Protein AF-0000000069821656 (afdb_homodimer)

Secondary structure (DSSP, 8-state):
---------------------------------------EEEEEEEEEE-SSSEEEEPHHHHHHHHHHSTTHHHHHIIIIITTSTTPPEEEEEEETTEEEEEEEEEEE-----SS-------TT--GGGGGG--HHHHHHHHHHHHHHHHHHT-SEEEE--TT-HHHHHHHHHHHH----TTS-GGGSPP---EEE--GGGTT-TTHHHHHHHHHHHHHHHHHHHHHHHHHHHHHHS-TTT--HHHHHHHHHHHHHHHHTTS-TT-EEEEEEE-HHHHHHTT-HHHHHHHTT-SS--EEEEEEEES-GGGTT--EEEEE-EEEEE--TTSPPPSTTGGGGGGTTHHHHHHHHHHHHHHHTT---EEEEEEEEEEE---TTS--TTEEEE-TTS-EEEES-TT--HHHHHHHHHHHHGGG--SEEEEEE---SHHHHHHTTT-EEEEE-HHHHH-BHHHHSPPP-----S-----S----------PPBHHHHHHHHHHHTT--EEE-----HHHHHHT-SSSSEESS--GGGTTSSHHHHHHHHHHTTS-TTS-EEEEE-GGGSB--S-BTTB-SSB--TTHHHHHHHHHHHHHHTTS----GGGG-/---------------------------------------EEEEEEEEEE-SSSEEEEPHHHHHHHHHHSTTHHHHHIIIIITTSTTPPEEEEEEETTEEEEEEEEEEE-----SS-------TT--GGGGGG--HHHHHHHHHHHHHHHHHTT-SEEEE--TT-HHHHHHHHHHHH----TTS-GGGSPP---EEE--GGGTT-TTHHHHHHHHHHHHHHHHHHHHHHHHHHHHHHS-TTT--HHHHHHHHHHHHHHHHTTS-TT-EEEEEEE-HHHHHHTT-HHHHHHHTT-SS--EEEEEEEES-GGGTT--EEEEE-EEEEE--TTSPPPSTTGGGGGGTTHHHHHHHHHHHHHHHTT---EEEEEEEEEEE---TTS--TTEEEE-TTS-EEEES-TT--HHHHHHHHHHHHGGG--SEEEEEE---SHHHHHHTTT-EEEEE-HHHHH-BHHHHSPPP-----S-----S----------PPBHHHHHHHHHHHTT--EEE-----HHHHHHT-SSSSEESS--GGGTTSSHHHHHHHHHHTTS-TTS-EEEEE-GGGSB--S--TTS-SSB--TTHHHHHHHHHHHHHHTTS----GGGG-

Structure (mmCIF, N/CA/C/O backbone):
data_AF-0000000069821656-model_v1
#
loop_
_entity.id
_entity.type
_entity.pdbx_description
1 polymer 'Leucine aminopeptidase protein'
#
loop_
_atom_site.group_PDB
_atom_site.id
_atom_site.type_symbol
_atom_site.label_atom_id
_atom_site.label_alt_id
_atom_site.label_comp_id
_atom_site.label_asym_id
_atom_site.label_entity_id
_atom_site.label_seq_id
_atom_site.pdbx_PDB_ins_code
_atom_site.Cartn_x
_atom_site.Cartn_y
_atom_site.Cartn_z
_atom_site.occupancy
_atom_site.B_iso_or_equiv
_atom_site.auth_seq_id
_atom_site.auth_comp_id
_atom_site.auth_asym_id
_atom_site.auth_atom_id
_atom_site.pdbx_PDB_model_num
ATOM 1 N N . MET A 1 1 ? 17.453 -76.562 42.188 1 16.58 1 MET A N 1
ATOM 2 C CA . MET A 1 1 ? 17.719 -78 42.25 1 16.58 1 MET A CA 1
ATOM 3 C C . MET A 1 1 ? 17.594 -78.625 40.875 1 16.58 1 MET A C 1
ATOM 5 O O . MET A 1 1 ? 18.547 -79.188 40.375 1 16.58 1 MET A O 1
ATOM 9 N N . LEU A 1 2 ? 16.484 -79.375 40.875 1 15.09 2 LEU A N 1
ATOM 10 C CA . LEU A 1 2 ? 16.406 -80.75 40.312 1 15.09 2 LEU A CA 1
ATOM 11 C C . LEU A 1 2 ? 16.469 -80.688 38.781 1 15.09 2 LEU A C 1
ATOM 13 O O . LEU A 1 2 ? 16.156 -79.688 38.188 1 15.09 2 LEU A O 1
ATOM 17 N N . SER A 1 3 ? 16 -81.75 38.156 1 15.85 3 SER A N 1
ATOM 18 C CA . SER A 1 3 ? 16.406 -83 37.406 1 15.85 3 SER A CA 1
ATOM 19 C C . SER A 1 3 ? 15.984 -82.875 35.969 1 15.85 3 SER A C 1
ATOM 21 O O . SER A 1 3 ? 16.828 -82.938 35.062 1 15.85 3 SER A O 1
ATOM 23 N N . ILE A 1 4 ? 15.031 -83.75 35.531 1 15.32 4 ILE A N 1
ATOM 24 C CA . ILE A 1 4 ? 15.211 -85 34.812 1 15.32 4 ILE A CA 1
ATOM 25 C C . ILE A 1 4 ? 14.797 -84.812 33.344 1 15.32 4 ILE A C 1
ATOM 27 O O . ILE A 1 4 ? 15.539 -85.188 32.438 1 15.32 4 ILE A O 1
ATOM 31 N N . MET A 1 5 ? 13.445 -84.688 33.031 1 15.84 5 MET A N 1
ATOM 32 C CA . MET A 1 5 ? 12.859 -85.875 32.344 1 15.84 5 MET A CA 1
ATOM 33 C C . MET A 1 5 ? 13.07 -85.75 30.844 1 15.84 5 MET A C 1
ATOM 35 O O . MET A 1 5 ? 12.672 -84.75 30.203 1 15.84 5 MET A O 1
ATOM 39 N N . ARG A 1 6 ? 13.805 -86.625 30.203 1 17.05 6 ARG A N 1
ATOM 40 C CA . ARG A 1 6 ? 14.602 -86.938 29.016 1 17.05 6 ARG A CA 1
ATOM 41 C C . ARG A 1 6 ? 13.711 -87.25 27.828 1 17.05 6 ARG A C 1
ATOM 43 O O . ARG A 1 6 ? 14.211 -87.625 26.766 1 17.05 6 ARG A O 1
ATOM 50 N N . GLY A 1 7 ? 12.352 -87.25 28.031 1 16.19 7 GLY A N 1
ATOM 51 C CA . GLY A 1 7 ? 11.789 -88.438 27.391 1 16.19 7 GLY A CA 1
ATOM 52 C C . GLY A 1 7 ? 12.086 -88.562 25.906 1 16.19 7 GLY A C 1
ATOM 53 O O . GLY A 1 7 ? 12.391 -87.562 25.266 1 16.19 7 GLY A O 1
ATOM 54 N N . GLY A 1 8 ? 11.852 -89.688 25.344 1 15.73 8 GLY A N 1
ATOM 55 C CA . GLY A 1 8 ? 12.375 -90.688 24.406 1 15.73 8 GLY A CA 1
ATOM 56 C C . GLY A 1 8 ? 12.078 -90.375 22.953 1 15.73 8 GLY A C 1
ATOM 57 O O . GLY A 1 8 ? 12.992 -90.312 22.125 1 15.73 8 GLY A O 1
ATOM 58 N N . LEU A 1 9 ? 10.914 -90.812 22.391 1 16.56 9 LEU A N 1
ATOM 59 C CA . LEU A 1 9 ? 10.883 -92 21.5 1 16.56 9 LEU A CA 1
ATOM 60 C C . LEU A 1 9 ? 11.055 -91.562 20.047 1 16.56 9 LEU A C 1
ATOM 62 O O . LEU A 1 9 ? 10.891 -90.375 19.719 1 16.56 9 LEU A O 1
ATOM 66 N N . GLY A 1 10 ? 10.188 -92.188 19.094 1 16.61 10 GLY A N 1
ATOM 67 C CA . GLY A 1 10 ? 10.328 -93.125 18.016 1 16.61 10 GLY A CA 1
ATOM 68 C C . GLY A 1 10 ? 10.43 -92.5 16.641 1 16.61 10 GLY A C 1
ATOM 69 O O . GLY A 1 10 ? 10.031 -91.375 16.469 1 16.61 10 GLY A O 1
ATOM 70 N N . LEU A 1 11 ? 11.008 -93.25 15.688 1 17.42 11 LEU A N 1
ATOM 71 C CA . LEU A 1 11 ? 11.805 -93.25 14.469 1 17.42 11 LEU A CA 1
ATOM 72 C C . LEU A 1 11 ? 10.938 -92.938 13.25 1 17.42 11 LEU A C 1
ATOM 74 O O . LEU A 1 11 ? 11.461 -92.688 12.164 1 17.42 11 LEU A O 1
ATOM 78 N N . LEU A 1 12 ? 9.531 -93 13.328 1 16.81 12 LEU A N 1
ATOM 79 C CA . LEU A 1 12 ? 9.031 -93.812 12.203 1 16.81 12 LEU A CA 1
ATOM 80 C C . LEU A 1 12 ? 9.391 -93.125 10.875 1 16.81 12 LEU A C 1
ATOM 82 O O . LEU A 1 12 ? 9.594 -91.938 10.812 1 16.81 12 LEU A O 1
ATOM 86 N N . ALA A 1 13 ? 9.047 -94 9.742 1 18.23 13 ALA A N 1
ATOM 87 C CA . ALA A 1 13 ? 9.531 -94.438 8.438 1 18.23 13 ALA A CA 1
ATOM 88 C C . ALA A 1 13 ? 9.227 -93.438 7.352 1 18.23 13 ALA A C 1
ATOM 90 O O . ALA A 1 13 ? 8.203 -92.75 7.406 1 18.23 13 ALA A O 1
ATOM 91 N N . PRO A 1 14 ? 10.164 -93.188 6.398 1 18.72 14 PRO A N 1
ATOM 92 C CA . PRO A 1 14 ? 10.414 -92.188 5.367 1 18.72 14 PRO A CA 1
ATOM 93 C C . PRO A 1 14 ? 9.453 -92.312 4.184 1 18.72 14 PRO A C 1
ATOM 95 O O . PRO A 1 14 ? 9.656 -91.625 3.15 1 18.72 14 PRO A O 1
ATOM 98 N N . ALA A 1 15 ? 8.102 -92.625 4.496 1 16.31 15 ALA A N 1
ATOM 99 C CA . ALA A 1 15 ? 7.387 -93.25 3.391 1 16.31 15 ALA A CA 1
ATOM 100 C C . ALA A 1 15 ? 7.633 -92.5 2.082 1 16.31 15 ALA A C 1
ATOM 102 O O . ALA A 1 15 ? 7.707 -91.312 2.064 1 16.31 15 ALA A O 1
ATOM 103 N N . SER A 1 16 ? 7.82 -93.312 1.001 1 16.95 16 SER A N 1
ATOM 104 C CA . SER A 1 16 ? 8.352 -93.25 -0.358 1 16.95 16 SER A CA 1
ATOM 105 C C . SER A 1 16 ? 7.492 -92.375 -1.268 1 16.95 16 SER A C 1
ATOM 107 O O . SER A 1 16 ? 7.977 -91.875 -2.271 1 16.95 16 SER A O 1
ATOM 109 N N . LEU A 1 17 ? 6.141 -92.375 -1.095 1 19.03 17 LEU A N 1
ATOM 110 C CA . LEU A 1 17 ? 5.383 -92.812 -2.256 1 19.03 17 LEU A CA 1
ATOM 111 C C . LEU A 1 17 ? 5.594 -91.875 -3.443 1 19.03 17 LEU A C 1
ATOM 113 O O . LEU A 1 17 ? 5.957 -90.75 -3.264 1 19.03 17 LEU A O 1
ATOM 117 N N . GLY A 1 18 ? 4.867 -92.25 -4.602 1 18.22 18 GLY A N 1
ATOM 118 C CA . GLY A 1 18 ? 4.898 -92.438 -6.051 1 18.22 18 GLY A CA 1
ATOM 119 C C . GLY A 1 18 ? 4.734 -91.125 -6.781 1 18.22 18 GLY A C 1
ATOM 120 O O . GLY A 1 18 ? 4.332 -90.125 -6.18 1 18.22 18 GLY A O 1
ATOM 121 N N . ARG A 1 19 ? 4.531 -91.25 -8.141 1 19.7 19 ARG A N 1
ATOM 122 C CA . ARG A 1 19 ? 4.91 -90.688 -9.43 1 19.7 19 ARG A CA 1
ATOM 123 C C . ARG A 1 19 ? 4.027 -89.438 -9.773 1 19.7 19 ARG A C 1
ATOM 125 O O . ARG A 1 19 ? 4.316 -88.75 -10.719 1 19.7 19 ARG A O 1
ATOM 132 N N . ILE A 1 20 ? 2.854 -89.25 -9.078 1 20.36 20 ILE A N 1
ATOM 133 C CA . ILE A 1 20 ? 1.772 -89 -10.016 1 20.36 20 ILE A CA 1
ATOM 134 C C . ILE A 1 20 ? 2.098 -87.75 -10.836 1 20.36 20 ILE A C 1
ATOM 136 O O . ILE A 1 20 ? 2.568 -86.75 -10.289 1 20.36 20 ILE A O 1
ATOM 140 N N . TYR A 1 21 ? 1.969 -87.875 -12.211 1 19.16 21 TYR A N 1
ATOM 141 C CA . TYR A 1 21 ? 2.201 -87.125 -13.43 1 19.16 21 TYR A CA 1
ATOM 142 C C . TYR A 1 21 ? 1.437 -85.812 -13.406 1 19.16 21 TYR A C 1
ATOM 144 O O . TYR A 1 21 ? 0.228 -85.812 -13.164 1 19.16 21 TYR A O 1
ATOM 152 N N . ALA A 1 22 ? 2.121 -84.75 -13.07 1 19.53 22 ALA A N 1
ATOM 153 C CA . ALA A 1 22 ? 1.69 -83.375 -12.945 1 19.53 22 ALA A CA 1
ATOM 154 C C . ALA A 1 22 ? 1.1 -82.812 -14.25 1 19.53 22 ALA A C 1
ATOM 156 O O . ALA A 1 22 ? 1.835 -82.5 -15.188 1 19.53 22 ALA A O 1
ATOM 157 N N . SER A 1 23 ? 0.148 -83.688 -14.781 1 19.72 23 SER A N 1
ATOM 158 C CA . SER A 1 23 ? -0.258 -83.25 -16.109 1 19.72 23 SER A CA 1
ATOM 159 C C . SER A 1 23 ? -0.478 -81.75 -16.141 1 19.72 23 SER A C 1
ATOM 161 O O . SER A 1 23 ? -0.996 -81.188 -15.188 1 19.72 23 SER A O 1
ATOM 163 N N . LYS A 1 24 ? 0.292 -81.125 -17.141 1 22.34 24 LYS A N 1
ATOM 164 C CA . LYS A 1 24 ? 0.465 -79.75 -17.547 1 22.34 24 LYS A CA 1
ATOM 165 C C . LYS A 1 24 ? -0.874 -79.125 -17.922 1 22.34 24 LYS A C 1
ATOM 167 O O . LYS A 1 24 ? -0.913 -78.125 -18.594 1 22.34 24 LYS A O 1
ATOM 172 N N . ARG A 1 25 ? -1.993 -79.812 -17.656 1 22.75 25 ARG A N 1
ATOM 173 C CA . ARG A 1 25 ? -3.061 -79.25 -18.469 1 22.75 25 ARG A CA 1
ATOM 174 C C . ARG A 1 25 ? -3.201 -77.75 -18.219 1 22.75 25 ARG A C 1
ATOM 176 O O . ARG A 1 25 ? -3.447 -77.312 -17.094 1 22.75 25 ARG A O 1
ATOM 183 N N . HIS A 1 26 ? -2.383 -77.062 -19 1 20.2 26 HIS A N 1
ATOM 184 C CA . HIS A 1 26 ? -2.461 -75.625 -19.016 1 20.2 26 HIS A CA 1
ATOM 185 C C . HIS A 1 26 ? -3.9 -75.125 -19.188 1 20.2 26 HIS A C 1
ATOM 187 O O . HIS A 1 26 ? -4.539 -75.438 -20.203 1 20.2 26 HIS A O 1
ATOM 193 N N . PHE A 1 27 ? -4.793 -75.375 -18.219 1 21.16 27 PHE A N 1
ATOM 194 C CA . PHE A 1 27 ? -6.137 -74.812 -18.375 1 21.16 27 PHE A CA 1
ATOM 195 C C . PHE A 1 27 ? -6.082 -73.375 -18.922 1 21.16 27 PHE A C 1
ATOM 197 O O . PHE A 1 27 ? -5.375 -72.562 -18.375 1 21.16 27 PHE A O 1
ATOM 204 N N . SER A 1 28 ? -6.25 -73.25 -20.25 1 23.48 28 SER A N 1
ATOM 205 C CA . SER A 1 28 ? -6.539 -72.062 -20.969 1 23.48 28 SER A CA 1
ATOM 206 C C . SER A 1 28 ? -7.578 -71.188 -20.234 1 23.48 28 SER A C 1
ATOM 208 O O . SER A 1 28 ? -8.727 -71.625 -20.094 1 23.48 28 SER A O 1
ATOM 210 N N . GLU A 1 29 ? -7.32 -70.875 -19 1 25.61 29 GLU A N 1
ATOM 211 C CA . GLU A 1 29 ? -8.336 -70.062 -18.359 1 25.61 29 GLU A CA 1
ATOM 212 C C . GLU A 1 29 ? -8.93 -69 -19.344 1 25.61 29 GLU A C 1
ATOM 214 O O . GLU A 1 29 ? -8.195 -68.25 -19.984 1 25.61 29 GLU A O 1
ATOM 219 N N . GLU A 1 30 ? -10.086 -69.312 -20.031 1 25.62 30 GLU A N 1
ATOM 220 C CA . GLU A 1 30 ? -11.055 -68.438 -20.703 1 25.62 30 GLU A CA 1
ATOM 221 C C . GLU A 1 30 ? -11.062 -67.062 -20.125 1 25.62 30 GLU A C 1
ATOM 223 O O . GLU A 1 30 ? -11.164 -66.875 -18.906 1 25.62 30 GLU A O 1
ATOM 228 N N . SER A 1 31 ? -10.445 -66.062 -20.812 1 26.58 31 SER A N 1
ATOM 229 C CA . SER A 1 31 ? -10.406 -64.625 -20.688 1 26.58 31 SER A CA 1
ATOM 230 C C . SER A 1 31 ? -11.773 -64.062 -20.281 1 26.58 31 SER A C 1
ATOM 232 O O . SER A 1 31 ? -12.766 -64.312 -20.969 1 26.58 31 SER A O 1
ATOM 234 N N . SER A 1 32 ? -12.273 -64.188 -19.062 1 29.67 32 SER A N 1
ATOM 235 C CA . SER A 1 32 ? -13.461 -63.5 -18.531 1 29.67 32 SER A CA 1
ATOM 236 C C . SER A 1 32 ? -13.758 -62.219 -19.312 1 29.67 32 SER A C 1
ATOM 238 O O . SER A 1 32 ? -12.852 -61.469 -19.625 1 29.67 32 SER A O 1
ATOM 240 N N . GLU A 1 33 ? -14.773 -62.156 -20.188 1 29.25 33 GLU A N 1
ATOM 241 C CA . GLU A 1 33 ? -15.477 -61 -20.766 1 29.25 33 GLU A CA 1
ATOM 242 C C . GLU A 1 33 ? -15.422 -59.812 -19.828 1 29.25 33 GLU A C 1
ATOM 244 O O . GLU A 1 33 ? -15.867 -59.875 -18.688 1 29.25 33 GLU A O 1
ATOM 249 N N . TYR A 1 34 ? -14.445 -58.969 -19.844 1 31.02 34 TYR A N 1
ATOM 250 C CA . TYR A 1 34 ? -14.312 -57.625 -19.312 1 31.02 34 TYR A CA 1
ATOM 251 C C . TYR A 1 34 ? -15.641 -56.875 -19.375 1 31.02 34 TYR A C 1
ATOM 253 O O . TYR A 1 34 ? -16.172 -56.594 -20.453 1 31.02 34 TYR A O 1
ATOM 261 N N . GLN A 1 35 ? -16.703 -57.25 -18.609 1 32.66 35 GLN A N 1
ATOM 262 C CA . GLN A 1 35 ? -17.688 -56.219 -18.312 1 32.66 35 GLN A CA 1
ATOM 263 C C . GLN A 1 35 ? -17.062 -54.844 -18.438 1 32.66 35 GLN A C 1
ATOM 265 O O . GLN A 1 35 ? -16.203 -54.438 -17.641 1 32.66 35 GLN A O 1
ATOM 270 N N . ARG A 1 36 ? -16.797 -54.344 -19.562 1 38.72 36 ARG A N 1
ATOM 271 C CA . ARG A 1 36 ? -16.578 -52.906 -19.797 1 38.72 36 ARG A CA 1
ATOM 272 C C . ARG A 1 36 ? -17.375 -52.062 -18.812 1 38.72 36 ARG A C 1
ATOM 274 O O . ARG A 1 36 ? -18.578 -51.906 -18.969 1 38.72 36 ARG A O 1
ATOM 281 N N . GLU A 1 37 ? -17.328 -52.219 -17.578 1 44.25 37 GLU A N 1
ATOM 282 C CA . GLU A 1 37 ? -17.812 -51.25 -16.578 1 44.25 37 GLU A CA 1
ATOM 283 C C . GLU A 1 37 ? -17.797 -49.844 -17.125 1 44.25 37 GLU A C 1
ATOM 285 O O . GLU A 1 37 ? -16.734 -49.344 -17.531 1 44.25 37 GLU A O 1
ATOM 290 N N . ARG A 1 38 ? -18.797 -49.531 -17.812 1 54.19 38 ARG A N 1
ATOM 291 C CA . ARG A 1 38 ? -18.984 -48.188 -18.391 1 54.19 38 ARG A CA 1
ATOM 292 C C . ARG A 1 38 ? -18.484 -47.094 -17.453 1 54.19 38 ARG A C 1
ATOM 294 O O . ARG A 1 38 ? -19.031 -46.906 -16.359 1 54.19 38 ARG A O 1
ATOM 301 N N . LYS A 1 39 ? -17.359 -46.656 -17.562 1 80.06 39 LYS A N 1
ATOM 302 C CA . LYS A 1 39 ? -16.688 -45.625 -16.797 1 80.06 39 LYS A CA 1
ATOM 303 C C . LYS A 1 39 ? -17.5 -44.344 -16.766 1 80.06 39 LYS A C 1
ATOM 305 O O . LYS A 1 39 ? -18.047 -43.906 -17.797 1 80.06 39 LYS A O 1
ATOM 310 N N . LEU A 1 40 ? -17.984 -44.031 -15.617 1 91.88 40 LEU A N 1
ATOM 311 C CA . LEU A 1 40 ? -18.766 -42.812 -15.367 1 91.88 40 LEU A CA 1
ATOM 312 C C . LEU A 1 40 ? -17.938 -41.562 -15.602 1 91.88 40 LEU A C 1
ATOM 314 O O . LEU A 1 40 ? -16.891 -41.406 -14.977 1 91.88 40 LEU A O 1
ATOM 318 N N . ALA A 1 41 ? -18.328 -40.875 -16.672 1 95.94 41 ALA A N 1
ATOM 319 C CA . ALA A 1 41 ? -17.703 -39.562 -16.938 1 95.94 41 ALA A CA 1
ATOM 320 C C . ALA A 1 41 ? -18.438 -38.469 -16.203 1 95.94 41 ALA A C 1
ATOM 322 O O . ALA A 1 41 ? -19.562 -38.625 -15.742 1 95.94 41 ALA A O 1
ATOM 323 N N . GLY A 1 42 ? -17.672 -37.438 -15.992 1 97.25 42 GLY A N 1
ATOM 324 C CA . GLY A 1 42 ? -18.281 -36.281 -15.383 1 97.25 42 GLY A CA 1
ATOM 325 C C . GLY A 1 42 ? -18.375 -35.094 -16.328 1 97.25 42 GLY A C 1
ATOM 326 O O . GLY A 1 42 ? -17.516 -34.906 -17.188 1 97.25 42 GLY A O 1
ATOM 327 N N . LEU A 1 43 ? -19.422 -34.25 -16.188 1 97.56 43 LEU A N 1
ATOM 328 C CA . LEU A 1 43 ? -19.562 -33 -16.922 1 97.56 43 LEU A CA 1
ATOM 329 C C . LEU A 1 43 ? -19.938 -31.859 -15.992 1 97.56 43 LEU A C 1
ATOM 331 O O . LEU A 1 43 ? -20.922 -31.953 -15.242 1 97.56 43 LEU A O 1
ATOM 335 N N . VAL A 1 44 ? -19.109 -30.844 -16 1 97.19 44 VAL A N 1
ATOM 336 C CA . VAL A 1 44 ? -19.359 -29.672 -15.164 1 97.19 44 VAL A CA 1
ATOM 337 C C . VAL A 1 44 ? -19.891 -28.516 -16.016 1 97.19 44 VAL A C 1
ATOM 339 O O . VAL A 1 44 ? -19.344 -28.234 -17.094 1 97.19 44 VAL A O 1
ATOM 342 N N . GLY A 1 45 ? -20.953 -27.891 -15.57 1 95.31 45 GLY A N 1
ATOM 343 C CA . GLY A 1 45 ? -21.5 -26.688 -16.172 1 95.31 45 GLY A CA 1
ATOM 344 C C . GLY A 1 45 ? -22.219 -25.797 -15.164 1 95.31 45 GLY A C 1
ATOM 345 O O . GLY A 1 45 ? -22.016 -25.922 -13.961 1 95.31 45 GLY A O 1
ATOM 346 N N . GLY A 1 46 ? -22.891 -24.812 -15.734 1 91.69 46 GLY A N 1
ATOM 347 C CA . GLY A 1 46 ? -23.578 -23.891 -14.852 1 91.69 46 GLY A CA 1
ATOM 348 C C . GLY A 1 46 ? -24.906 -23.406 -15.398 1 91.69 46 GLY A C 1
ATOM 349 O O . GLY A 1 46 ? -25.297 -23.781 -16.5 1 91.69 46 GLY A O 1
ATOM 350 N N . TYR A 1 47 ? -25.656 -22.719 -14.531 1 88.88 47 TYR A N 1
ATOM 351 C CA . TYR A 1 47 ? -26.891 -22.062 -14.93 1 88.88 47 TYR A CA 1
ATOM 352 C C . TYR A 1 47 ? -26.984 -20.672 -14.305 1 88.88 47 TYR A C 1
ATOM 354 O O . TYR A 1 47 ? -26.531 -20.453 -13.18 1 88.88 47 TYR A O 1
ATOM 362 N N . ALA A 1 48 ? -27.516 -19.703 -15.062 1 81.62 48 ALA A N 1
ATOM 363 C CA . ALA A 1 48 ? -27.609 -18.312 -14.633 1 81.62 48 ALA A CA 1
ATOM 364 C C . ALA A 1 48 ? -28.797 -18.109 -13.703 1 81.62 48 ALA A C 1
ATOM 366 O O . ALA A 1 48 ? -29.875 -18.656 -13.93 1 81.62 48 ALA A O 1
ATOM 367 N N . VAL A 1 49 ? -28.484 -17.453 -12.578 1 75.94 49 VAL A N 1
ATOM 368 C CA . VAL A 1 49 ? -29.547 -17.062 -11.648 1 75.94 49 VAL A CA 1
ATOM 369 C C . VAL A 1 49 ? -29.797 -15.555 -11.773 1 75.94 49 VAL A C 1
ATOM 371 O O . VAL A 1 49 ? -28.891 -14.75 -11.609 1 75.94 49 VAL A O 1
ATOM 374 N N . GLN A 1 50 ? -30.75 -15.07 -12.656 1 62.91 50 GLN A N 1
ATOM 375 C CA . GLN A 1 50 ? -31.125 -13.656 -12.727 1 62.91 50 GLN A CA 1
ATOM 376 C C . GLN A 1 50 ? -32.344 -13.367 -11.883 1 62.91 50 GLN A C 1
ATOM 378 O O . GLN A 1 50 ? -33.156 -14.266 -11.609 1 62.91 50 GLN A O 1
ATOM 383 N N . ARG A 1 51 ? -32.594 -12.109 -11.414 1 55.69 51 ARG A N 1
ATOM 384 C CA . ARG A 1 51 ? -33.75 -11.719 -10.617 1 55.69 51 ARG A CA 1
ATOM 385 C C . ARG A 1 51 ? -35.031 -12.172 -11.273 1 55.69 51 ARG A C 1
ATOM 387 O O . ARG A 1 51 ? -36 -12.523 -10.586 1 55.69 51 ARG A O 1
ATOM 394 N N . HIS A 1 52 ? -35.125 -11.82 -12.695 1 50.25 52 HIS A N 1
ATOM 395 C CA . HIS A 1 52 ? -36.438 -12.047 -13.266 1 50.25 52 HIS A CA 1
ATOM 396 C C . HIS A 1 52 ? -36.406 -13.156 -14.312 1 50.25 52 HIS A C 1
ATOM 398 O O . HIS A 1 52 ? -37.438 -13.555 -14.844 1 50.25 52 HIS A O 1
ATOM 404 N N . ASN A 1 53 ? -35.375 -13.383 -14.875 1 50 53 ASN A N 1
ATOM 405 C CA . ASN A 1 53 ? -35.375 -14.391 -15.93 1 50 53 ASN A CA 1
ATOM 406 C C . ASN A 1 53 ? -34.531 -15.602 -15.523 1 50 53 ASN A C 1
ATOM 408 O O . ASN A 1 53 ? -33.344 -15.461 -15.164 1 50 53 ASN A O 1
ATOM 412 N N . GLN A 1 54 ? -35.125 -16.656 -15.188 1 54.09 54 GLN A N 1
ATOM 413 C CA . GLN A 1 54 ? -34.75 -17.938 -14.602 1 54.09 54 GLN A CA 1
ATOM 414 C C . GLN A 1 54 ? -34.188 -18.875 -15.664 1 54.09 54 GLN A C 1
ATOM 416 O O . GLN A 1 54 ? -34.688 -18.922 -16.797 1 54.09 54 GLN A O 1
ATOM 421 N N . GLY A 1 55 ? -32.844 -19.438 -15.625 1 63.06 55 GLY A N 1
ATOM 422 C CA . GLY A 1 55 ? -32.312 -20.766 -15.836 1 63.06 55 GLY A CA 1
ATOM 423 C C . GLY A 1 55 ? -31.516 -20.891 -17.125 1 63.06 55 GLY A C 1
ATOM 424 O O . GLY A 1 55 ? -31.609 -21.906 -17.828 1 63.06 55 GLY A O 1
ATOM 425 N N . LEU A 1 56 ? -30.875 -19.844 -17.547 1 79.75 56 LEU A N 1
ATOM 426 C CA . LEU A 1 56 ? -30.062 -20.062 -18.734 1 79.75 56 LEU A CA 1
ATOM 427 C C . LEU A 1 56 ? -28.891 -20.969 -18.422 1 79.75 56 LEU A C 1
ATOM 429 O O . LEU A 1 56 ? -28.094 -20.703 -17.516 1 79.75 56 LEU A O 1
ATOM 433 N N . LEU A 1 57 ? -28.922 -22.047 -19.172 1 90.12 57 LEU A N 1
ATOM 434 C CA . LEU A 1 57 ? -27.859 -23.031 -19 1 90.12 57 LEU A CA 1
ATOM 435 C C . LEU A 1 57 ? -26.594 -22.609 -19.734 1 90.12 57 LEU A C 1
ATOM 437 O O . LEU A 1 57 ? -26.656 -21.859 -20.719 1 90.12 57 LEU A O 1
ATOM 441 N N . SER A 1 58 ? -25.484 -22.984 -19.172 1 92.06 58 SER A N 1
ATOM 442 C CA . SER A 1 58 ? -24.234 -22.75 -19.875 1 92.06 58 SER A CA 1
ATOM 443 C C . SER A 1 58 ? -24.219 -23.484 -21.219 1 92.06 58 SER A C 1
ATOM 445 O O . SER A 1 58 ? -24.969 -24.438 -21.422 1 92.06 58 SER A O 1
ATOM 447 N N . PRO A 1 59 ? -23.422 -23.016 -22.156 1 90.5 59 PRO A N 1
ATOM 448 C CA . PRO A 1 59 ? -23.547 -23.469 -23.547 1 90.5 59 PRO A CA 1
ATOM 449 C C . PRO A 1 59 ? -23.453 -24.984 -23.688 1 90.5 59 PRO A C 1
ATOM 451 O O . PRO A 1 59 ? -24.297 -25.578 -24.375 1 90.5 59 PRO A O 1
ATOM 454 N N . ALA A 1 60 ? -22.453 -25.641 -23.094 1 93.81 60 ALA A N 1
ATOM 455 C CA . ALA A 1 60 ? -22.312 -27.094 -23.203 1 93.81 60 ALA A CA 1
ATOM 456 C C . ALA A 1 60 ? -23.5 -27.812 -22.562 1 93.81 60 ALA A C 1
ATOM 458 O O . ALA A 1 60 ? -24 -28.797 -23.109 1 93.81 60 ALA A O 1
ATOM 459 N N . ILE A 1 61 ? -23.938 -27.312 -21.438 1 94.38 61 ILE A N 1
ATOM 460 C CA . ILE A 1 61 ? -25.062 -27.906 -20.734 1 94.38 61 ILE A CA 1
ATOM 461 C C . ILE A 1 61 ? -26.344 -27.719 -21.547 1 94.38 61 ILE A C 1
ATOM 463 O O . ILE A 1 61 ? -27.172 -28.625 -21.625 1 94.38 61 ILE A O 1
ATOM 467 N N . ALA A 1 62 ? -26.484 -26.547 -22.109 1 93.06 62 ALA A N 1
ATOM 468 C CA . ALA A 1 62 ? -27.656 -26.266 -22.953 1 93.06 62 ALA A CA 1
ATOM 469 C C . ALA A 1 62 ? -27.703 -27.234 -24.125 1 93.06 62 ALA A C 1
ATOM 471 O O . ALA A 1 62 ? -28.781 -27.734 -24.484 1 93.06 62 ALA A O 1
ATOM 472 N N . TYR A 1 63 ? -26.609 -27.406 -24.734 1 93.38 63 TYR A N 1
ATOM 473 C CA . TYR A 1 63 ? -26.531 -28.328 -25.859 1 93.38 63 TYR A CA 1
ATOM 474 C C . TYR A 1 63 ? -26.922 -29.75 -25.438 1 93.38 63 TYR A C 1
ATOM 476 O O . TYR A 1 63 ? -27.75 -30.375 -26.094 1 93.38 63 TYR A O 1
ATOM 484 N N . VAL A 1 64 ? -26.344 -30.234 -24.344 1 94.56 64 VAL A N 1
ATOM 485 C CA . VAL A 1 64 ? -26.625 -31.578 -23.859 1 94.56 64 VAL A CA 1
ATOM 486 C C . VAL A 1 64 ? -28.109 -31.703 -23.5 1 94.56 64 VAL A C 1
ATOM 488 O O . VAL A 1 64 ? -28.75 -32.719 -23.797 1 94.56 64 VAL A O 1
ATOM 491 N N . ASP A 1 65 ? -28.594 -30.719 -22.891 1 94.38 65 ASP A N 1
ATOM 492 C CA . ASP A 1 65 ? -29.984 -30.703 -22.453 1 94.38 65 ASP A CA 1
ATOM 493 C C . ASP A 1 65 ? -30.938 -30.766 -23.641 1 94.38 65 ASP A C 1
ATOM 495 O O . ASP A 1 65 ? -31.906 -31.516 -23.609 1 94.38 65 ASP A O 1
ATOM 499 N N . GLU A 1 66 ? -30.672 -30 -24.625 1 93.19 66 GLU A N 1
ATOM 500 C CA . GLU A 1 66 ? -31.547 -29.891 -25.797 1 93.19 66 GLU A CA 1
ATOM 501 C C . GLU A 1 66 ? -31.422 -31.109 -26.688 1 93.19 66 GLU A C 1
ATOM 503 O O . GLU A 1 66 ? -32.438 -31.656 -27.156 1 93.19 66 GLU A O 1
ATOM 508 N N . VAL A 1 67 ? -30.266 -31.547 -26.891 1 92.38 67 VAL A N 1
ATOM 509 C CA . VAL A 1 67 ? -30 -32.562 -27.938 1 92.38 67 VAL A CA 1
ATOM 510 C C . VAL A 1 67 ? -30.234 -33.938 -27.359 1 92.38 67 VAL A C 1
ATOM 512 O O . VAL A 1 67 ? -30.688 -34.844 -28.078 1 92.38 67 VAL A O 1
ATOM 515 N N . PHE A 1 68 ? -29.922 -34.094 -26.078 1 92.19 68 PHE A N 1
ATOM 516 C CA . PHE A 1 68 ? -29.875 -35.469 -25.609 1 92.19 68 PHE A CA 1
ATOM 517 C C . PHE A 1 68 ? -30.875 -35.688 -24.484 1 92.19 68 PHE A C 1
ATOM 519 O O . PHE A 1 68 ? -31.281 -36.812 -24.219 1 92.19 68 PHE A O 1
ATOM 526 N N . LEU A 1 69 ? -31.297 -34.656 -23.781 1 93.69 69 LEU A N 1
ATOM 527 C CA . LEU A 1 69 ? -32.031 -34.906 -22.547 1 93.69 69 LEU A CA 1
ATOM 528 C C . LEU A 1 69 ? -33.438 -34.25 -22.625 1 93.69 69 LEU A C 1
ATOM 530 O O . LEU A 1 69 ? -34.125 -34.188 -21.625 1 93.69 69 LEU A O 1
ATOM 534 N N . ASN A 1 70 ? -33.812 -33.781 -23.75 1 93.56 70 ASN A N 1
ATOM 535 C CA . ASN A 1 70 ? -35.125 -33.25 -24.031 1 93.56 70 ASN A CA 1
ATOM 536 C C . ASN A 1 70 ? -35.562 -32.219 -22.969 1 93.56 70 ASN A C 1
ATOM 538 O O . ASN A 1 70 ? -36.688 -32.312 -22.453 1 93.56 70 ASN A O 1
ATOM 542 N N . GLY A 1 71 ? -34.594 -31.453 -22.516 1 91.88 71 GLY A N 1
ATOM 543 C CA . GLY A 1 71 ? -34.906 -30.391 -21.578 1 91.88 71 GLY A CA 1
ATOM 544 C C . GLY A 1 71 ? -34.938 -30.844 -20.141 1 91.88 71 GLY A C 1
ATOM 545 O O . GLY A 1 71 ? -35.438 -30.125 -19.266 1 91.88 71 GLY A O 1
ATOM 546 N N . GLY A 1 72 ? -34.5 -31.938 -19.906 1 89.94 72 GLY A N 1
ATOM 547 C CA . GLY A 1 72 ? -34.562 -32.5 -18.562 1 89.94 72 GLY A CA 1
ATOM 548 C C . GLY A 1 72 ? -33.812 -31.703 -17.531 1 89.94 72 GLY A C 1
ATOM 549 O O . GLY A 1 72 ? -34.25 -31.578 -16.391 1 89.94 72 GLY A O 1
ATOM 550 N N . ILE A 1 73 ? -32.625 -31.203 -17.859 1 90.75 73 ILE A N 1
ATOM 551 C CA . ILE A 1 73 ? -31.797 -30.438 -16.922 1 90.75 73 ILE A CA 1
ATOM 552 C C . ILE A 1 73 ? -32.5 -29.125 -16.578 1 90.75 73 ILE A C 1
ATOM 554 O O . ILE A 1 73 ? -32.594 -28.75 -15.414 1 90.75 73 ILE A O 1
ATOM 558 N N . LYS A 1 74 ? -32.969 -28.438 -17.594 1 88.94 74 LYS A N 1
ATOM 559 C CA . LYS A 1 74 ? -33.688 -27.172 -17.406 1 88.94 74 LYS A CA 1
ATOM 560 C C . LYS A 1 74 ? -34.906 -27.344 -16.5 1 88.94 74 LYS A C 1
ATOM 562 O O . LYS A 1 74 ? -35.156 -26.5 -15.641 1 88.94 74 LYS A O 1
ATOM 567 N N . ASP A 1 75 ? -35.594 -28.422 -16.75 1 87.38 75 ASP A N 1
ATOM 568 C CA . ASP A 1 75 ? -36.781 -28.703 -15.945 1 87.38 75 ASP A CA 1
ATOM 569 C C . ASP A 1 75 ? -36.406 -28.906 -14.477 1 87.38 75 ASP A C 1
ATOM 571 O O . ASP A 1 75 ? -37.125 -28.422 -13.586 1 87.38 75 ASP A O 1
ATOM 575 N N . ARG A 1 76 ? -35.406 -29.578 -14.242 1 85.19 76 ARG A N 1
ATOM 576 C CA . ARG A 1 76 ? -34.969 -29.859 -12.875 1 85.19 76 ARG A CA 1
ATOM 577 C C . ARG A 1 76 ? -34.531 -28.578 -12.172 1 85.19 76 ARG A C 1
ATOM 579 O O . ARG A 1 76 ? -34.844 -28.359 -11 1 85.19 76 ARG A O 1
ATOM 586 N N . ILE A 1 77 ? -33.719 -27.797 -12.836 1 85.44 77 ILE A N 1
ATOM 587 C CA . ILE A 1 77 ? -33.219 -26.562 -12.273 1 85.44 77 ILE A CA 1
ATOM 588 C C . ILE A 1 77 ? -34.375 -25.609 -11.961 1 85.44 77 ILE A C 1
ATOM 590 O O . ILE A 1 77 ? -34.375 -24.938 -10.922 1 85.44 77 ILE A O 1
ATOM 594 N N . SER A 1 78 ? -35.281 -25.5 -12.859 1 78.44 78 SER A N 1
ATOM 595 C CA . SER A 1 78 ? -36.438 -24.625 -12.664 1 78.44 78 SER A CA 1
ATOM 596 C C . SER A 1 78 ? -37.25 -25.062 -11.453 1 78.44 78 SER A C 1
ATOM 598 O O . SER A 1 78 ? -37.812 -24.219 -10.758 1 78.44 78 SER A O 1
ATOM 600 N N . LYS A 1 79 ? -37.375 -26.281 -11.227 1 74.5 79 LYS A N 1
ATOM 601 C CA . LYS A 1 79 ? -38.188 -26.812 -10.133 1 74.5 79 LYS A CA 1
ATOM 602 C C . LYS A 1 79 ? -37.438 -26.734 -8.805 1 74.5 79 LYS A C 1
ATOM 604 O O . LYS A 1 79 ? -38 -26.375 -7.777 1 74.5 79 LYS A O 1
ATOM 609 N N . CYS A 1 80 ? -36.188 -27.094 -8.805 1 60.94 80 CYS A N 1
ATOM 610 C CA . CYS A 1 80 ? -35.5 -27.344 -7.559 1 60.94 80 CYS A CA 1
ATOM 611 C C . CYS A 1 80 ? -34.594 -26.156 -7.199 1 60.94 80 CYS A C 1
ATOM 613 O O . CYS A 1 80 ? -34.469 -25.797 -6.027 1 60.94 80 CYS A O 1
ATOM 615 N N . CYS A 1 81 ? -33.938 -25.75 -8.086 1 53.41 81 CYS A N 1
ATOM 616 C CA . CYS A 1 81 ? -32.75 -24.953 -7.762 1 53.41 81 CYS A CA 1
ATOM 617 C C . CYS A 1 81 ? -33.094 -23.469 -7.676 1 53.41 81 CYS A C 1
ATOM 619 O O . CYS A 1 81 ? -32.469 -22.734 -6.926 1 53.41 81 CYS A O 1
ATOM 621 N N . LEU A 1 82 ? -34.062 -23 -8.477 1 52.12 82 LEU A N 1
ATOM 622 C CA . LEU A 1 82 ? -34.438 -21.594 -8.391 1 52.12 82 LEU A CA 1
ATOM 623 C C . LEU A 1 82 ? -35.156 -21.312 -7.066 1 52.12 82 LEU A C 1
ATOM 625 O O . LEU A 1 82 ? -35.125 -20.172 -6.578 1 52.12 82 LEU A O 1
ATOM 629 N N . SER A 1 83 ? -35.875 -22.328 -6.547 1 47.97 83 SER A N 1
ATOM 630 C CA . SER A 1 83 ? -36.562 -22.078 -5.285 1 47.97 83 SER A CA 1
ATOM 631 C C . SER A 1 83 ? -35.562 -21.906 -4.137 1 47.97 83 SER A C 1
ATOM 633 O O . SER A 1 83 ? -35.844 -21.203 -3.17 1 47.97 83 SER A O 1
ATOM 635 N N . LYS A 1 84 ? -34.562 -22.766 -4.207 1 50.44 84 LYS A N 1
ATOM 636 C CA . LYS A 1 84 ? -33.562 -22.578 -3.16 1 50.44 84 LYS A CA 1
ATOM 637 C C . LYS A 1 84 ? -32.375 -21.75 -3.662 1 50.44 84 LYS A C 1
ATOM 639 O O . LYS A 1 84 ? -31.469 -22.266 -4.293 1 50.44 84 LYS A O 1
ATOM 644 N N . ILE A 1 85 ? -32.562 -20.734 -4.051 1 50.12 85 ILE A N 1
ATOM 645 C CA . ILE A 1 85 ? -31.656 -19.719 -4.625 1 50.12 85 ILE A CA 1
ATOM 646 C C . ILE A 1 85 ? -30.219 -20.172 -4.477 1 50.12 85 ILE A C 1
ATOM 648 O O . ILE A 1 85 ? -29.703 -20.297 -3.359 1 50.12 85 ILE A O 1
ATOM 652 N N . GLY A 1 86 ? -29.609 -20.906 -5.625 1 61.19 86 GLY A N 1
ATOM 653 C CA . GLY A 1 86 ? -28.156 -21.031 -5.672 1 61.19 86 GLY A CA 1
ATOM 654 C C . GLY A 1 86 ? -27.672 -22.438 -5.371 1 61.19 86 GLY A C 1
ATOM 655 O O . GLY A 1 86 ? -26.531 -22.641 -4.926 1 61.19 86 GLY A O 1
ATOM 656 N N . ALA A 1 87 ? -28.516 -23.5 -5.449 1 73.56 87 ALA A N 1
ATOM 657 C CA . ALA A 1 87 ? -28.062 -24.844 -5.102 1 73.56 87 ALA A CA 1
ATOM 658 C C . ALA A 1 87 ? -27.422 -25.531 -6.305 1 73.56 87 ALA A C 1
ATOM 660 O O . ALA A 1 87 ? -27.766 -25.234 -7.453 1 73.56 87 ALA A O 1
ATOM 661 N N . MET A 1 88 ? -26.531 -26.516 -6.074 1 80.75 88 MET A N 1
ATOM 662 C CA . MET A 1 88 ? -25.875 -27.359 -7.062 1 80.75 88 MET A CA 1
ATOM 663 C C . MET A 1 88 ? -26.812 -28.469 -7.531 1 80.75 88 MET A C 1
ATOM 665 O O . MET A 1 88 ? -27.547 -29.047 -6.723 1 80.75 88 MET A O 1
ATOM 669 N N . ASP A 1 89 ? -26.969 -28.625 -8.828 1 85.38 89 ASP A N 1
ATOM 670 C CA . ASP A 1 89 ? -27.719 -29.75 -9.398 1 85.38 89 ASP A CA 1
ATOM 671 C C . ASP A 1 89 ? -26.766 -30.875 -9.836 1 85.38 89 ASP A C 1
ATOM 673 O O . ASP A 1 89 ? -25.734 -30.609 -10.453 1 85.38 89 ASP A O 1
ATOM 677 N N . LEU A 1 90 ? -27.125 -32.031 -9.438 1 88.94 90 LEU A N 1
ATOM 678 C CA . LEU A 1 90 ? -26.391 -33.25 -9.789 1 88.94 90 LEU A CA 1
ATOM 679 C C . LEU A 1 90 ? -27.312 -34.312 -10.398 1 88.94 90 LEU A C 1
ATOM 681 O O . LEU A 1 90 ? -28.328 -34.656 -9.797 1 88.94 90 LEU A O 1
ATOM 685 N N . CYS A 1 91 ? -26.938 -34.75 -11.648 1 90.12 91 CYS A N 1
ATOM 686 C CA . CYS A 1 91 ? -27.781 -35.75 -12.273 1 90.12 91 CYS A CA 1
ATOM 687 C C . CYS A 1 91 ? -26.938 -36.688 -13.156 1 90.12 91 CYS A C 1
ATOM 689 O O . CYS A 1 91 ? -25.859 -36.312 -13.617 1 90.12 91 CYS A O 1
ATOM 691 N N . ASN A 1 92 ? -27.453 -37.875 -13.367 1 92 92 ASN A N 1
ATOM 692 C CA . ASN A 1 92 ? -26.828 -38.812 -14.273 1 92 92 ASN A CA 1
ATOM 693 C C . ASN A 1 92 ? -27.594 -38.938 -15.594 1 92 92 ASN A C 1
ATOM 695 O O . ASN A 1 92 ? -28.828 -38.812 -15.617 1 92 92 ASN A O 1
ATOM 699 N N . ALA A 1 93 ? -26.797 -39.031 -16.578 1 92.31 93 ALA A N 1
ATOM 700 C CA . ALA A 1 93 ? -27.406 -39.188 -17.891 1 92.31 93 ALA A CA 1
ATOM 701 C C . ALA A 1 93 ? -26.484 -39.938 -18.844 1 92.31 93 ALA A C 1
ATOM 703 O O . ALA A 1 93 ? -25.266 -40 -18.625 1 92.31 93 ALA A O 1
ATOM 704 N N . THR A 1 94 ? -27.156 -40.531 -19.828 1 92.19 94 THR A N 1
ATOM 705 C CA . THR A 1 94 ? -26.391 -41.25 -20.844 1 92.19 94 THR A CA 1
ATOM 706 C C . THR A 1 94 ? -26.516 -40.531 -22.188 1 92.19 94 THR A C 1
ATOM 708 O O . THR A 1 94 ? -27.625 -40.281 -22.672 1 92.19 94 THR A O 1
ATOM 711 N N . PHE A 1 95 ? -25.469 -40.125 -22.688 1 90.69 95 PHE A N 1
ATOM 712 C CA . PHE A 1 95 ? -25.406 -39.531 -24.016 1 90.69 95 PHE A CA 1
ATOM 713 C C . PHE A 1 95 ? -24.016 -39.656 -24.609 1 90.69 95 PHE A C 1
ATOM 715 O O . PHE A 1 95 ? -23.047 -39.906 -23.891 1 90.69 95 PHE A O 1
ATOM 722 N N . LEU A 1 96 ? -23.859 -39.625 -26.016 1 90.56 96 LEU A N 1
ATOM 723 C CA . LEU A 1 96 ? -22.609 -39.75 -26.75 1 90.56 96 LEU A CA 1
ATOM 724 C C . LEU A 1 96 ? -21.922 -41.062 -26.375 1 90.56 96 LEU A C 1
ATOM 726 O O . LEU A 1 96 ? -20.703 -41.094 -26.141 1 90.56 96 LEU A O 1
ATOM 730 N N . GLN A 1 97 ? -22.734 -42.031 -26.016 1 86 97 GLN A N 1
ATOM 731 C CA . GLN A 1 97 ? -22.328 -43.438 -25.797 1 86 97 GLN A CA 1
ATOM 732 C C . GLN A 1 97 ? -21.562 -43.562 -24.484 1 86 97 GLN A C 1
ATOM 734 O O . GLN A 1 97 ? -20.703 -44.438 -24.344 1 86 97 GLN A O 1
ATOM 739 N N . SER A 1 98 ? -21.781 -42.688 -23.594 1 89.75 98 SER A N 1
ATOM 740 C CA . SER A 1 98 ? -21.156 -42.719 -22.281 1 89.75 98 SER A CA 1
ATOM 741 C C . SER A 1 98 ? -22.125 -42.312 -21.172 1 89.75 98 SER A C 1
ATOM 743 O O . SER A 1 98 ? -23.125 -41.625 -21.453 1 89.75 98 SER A O 1
ATOM 745 N N . GLN A 1 99 ? -21.891 -42.844 -20.031 1 93.56 99 GLN A N 1
ATOM 746 C CA . GLN A 1 99 ? -22.609 -42.375 -18.844 1 93.56 99 GLN A CA 1
ATOM 747 C C . GLN A 1 99 ? -21.938 -41.188 -18.219 1 93.56 99 GLN A C 1
ATOM 749 O O . GLN A 1 99 ? -20.719 -41.156 -18.047 1 93.56 99 GLN A O 1
ATOM 754 N N . TYR A 1 100 ? -22.766 -40.188 -17.922 1 94.81 100 TYR A N 1
ATOM 755 C CA . TYR A 1 100 ? -22.234 -38.969 -17.344 1 94.81 100 TYR A CA 1
ATOM 756 C C . TYR A 1 100 ? -22.891 -38.656 -16 1 94.81 100 TYR A C 1
ATOM 758 O O . TYR A 1 100 ? -24.094 -38.875 -15.836 1 94.81 100 TYR A O 1
ATOM 766 N N . CYS A 1 101 ? -22.062 -38.281 -15.086 1 96.06 101 CYS A N 1
ATOM 767 C CA . CYS A 1 101 ? -22.531 -37.5 -13.938 1 96.06 101 CYS A CA 1
ATOM 768 C C . CYS A 1 101 ? -22.422 -36 -14.219 1 96.06 101 CYS A C 1
ATOM 770 O O . CYS A 1 101 ? -21.312 -35.469 -14.344 1 96.06 101 CYS A O 1
ATOM 772 N N . ILE A 1 102 ? -23.531 -35.312 -14.266 1 95.81 102 ILE A N 1
ATOM 773 C CA . ILE A 1 102 ? -23.562 -33.906 -14.648 1 95.81 102 ILE A CA 1
ATOM 774 C C . ILE A 1 102 ? -23.75 -33.031 -13.414 1 95.81 102 ILE A C 1
ATOM 776 O O . ILE A 1 102 ? -24.672 -33.281 -12.617 1 95.81 102 ILE A O 1
ATOM 780 N N . VAL A 1 103 ? -22.828 -32.094 -13.234 1 95.5 103 VAL A N 1
ATOM 781 C CA . VAL A 1 103 ? -22.938 -31.125 -12.148 1 95.5 103 VAL A CA 1
ATOM 782 C C . VAL A 1 103 ? -23.219 -29.734 -12.719 1 95.5 103 VAL A C 1
ATOM 784 O O . VAL A 1 103 ? -22.453 -29.25 -13.562 1 95.5 103 VAL A O 1
ATOM 787 N N . CYS A 1 104 ? -24.25 -29.109 -12.305 1 92.31 104 CYS A N 1
ATOM 788 C CA . CYS A 1 104 ? -24.594 -27.75 -12.695 1 92.31 104 CYS A CA 1
ATOM 789 C C . CYS A 1 104 ? -24.688 -26.844 -11.477 1 92.31 104 CYS A C 1
ATOM 791 O O . CYS A 1 104 ? -25.5 -27.062 -10.594 1 92.31 104 CYS A O 1
ATOM 793 N N . ASN A 1 105 ? -23.766 -25.875 -11.477 1 91.19 105 ASN A N 1
ATOM 794 C CA . ASN A 1 105 ? -23.734 -24.922 -10.375 1 91.19 105 ASN A CA 1
ATOM 795 C C . ASN A 1 105 ? -24.297 -23.562 -10.789 1 91.19 105 ASN A C 1
ATOM 797 O O . ASN A 1 105 ? -24.203 -23.172 -11.953 1 91.19 105 ASN A O 1
ATOM 801 N N . PRO A 1 106 ? -24.875 -22.828 -9.836 1 86.56 106 PRO A N 1
ATOM 802 C CA . PRO A 1 106 ? -25.453 -21.516 -10.148 1 86.56 106 PRO A CA 1
ATOM 803 C C . PRO A 1 106 ? -24.375 -20.453 -10.391 1 86.56 106 PRO A C 1
ATOM 805 O O . PRO A 1 106 ? -23.344 -20.453 -9.727 1 86.56 106 PRO A O 1
ATOM 808 N N . LEU A 1 107 ? -24.656 -19.656 -11.336 1 83.75 107 LEU A N 1
ATOM 809 C CA . LEU A 1 107 ? -23.859 -18.453 -11.633 1 83.75 107 LEU A CA 1
ATOM 810 C C . LEU A 1 107 ? -24.719 -17.203 -11.516 1 83.75 107 LEU A C 1
ATOM 812 O O . LEU A 1 107 ? -25.672 -17.016 -12.266 1 83.75 107 LEU A O 1
ATOM 816 N N . ILE A 1 108 ? -24.375 -16.391 -10.523 1 72.25 108 ILE A N 1
ATOM 817 C CA . ILE A 1 108 ? -25.125 -15.156 -10.359 1 72.25 108 ILE A CA 1
ATOM 818 C C . ILE A 1 108 ? -24.656 -14.125 -11.383 1 72.25 108 ILE A C 1
ATOM 820 O O . ILE A 1 108 ? -23.484 -13.766 -11.414 1 72.25 108 ILE A O 1
ATOM 824 N N . ILE A 1 109 ? -25.484 -13.859 -12.344 1 64.62 109 ILE A N 1
ATOM 825 C CA . ILE A 1 109 ? -25.156 -12.867 -13.367 1 64.62 109 ILE A CA 1
ATOM 826 C C . ILE A 1 109 ? -25.828 -11.539 -13.031 1 64.62 109 ILE A C 1
ATOM 828 O O . ILE A 1 109 ? -26.984 -11.516 -12.602 1 64.62 109 ILE A O 1
ATOM 832 N N . ARG A 1 110 ? -25.141 -10.438 -12.664 1 54.56 110 ARG A N 1
ATOM 833 C CA . ARG A 1 110 ? -25.734 -9.125 -12.406 1 54.56 110 ARG A CA 1
ATOM 834 C C . ARG A 1 110 ? -26.422 -8.578 -13.648 1 54.56 110 ARG A C 1
ATOM 836 O O . ARG A 1 110 ? -25.891 -8.688 -14.758 1 54.56 110 ARG A O 1
ATOM 843 N N . SER A 1 111 ? -27.734 -8.359 -13.656 1 45.47 111 SER A N 1
ATOM 844 C CA . SER A 1 111 ? -28.469 -7.688 -14.734 1 45.47 111 SER A CA 1
ATOM 845 C C . SER A 1 111 ? -27.906 -6.285 -14.984 1 45.47 111 SER A C 1
ATOM 847 O O . SER A 1 111 ? -27.516 -5.594 -14.047 1 45.47 111 SER A O 1
ATOM 849 N N . ALA A 1 112 ? -27.359 -5.941 -16.078 1 40.59 112 ALA A N 1
ATOM 850 C CA . ALA A 1 112 ? -27.156 -4.547 -16.484 1 40.59 112 ALA A CA 1
ATOM 851 C C . ALA A 1 112 ? -28.375 -3.701 -16.125 1 40.59 112 ALA A C 1
ATOM 853 O O . ALA A 1 112 ? -29.359 -3.658 -16.891 1 40.59 112 ALA A O 1
ATOM 854 N N . GLN A 1 113 ? -29.094 -3.662 -15.141 1 34.53 113 GLN A N 1
ATOM 855 C CA . GLN A 1 113 ? -30.234 -2.758 -15.117 1 34.53 113 GLN A CA 1
ATOM 856 C C . GLN A 1 113 ? -29.828 -1.337 -15.484 1 34.53 113 GLN A C 1
ATOM 858 O O . GLN A 1 113 ? -30.594 -0.599 -16.109 1 34.53 113 GLN A O 1
ATOM 863 N N . ASN A 1 114 ? -29.094 -0.433 -14.742 1 33.25 114 ASN A N 1
ATOM 864 C CA . ASN A 1 114 ? -29.438 0.985 -14.75 1 33.25 114 ASN A CA 1
ATOM 865 C C . ASN A 1 114 ? -29.062 1.65 -16.062 1 33.25 114 ASN A C 1
ATOM 867 O O . ASN A 1 114 ? -29.344 2.83 -16.281 1 33.25 114 ASN A O 1
ATOM 871 N N . LYS A 1 115 ? -27.891 2.016 -16.547 1 32.22 115 LYS A N 1
ATOM 872 C CA . LYS A 1 115 ? -28.094 2.994 -17.609 1 32.22 115 LYS A CA 1
ATOM 873 C C . LYS A 1 115 ? -29.047 2.451 -18.688 1 32.22 115 LYS A C 1
ATOM 875 O O . LYS A 1 115 ? -28.984 1.267 -19.016 1 32.22 115 LYS A O 1
ATOM 880 N N . GLU A 1 116 ? -30.203 3.164 -19 1 28.78 116 GLU A N 1
ATOM 881 C CA . GLU A 1 116 ? -30.984 3.428 -20.188 1 28.78 116 GLU A CA 1
ATOM 882 C C . GLU A 1 116 ? -30.141 3.262 -21.453 1 28.78 116 GLU A C 1
ATOM 884 O O . GLU A 1 116 ? -30.531 3.736 -22.531 1 28.78 116 GLU A O 1
ATOM 889 N N . CYS A 1 117 ? -28.906 3.188 -21.578 1 27.31 117 CYS A N 1
ATOM 890 C CA . CYS A 1 117 ? -28.766 3.002 -23.016 1 27.31 117 CYS A CA 1
ATOM 891 C C . CYS A 1 117 ? -29.688 1.886 -23.516 1 27.31 117 CYS A C 1
ATOM 893 O O . CYS A 1 117 ? -29.812 0.85 -22.859 1 27.31 117 CYS A O 1
ATOM 895 N N . ASP A 1 118 ? -30.734 2.256 -24.328 1 28.05 118 ASP A N 1
ATOM 896 C CA . ASP A 1 118 ? -31.609 1.651 -25.328 1 28.05 118 ASP A CA 1
ATOM 897 C C . ASP A 1 118 ? -30.938 0.436 -25.969 1 28.05 118 ASP A C 1
ATOM 899 O O . ASP A 1 118 ? -30.5 0.499 -27.125 1 28.05 118 ASP A O 1
ATOM 903 N N . PHE A 1 119 ? -29.875 -0.043 -25.625 1 26.78 119 PHE A N 1
ATOM 904 C CA . PHE A 1 119 ? -29.859 -1.226 -26.484 1 26.78 119 PHE A CA 1
ATOM 905 C C . PHE A 1 119 ? -31.109 -2.059 -26.281 1 26.78 119 PHE A C 1
ATOM 907 O O . PHE A 1 119 ? -31.547 -2.27 -25.141 1 26.78 119 PHE A O 1
ATOM 914 N N . LYS A 1 120 ? -32.156 -1.951 -27.172 1 27.66 120 LYS A N 1
ATOM 915 C CA . LYS A 1 120 ? -33.156 -2.959 -27.516 1 27.66 120 LYS A CA 1
ATOM 916 C C . LYS A 1 120 ? -32.688 -4.359 -27.156 1 27.66 120 LYS A C 1
ATOM 918 O O . LYS A 1 120 ? -31.609 -4.789 -27.594 1 27.66 120 LYS A O 1
ATOM 923 N N . ASP A 1 121 ? -33.031 -4.836 -26.047 1 29.25 121 ASP A N 1
ATOM 924 C CA . ASP A 1 121 ? -33.219 -6.219 -25.609 1 29.25 121 ASP A CA 1
ATOM 925 C C . ASP A 1 121 ? -33.719 -7.09 -26.766 1 29.25 121 ASP A C 1
ATOM 927 O O . ASP A 1 121 ? -34.938 -7.207 -26.984 1 29.25 121 ASP A O 1
ATOM 931 N N . ASP A 1 122 ? -33.188 -6.863 -28.016 1 28.41 122 ASP A N 1
ATOM 932 C CA . ASP A 1 122 ? -33.75 -8.008 -28.719 1 28.41 122 ASP A CA 1
ATOM 933 C C . ASP A 1 122 ? -33.469 -9.305 -27.969 1 28.41 122 ASP A C 1
ATOM 935 O O . ASP A 1 122 ? -32.312 -9.641 -27.688 1 28.41 122 ASP A O 1
ATOM 939 N N . PRO A 1 123 ? -34.406 -9.828 -27.172 1 31.98 123 PRO A N 1
ATOM 940 C CA . PRO A 1 123 ? -34.438 -11.156 -26.547 1 31.98 123 PRO A CA 1
ATOM 941 C C . PRO A 1 123 ? -33.625 -12.188 -27.328 1 31.98 123 PRO A C 1
ATOM 943 O O . PRO A 1 123 ? -33.344 -13.273 -26.828 1 31.98 123 PRO A O 1
ATOM 946 N N . GLY A 1 124 ? -33.688 -12.141 -28.609 1 29.25 124 GLY A N 1
ATOM 947 C CA . GLY A 1 124 ? -33.156 -13.195 -29.453 1 29.25 124 GLY A CA 1
ATOM 948 C C . GLY A 1 124 ? -31.641 -13.328 -29.344 1 29.25 124 GLY A C 1
ATOM 949 O O . GLY A 1 124 ? -31.047 -14.172 -30 1 29.25 124 GLY A O 1
ATOM 950 N N . GLN A 1 125 ? -30.984 -12.156 -29.328 1 31.7 125 GLN A N 1
ATOM 951 C CA . GLN A 1 125 ? -29.594 -12.508 -29.547 1 31.7 125 GLN A CA 1
ATOM 952 C C . GLN A 1 125 ? -28.984 -13.172 -28.297 1 31.7 125 GLN A C 1
ATOM 954 O O . GLN A 1 125 ? -28.969 -12.57 -27.234 1 31.7 125 GLN A O 1
ATOM 959 N N . GLY A 1 126 ? -28.938 -14.461 -28.047 1 31.06 126 GLY A N 1
ATOM 960 C CA . GLY A 1 126 ? -28.562 -15.57 -27.172 1 31.06 126 GLY A CA 1
ATOM 961 C C . GLY A 1 126 ? -27.312 -15.281 -26.359 1 31.06 126 GLY A C 1
ATOM 962 O O . GLY A 1 126 ? -27.312 -15.422 -25.141 1 31.06 126 GLY A O 1
ATOM 963 N N . PRO A 1 127 ? -26.031 -15.5 -26.828 1 36.81 127 PRO A N 1
ATOM 964 C CA . PRO A 1 127 ? -24.719 -15.742 -26.203 1 36.81 127 PRO A CA 1
ATOM 965 C C . PRO A 1 127 ? -24.219 -14.539 -25.406 1 36.81 127 PRO A C 1
ATOM 967 O O . PRO A 1 127 ? -23.125 -14.594 -24.844 1 36.81 127 PRO A O 1
ATOM 970 N N . SER A 1 128 ? -24.703 -13.461 -25.438 1 38.69 128 SER A N 1
ATOM 971 C CA . SER A 1 128 ? -24.094 -12.227 -24.953 1 38.69 128 SER A CA 1
ATOM 972 C C . SER A 1 128 ? -24.109 -12.141 -23.438 1 38.69 128 SER A C 1
ATOM 974 O O . SER A 1 128 ? -23.297 -11.43 -22.844 1 38.69 128 SER A O 1
ATOM 976 N N . SER A 1 129 ? -24.969 -12.961 -22.797 1 45.06 129 SER A N 1
ATOM 977 C CA . SER A 1 129 ? -25.234 -12.773 -21.375 1 45.06 129 SER A CA 1
ATOM 978 C C . SER A 1 129 ? -24.125 -13.352 -20.516 1 45.06 129 SER A C 1
ATOM 980 O O . SER A 1 129 ? -23.875 -12.898 -19.391 1 45.06 129 SER A O 1
ATOM 982 N N . TRP A 1 130 ? -23.453 -14.266 -21.078 1 46.28 130 TRP A N 1
ATOM 983 C CA . TRP A 1 130 ? -22.406 -14.867 -20.266 1 46.28 130 TRP A CA 1
ATOM 984 C C . TRP A 1 130 ? -21.188 -13.961 -20.188 1 46.28 130 TRP A C 1
ATOM 986 O O . TRP A 1 130 ? -20.281 -14.188 -19.375 1 46.28 130 TRP A O 1
ATOM 996 N N . ARG A 1 131 ? -21.203 -12.922 -21.031 1 43.91 131 ARG A N 1
ATOM 997 C CA . ARG A 1 131 ? -20.031 -12.047 -21.125 1 43.91 131 ARG A CA 1
ATOM 998 C C . ARG A 1 131 ? -19.859 -11.25 -19.828 1 43.91 131 ARG A C 1
ATOM 1000 O O . ARG A 1 131 ? -18.75 -10.797 -19.516 1 43.91 131 ARG A O 1
ATOM 1007 N N . ARG A 1 132 ? -20.938 -11.352 -19 1 48.84 132 ARG A N 1
ATOM 1008 C CA . ARG A 1 132 ? -20.828 -10.484 -17.828 1 48.84 132 ARG A CA 1
ATOM 1009 C C . ARG A 1 132 ? -20.578 -11.297 -16.562 1 48.84 132 ARG A C 1
ATOM 1011 O O . ARG A 1 132 ? -20.891 -10.844 -15.461 1 48.84 132 ARG A O 1
ATOM 1018 N N . ILE A 1 133 ? -20.094 -12.492 -16.875 1 52.16 133 ILE A N 1
ATOM 1019 C CA . ILE A 1 133 ? -19.812 -13.297 -15.695 1 52.16 133 ILE A CA 1
ATOM 1020 C C . ILE A 1 133 ? -18.484 -12.844 -15.07 1 52.16 133 ILE A C 1
ATOM 1022 O O . ILE A 1 133 ? -17.469 -12.766 -15.758 1 52.16 133 ILE A O 1
ATOM 1026 N N . TYR A 1 134 ? -18.594 -12.555 -13.734 1 64.5 134 TYR A N 1
ATOM 1027 C CA . TYR A 1 134 ? -17.391 -12.211 -12.984 1 64.5 134 TYR A CA 1
ATOM 1028 C C . TYR A 1 134 ? -16.5 -13.438 -12.797 1 64.5 134 TYR A C 1
ATOM 1030 O O . TYR A 1 134 ? -17 -14.539 -12.539 1 64.5 134 TYR A O 1
ATOM 1038 N N . HIS A 1 135 ? -15.289 -13.312 -12.969 1 73.06 135 HIS A N 1
ATOM 1039 C CA . HIS A 1 135 ? -14.273 -14.352 -12.875 1 73.06 135 HIS A CA 1
ATOM 1040 C C . HIS A 1 135 ? -14.398 -15.133 -11.578 1 73.06 135 HIS A C 1
ATOM 1042 O O . HIS A 1 135 ? -14.266 -16.359 -11.57 1 73.06 135 HIS A O 1
ATOM 1048 N N . ASP A 1 136 ? -14.773 -14.492 -10.609 1 76.5 136 ASP A N 1
ATOM 1049 C CA . ASP A 1 136 ? -14.836 -15.148 -9.305 1 76.5 136 ASP A CA 1
ATOM 1050 C C . ASP A 1 136 ? -16 -16.141 -9.242 1 76.5 136 ASP A C 1
ATOM 1052 O O . ASP A 1 136 ? -15.875 -17.203 -8.633 1 76.5 136 ASP A O 1
ATOM 1056 N N . LYS A 1 137 ? -17.062 -15.836 -9.867 1 79.56 137 LYS A N 1
ATOM 1057 C CA . LYS A 1 137 ? -18.234 -16.719 -9.859 1 79.56 137 LYS A CA 1
ATOM 1058 C C . LYS A 1 137 ? -18 -17.938 -10.734 1 79.56 137 LYS A C 1
ATOM 1060 O O . LYS A 1 137 ? -18.453 -19.047 -10.398 1 79.56 137 LYS A O 1
ATOM 1065 N N . LEU A 1 138 ? -17.344 -17.688 -11.812 1 85.06 138 LEU A N 1
ATOM 1066 C CA . LEU A 1 138 ? -16.984 -18.797 -12.688 1 85.06 138 LEU A CA 1
ATOM 1067 C C . LEU A 1 138 ? -16.031 -19.75 -11.992 1 85.06 138 LEU A C 1
ATOM 1069 O O . LEU A 1 138 ? -16.156 -20.969 -12.125 1 85.06 138 LEU A O 1
ATOM 1073 N N . GLN A 1 139 ? -15.117 -19.172 -11.258 1 87.62 139 GLN A N 1
ATOM 1074 C CA . GLN A 1 139 ? -14.156 -19.984 -10.523 1 87.62 139 GLN A CA 1
ATOM 1075 C C . GLN A 1 139 ? -14.859 -20.875 -9.492 1 87.62 139 GLN A C 1
ATOM 1077 O O . GLN A 1 139 ? -14.523 -22.047 -9.352 1 87.62 139 GLN A O 1
ATOM 1082 N N . MET A 1 140 ? -15.82 -20.297 -8.891 1 87.44 140 MET A N 1
ATOM 1083 C CA . MET A 1 140 ? -16.562 -21.062 -7.887 1 87.44 140 MET A CA 1
ATOM 1084 C C . MET A 1 140 ? -17.391 -22.156 -8.531 1 87.44 140 MET A C 1
ATOM 1086 O O . MET A 1 140 ? -17.438 -23.281 -8.039 1 87.44 140 MET A O 1
ATOM 1090 N N . CYS A 1 141 ? -18.016 -21.828 -9.578 1 90.19 141 CYS A N 1
ATOM 1091 C CA . CYS A 1 141 ? -18.859 -22.75 -10.297 1 90.19 141 CYS A CA 1
ATOM 1092 C C . CYS A 1 141 ? -18.078 -23.969 -10.781 1 90.19 141 CYS A C 1
ATOM 1094 O O . CYS A 1 141 ? -18.422 -25.109 -10.469 1 90.19 141 CYS A O 1
ATOM 1096 N N . ILE A 1 142 ? -17.016 -23.672 -11.422 1 94.44 142 ILE A N 1
ATOM 1097 C CA . ILE A 1 142 ? -16.219 -24.734 -12.016 1 94.44 142 ILE A CA 1
ATOM 1098 C C . ILE A 1 142 ? -15.477 -25.5 -10.922 1 94.44 142 ILE A C 1
ATOM 1100 O O . ILE A 1 142 ? -15.461 -26.734 -10.922 1 94.44 142 ILE A O 1
ATOM 1104 N N . GLY A 1 143 ? -14.859 -24.766 -10 1 94.19 143 GLY A N 1
ATOM 1105 C CA . GLY A 1 143 ? -14.102 -25.391 -8.93 1 94.19 143 GLY A CA 1
ATOM 1106 C C . GLY A 1 143 ? -14.922 -26.359 -8.102 1 94.19 143 GLY A C 1
ATOM 1107 O O . GLY A 1 143 ? -14.516 -27.516 -7.891 1 94.19 143 GLY A O 1
ATOM 1108 N N . ARG A 1 144 ? -16.094 -25.953 -7.695 1 92.56 144 ARG A N 1
ATOM 1109 C CA . ARG A 1 144 ? -16.984 -26.812 -6.91 1 92.56 144 ARG A CA 1
ATOM 1110 C C . ARG A 1 144 ? -17.438 -28.016 -7.727 1 92.56 144 ARG A C 1
ATOM 1112 O O . ARG A 1 144 ? -17.562 -29.109 -7.191 1 92.56 144 ARG A O 1
ATOM 1119 N N . GLY A 1 145 ? -17.719 -27.766 -8.961 1 95.31 145 GLY A N 1
ATOM 1120 C CA . GLY A 1 145 ? -18.125 -28.844 -9.828 1 95.31 145 GLY A CA 1
ATOM 1121 C C . GLY A 1 145 ? -17.078 -29.922 -9.984 1 95.31 145 GLY A C 1
ATOM 1122 O O . GLY A 1 145 ? -17.375 -31.109 -9.852 1 95.31 145 GLY A O 1
ATOM 1123 N N . VAL A 1 146 ? -15.867 -29.5 -10.219 1 96.75 146 VAL A N 1
ATOM 1124 C CA . VAL A 1 146 ? -14.766 -30.438 -10.422 1 96.75 146 VAL A CA 1
ATOM 1125 C C . VAL A 1 146 ? -14.531 -31.25 -9.141 1 96.75 146 VAL A C 1
ATOM 1127 O O . VAL A 1 146 ? -14.391 -32.469 -9.188 1 96.75 146 VAL A O 1
ATOM 1130 N N . GLN A 1 147 ? -14.5 -30.594 -8.023 1 95.19 147 GLN A N 1
ATOM 1131 C CA . GLN A 1 147 ? -14.25 -31.266 -6.754 1 95.19 147 GLN A CA 1
ATOM 1132 C C . GLN A 1 147 ? -15.375 -32.219 -6.402 1 95.19 147 GLN A C 1
ATOM 1134 O O . GLN A 1 147 ? -15.141 -33.281 -5.824 1 95.19 147 GLN A O 1
ATOM 1139 N N . THR A 1 148 ? -16.594 -31.859 -6.73 1 94.88 148 THR A N 1
ATOM 1140 C CA . THR A 1 148 ? -17.734 -32.75 -6.52 1 94.88 148 THR A CA 1
ATOM 1141 C C . THR A 1 148 ? -17.594 -34 -7.355 1 94.88 148 THR A C 1
ATOM 1143 O O . THR A 1 148 ? -17.828 -35.125 -6.863 1 94.88 148 THR A O 1
ATOM 1146 N N . LEU A 1 149 ? -17.234 -33.812 -8.594 1 96.69 149 LEU A N 1
ATOM 1147 C CA . LEU A 1 149 ? -17.078 -34.969 -9.484 1 96.69 149 LEU A CA 1
ATOM 1148 C C . LEU A 1 149 ? -15.938 -35.875 -9.031 1 96.69 149 LEU A C 1
ATOM 1150 O O . LEU A 1 149 ? -16 -37.094 -9.188 1 96.69 149 LEU A O 1
ATOM 1154 N N . GLN A 1 150 ? -14.852 -35.281 -8.508 1 95.31 150 GLN A N 1
ATOM 1155 C CA . GLN A 1 150 ? -13.773 -36.094 -7.938 1 95.31 150 GLN A CA 1
ATOM 1156 C C . GLN A 1 150 ? -14.273 -36.969 -6.793 1 95.31 150 GLN A C 1
ATOM 1158 O O . GLN A 1 150 ? -13.898 -38.125 -6.688 1 95.31 150 GLN A O 1
ATOM 1163 N N . ARG A 1 151 ? -15.164 -36.438 -6.004 1 94.06 151 ARG A N 1
ATOM 1164 C CA . ARG A 1 151 ? -15.719 -37.156 -4.875 1 94.06 151 ARG A CA 1
ATOM 1165 C C . ARG A 1 151 ? -16.609 -38.312 -5.355 1 94.06 151 ARG A C 1
ATOM 1167 O O . ARG A 1 151 ? -16.734 -39.344 -4.688 1 94.06 151 ARG A O 1
ATOM 1174 N N . GLN A 1 152 ? -17.188 -38.156 -6.586 1 93.81 152 GLN A N 1
ATOM 1175 C CA . GLN A 1 152 ? -18.062 -39.188 -7.152 1 93.81 152 GLN A CA 1
ATOM 1176 C C . GLN A 1 152 ? -17.266 -40.281 -7.805 1 93.81 152 GLN A C 1
ATOM 1178 O O . GLN A 1 152 ? -17.828 -41.312 -8.219 1 93.81 152 GLN A O 1
ATOM 1183 N N . GLY A 1 153 ? -15.961 -40.094 -7.961 1 93.31 153 GLY A N 1
ATOM 1184 C CA . GLY A 1 153 ? -15.102 -41.156 -8.484 1 93.31 153 GLY A CA 1
ATOM 1185 C C . GLY A 1 153 ? -15.234 -41.344 -9.984 1 93.31 153 GLY A C 1
ATOM 1186 O O . GLY A 1 153 ? -15.141 -42.438 -10.492 1 93.31 153 GLY A O 1
ATOM 1187 N N . VAL A 1 154 ? -15.453 -40.25 -10.664 1 95.5 154 VAL A N 1
ATOM 1188 C CA . VAL A 1 154 ? -15.602 -40.344 -12.117 1 95.5 154 VAL A CA 1
ATOM 1189 C C . VAL A 1 154 ? -14.258 -40.688 -12.758 1 95.5 154 VAL A C 1
ATOM 1191 O O . VAL A 1 154 ? -13.203 -40.469 -12.156 1 95.5 154 VAL A O 1
ATOM 1194 N N . SER A 1 155 ? -14.336 -41.219 -14.008 1 95.56 155 SER A N 1
ATOM 1195 C CA . SER A 1 155 ? -13.125 -41.625 -14.695 1 95.56 155 SER A CA 1
ATOM 1196 C C . SER A 1 155 ? -12.5 -40.5 -15.484 1 95.56 155 SER A C 1
ATOM 1198 O O . SER A 1 155 ? -11.305 -40.5 -15.781 1 95.56 155 SER A O 1
ATOM 1200 N N . GLU A 1 156 ? -13.312 -39.594 -15.828 1 97.12 156 GLU A N 1
ATOM 1201 C CA . GLU A 1 156 ? -12.898 -38.375 -16.562 1 97.12 156 GLU A CA 1
ATOM 1202 C C . GLU A 1 156 ? -13.867 -37.219 -16.312 1 97.12 156 GLU A C 1
ATOM 1204 O O . GLU A 1 156 ? -15.039 -37.438 -16 1 97.12 156 GLU A O 1
ATOM 1209 N N . ILE A 1 157 ? -13.32 -36.062 -16.359 1 98 157 ILE A N 1
ATOM 1210 C CA . ILE A 1 157 ? -14.148 -34.875 -16.156 1 98 157 ILE A CA 1
ATOM 1211 C C . ILE A 1 157 ? -14.133 -34 -17.406 1 98 157 ILE A C 1
ATOM 1213 O O . ILE A 1 157 ? -13.062 -33.594 -17.875 1 98 157 ILE A O 1
ATOM 1217 N N . PHE A 1 158 ? -15.281 -33.75 -17.969 1 97.88 158 PHE A N 1
ATOM 1218 C CA . PHE A 1 158 ? -15.461 -32.75 -19 1 97.88 158 PHE A CA 1
ATOM 1219 C C . PHE A 1 158 ? -15.977 -31.438 -18.406 1 97.88 158 PHE A C 1
ATOM 1221 O O . PHE A 1 158 ? -16.812 -31.453 -17.5 1 97.88 158 PHE A O 1
ATOM 1228 N N . VAL A 1 159 ? -15.43 -30.344 -18.891 1 98.31 159 VAL A N 1
ATOM 1229 C CA . VAL A 1 159 ? -15.812 -29.031 -18.359 1 98.31 159 VAL A CA 1
ATOM 1230 C C . VAL A 1 159 ? -16.391 -28.172 -19.469 1 98.31 159 VAL A C 1
ATOM 1232 O O . VAL A 1 159 ? -15.836 -28.094 -20.562 1 98.31 159 VAL A O 1
ATOM 1235 N N . ASP A 1 160 ? -17.562 -27.547 -19.219 1 96.69 160 ASP A N 1
ATOM 1236 C CA . ASP A 1 160 ? -18.078 -26.484 -20.062 1 96.69 160 ASP A CA 1
ATOM 1237 C C . ASP A 1 160 ? -17.062 -25.344 -20.188 1 96.69 160 ASP A C 1
ATOM 1239 O O . ASP A 1 160 ? -16.625 -24.781 -19.188 1 96.69 160 ASP A O 1
ATOM 1243 N N . PRO A 1 161 ? -16.672 -25.031 -21.438 1 95.19 161 PRO A N 1
ATOM 1244 C CA . PRO A 1 161 ? -15.711 -23.953 -21.609 1 95.19 161 PRO A CA 1
ATOM 1245 C C . PRO A 1 161 ? -16.328 -22.578 -21.375 1 95.19 161 PRO A C 1
ATOM 1247 O O . PRO A 1 161 ? -15.602 -21.578 -21.312 1 95.19 161 PRO A O 1
ATOM 1250 N N . PHE A 1 162 ? -17.641 -22.453 -21.25 1 91.06 162 PHE A N 1
ATOM 1251 C CA . PHE A 1 162 ? -18.344 -21.188 -21.078 1 91.06 162 PHE A CA 1
ATOM 1252 C C . PHE A 1 162 ? -17.906 -20.172 -22.125 1 91.06 162 PHE A C 1
ATOM 1254 O O . PHE A 1 162 ? -17.844 -20.5 -23.312 1 91.06 162 PHE A O 1
ATOM 1261 N N . THR A 1 163 ? -17.641 -18.859 -21.734 1 84.62 163 THR A N 1
ATOM 1262 C CA . THR A 1 163 ? -17.203 -17.859 -22.703 1 84.62 163 THR A CA 1
ATOM 1263 C C . THR A 1 163 ? -15.695 -17.672 -22.656 1 84.62 163 THR A C 1
ATOM 1265 O O . THR A 1 163 ? -15.133 -16.891 -23.422 1 84.62 163 THR A O 1
ATOM 1268 N N . ASP A 1 164 ? -15.016 -18.438 -21.797 1 91.75 164 ASP A N 1
ATOM 1269 C CA . ASP A 1 164 ? -13.578 -18.281 -21.594 1 91.75 164 ASP A CA 1
ATOM 1270 C C . ASP A 1 164 ? -12.93 -19.625 -21.266 1 91.75 164 ASP A C 1
ATOM 1272 O O . ASP A 1 164 ? -12.719 -19.953 -20.109 1 91.75 164 ASP A O 1
ATOM 1276 N N . ALA A 1 165 ? -12.508 -20.328 -22.359 1 95.75 165 ALA A N 1
ATOM 1277 C CA . ALA A 1 165 ? -11.977 -21.672 -22.219 1 95.75 165 ALA A CA 1
ATOM 1278 C C . ALA A 1 165 ? -10.68 -21.672 -21.406 1 95.75 165 ALA A C 1
ATOM 1280 O O . ALA A 1 165 ? -10.398 -22.609 -20.672 1 95.75 165 ALA A O 1
ATOM 1281 N N . GLU A 1 166 ? -9.852 -20.625 -21.609 1 96.5 166 GLU A N 1
ATOM 1282 C CA . GLU A 1 166 ? -8.609 -20.516 -20.844 1 96.5 166 GLU A CA 1
ATOM 1283 C C . GLU A 1 166 ? -8.875 -20.438 -19.344 1 96.5 166 GLU A C 1
ATOM 1285 O O . GLU A 1 166 ? -8.273 -21.172 -18.562 1 96.5 166 GLU A O 1
ATOM 1290 N N . MET A 1 167 ? -9.758 -19.578 -18.938 1 94.81 167 MET A N 1
ATOM 1291 C CA . MET A 1 167 ? -10.109 -19.422 -17.531 1 94.81 167 MET A CA 1
ATOM 1292 C C . MET A 1 167 ? -10.734 -20.703 -16.984 1 94.81 167 MET A C 1
ATOM 1294 O O . MET A 1 167 ? -10.484 -21.094 -15.844 1 94.81 167 MET A O 1
ATOM 1298 N N . ALA A 1 168 ? -11.602 -21.312 -17.781 1 96 168 ALA A N 1
ATOM 1299 C CA . ALA A 1 168 ? -12.227 -22.562 -17.344 1 96 168 ALA A CA 1
ATOM 1300 C C . ALA A 1 168 ? -11.172 -23.641 -17.062 1 96 168 ALA A C 1
ATOM 1302 O O . ALA A 1 168 ? -11.258 -24.344 -16.047 1 96 168 ALA A O 1
ATOM 1303 N N . ALA A 1 169 ? -10.234 -23.734 -17.953 1 97.75 169 ALA A N 1
ATOM 1304 C CA . ALA A 1 169 ? -9.172 -24.719 -17.781 1 97.75 169 ALA A CA 1
ATOM 1305 C C . ALA A 1 169 ? -8.336 -24.422 -16.547 1 97.75 169 ALA A C 1
ATOM 1307 O O . ALA A 1 169 ? -8.008 -25.312 -15.766 1 97.75 169 ALA A O 1
ATOM 1308 N N . GLU A 1 170 ? -7.914 -23.094 -16.406 1 97.06 170 GLU A N 1
ATOM 1309 C CA . GLU A 1 170 ? -7.152 -22.688 -15.219 1 97.06 170 GLU A CA 1
ATOM 1310 C C . GLU A 1 170 ? -7.875 -23.078 -13.938 1 97.06 170 GLU A C 1
ATOM 1312 O O . GLU A 1 170 ? -7.281 -23.703 -13.055 1 97.06 170 GLU A O 1
ATOM 1317 N N . THR A 1 171 ? -9.133 -22.766 -13.891 1 96.06 171 THR A N 1
ATOM 1318 C CA . THR A 1 171 ? -9.93 -22.984 -12.688 1 96.06 171 THR A CA 1
ATOM 1319 C C . THR A 1 171 ? -10.078 -24.484 -12.414 1 96.06 171 THR A C 1
ATOM 1321 O O . THR A 1 171 ? -9.93 -24.922 -11.273 1 96.06 171 THR A O 1
ATOM 1324 N N . ALA A 1 172 ? -10.367 -25.234 -13.398 1 97.5 172 ALA A N 1
ATOM 1325 C CA . ALA A 1 172 ? -10.594 -26.672 -13.242 1 97.5 172 ALA A CA 1
ATOM 1326 C C . ALA A 1 172 ? -9.352 -27.375 -12.719 1 97.5 172 ALA A C 1
ATOM 1328 O O . ALA A 1 172 ? -9.422 -28.156 -11.773 1 97.5 172 ALA A O 1
ATOM 1329 N N . HIS A 1 173 ? -8.234 -27.062 -13.344 1 97.94 173 HIS A N 1
ATOM 1330 C CA . HIS A 1 173 ? -7 -27.75 -12.984 1 97.94 173 HIS A CA 1
ATOM 1331 C C . HIS A 1 173 ? -6.488 -27.281 -11.625 1 97.94 173 HIS A C 1
ATOM 1333 O O . HIS A 1 173 ? -5.906 -28.078 -10.875 1 97.94 173 HIS A O 1
ATOM 1339 N N . LEU A 1 174 ? -6.609 -26.016 -11.273 1 97.19 174 LEU A N 1
ATOM 1340 C CA . LEU A 1 174 ? -6.219 -25.531 -9.961 1 97.19 174 LEU A CA 1
ATOM 1341 C C . LEU A 1 174 ? -7.082 -26.156 -8.867 1 97.19 174 LEU A C 1
ATOM 1343 O O . LEU A 1 174 ? -6.574 -26.562 -7.82 1 97.19 174 LEU A O 1
ATOM 1347 N N . ALA A 1 175 ? -8.391 -26.234 -9.102 1 96.38 175 ALA A N 1
ATOM 1348 C CA . ALA A 1 175 ? -9.328 -26.75 -8.117 1 96.38 175 ALA A CA 1
ATOM 1349 C C . ALA A 1 175 ? -9.117 -28.25 -7.906 1 96.38 175 ALA A C 1
ATOM 1351 O O . ALA A 1 175 ? -9.297 -28.766 -6.793 1 96.38 175 ALA A O 1
ATOM 1352 N N . ALA A 1 176 ? -8.75 -28.953 -8.914 1 97 176 ALA A N 1
ATOM 1353 C CA . ALA A 1 176 ? -8.625 -30.406 -8.875 1 97 176 ALA A CA 1
ATOM 1354 C C . ALA A 1 176 ? -7.379 -30.828 -8.102 1 97 176 ALA A C 1
ATOM 1356 O O . ALA A 1 176 ? -7.355 -31.891 -7.48 1 97 176 ALA A O 1
ATOM 1357 N N . TYR A 1 177 ? -6.383 -30.016 -8.094 1 96.69 177 TYR A N 1
ATOM 1358 C CA . TYR A 1 177 ? -5.082 -30.391 -7.555 1 96.69 177 TYR A CA 1
ATOM 1359 C C . TYR A 1 177 ? -5.164 -30.625 -6.051 1 96.69 177 TYR A C 1
ATOM 1361 O O . TYR A 1 177 ? -5.801 -29.859 -5.332 1 96.69 177 TYR A O 1
ATOM 1369 N N . SER A 1 178 ? -4.578 -31.688 -5.633 1 95.06 178 SER A N 1
ATOM 1370 C CA . SER A 1 178 ? -4.41 -32.031 -4.223 1 95.06 178 SER A CA 1
ATOM 1371 C C . SER A 1 178 ? -3.021 -32.594 -3.955 1 95.06 178 SER A C 1
ATOM 1373 O O . SER A 1 178 ? -2.584 -33.531 -4.633 1 95.06 178 SER A O 1
ATOM 1375 N N . PHE A 1 179 ? -2.316 -32 -3.051 1 95.44 179 PHE A N 1
ATOM 1376 C CA . PHE A 1 179 ? -1.055 -32.594 -2.621 1 95.44 179 PHE A CA 1
ATOM 1377 C C . PHE A 1 179 ? -1.299 -33.719 -1.628 1 95.44 179 PHE A C 1
ATOM 1379 O O . PHE A 1 179 ? -1.532 -33.469 -0.443 1 95.44 179 PHE A O 1
ATOM 1386 N N . ASP A 1 180 ? -1.225 -34.938 -2.08 1 94.75 180 ASP A N 1
ATOM 1387 C CA . ASP A 1 180 ? -1.474 -36.062 -1.214 1 94.75 180 ASP A CA 1
ATOM 1388 C C . ASP A 1 180 ? -0.584 -37.25 -1.598 1 94.75 180 ASP A C 1
ATOM 1390 O O . ASP A 1 180 ? -0.91 -38.406 -1.303 1 94.75 180 ASP A O 1
ATOM 1394 N N . GLU A 1 181 ? 0.526 -36.906 -2.246 1 93.38 181 GLU A N 1
ATOM 1395 C CA . GLU A 1 181 ? 1.404 -37.938 -2.77 1 93.38 181 GLU A CA 1
ATOM 1396 C C . GLU A 1 181 ? 2.078 -38.719 -1.638 1 93.38 181 GLU A C 1
ATOM 1398 O O . GLU A 1 181 ? 2.537 -39.844 -1.836 1 93.38 181 GLU A O 1
ATOM 1403 N N . LEU A 1 182 ? 2.168 -38.094 -0.489 1 94.5 182 LEU A N 1
ATOM 1404 C CA . LEU A 1 182 ? 2.818 -38.781 0.634 1 94.5 182 LEU A CA 1
ATOM 1405 C C . LEU A 1 182 ? 1.806 -39.562 1.455 1 94.5 182 LEU A C 1
ATOM 1407 O O . LEU A 1 182 ? 2.186 -40.344 2.35 1 94.5 182 LEU A O 1
ATOM 1411 N N . LYS A 1 183 ? 0.522 -39.469 1.075 1 94.19 183 LYS A N 1
ATOM 1412 C CA . LYS A 1 183 ? -0.522 -40.188 1.783 1 94.19 183 LYS A CA 1
ATOM 1413 C C . LYS A 1 183 ? -0.67 -41.594 1.232 1 94.19 183 LYS A C 1
ATOM 1415 O O . LYS A 1 183 ? -0.189 -41.906 0.138 1 94.19 183 LYS A O 1
ATOM 1420 N N . ASN A 1 184 ? -1.41 -42.406 2.004 1 93.75 184 ASN A N 1
ATOM 1421 C CA . ASN A 1 184 ? -1.823 -43.719 1.505 1 93.75 184 ASN A CA 1
ATOM 1422 C C . ASN A 1 184 ? -2.668 -43.594 0.241 1 93.75 184 ASN A C 1
ATOM 1424 O O . ASN A 1 184 ? -3.553 -42.75 0.162 1 93.75 184 ASN A O 1
ATOM 1428 N N . PRO A 1 185 ? -2.312 -44.375 -0.775 1 90.75 185 PRO A N 1
ATOM 1429 C CA . PRO A 1 185 ? -3.033 -44.281 -2.047 1 90.75 185 PRO A CA 1
ATOM 1430 C C . PRO A 1 185 ? -4.551 -44.312 -1.87 1 90.75 185 PRO A C 1
ATOM 1432 O O . PRO A 1 185 ? -5.273 -43.625 -2.594 1 90.75 185 PRO A O 1
ATOM 1435 N N . LYS A 1 186 ? -5.051 -45.062 -0.93 1 89.62 186 LYS A N 1
ATOM 1436 C CA . LYS A 1 186 ? -6.488 -45.188 -0.698 1 89.62 186 LYS A CA 1
ATOM 1437 C C . LYS A 1 186 ? -7.074 -43.875 -0.177 1 89.62 186 LYS A C 1
ATOM 1439 O O . LYS A 1 186 ? -8.281 -43.625 -0.301 1 89.62 186 LYS A O 1
ATOM 1444 N N . SER A 1 187 ? -6.207 -43.031 0.385 1 92.12 187 SER A N 1
ATOM 1445 C CA . SER A 1 187 ? -6.664 -41.781 0.995 1 92.12 187 SER A CA 1
ATOM 1446 C C . SER A 1 187 ? -6.441 -40.625 0.063 1 92.12 187 SER A C 1
ATOM 1448 O O . SER A 1 187 ? -6.719 -39.469 0.43 1 92.12 187 SER A O 1
ATOM 1450 N N . ARG A 1 188 ? -5.973 -40.844 -1.102 1 93.94 188 ARG A N 1
ATOM 1451 C CA . ARG A 1 188 ? -5.672 -39.781 -2.039 1 93.94 188 ARG A CA 1
ATOM 1452 C C . ARG A 1 188 ? -6.914 -39.375 -2.826 1 93.94 188 ARG A C 1
ATOM 1454 O O . ARG A 1 188 ? -7.797 -40.188 -3.07 1 93.94 188 ARG A O 1
ATOM 1461 N N . VAL A 1 189 ? -7.004 -38.094 -3.109 1 94.38 189 VAL A N 1
ATOM 1462 C CA . VAL A 1 189 ? -8.086 -37.562 -3.936 1 94.38 189 VAL A CA 1
ATOM 1463 C C . VAL A 1 189 ? -7.957 -38.125 -5.359 1 94.38 189 VAL A C 1
ATOM 1465 O O . VAL A 1 189 ? -6.859 -38.156 -5.918 1 94.38 189 VAL A O 1
ATOM 1468 N N . ASN A 1 190 ? -9.125 -38.562 -5.949 1 93.44 190 ASN A N 1
ATOM 1469 C CA . ASN A 1 190 ? -9.164 -39 -7.34 1 93.44 190 ASN A CA 1
ATOM 1470 C C . ASN A 1 190 ? -8.75 -37.875 -8.289 1 93.44 190 ASN A C 1
ATOM 1472 O O . ASN A 1 190 ? -9.211 -36.75 -8.156 1 93.44 190 ASN A O 1
ATOM 1476 N N . GLN A 1 191 ? -7.824 -38.219 -9.227 1 94.5 191 GLN A N 1
ATOM 1477 C CA . GLN A 1 191 ? -7.348 -37.219 -10.18 1 94.5 191 GLN A CA 1
ATOM 1478 C C . GLN A 1 191 ? -7.613 -37.656 -11.617 1 94.5 191 GLN A C 1
ATOM 1480 O O . GLN A 1 191 ? -6.676 -37.938 -12.367 1 94.5 191 GLN A O 1
ATOM 1485 N N . PRO A 1 192 ? -8.906 -37.625 -12 1 96.12 192 PRO A N 1
ATOM 1486 C CA . PRO A 1 192 ? -9.203 -38 -13.383 1 96.12 192 PRO A CA 1
ATOM 1487 C C . PRO A 1 192 ? -8.711 -36.969 -14.398 1 96.12 192 PRO A C 1
ATOM 1489 O O . PRO A 1 192 ? -8.508 -35.781 -14.039 1 96.12 192 PRO A O 1
ATOM 1492 N N . PRO A 1 193 ? -8.445 -37.438 -15.633 1 97.12 193 PRO A N 1
ATOM 1493 C CA . PRO A 1 193 ? -8.156 -36.438 -16.672 1 97.12 193 PRO A CA 1
ATOM 1494 C C . PRO A 1 193 ? -9.281 -35.438 -16.844 1 97.12 193 PRO A C 1
ATOM 1496 O O . PRO A 1 193 ? -10.453 -35.781 -16.734 1 97.12 193 PRO A O 1
ATOM 1499 N N . ILE A 1 194 ? -8.883 -34.188 -17.047 1 98.38 194 ILE A N 1
ATOM 1500 C CA . ILE A 1 194 ? -9.828 -33.094 -17.266 1 98.38 194 ILE A CA 1
ATOM 1501 C C . ILE A 1 194 ? -9.711 -32.594 -18.688 1 98.38 194 ILE A C 1
ATOM 1503 O O . ILE A 1 194 ? -8.609 -32.281 -19.156 1 98.38 194 ILE A O 1
ATOM 1507 N N . SER A 1 195 ? -10.852 -32.5 -19.391 1 97.75 195 SER A N 1
ATOM 1508 C CA . SER A 1 195 ? -10.852 -32.062 -20.781 1 97.75 195 SER A CA 1
ATOM 1509 C C . SER A 1 195 ? -11.969 -31.062 -21.047 1 97.75 195 SER A C 1
ATOM 1511 O O . SER A 1 195 ? -12.891 -30.922 -20.234 1 97.75 195 SER A O 1
ATOM 1513 N N . CYS A 1 196 ? -11.805 -30.375 -22.109 1 97.5 196 CYS A N 1
ATOM 1514 C CA . CYS A 1 196 ? -12.805 -29.422 -22.562 1 97.5 196 CYS A CA 1
ATOM 1515 C C . CYS A 1 196 ? -13.953 -30.109 -23.281 1 97.5 196 CYS A C 1
ATOM 1517 O O . CYS A 1 196 ? -13.719 -30.906 -24.203 1 97.5 196 CYS A O 1
ATOM 1519 N N . PHE A 1 197 ? -15.172 -29.828 -22.859 1 96.5 197 PHE A N 1
ATOM 1520 C CA . PHE A 1 197 ? -16.312 -30.344 -23.609 1 96.5 197 PHE A CA 1
ATOM 1521 C C . PHE A 1 197 ? -16.516 -29.547 -24.906 1 96.5 197 PHE A C 1
ATOM 1523 O O . PHE A 1 197 ? -16.688 -28.328 -24.859 1 96.5 197 PHE A O 1
ATOM 1530 N N . THR A 1 198 ? -16.547 -30.188 -26.094 1 94.19 198 THR A N 1
ATOM 1531 C CA . THR A 1 198 ? -16.562 -29.438 -27.344 1 94.19 198 THR A CA 1
ATOM 1532 C C . THR A 1 198 ? -17.703 -29.938 -28.25 1 94.19 198 THR A C 1
ATOM 1534 O O . THR A 1 198 ? -17.844 -29.453 -29.375 1 94.19 198 THR A O 1
ATOM 1537 N N . ALA A 1 199 ? -18.484 -30.859 -27.766 1 91.38 199 ALA A N 1
ATOM 1538 C CA . ALA A 1 199 ? -19.484 -31.5 -28.625 1 91.38 199 ALA A CA 1
ATOM 1539 C C . ALA A 1 199 ? -20.5 -30.469 -29.125 1 91.38 199 ALA A C 1
ATOM 1541 O O . ALA A 1 199 ? -21.109 -30.656 -30.172 1 91.38 199 ALA A O 1
ATOM 1542 N N . HIS A 1 200 ? -20.672 -29.422 -28.422 1 90.06 200 HIS A N 1
ATOM 1543 C CA . HIS A 1 200 ? -21.672 -28.422 -28.797 1 90.06 200 HIS A CA 1
ATOM 1544 C C . HIS A 1 200 ? -21.219 -27.609 -30 1 90.06 200 HIS A C 1
ATOM 1546 O O . HIS A 1 200 ? -22 -26.812 -30.547 1 90.06 200 HIS A O 1
ATOM 1552 N N . PHE A 1 201 ? -20.078 -27.828 -30.5 1 87.81 201 PHE A N 1
ATOM 1553 C CA . PHE A 1 201 ? -19.594 -27.156 -31.703 1 87.81 201 PHE A CA 1
ATOM 1554 C C . PHE A 1 201 ? -19.688 -28.078 -32.906 1 87.81 201 PHE A C 1
ATOM 1556 O O . PHE A 1 201 ? -19.359 -27.672 -34.031 1 87.81 201 PHE A O 1
ATOM 1563 N N . ASP A 1 202 ? -20.125 -29.281 -32.75 1 82.69 202 ASP A N 1
ATOM 1564 C CA . ASP A 1 202 ? -20.125 -30.266 -33.844 1 82.69 202 ASP A CA 1
ATOM 1565 C C . ASP A 1 202 ? -21.016 -29.812 -35 1 82.69 202 ASP A C 1
ATOM 1567 O O . ASP A 1 202 ? -20.703 -30.078 -36.156 1 82.69 202 ASP A O 1
ATOM 1571 N N . ASN A 1 203 ? -22.062 -29.109 -34.781 1 78.62 203 ASN A N 1
ATOM 1572 C CA . ASN A 1 203 ? -22.984 -28.719 -35.812 1 78.62 203 ASN A CA 1
ATOM 1573 C C . ASN A 1 203 ? -22.719 -27.281 -36.312 1 78.62 203 ASN A C 1
ATOM 1575 O O . ASN A 1 203 ? -23.484 -26.734 -37.094 1 78.62 203 ASN A O 1
ATOM 1579 N N . ASP A 1 204 ? -21.734 -26.703 -35.812 1 79.19 204 ASP A N 1
ATOM 1580 C CA . ASP A 1 204 ? -21.359 -25.359 -36.219 1 79.19 204 ASP A CA 1
ATOM 1581 C C . ASP A 1 204 ? -20.578 -25.391 -37.531 1 79.19 204 ASP A C 1
ATOM 1583 O O . ASP A 1 204 ? -19.594 -26.125 -37.656 1 79.19 204 ASP A O 1
ATOM 1587 N N . PRO A 1 205 ? -21.062 -24.75 -38.625 1 80.62 205 PRO A N 1
ATOM 1588 C CA . PRO A 1 205 ? -20.328 -24.734 -39.906 1 80.62 205 PRO A CA 1
ATOM 1589 C C . PRO A 1 205 ? -18.875 -24.281 -39.719 1 80.62 205 PRO A C 1
ATOM 1591 O O . PRO A 1 205 ? -18 -24.781 -40.438 1 80.62 205 PRO A O 1
ATOM 1594 N N . ASP A 1 206 ? -18.609 -23.312 -38.938 1 80.88 206 ASP A N 1
ATOM 1595 C CA . ASP A 1 206 ? -17.266 -22.859 -38.625 1 80.88 206 ASP A CA 1
ATOM 1596 C C . ASP A 1 206 ? -16.703 -23.609 -37.406 1 80.88 206 ASP A C 1
ATOM 1598 O O . ASP A 1 206 ? -15.797 -23.125 -36.75 1 80.88 206 ASP A O 1
ATOM 1602 N N . GLY A 1 207 ? -17.297 -24.719 -37.219 1 77.75 207 GLY A N 1
ATOM 1603 C CA . GLY A 1 207 ? -17.062 -25.484 -36 1 77.75 207 GLY A CA 1
ATOM 1604 C C . GLY A 1 207 ? -15.609 -25.906 -35.844 1 77.75 207 GLY A C 1
ATOM 1605 O O . GLY A 1 207 ? -15.055 -25.844 -34.75 1 77.75 207 GLY A O 1
ATOM 1606 N N . PHE A 1 208 ? -15.039 -26.156 -36.969 1 83 208 PHE A N 1
ATOM 1607 C CA . PHE A 1 208 ? -13.672 -26.656 -36.906 1 83 208 PHE A CA 1
ATOM 1608 C C . PHE A 1 208 ? -12.719 -25.562 -36.406 1 83 208 PHE A C 1
ATOM 1610 O O . PHE A 1 208 ? -11.906 -25.781 -35.5 1 83 208 PHE A O 1
ATOM 1617 N N . GLN A 1 209 ? -12.828 -24.422 -37.031 1 87.62 209 GLN A N 1
ATOM 1618 C CA . GLN A 1 209 ? -11.953 -23.312 -36.656 1 87.62 209 GLN A CA 1
ATOM 1619 C C . GLN A 1 209 ? -12.258 -22.844 -35.219 1 87.62 209 GLN A C 1
ATOM 1621 O O . GLN A 1 209 ? -11.344 -22.516 -34.469 1 87.62 209 GLN A O 1
ATOM 1626 N N . THR A 1 210 ? -13.453 -22.781 -34.906 1 89.25 210 THR A N 1
ATOM 1627 C CA . THR A 1 210 ? -13.875 -22.375 -33.562 1 89.25 210 THR A CA 1
ATOM 1628 C C . THR A 1 210 ? -13.367 -23.359 -32.5 1 89.25 210 THR A C 1
ATOM 1630 O O . THR A 1 210 ? -12.883 -22.938 -31.453 1 89.25 210 THR A O 1
ATOM 1633 N N . ARG A 1 211 ? -13.453 -24.562 -32.844 1 91.12 211 ARG A N 1
ATOM 1634 C CA . ARG A 1 211 ? -12.992 -25.609 -31.938 1 91.12 211 ARG A CA 1
ATOM 1635 C C . ARG A 1 211 ? -11.477 -25.531 -31.75 1 91.12 211 ARG A C 1
ATOM 1637 O O . ARG A 1 211 ? -10.977 -25.719 -30.641 1 91.12 211 ARG A O 1
ATOM 1644 N N . ARG A 1 212 ? -10.836 -25.344 -32.812 1 92.69 212 ARG A N 1
ATOM 1645 C CA . ARG A 1 212 ? -9.383 -25.25 -32.75 1 92.69 212 ARG A CA 1
ATOM 1646 C C . ARG A 1 212 ? -8.953 -24.094 -31.844 1 92.69 212 ARG A C 1
ATOM 1648 O O . ARG A 1 212 ? -8.07 -24.266 -31 1 92.69 212 ARG A O 1
ATOM 1655 N N . LYS A 1 213 ? -9.562 -22.953 -32.031 1 93.38 213 LYS A N 1
ATOM 1656 C CA . LYS A 1 213 ? -9.258 -21.781 -31.219 1 93.38 213 LYS A CA 1
ATOM 1657 C C . LYS A 1 213 ? -9.602 -22.031 -29.75 1 93.38 213 LYS A C 1
ATOM 1659 O O . LYS A 1 213 ? -8.859 -21.641 -28.859 1 93.38 213 LYS A O 1
ATOM 1664 N N . LEU A 1 214 ? -10.695 -22.609 -29.562 1 94.38 214 LEU A N 1
ATOM 1665 C CA . LEU A 1 214 ? -11.156 -22.922 -28.203 1 94.38 214 LEU A CA 1
ATOM 1666 C C . LEU A 1 214 ? -10.195 -23.875 -27.516 1 94.38 214 LEU A C 1
ATOM 1668 O O . LEU A 1 214 ? -9.852 -23.672 -26.344 1 94.38 214 LEU A O 1
ATOM 1672 N N . LEU A 1 215 ? -9.789 -24.875 -28.203 1 96.12 215 LEU A N 1
ATOM 1673 C CA . LEU A 1 215 ? -8.906 -25.859 -27.625 1 96.12 215 LEU A CA 1
ATOM 1674 C C . LEU A 1 215 ? -7.52 -25.281 -27.375 1 96.12 215 LEU A C 1
ATOM 1676 O O . LEU A 1 215 ? -6.848 -25.656 -26.406 1 96.12 215 LEU A O 1
ATOM 1680 N N . ALA A 1 216 ? -7.102 -24.359 -28.219 1 96.75 216 ALA A N 1
ATOM 1681 C CA . ALA A 1 216 ? -5.844 -23.672 -27.984 1 96.75 216 ALA A CA 1
ATOM 1682 C C . ALA A 1 216 ? -5.906 -22.844 -26.688 1 96.75 216 ALA A C 1
ATOM 1684 O O . ALA A 1 216 ? -4.965 -22.844 -25.906 1 96.75 216 ALA A O 1
ATOM 1685 N N . ALA A 1 217 ? -6.988 -22.156 -26.5 1 97.12 217 ALA A N 1
ATOM 1686 C CA . ALA A 1 217 ? -7.199 -21.375 -25.281 1 97.12 217 ALA A CA 1
ATOM 1687 C C . ALA A 1 217 ? -7.246 -22.297 -24.062 1 97.12 217 ALA A C 1
ATOM 1689 O O . ALA A 1 217 ? -6.68 -21.969 -23.016 1 97.12 217 ALA A O 1
ATOM 1690 N N . TRP A 1 218 ? -7.922 -23.422 -24.219 1 97.94 218 TRP A N 1
ATOM 1691 C CA . TRP A 1 218 ? -7.996 -24.406 -23.141 1 97.94 218 TRP A CA 1
ATOM 1692 C C . TRP A 1 218 ? -6.609 -24.906 -22.766 1 97.94 218 TRP A C 1
ATOM 1694 O O . TRP A 1 218 ? -6.273 -25 -21.594 1 97.94 218 TRP A O 1
ATOM 1704 N N . ASN A 1 219 ? -5.875 -25.219 -23.781 1 98.19 219 ASN A N 1
ATOM 1705 C CA . ASN A 1 219 ? -4.531 -25.734 -23.531 1 98.19 219 ASN A CA 1
ATOM 1706 C C . ASN A 1 219 ? -3.658 -24.703 -22.828 1 98.19 219 ASN A C 1
ATOM 1708 O O . ASN A 1 219 ? -2.869 -25.047 -21.938 1 98.19 219 ASN A O 1
ATOM 1712 N N . ARG A 1 220 ? -3.789 -23.5 -23.219 1 98.31 220 ARG A N 1
ATOM 1713 C CA . ARG A 1 220 ? -3.059 -22.438 -22.531 1 98.31 220 ARG A CA 1
ATOM 1714 C C . ARG A 1 220 ? -3.434 -22.375 -21.062 1 98.31 220 ARG A C 1
ATOM 1716 O O . ARG A 1 220 ? -2.561 -22.281 -20.188 1 98.31 220 ARG A O 1
ATOM 1723 N N . GLY A 1 221 ? -4.691 -22.438 -20.781 1 98.44 221 GLY A N 1
ATOM 1724 C CA . GLY A 1 221 ? -5.145 -22.438 -19.391 1 98.44 221 GLY A CA 1
ATOM 1725 C C . GLY A 1 221 ? -4.609 -23.609 -18.594 1 98.44 221 GLY A C 1
ATOM 1726 O O . GLY A 1 221 ? -4.242 -23.453 -17.422 1 98.44 221 GLY A O 1
ATOM 1727 N N . ARG A 1 222 ? -4.609 -24.719 -19.234 1 98.5 222 ARG A N 1
ATOM 1728 C CA . ARG A 1 222 ? -4.062 -25.922 -18.594 1 98.5 222 ARG A CA 1
ATOM 1729 C C . ARG A 1 222 ? -2.588 -25.734 -18.25 1 98.5 222 ARG A C 1
ATOM 1731 O O . ARG A 1 222 ? -2.156 -26.062 -17.141 1 98.5 222 ARG A O 1
ATOM 1738 N N . ILE A 1 223 ? -1.808 -25.203 -19.172 1 98.69 223 ILE A N 1
ATOM 1739 C CA . ILE A 1 223 ? -0.378 -24.984 -18.984 1 98.69 223 ILE A CA 1
ATOM 1740 C C . ILE A 1 223 ? -0.154 -24.031 -17.812 1 98.69 223 ILE A C 1
ATOM 1742 O O . ILE A 1 223 ? 0.674 -24.281 -16.938 1 98.69 223 ILE A O 1
ATOM 1746 N N . LEU A 1 224 ? -0.912 -22.922 -17.766 1 98.81 224 LEU A N 1
ATOM 1747 C CA . LEU A 1 224 ? -0.784 -21.953 -16.688 1 98.81 224 LEU A CA 1
ATOM 1748 C C . LEU A 1 224 ? -1.11 -22.578 -15.336 1 98.81 224 LEU A C 1
ATOM 1750 O O . LEU A 1 224 ? -0.366 -22.391 -14.367 1 98.81 224 LEU A O 1
ATOM 1754 N N . ALA A 1 225 ? -2.158 -23.328 -15.25 1 98.56 225 ALA A N 1
ATOM 1755 C CA . ALA A 1 225 ? -2.584 -23.953 -14 1 98.56 225 ALA A CA 1
ATOM 1756 C C . ALA A 1 225 ? -1.574 -25 -13.539 1 98.56 225 ALA A C 1
ATOM 1758 O O . ALA A 1 225 ? -1.247 -25.078 -12.359 1 98.56 225 ALA A O 1
ATOM 1759 N N . GLN A 1 226 ? -1.122 -25.781 -14.508 1 98.56 226 GLN A N 1
ATOM 1760 C CA . GLN A 1 226 ? -0.186 -26.844 -14.164 1 98.56 226 GLN A CA 1
ATOM 1761 C C . GLN A 1 226 ? 1.15 -26.266 -13.695 1 98.56 226 GLN A C 1
ATOM 1763 O O . GLN A 1 226 ? 1.803 -26.828 -12.82 1 98.56 226 GLN A O 1
ATOM 1768 N N . ALA A 1 227 ? 1.571 -25.172 -14.305 1 98.88 227 ALA A N 1
ATOM 1769 C CA . ALA A 1 227 ? 2.777 -24.484 -13.844 1 98.88 227 ALA A CA 1
ATOM 1770 C C . ALA A 1 227 ? 2.619 -24.016 -12.398 1 98.88 227 ALA A C 1
ATOM 1772 O O . ALA A 1 227 ? 3.525 -24.188 -11.578 1 98.88 227 ALA A O 1
ATOM 1773 N N . GLN A 1 228 ? 1.493 -23.422 -12.102 1 98.81 228 GLN A N 1
ATOM 1774 C CA . GLN A 1 228 ? 1.253 -23 -10.727 1 98.81 228 GLN A CA 1
ATOM 1775 C C . GLN A 1 228 ? 1.183 -24.188 -9.781 1 98.81 228 GLN A C 1
ATOM 1777 O O . GLN A 1 228 ? 1.661 -24.125 -8.648 1 98.81 228 GLN A O 1
ATOM 1782 N N . ASN A 1 229 ? 0.547 -25.312 -10.211 1 98.69 229 ASN A N 1
ATOM 1783 C CA . ASN A 1 229 ? 0.468 -26.5 -9.383 1 98.69 229 ASN A CA 1
ATOM 1784 C C . ASN A 1 229 ? 1.851 -27.094 -9.117 1 98.69 229 ASN A C 1
ATOM 1786 O O . ASN A 1 229 ? 2.09 -27.672 -8.055 1 98.69 229 ASN A O 1
ATOM 1790 N N . GLN A 1 230 ? 2.773 -26.938 -10.086 1 98.75 230 GLN A N 1
ATOM 1791 C CA . GLN A 1 230 ? 4.156 -27.344 -9.859 1 98.75 230 GLN A CA 1
ATOM 1792 C C . GLN A 1 230 ? 4.77 -26.594 -8.688 1 98.75 230 GLN A C 1
ATOM 1794 O O . GLN A 1 230 ? 5.402 -27.188 -7.816 1 98.75 230 GLN A O 1
ATOM 1799 N N . ALA A 1 231 ? 4.586 -25.281 -8.672 1 98.88 231 ALA A N 1
ATOM 1800 C CA . ALA A 1 231 ? 5.059 -24.469 -7.551 1 98.88 231 ALA A CA 1
ATOM 1801 C C . ALA A 1 231 ? 4.406 -24.906 -6.242 1 98.88 231 ALA A C 1
ATOM 1803 O O . ALA A 1 231 ? 5.074 -25.031 -5.215 1 98.88 231 ALA A O 1
ATOM 1804 N N . ARG A 1 232 ? 3.078 -25.203 -6.27 1 98.56 232 ARG A N 1
ATOM 1805 C CA . ARG A 1 232 ? 2.346 -25.656 -5.094 1 98.56 232 ARG A CA 1
ATOM 1806 C C . ARG A 1 232 ? 2.945 -26.938 -4.539 1 98.56 232 ARG A C 1
ATOM 1808 O O . ARG A 1 232 ? 3.141 -27.078 -3.326 1 98.56 232 ARG A O 1
ATOM 1815 N N . ARG A 1 233 ? 3.219 -27.812 -5.402 1 98.5 233 ARG A N 1
ATOM 1816 C CA . ARG A 1 233 ? 3.762 -29.094 -4.969 1 98.5 233 ARG A CA 1
ATOM 1817 C C . ARG A 1 233 ? 5.066 -28.906 -4.199 1 98.5 233 ARG A C 1
ATOM 1819 O O . ARG A 1 233 ? 5.242 -29.469 -3.115 1 98.5 233 ARG A O 1
ATOM 1826 N N . TRP A 1 234 ? 5.988 -28.188 -4.797 1 98.81 234 TRP A N 1
ATOM 1827 C CA . TRP A 1 234 ? 7.293 -28 -4.172 1 98.81 234 TRP A CA 1
ATOM 1828 C C . TRP A 1 234 ? 7.156 -27.297 -2.83 1 98.81 234 TRP A C 1
ATOM 1830 O O . TRP A 1 234 ? 7.816 -27.656 -1.854 1 98.81 234 TRP A O 1
ATOM 1840 N N . MET A 1 235 ? 6.277 -26.328 -2.75 1 98.69 235 MET A N 1
ATOM 1841 C CA . MET A 1 235 ? 6.059 -25.562 -1.525 1 98.69 235 MET A CA 1
ATOM 1842 C C . MET A 1 235 ? 5.414 -26.438 -0.45 1 98.69 235 MET A C 1
ATOM 1844 O O . MET A 1 235 ? 5.59 -26.188 0.743 1 98.69 235 MET A O 1
ATOM 1848 N N . GLU A 1 236 ? 4.652 -27.484 -0.929 1 98.06 236 GLU A N 1
ATOM 1849 C CA . GLU A 1 236 ? 3.973 -28.375 -0.004 1 98.06 236 GLU A CA 1
ATOM 1850 C C . GLU A 1 236 ? 4.93 -29.438 0.533 1 98.06 236 GLU A C 1
ATOM 1852 O O . GLU A 1 236 ? 4.68 -30.031 1.585 1 98.06 236 GLU A O 1
ATOM 1857 N N . MET A 1 237 ? 5.977 -29.703 -0.141 1 97.69 237 MET A N 1
ATOM 1858 C CA . MET A 1 237 ? 6.887 -30.781 0.239 1 97.69 237 MET A CA 1
ATOM 1859 C C . MET A 1 237 ? 7.48 -30.531 1.619 1 97.69 237 MET A C 1
ATOM 1861 O O . MET A 1 237 ? 7.941 -29.422 1.908 1 97.69 237 MET A O 1
ATOM 1865 N N . PRO A 1 238 ? 7.484 -31.578 2.469 1 96.5 238 PRO A N 1
ATOM 1866 C CA . PRO A 1 238 ? 8.117 -31.406 3.779 1 96.5 238 PRO A CA 1
ATOM 1867 C C . PRO A 1 238 ? 9.625 -31.188 3.684 1 96.5 238 PRO A C 1
ATOM 1869 O O . PRO A 1 238 ? 10.297 -31.797 2.846 1 96.5 238 PRO A O 1
ATOM 1872 N N . ALA A 1 239 ? 10.133 -30.359 4.566 1 95.19 239 ALA A N 1
ATOM 1873 C CA . ALA A 1 239 ? 11.523 -29.906 4.504 1 95.19 239 ALA A CA 1
ATOM 1874 C C . ALA A 1 239 ? 12.477 -31.094 4.68 1 95.19 239 ALA A C 1
ATOM 1876 O O . ALA A 1 239 ? 13.578 -31.078 4.125 1 95.19 239 ALA A O 1
ATOM 1877 N N . ASN A 1 240 ? 12.109 -32.094 5.469 1 95.88 240 ASN A N 1
ATOM 1878 C CA . ASN A 1 240 ? 12.984 -33.25 5.672 1 95.88 240 ASN A CA 1
ATOM 1879 C C . ASN A 1 240 ? 13.18 -34.031 4.379 1 95.88 240 ASN A C 1
ATOM 1881 O O . ASN A 1 240 ? 14.188 -34.719 4.215 1 95.88 240 ASN A O 1
ATOM 1885 N N . LEU A 1 241 ? 12.25 -33.906 3.398 1 96.88 241 LEU A N 1
ATOM 1886 C CA . LEU A 1 241 ? 12.32 -34.625 2.133 1 96.88 241 LEU A CA 1
ATOM 1887 C C . LEU A 1 241 ? 12.75 -33.719 1.001 1 96.88 241 LEU A C 1
ATOM 1889 O O . LEU A 1 241 ? 12.977 -34.156 -0.124 1 96.88 241 LEU A O 1
ATOM 1893 N N . PHE A 1 242 ? 12.891 -32.469 1.365 1 97.38 242 PHE A N 1
ATOM 1894 C CA . PHE A 1 242 ? 13.07 -31.5 0.288 1 97.38 242 PHE A CA 1
ATOM 1895 C C . PHE A 1 242 ? 14.148 -30.484 0.65 1 97.38 242 PHE A C 1
ATOM 1897 O O . PHE A 1 242 ? 13.906 -29.281 0.611 1 97.38 242 PHE A O 1
ATOM 1904 N N . PRO A 1 243 ? 15.344 -30.984 0.982 1 97.62 243 PRO A N 1
ATOM 1905 C CA . PRO A 1 243 ? 16.469 -30.078 1.228 1 97.62 243 PRO A CA 1
ATOM 1906 C C . PRO A 1 243 ? 16.953 -29.391 -0.041 1 97.62 243 PRO A C 1
ATOM 1908 O O . PRO A 1 243 ? 16.5 -29.703 -1.141 1 97.62 243 PRO A O 1
ATOM 1911 N N . PRO A 1 244 ? 17.906 -28.453 0.058 1 98.62 244 PRO A N 1
ATOM 1912 C CA . PRO A 1 244 ? 18.344 -27.656 -1.089 1 98.62 244 PRO A CA 1
ATOM 1913 C C . PRO A 1 244 ? 18.797 -28.516 -2.27 1 98.62 244 PRO A C 1
ATOM 1915 O O . PRO A 1 244 ? 18.406 -28.266 -3.41 1 98.62 244 PRO A O 1
ATOM 1918 N N . GLU A 1 245 ? 19.547 -29.578 -2.031 1 98.44 245 GLU A N 1
ATOM 1919 C CA . GLU A 1 245 ? 20.062 -30.422 -3.105 1 98.44 245 GLU A CA 1
ATOM 1920 C C . GLU A 1 245 ? 18.938 -31.125 -3.844 1 98.44 245 GLU A C 1
ATOM 1922 O O . GLU A 1 245 ? 18.953 -31.203 -5.074 1 98.44 245 GLU A O 1
ATOM 1927 N N . VAL A 1 246 ? 18.031 -31.703 -3.098 1 98.5 246 VAL A N 1
ATOM 1928 C CA . VAL A 1 246 ? 16.906 -32.406 -3.699 1 98.5 246 VAL A CA 1
ATOM 1929 C C . VAL A 1 246 ? 16.078 -31.406 -4.539 1 98.5 246 VAL A C 1
ATOM 1931 O O . VAL A 1 246 ? 15.688 -31.734 -5.66 1 98.5 246 VAL A O 1
ATOM 1934 N N . PHE A 1 247 ? 15.82 -30.219 -4.012 1 98.75 247 PHE A N 1
ATOM 1935 C CA . PHE A 1 247 ? 15.062 -29.203 -4.742 1 98.75 247 PHE A CA 1
ATOM 1936 C C . PHE A 1 247 ? 15.781 -28.828 -6.035 1 98.75 247 PHE A C 1
ATOM 1938 O O . PHE A 1 247 ? 15.148 -28.688 -7.082 1 98.75 247 PHE A O 1
ATOM 1945 N N . ALA A 1 248 ? 17.094 -28.641 -5.984 1 98.88 248 ALA A N 1
ATOM 1946 C CA . ALA A 1 248 ? 17.875 -28.312 -7.168 1 98.88 248 ALA A CA 1
ATOM 1947 C C . ALA A 1 248 ? 17.703 -29.359 -8.266 1 98.88 248 ALA A C 1
ATOM 1949 O O . ALA A 1 248 ? 17.5 -29.016 -9.43 1 98.88 248 ALA A O 1
ATOM 1950 N N . HIS A 1 249 ? 17.734 -30.609 -7.918 1 98.56 249 HIS A N 1
ATOM 1951 C CA . HIS A 1 249 ? 17.609 -31.672 -8.898 1 98.56 249 HIS A CA 1
ATOM 1952 C C . HIS A 1 249 ? 16.188 -31.781 -9.43 1 98.56 249 HIS A C 1
ATOM 1954 O O . HIS A 1 249 ? 15.977 -32.125 -10.594 1 98.56 249 HIS A O 1
ATOM 1960 N N . GLU A 1 250 ? 15.227 -31.547 -8.555 1 98.44 250 GLU A N 1
ATOM 1961 C CA . GLU A 1 250 ? 13.836 -31.516 -9.016 1 98.44 250 GLU A CA 1
ATOM 1962 C C . GLU A 1 250 ? 13.633 -30.406 -10.055 1 98.44 250 GLU A C 1
ATOM 1964 O O . GLU A 1 250 ? 12.867 -30.594 -11.008 1 98.44 250 GLU A O 1
ATOM 1969 N N . ILE A 1 251 ? 14.227 -29.266 -9.781 1 98.81 251 ILE A N 1
ATOM 1970 C CA . ILE A 1 251 ? 14.172 -28.156 -10.734 1 98.81 251 ILE A CA 1
ATOM 1971 C C . ILE A 1 251 ? 14.742 -28.609 -12.078 1 98.81 251 ILE A C 1
ATOM 1973 O O . ILE A 1 251 ? 14.109 -28.406 -13.125 1 98.81 251 ILE A O 1
ATOM 1977 N N . GLU A 1 252 ? 15.898 -29.234 -12.055 1 98.56 252 GLU A N 1
ATOM 1978 C CA . GLU A 1 252 ? 16.547 -29.719 -13.266 1 98.56 252 GLU A CA 1
ATOM 1979 C C . GLU A 1 252 ? 15.656 -30.703 -14.008 1 98.56 252 GLU A C 1
ATOM 1981 O O . GLU A 1 252 ? 15.5 -30.609 -15.227 1 98.56 252 GLU A O 1
ATOM 1986 N N . GLU A 1 253 ? 15.102 -31.609 -13.32 1 98.38 253 GLU A N 1
ATOM 1987 C CA . GLU A 1 253 ? 14.258 -32.656 -13.914 1 98.38 253 GLU A CA 1
ATOM 1988 C C . GLU A 1 253 ? 13 -32.031 -14.531 1 98.38 253 GLU A C 1
ATOM 1990 O O . GLU A 1 253 ? 12.617 -32.375 -15.641 1 98.38 253 GLU A O 1
ATOM 1995 N N . ALA A 1 254 ? 12.375 -31.172 -13.781 1 98.38 254 ALA A N 1
ATOM 1996 C CA . ALA A 1 254 ? 11.141 -30.547 -14.258 1 98.38 254 ALA A CA 1
ATOM 1997 C C . ALA A 1 254 ? 11.383 -29.75 -15.539 1 98.38 254 ALA A C 1
ATOM 1999 O O . ALA A 1 254 ? 10.57 -29.797 -16.469 1 98.38 254 ALA A O 1
ATOM 2000 N N . LEU A 1 255 ? 12.461 -29.047 -15.578 1 98.56 255 LEU A N 1
ATOM 2001 C CA . LEU A 1 255 ? 12.766 -28.219 -16.75 1 98.56 255 LEU A CA 1
ATOM 2002 C C . LEU A 1 255 ? 13.18 -29.094 -17.922 1 98.56 255 LEU A C 1
ATOM 2004 O O . LEU A 1 255 ? 12.891 -28.75 -19.078 1 98.56 255 LEU A O 1
ATOM 2008 N N . SER A 1 256 ? 13.867 -30.156 -17.672 1 97.25 256 SER A N 1
ATOM 2009 C CA . SER A 1 256 ? 14.195 -31.109 -18.719 1 97.25 256 SER A CA 1
ATOM 2010 C C . SER A 1 256 ? 12.938 -31.672 -19.359 1 97.25 256 SER A C 1
ATOM 2012 O O . SER A 1 256 ? 12.844 -31.797 -20.594 1 97.25 256 SER A O 1
ATOM 2014 N N . GLU A 1 257 ? 12.023 -32 -18.531 1 97.12 257 GLU A N 1
ATOM 2015 C CA . GLU A 1 257 ? 10.75 -32.531 -19.031 1 97.12 257 GLU A CA 1
ATOM 2016 C C . GLU A 1 257 ? 10.016 -31.469 -19.859 1 97.12 257 GLU A C 1
ATOM 2018 O O . GLU A 1 257 ? 9.469 -31.766 -20.922 1 97.12 257 GLU A O 1
ATOM 2023 N N . ALA A 1 258 ? 9.969 -30.266 -19.359 1 97.12 258 ALA A N 1
ATOM 2024 C CA . ALA A 1 258 ? 9.297 -29.172 -20.062 1 97.12 258 ALA A CA 1
ATOM 2025 C C . ALA A 1 258 ? 9.945 -28.922 -21.422 1 97.12 258 ALA A C 1
ATOM 2027 O O . ALA A 1 258 ? 9.266 -28.562 -22.391 1 97.12 258 ALA A O 1
ATOM 2028 N N . SER A 1 259 ? 11.242 -29.109 -21.562 1 95.31 259 SER A N 1
ATOM 2029 C CA . SER A 1 259 ? 12.008 -28.797 -22.766 1 95.31 259 SER A CA 1
ATOM 2030 C C . SER A 1 259 ? 11.602 -29.688 -23.938 1 95.31 259 SER A C 1
ATOM 2032 O O . SER A 1 259 ? 11.805 -29.328 -25.094 1 95.31 259 SER A O 1
ATOM 2034 N N . LYS A 1 260 ? 10.977 -30.797 -23.672 1 94.19 260 LYS A N 1
ATOM 2035 C CA . LYS A 1 260 ? 10.492 -31.688 -24.719 1 94.19 260 LYS A CA 1
ATOM 2036 C C . LYS A 1 260 ? 9.391 -31.031 -25.547 1 94.19 260 LYS A C 1
ATOM 2038 O O . LYS A 1 260 ? 9.164 -31.391 -26.688 1 94.19 260 LYS A O 1
ATOM 2043 N N . SER A 1 261 ? 8.727 -30.094 -24.922 1 90.94 261 SER A N 1
ATOM 2044 C CA . SER A 1 261 ? 7.645 -29.375 -25.594 1 90.94 261 SER A CA 1
ATOM 2045 C C . SER A 1 261 ? 8.125 -28.031 -26.141 1 90.94 261 SER A C 1
ATOM 2047 O O . SER A 1 261 ? 7.328 -27.234 -26.641 1 90.94 261 SER A O 1
ATOM 2049 N N . ALA A 1 262 ? 9.375 -27.719 -26.047 1 88.06 262 ALA A N 1
ATOM 2050 C CA . ALA A 1 262 ? 9.93 -26.438 -26.469 1 88.06 262 ALA A CA 1
ATOM 2051 C C . ALA A 1 262 ? 9.914 -26.312 -28 1 88.06 262 ALA A C 1
ATOM 2053 O O . ALA A 1 262 ? 9.836 -27.312 -28.703 1 88.06 262 ALA A O 1
ATOM 2054 N N . ALA A 1 263 ? 9.961 -25.031 -28.453 1 87 263 ALA A N 1
ATOM 2055 C CA . ALA A 1 263 ? 10.117 -24.797 -29.875 1 87 263 ALA A CA 1
ATOM 2056 C C . ALA A 1 263 ? 11.422 -25.406 -30.391 1 87 263 ALA A C 1
ATOM 2058 O O . ALA A 1 263 ? 12.391 -25.547 -29.641 1 87 263 ALA A O 1
ATOM 2059 N N . GLY A 1 264 ? 11.484 -25.75 -31.656 1 86.69 264 GLY A N 1
ATOM 2060 C CA . GLY A 1 264 ? 12.609 -26.469 -32.25 1 86.69 264 GLY A CA 1
ATOM 2061 C C . GLY A 1 264 ? 13.922 -25.703 -32.156 1 86.69 264 GLY A C 1
ATOM 2062 O O . GLY A 1 264 ? 14.984 -26.312 -31.984 1 86.69 264 GLY A O 1
ATOM 2063 N N . ASP A 1 265 ? 13.93 -24.422 -32.062 1 91.81 265 ASP A N 1
ATOM 2064 C CA . ASP A 1 265 ? 15.156 -23.641 -32.062 1 91.81 265 ASP A CA 1
ATOM 2065 C C . ASP A 1 265 ? 15.453 -23.078 -30.688 1 91.81 265 ASP A C 1
ATOM 2067 O O . ASP A 1 265 ? 16.438 -22.359 -30.484 1 91.81 265 ASP A O 1
ATOM 2071 N N . ALA A 1 266 ? 14.648 -23.484 -29.75 1 94.88 266 ALA A N 1
ATOM 2072 C CA . ALA A 1 266 ? 14.875 -23.031 -28.375 1 94.88 266 ALA A CA 1
ATOM 2073 C C . ALA A 1 266 ? 15.945 -23.875 -27.703 1 94.88 266 ALA A C 1
ATOM 2075 O O . ALA A 1 266 ? 16.203 -25 -28.109 1 94.88 266 ALA A O 1
ATOM 2076 N N . SER A 1 267 ? 16.641 -23.312 -26.719 1 96.56 267 SER A N 1
ATOM 2077 C CA . SER A 1 267 ? 17.625 -24.047 -25.922 1 96.56 267 SER A CA 1
ATOM 2078 C C . SER A 1 267 ? 17.438 -23.797 -24.422 1 96.56 267 SER A C 1
ATOM 2080 O O . SER A 1 267 ? 16.891 -22.766 -24.031 1 96.56 267 SER A O 1
ATOM 2082 N N . LEU A 1 268 ? 17.75 -24.797 -23.641 1 97.88 268 LEU A N 1
ATOM 2083 C CA . LEU A 1 268 ? 17.656 -24.766 -22.188 1 97.88 268 LEU A CA 1
ATOM 2084 C C . LEU A 1 268 ? 18.891 -25.359 -21.531 1 97.88 268 LEU A C 1
ATOM 2086 O O . LEU A 1 268 ? 19.359 -26.438 -21.922 1 97.88 268 LEU A O 1
ATOM 2090 N N . THR A 1 269 ? 19.516 -24.625 -20.625 1 97.94 269 THR A N 1
ATOM 2091 C CA . THR A 1 269 ? 20.594 -25.141 -19.797 1 97.94 269 THR A CA 1
ATOM 2092 C C . THR A 1 269 ? 20.297 -24.906 -18.312 1 97.94 269 THR A C 1
ATOM 2094 O O . THR A 1 269 ? 19.797 -23.844 -17.938 1 97.94 269 THR A O 1
ATOM 2097 N N . VAL A 1 270 ? 20.484 -25.906 -17.516 1 98.62 270 VAL A N 1
ATOM 2098 C CA . VAL A 1 270 ? 20.375 -25.844 -16.062 1 98.62 270 VAL A CA 1
ATOM 2099 C C . VAL A 1 270 ? 21.703 -26.234 -15.414 1 98.62 270 VAL A C 1
ATOM 2101 O O . VAL A 1 270 ? 22.219 -27.328 -15.68 1 98.62 270 VAL A O 1
ATOM 2104 N N . GLU A 1 271 ? 22.312 -25.344 -14.617 1 98.62 271 GLU A N 1
ATOM 2105 C CA . GLU A 1 271 ? 23.547 -25.625 -13.883 1 98.62 271 GLU A CA 1
ATOM 2106 C C . GLU A 1 271 ? 23.312 -25.562 -12.375 1 98.62 271 GLU A C 1
ATOM 2108 O O . GLU A 1 271 ? 22.734 -24.594 -11.867 1 98.62 271 GLU A O 1
ATOM 2113 N N . ILE A 1 272 ? 23.719 -26.609 -11.703 1 98.75 272 ILE A N 1
ATOM 2114 C CA . ILE A 1 272 ? 23.641 -26.656 -10.25 1 98.75 272 ILE A CA 1
ATOM 2115 C C . ILE A 1 272 ? 25.047 -26.484 -9.656 1 98.75 272 ILE A C 1
ATOM 2117 O O . ILE A 1 272 ? 25.922 -27.328 -9.867 1 98.75 272 ILE A O 1
ATOM 2121 N N . HIS A 1 273 ? 25.25 -25.422 -8.977 1 98.81 273 HIS A N 1
ATOM 2122 C CA . HIS A 1 273 ? 26.547 -25.141 -8.344 1 98.81 273 HIS A CA 1
ATOM 2123 C C . HIS A 1 273 ? 26.516 -25.5 -6.863 1 98.81 273 HIS A C 1
ATOM 2125 O O . HIS A 1 273 ? 25.516 -25.297 -6.18 1 98.81 273 HIS A O 1
ATOM 2131 N N . ASP A 1 274 ? 27.641 -26.047 -6.441 1 98.38 274 ASP A N 1
ATOM 2132 C CA . ASP A 1 274 ? 27.734 -26.5 -5.059 1 98.38 274 ASP A CA 1
ATOM 2133 C C . ASP A 1 274 ? 28.328 -25.406 -4.16 1 98.38 274 ASP A C 1
ATOM 2135 O O . ASP A 1 274 ? 28.531 -24.281 -4.605 1 98.38 274 ASP A O 1
ATOM 2139 N N . LYS A 1 275 ? 28.453 -25.766 -2.895 1 98.44 275 LYS A N 1
ATOM 2140 C CA . LYS A 1 275 ? 28.953 -24.828 -1.886 1 98.44 275 LYS A CA 1
ATOM 2141 C C . LYS A 1 275 ? 30.328 -24.281 -2.268 1 98.44 275 LYS A C 1
ATOM 2143 O O . LYS A 1 275 ? 30.625 -23.109 -2.045 1 98.44 275 LYS A O 1
ATOM 2148 N N . THR A 1 276 ? 31.203 -25.109 -2.824 1 98.5 276 THR A N 1
ATOM 2149 C CA . THR A 1 276 ? 32.531 -24.688 -3.213 1 98.5 276 THR A CA 1
ATOM 2150 C C . THR A 1 276 ? 32.469 -23.594 -4.262 1 98.5 276 THR A C 1
ATOM 2152 O O . THR A 1 276 ? 33.219 -22.609 -4.176 1 98.5 276 THR A O 1
ATOM 2155 N N . TRP A 1 277 ? 31.672 -23.766 -5.191 1 98.69 277 TRP A N 1
ATOM 2156 C CA . TRP A 1 277 ? 31.5 -22.75 -6.215 1 98.69 277 TRP A CA 1
ATOM 2157 C C . TRP A 1 277 ? 30.984 -21.453 -5.602 1 98.69 277 TRP A C 1
ATOM 2159 O O . TRP A 1 277 ? 31.438 -20.359 -5.957 1 98.69 277 TRP A O 1
ATOM 2169 N N . ILE A 1 278 ? 30.031 -21.547 -4.719 1 98.81 278 ILE A N 1
ATOM 2170 C CA . ILE A 1 278 ? 29.453 -20.391 -4.043 1 98.81 278 ILE A CA 1
ATOM 2171 C C . ILE A 1 278 ? 30.547 -19.625 -3.285 1 98.81 278 ILE A C 1
ATOM 2173 O O . ILE A 1 278 ? 30.578 -18.406 -3.295 1 98.81 278 ILE A O 1
ATOM 2177 N N . GLU A 1 279 ? 31.438 -20.328 -2.623 1 98.56 279 GLU A N 1
ATOM 2178 C CA . GLU A 1 279 ? 32.594 -19.75 -1.928 1 98.56 279 GLU A CA 1
ATOM 2179 C C . GLU A 1 279 ? 33.5 -19 -2.898 1 98.56 279 GLU A C 1
ATOM 2181 O O . GLU A 1 279 ? 33.969 -17.906 -2.598 1 98.56 279 GLU A O 1
ATOM 2186 N N . GLN A 1 280 ? 33.656 -19.578 -4.055 1 98.56 280 GLN A N 1
ATOM 2187 C CA . GLN A 1 280 ? 34.531 -18.969 -5.066 1 98.56 280 GLN A CA 1
ATOM 2188 C C . GLN A 1 280 ? 33.906 -17.656 -5.582 1 98.56 280 GLN A C 1
ATOM 2190 O O . GLN A 1 280 ? 34.625 -16.75 -5.984 1 98.56 280 GLN A O 1
ATOM 2195 N N . GLN A 1 281 ? 32.625 -17.594 -5.559 1 98.38 281 GLN A N 1
ATOM 2196 C CA . GLN A 1 281 ? 31.938 -16.406 -6.012 1 98.38 281 GLN A CA 1
ATOM 2197 C C . GLN A 1 281 ? 31.812 -15.375 -4.887 1 98.38 281 GLN A C 1
ATOM 2199 O O . GLN A 1 281 ? 31.266 -14.289 -5.082 1 98.38 281 GLN A O 1
ATOM 2204 N N . ASP A 1 282 ? 32.281 -15.672 -3.705 1 98.38 282 ASP A N 1
ATOM 2205 C CA . ASP A 1 282 ? 32.312 -14.812 -2.529 1 98.38 282 ASP A CA 1
ATOM 2206 C C . ASP A 1 282 ? 30.891 -14.383 -2.15 1 98.38 282 ASP A C 1
ATOM 2208 O O . ASP A 1 282 ? 30.641 -13.219 -1.826 1 98.38 282 ASP A O 1
ATOM 2212 N N . MET A 1 283 ? 29.938 -15.289 -2.299 1 98.81 283 MET A N 1
ATOM 2213 C CA . MET A 1 283 ? 28.562 -14.977 -1.953 1 98.81 283 MET A CA 1
ATOM 2214 C C . MET A 1 283 ? 28.344 -15.055 -0.446 1 98.81 283 MET A C 1
ATOM 2216 O O . MET A 1 283 ? 27.688 -15.984 0.042 1 98.81 283 MET A O 1
ATOM 2220 N N . GLY A 1 284 ? 28.75 -14.008 0.246 1 98.75 284 GLY A N 1
ATOM 2221 C CA . GLY A 1 284 ? 28.734 -13.984 1.7 1 98.75 284 GLY A CA 1
ATOM 2222 C C . GLY A 1 284 ? 27.328 -14.102 2.281 1 98.75 284 GLY A C 1
ATOM 2223 O O . GLY A 1 284 ? 27.156 -14.625 3.383 1 98.75 284 GLY A O 1
ATOM 2224 N N . GLY A 1 285 ? 26.312 -13.578 1.594 1 98.81 285 GLY A N 1
ATOM 2225 C CA . GLY A 1 285 ? 24.938 -13.727 2.043 1 98.81 285 GLY A CA 1
ATOM 2226 C C . GLY A 1 285 ? 24.453 -15.164 2.016 1 98.81 285 GLY A C 1
ATOM 2227 O O . GLY A 1 285 ? 23.906 -15.664 3.006 1 98.81 285 GLY A O 1
ATOM 2228 N N . VAL A 1 286 ? 24.672 -15.867 0.911 1 98.94 286 VAL A N 1
ATOM 2229 C CA . VAL A 1 286 ? 24.266 -17.266 0.763 1 98.94 286 VAL A CA 1
ATOM 2230 C C . VAL A 1 286 ? 25.016 -18.125 1.78 1 98.94 286 VAL A C 1
ATOM 2232 O O . VAL A 1 286 ? 24.406 -18.938 2.479 1 98.94 286 VAL A O 1
ATOM 2235 N N . LEU A 1 287 ? 26.328 -17.906 1.907 1 98.75 287 LEU A N 1
ATOM 2236 C CA . LEU A 1 287 ? 27.156 -18.688 2.818 1 98.75 287 LEU A CA 1
ATOM 2237 C C . LEU A 1 287 ? 26.781 -18.422 4.27 1 98.75 287 LEU A C 1
ATOM 2239 O O . LEU A 1 287 ? 26.719 -19.344 5.082 1 98.75 287 LEU A O 1
ATOM 2243 N N . GLY A 1 288 ? 26.547 -17.156 4.566 1 98.56 288 GLY A N 1
ATOM 2244 C CA . GLY A 1 288 ? 26.188 -16.781 5.922 1 98.56 288 GLY A CA 1
ATOM 2245 C C . GLY A 1 288 ? 24.891 -17.422 6.391 1 98.56 288 GLY A C 1
ATOM 2246 O O . GLY A 1 288 ? 24.828 -17.984 7.492 1 98.56 288 GLY A O 1
ATOM 2247 N N . VAL A 1 289 ? 23.828 -17.422 5.605 1 98.81 289 VAL A N 1
ATOM 2248 C CA . VAL A 1 289 ? 22.531 -17.969 5.953 1 98.81 289 VAL A CA 1
ATOM 2249 C C . VAL A 1 289 ? 22.625 -19.5 6.062 1 98.81 289 VAL A C 1
ATOM 2251 O O . VAL A 1 289 ? 22.031 -20.094 6.957 1 98.81 289 VAL A O 1
ATOM 2254 N N . ALA A 1 290 ? 23.391 -20.109 5.23 1 98.5 290 ALA A N 1
ATOM 2255 C CA . ALA A 1 290 ? 23.469 -21.562 5.129 1 98.5 290 ALA A CA 1
ATOM 2256 C C . ALA A 1 290 ? 24.312 -22.141 6.258 1 98.5 290 ALA A C 1
ATOM 2258 O O . ALA A 1 290 ? 24.281 -23.359 6.512 1 98.5 290 ALA A O 1
ATOM 2259 N N . ARG A 1 291 ? 25 -21.328 6.957 1 96.94 291 ARG A N 1
ATOM 2260 C CA . ARG A 1 291 ? 26.031 -21.766 7.891 1 96.94 291 ARG A CA 1
ATOM 2261 C C . ARG A 1 291 ? 25.438 -22.562 9.039 1 96.94 291 ARG A C 1
ATOM 2263 O O . ARG A 1 291 ? 26.109 -23.406 9.633 1 96.94 291 ARG A O 1
ATOM 2270 N N . GLY A 1 292 ? 24.188 -22.312 9.289 1 96.62 292 GLY A N 1
ATOM 2271 C CA . GLY A 1 292 ? 23.562 -22.984 10.43 1 96.62 292 GLY A CA 1
ATOM 2272 C C . GLY A 1 292 ? 23 -24.344 10.094 1 96.62 292 GLY A C 1
ATOM 2273 O O . GLY A 1 292 ? 22.578 -25.078 10.992 1 96.62 292 GLY A O 1
ATOM 2274 N N . SER A 1 293 ? 22.984 -24.75 8.867 1 96.88 293 SER A N 1
ATOM 2275 C CA . SER A 1 293 ? 22.422 -26.031 8.445 1 96.88 293 SER A CA 1
ATOM 2276 C C . SER A 1 293 ? 23.516 -27.031 8.078 1 96.88 293 SER A C 1
ATOM 2278 O O . SER A 1 293 ? 24.578 -26.625 7.574 1 96.88 293 SER A O 1
ATOM 2280 N N . THR A 1 294 ? 23.281 -28.281 8.312 1 96.56 294 THR A N 1
ATOM 2281 C CA . THR A 1 294 ? 24.188 -29.328 7.887 1 96.56 294 THR A CA 1
ATOM 2282 C C . THR A 1 294 ? 23.953 -29.688 6.422 1 96.56 294 THR A C 1
ATOM 2284 O O . THR A 1 294 ? 24.781 -30.359 5.801 1 96.56 294 THR A O 1
ATOM 2287 N N . ARG A 1 295 ? 22.891 -29.328 5.875 1 97.31 295 ARG A N 1
ATOM 2288 C CA . ARG A 1 295 ? 22.594 -29.516 4.465 1 97.31 295 ARG A CA 1
ATOM 2289 C C . ARG A 1 295 ? 23.172 -28.391 3.613 1 97.31 295 ARG A C 1
ATOM 2291 O O . ARG A 1 295 ? 22.766 -27.234 3.734 1 97.31 295 ARG A O 1
ATOM 2298 N N . PRO A 1 296 ? 24.094 -28.688 2.758 1 97.75 296 PRO A N 1
ATOM 2299 C CA . PRO A 1 296 ? 24.812 -27.641 2.031 1 97.75 296 PRO A CA 1
ATOM 2300 C C . PRO A 1 296 ? 23.906 -26.844 1.083 1 97.75 296 PRO A C 1
ATOM 2302 O O . PRO A 1 296 ? 22.938 -27.391 0.555 1 97.75 296 PRO A O 1
ATOM 2305 N N . PRO A 1 297 ? 24.234 -25.562 0.886 1 98.69 297 PRO A N 1
ATOM 2306 C CA . PRO A 1 297 ? 23.5 -24.75 -0.085 1 98.69 297 PRO A CA 1
ATOM 2307 C C . PRO A 1 297 ? 23.797 -25.141 -1.529 1 98.69 297 PRO A C 1
ATOM 2309 O O . PRO A 1 297 ? 24.812 -25.797 -1.8 1 98.69 297 PRO A O 1
ATOM 2312 N N . CYS A 1 298 ? 22.906 -24.828 -2.441 1 98.81 298 CYS A N 1
ATOM 2313 C CA . CYS A 1 298 ? 23.047 -24.922 -3.891 1 98.81 298 CYS A CA 1
ATOM 2314 C C . CYS A 1 298 ? 22.688 -23.594 -4.562 1 98.81 298 CYS A C 1
ATOM 2316 O O . CYS A 1 298 ? 21.922 -22.812 -4.02 1 98.81 298 CYS A O 1
ATOM 2318 N N . PHE A 1 299 ? 23.359 -23.312 -5.578 1 98.88 299 PHE A N 1
ATOM 2319 C CA . PHE A 1 299 ? 23 -22.188 -6.441 1 98.88 299 PHE A CA 1
ATOM 2320 C C . PHE A 1 299 ? 22.625 -22.688 -7.836 1 98.88 299 PHE A C 1
ATOM 2322 O O . PHE A 1 299 ? 23.469 -23.219 -8.555 1 98.88 299 PHE A O 1
ATOM 2329 N N . VAL A 1 300 ? 21.344 -22.531 -8.273 1 98.94 300 VAL A N 1
ATOM 2330 C CA . VAL A 1 300 ? 20.875 -23.047 -9.555 1 98.94 300 VAL A CA 1
ATOM 2331 C C . VAL A 1 300 ? 20.812 -21.922 -10.578 1 98.94 300 VAL A C 1
ATOM 2333 O O . VAL A 1 300 ? 20.219 -20.859 -10.297 1 98.94 300 VAL A O 1
ATOM 2336 N N . GLU A 1 301 ? 21.406 -22.078 -11.703 1 98.75 301 GLU A N 1
ATOM 2337 C CA . GLU A 1 301 ? 21.312 -21.188 -12.844 1 98.75 301 GLU A CA 1
ATOM 2338 C C . GLU A 1 301 ? 20.547 -21.828 -13.992 1 98.75 301 GLU A C 1
ATOM 2340 O O . GLU A 1 301 ? 20.844 -22.938 -14.406 1 98.75 301 GLU A O 1
ATOM 2345 N N . ILE A 1 302 ? 19.531 -21.109 -14.469 1 98.88 302 ILE A N 1
ATOM 2346 C CA . ILE A 1 302 ? 18.719 -21.547 -15.594 1 98.88 302 ILE A CA 1
ATOM 2347 C C . ILE A 1 302 ? 18.875 -20.578 -16.766 1 98.88 302 ILE A C 1
ATOM 2349 O O . ILE A 1 302 ? 18.766 -19.359 -16.578 1 98.88 302 ILE A O 1
ATOM 2353 N N . ASN A 1 303 ? 19.172 -21.062 -17.906 1 98.38 303 ASN A N 1
ATOM 2354 C CA . ASN A 1 303 ? 19.219 -20.266 -19.141 1 98.38 303 ASN A CA 1
ATOM 2355 C C . ASN A 1 303 ? 18.25 -20.797 -20.188 1 98.38 303 ASN A C 1
ATOM 2357 O O . ASN A 1 303 ? 18.469 -21.891 -20.734 1 98.38 303 ASN A O 1
ATOM 2361 N N . PHE A 1 304 ? 17.156 -20.125 -20.484 1 98.44 304 PHE A N 1
ATOM 2362 C CA . PHE A 1 304 ? 16.156 -20.453 -21.5 1 98.44 304 PHE A CA 1
ATOM 2363 C C . PHE A 1 304 ? 16.219 -19.453 -22.656 1 98.44 304 PHE A C 1
ATOM 2365 O O . PHE A 1 304 ? 15.977 -18.266 -22.469 1 98.44 304 PHE A O 1
ATOM 23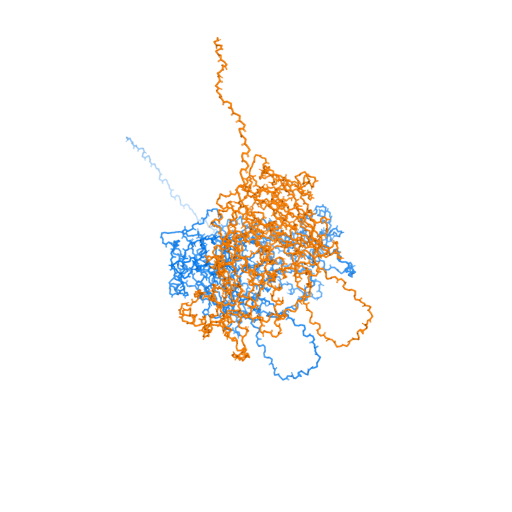72 N N . VAL A 1 305 ? 16.562 -19.922 -23.797 1 97.94 305 VAL A N 1
ATOM 2373 C CA . VAL A 1 305 ? 16.594 -19.109 -25.016 1 97.94 305 VAL A CA 1
ATOM 2374 C C . VAL A 1 305 ? 15.406 -19.484 -25.906 1 97.94 305 VAL A C 1
ATOM 2376 O O . VAL A 1 305 ? 15.484 -20.438 -26.688 1 97.94 305 VAL A O 1
ATOM 2379 N N . GLY A 1 306 ? 14.367 -18.641 -25.844 1 96.94 306 GLY A N 1
ATOM 2380 C CA . GLY A 1 306 ? 13.203 -18.844 -26.672 1 96.94 306 GLY A CA 1
ATOM 2381 C C . GLY A 1 306 ? 13.234 -18.031 -27.953 1 96.94 306 GLY A C 1
ATOM 2382 O O . GLY A 1 306 ? 12.508 -18.328 -28.906 1 96.94 306 GLY A O 1
ATOM 2383 N N . ASP A 1 307 ? 14.086 -17 -27.938 1 95.44 307 ASP A N 1
ATOM 2384 C CA . ASP A 1 307 ? 14.312 -16.188 -29.125 1 95.44 307 ASP A CA 1
ATOM 2385 C C . ASP A 1 307 ? 15.789 -16.172 -29.516 1 95.44 307 ASP A C 1
ATOM 2387 O O . ASP A 1 307 ? 16.5 -15.227 -29.172 1 95.44 307 ASP A O 1
ATOM 2391 N N . PRO A 1 308 ? 16.203 -17.047 -30.328 1 94.5 308 PRO A N 1
ATOM 2392 C CA . PRO A 1 308 ? 17.625 -17.172 -30.672 1 94.5 308 PRO A CA 1
ATOM 2393 C C . PRO A 1 308 ? 18.109 -16.031 -31.562 1 94.5 308 PRO A C 1
ATOM 2395 O O . PRO A 1 308 ? 19.328 -15.875 -31.781 1 94.5 308 PRO A O 1
ATOM 2398 N N . SER A 1 309 ? 17.219 -15.211 -32.062 1 93.25 309 SER A N 1
ATOM 2399 C CA . SER A 1 309 ? 17.609 -14.109 -32.938 1 93.25 309 SER A CA 1
ATOM 2400 C C . SER A 1 309 ? 18.234 -12.969 -32.125 1 93.25 309 SER A C 1
ATOM 2402 O O . SER A 1 309 ? 18.891 -12.094 -32.719 1 93.25 309 SER A O 1
ATOM 2404 N N . ARG A 1 310 ? 18.125 -12.961 -30.859 1 92.38 310 ARG A N 1
ATOM 2405 C CA . ARG A 1 310 ? 18.672 -11.922 -29.984 1 92.38 310 ARG A CA 1
ATOM 2406 C C . ARG A 1 310 ? 19.25 -12.516 -28.719 1 92.38 310 ARG A C 1
ATOM 2408 O O . ARG A 1 310 ? 18.828 -12.18 -27.609 1 92.38 310 ARG A O 1
ATOM 2415 N N . LEU A 1 311 ? 20.312 -13.227 -28.781 1 91.44 311 LEU A N 1
ATOM 2416 C CA . LEU A 1 311 ? 20.891 -14.039 -27.719 1 91.44 311 LEU A CA 1
ATOM 2417 C C . LEU A 1 311 ? 21.422 -13.172 -26.578 1 91.44 311 LEU A C 1
ATOM 2419 O O . LEU A 1 311 ? 21.469 -13.609 -25.422 1 91.44 311 LEU A O 1
ATOM 2423 N N . ASN A 1 312 ? 21.766 -11.922 -26.906 1 91.44 312 ASN A N 1
ATOM 2424 C CA . ASN A 1 312 ? 22.359 -11.055 -25.891 1 91.44 312 ASN A CA 1
ATOM 2425 C C . ASN A 1 312 ? 21.297 -10.359 -25.047 1 91.44 312 ASN A C 1
ATOM 2427 O O . ASN A 1 312 ? 21.578 -9.844 -23.969 1 91.44 312 ASN A O 1
ATOM 2431 N N . ASP A 1 313 ? 20.078 -10.297 -25.594 1 95.31 313 ASP A N 1
ATOM 2432 C CA . ASP A 1 313 ? 18.969 -9.695 -24.875 1 95.31 313 ASP A CA 1
ATOM 2433 C C . ASP A 1 313 ? 18.25 -10.719 -24 1 95.31 313 ASP A C 1
ATOM 2435 O O . ASP A 1 313 ? 17.844 -11.781 -24.484 1 95.31 313 ASP A O 1
ATOM 2439 N N . HIS A 1 314 ? 18.25 -10.445 -22.719 1 97.62 314 HIS A N 1
ATOM 2440 C CA . HIS A 1 314 ? 17.531 -11.375 -21.844 1 97.62 314 HIS A CA 1
ATOM 2441 C C . HIS A 1 314 ? 16.938 -10.656 -20.641 1 97.62 314 HIS A C 1
ATOM 2443 O O . HIS A 1 314 ? 17.312 -9.523 -20.344 1 97.62 314 HIS A O 1
ATOM 2449 N N . ILE A 1 315 ? 15.938 -11.312 -20.078 1 98.25 315 ILE A N 1
ATOM 2450 C CA . ILE A 1 315 ? 15.359 -10.938 -18.797 1 98.25 315 ILE A CA 1
ATOM 2451 C C . ILE A 1 315 ? 15.93 -11.82 -17.688 1 98.25 315 ILE A C 1
ATOM 2453 O O . ILE A 1 315 ? 16.062 -13.031 -17.859 1 98.25 315 ILE A O 1
ATOM 2457 N N . ALA A 1 316 ? 16.312 -11.203 -16.578 1 98.88 316 ALA A N 1
ATOM 2458 C CA . ALA A 1 316 ? 16.828 -11.961 -15.445 1 98.88 316 ALA A CA 1
ATOM 2459 C C . ALA A 1 316 ? 15.758 -12.125 -14.367 1 98.88 316 ALA A C 1
ATOM 2461 O O . ALA A 1 316 ? 15.094 -11.156 -13.992 1 98.88 316 ALA A O 1
ATOM 2462 N N . LEU A 1 317 ? 15.531 -13.367 -13.93 1 98.94 317 LEU A N 1
ATOM 2463 C CA . LEU A 1 317 ? 14.625 -13.688 -12.836 1 98.94 317 LEU A CA 1
ATOM 2464 C C . LEU A 1 317 ? 15.383 -14.273 -11.656 1 98.94 317 LEU A C 1
ATOM 2466 O O . LEU A 1 317 ? 16.312 -15.062 -11.836 1 98.94 317 LEU A O 1
ATOM 2470 N N . VAL A 1 318 ? 15.102 -13.805 -10.43 1 98.94 318 VAL A N 1
ATOM 2471 C CA . VAL A 1 318 ? 15.719 -14.32 -9.211 1 98.94 318 VAL A CA 1
ATOM 2472 C C . VAL A 1 318 ? 14.633 -14.812 -8.258 1 98.94 318 VAL A C 1
ATOM 2474 O O . VAL A 1 318 ? 13.57 -14.195 -8.133 1 98.94 318 VAL A O 1
ATOM 2477 N N . GLY A 1 319 ? 14.758 -16 -7.664 1 98.94 319 GLY A N 1
ATOM 2478 C CA . GLY A 1 319 ? 13.773 -16.562 -6.746 1 98.94 319 GLY A CA 1
ATOM 2479 C C . GLY A 1 319 ? 14.375 -17 -5.426 1 98.94 319 GLY A C 1
ATOM 2480 O O . GLY A 1 319 ? 15.398 -17.703 -5.398 1 98.94 319 GLY A O 1
ATOM 2481 N N . LYS A 1 320 ? 13.75 -16.562 -4.289 1 98.94 320 LYS A N 1
ATOM 2482 C CA . LYS A 1 320 ? 14.172 -17 -2.959 1 98.94 320 LYS A CA 1
ATOM 2483 C C . LYS A 1 320 ? 13.984 -18.5 -2.779 1 98.94 320 LYS A C 1
ATOM 2485 O O . LYS A 1 320 ? 12.891 -19.016 -2.996 1 98.94 320 LYS A O 1
ATOM 2490 N N . GLY A 1 321 ? 15.086 -19.219 -2.369 1 98.94 321 GLY A N 1
ATOM 2491 C CA . GLY A 1 321 ? 15.023 -20.672 -2.279 1 98.94 321 GLY A CA 1
ATOM 2492 C C . GLY A 1 321 ? 15.367 -21.188 -0.899 1 98.94 321 GLY A C 1
ATOM 2493 O O . GLY A 1 321 ? 16.141 -22.141 -0.767 1 98.94 321 GLY A O 1
ATOM 2494 N N . VAL A 1 322 ? 14.789 -20.625 0.18 1 98.88 322 VAL A N 1
ATOM 2495 C CA . VAL A 1 322 ? 15 -21.172 1.521 1 98.88 322 VAL A CA 1
ATOM 2496 C C . VAL A 1 322 ? 14.07 -22.359 1.745 1 98.88 322 VAL A C 1
ATOM 2498 O O . VAL A 1 322 ? 12.875 -22.188 1.984 1 98.88 322 VAL A O 1
ATOM 2501 N N . THR A 1 323 ? 14.648 -23.531 1.756 1 98.75 323 THR A N 1
ATOM 2502 C CA . THR A 1 323 ? 13.844 -24.75 1.765 1 98.75 323 THR A CA 1
ATOM 2503 C C . THR A 1 323 ? 13.227 -24.984 3.141 1 98.75 323 THR A C 1
ATOM 2505 O O . THR A 1 323 ? 12.25 -25.719 3.271 1 98.75 323 THR A O 1
ATOM 2508 N N . PHE A 1 324 ? 13.82 -24.422 4.18 1 98.44 324 PHE A N 1
ATOM 2509 C CA . PHE A 1 324 ? 13.211 -24.297 5.5 1 98.44 324 PHE A CA 1
ATOM 2510 C C . PHE A 1 324 ? 13.781 -23.109 6.258 1 98.44 324 PHE A C 1
ATOM 2512 O O . PHE A 1 324 ? 15 -22.938 6.328 1 98.44 324 PHE A O 1
ATOM 2519 N N . ASP A 1 325 ? 12.938 -22.344 6.805 1 98.38 325 ASP A N 1
ATOM 2520 C CA . ASP A 1 325 ? 13.359 -21.156 7.535 1 98.38 325 ASP A CA 1
ATOM 2521 C C . ASP A 1 325 ? 12.922 -21.219 9 1 98.38 325 ASP A C 1
ATOM 2523 O O . ASP A 1 325 ? 11.781 -20.891 9.328 1 98.38 325 ASP A O 1
ATOM 2527 N N . ALA A 1 326 ? 13.852 -21.5 9.859 1 97.69 326 ALA A N 1
ATOM 2528 C CA . ALA A 1 326 ? 13.57 -21.516 11.289 1 97.69 326 ALA A CA 1
ATOM 2529 C C . ALA A 1 326 ? 13.781 -20.141 11.906 1 97.69 326 ALA A C 1
ATOM 2531 O O . ALA A 1 326 ? 13.367 -19.891 13.039 1 97.69 326 ALA A O 1
ATOM 2532 N N . GLY A 1 327 ? 14.359 -19.25 11.156 1 97.75 327 GLY A N 1
ATOM 2533 C CA . GLY A 1 327 ? 14.695 -17.922 11.656 1 97.75 327 GLY A CA 1
ATOM 2534 C C . GLY A 1 327 ? 16.156 -17.797 12.055 1 97.75 327 GLY A C 1
ATOM 2535 O O . GLY A 1 327 ? 16.641 -16.688 12.297 1 97.75 327 GLY A O 1
ATOM 2536 N N . GLY A 1 328 ? 16.922 -18.922 12.062 1 97.31 328 GLY A N 1
ATOM 2537 C CA . GLY A 1 328 ? 18.266 -18.891 12.602 1 97.31 328 GLY A CA 1
ATOM 2538 C C . GLY A 1 328 ? 18.312 -18.656 14.102 1 97.31 328 GLY A C 1
ATOM 2539 O O . GLY A 1 328 ? 17.516 -19.25 14.844 1 97.31 328 GLY A O 1
ATOM 2540 N N . ILE A 1 329 ? 19.281 -17.781 14.492 1 95.88 329 ILE A N 1
ATOM 2541 C CA . ILE A 1 329 ? 19.406 -17.5 15.914 1 95.88 329 ILE A CA 1
ATOM 2542 C C . ILE A 1 329 ? 18.219 -16.656 16.375 1 95.88 329 ILE A C 1
ATOM 2544 O O . ILE A 1 329 ? 17.734 -16.812 17.5 1 95.88 329 ILE A O 1
ATOM 2548 N N . SER A 1 330 ? 17.812 -15.703 15.523 1 96.25 330 SER A N 1
ATOM 2549 C CA . SER A 1 330 ? 16.516 -15.055 15.734 1 96.25 330 SER A CA 1
ATOM 2550 C C . SER A 1 330 ? 15.367 -15.992 15.383 1 96.25 330 SER A C 1
ATOM 2552 O O . SER A 1 330 ? 14.641 -15.758 14.414 1 96.25 330 SER A O 1
ATOM 2554 N N . ILE A 1 331 ? 15.102 -16.938 16.219 1 95.19 331 ILE A N 1
ATOM 2555 C CA . ILE A 1 331 ? 14.25 -18.094 15.938 1 95.19 331 ILE A CA 1
ATOM 2556 C C . ILE A 1 331 ? 12.797 -17.641 15.836 1 95.19 331 ILE A C 1
ATOM 2558 O O . ILE A 1 331 ? 12.344 -16.797 16.609 1 95.19 331 ILE A O 1
ATOM 2562 N N . LYS A 1 332 ? 12.086 -18.203 14.828 1 94.62 332 LYS A N 1
ATOM 2563 C CA . LYS A 1 332 ? 10.656 -17.922 14.68 1 94.62 332 LYS A CA 1
ATOM 2564 C C . LYS A 1 332 ? 9.859 -18.547 15.812 1 94.62 332 LYS A C 1
ATOM 2566 O O . LYS A 1 332 ? 10.289 -19.531 16.422 1 94.62 332 LYS A O 1
ATOM 2571 N N . PRO A 1 333 ? 8.641 -17.969 16.141 1 92.31 333 PRO A N 1
ATOM 2572 C CA . PRO A 1 333 ? 7.727 -18.672 17.031 1 92.31 333 PRO A CA 1
ATOM 2573 C C . PRO A 1 333 ? 7.328 -20.047 16.5 1 92.31 333 PRO A C 1
ATOM 2575 O O . PRO A 1 333 ? 7.297 -20.266 15.289 1 92.31 333 PRO A O 1
ATOM 2578 N N . SER A 1 334 ? 6.926 -20.906 17.391 1 90.38 334 SER A N 1
ATOM 2579 C CA . SER A 1 334 ? 6.559 -22.266 17.016 1 90.38 334 SER A CA 1
ATOM 2580 C C . SER A 1 334 ? 5.285 -22.281 16.172 1 90.38 334 SER A C 1
ATOM 2582 O O . SER A 1 334 ? 5.152 -23.094 15.266 1 90.38 334 SER A O 1
ATOM 2584 N N . ALA A 1 335 ? 4.434 -21.359 16.641 1 88.69 335 ALA A N 1
ATOM 2585 C CA . ALA A 1 335 ? 3.164 -21.297 15.922 1 88.69 335 ALA A CA 1
ATOM 2586 C C . ALA A 1 335 ? 3.381 -20.891 14.469 1 88.69 335 ALA A C 1
ATOM 2588 O O . ALA A 1 335 ? 3.98 -19.844 14.195 1 88.69 335 ALA A O 1
ATOM 2589 N N . GLY A 1 336 ? 3.062 -21.766 13.508 1 90 336 GLY A N 1
ATOM 2590 C CA . GLY A 1 336 ? 3.129 -21.453 12.094 1 90 336 GLY A CA 1
ATOM 2591 C C . GLY A 1 336 ? 4.469 -21.812 11.469 1 90 336 GLY A C 1
ATOM 2592 O O . GLY A 1 336 ? 4.629 -21.719 10.25 1 90 336 GLY A O 1
ATOM 2593 N N . MET A 1 337 ? 5.422 -22.25 12.242 1 92.06 337 MET A N 1
ATOM 2594 C CA . MET A 1 337 ? 6.766 -22.516 11.734 1 92.06 337 MET A CA 1
ATOM 2595 C C . MET A 1 337 ? 6.734 -23.609 10.68 1 92.06 337 MET A C 1
ATOM 2597 O O . MET A 1 337 ? 7.543 -23.609 9.742 1 92.06 337 MET A O 1
ATOM 2601 N N . GLY A 1 338 ? 5.812 -24.547 10.844 1 93.88 338 GLY A N 1
ATOM 2602 C CA . GLY A 1 338 ? 5.695 -25.625 9.867 1 93.88 338 GLY A CA 1
ATOM 2603 C C . GLY A 1 338 ? 5.488 -25.125 8.453 1 93.88 338 GLY A C 1
ATOM 2604 O O . GLY A 1 338 ? 5.91 -25.766 7.492 1 93.88 338 GLY A O 1
ATOM 2605 N N . ASP A 1 339 ? 4.859 -23.953 8.289 1 95.62 339 ASP A N 1
ATOM 2606 C CA . ASP A 1 339 ? 4.586 -23.375 6.98 1 95.62 339 ASP A CA 1
ATOM 2607 C C . ASP A 1 339 ? 5.871 -22.875 6.32 1 95.62 339 ASP A C 1
ATOM 2609 O O . ASP A 1 339 ? 5.906 -22.641 5.113 1 95.62 339 ASP A O 1
ATOM 2613 N N . MET A 1 340 ? 6.957 -22.75 7.066 1 96.88 340 MET A N 1
ATOM 2614 C CA . MET A 1 340 ? 8.203 -22.188 6.547 1 96.88 340 MET A CA 1
ATOM 2615 C C . MET A 1 340 ? 8.914 -23.188 5.648 1 96.88 340 MET A C 1
ATOM 2617 O O . MET A 1 340 ? 9.945 -22.859 5.047 1 96.88 340 MET A O 1
ATOM 2621 N N . ARG A 1 341 ? 8.336 -24.422 5.434 1 96.94 341 ARG A N 1
ATOM 2622 C CA . ARG A 1 341 ? 8.766 -25.297 4.355 1 96.94 341 ARG A CA 1
ATOM 2623 C C . ARG A 1 341 ? 8.555 -24.641 2.994 1 96.94 341 ARG A C 1
ATOM 2625 O O . ARG A 1 341 ? 9.234 -24.984 2.023 1 96.94 341 ARG A O 1
ATOM 2632 N N . ALA A 1 342 ? 7.633 -23.703 2.975 1 98.19 342 ALA A N 1
ATOM 2633 C CA . ALA A 1 342 ? 7.273 -23.031 1.729 1 98.19 342 ALA A CA 1
ATOM 2634 C C . ALA A 1 342 ? 8.086 -21.75 1.547 1 98.19 342 ALA A C 1
ATOM 2636 O O . ALA A 1 342 ? 7.824 -20.969 0.63 1 98.19 342 ALA A O 1
ATOM 2637 N N . ASP A 1 343 ? 9.102 -21.516 2.447 1 98.56 343 ASP A N 1
ATOM 2638 C CA . ASP A 1 343 ? 9.898 -20.297 2.369 1 98.56 343 ASP A CA 1
ATOM 2639 C C . ASP A 1 343 ? 10.789 -20.312 1.13 1 98.56 343 ASP A C 1
ATOM 2641 O O . ASP A 1 343 ? 11.492 -19.328 0.859 1 98.56 343 ASP A O 1
ATOM 2645 N N . MET A 1 344 ? 10.758 -21.406 0.325 1 98.81 344 MET A N 1
ATOM 2646 C CA . MET A 1 344 ? 11.406 -21.5 -0.98 1 98.81 344 MET A CA 1
ATOM 2647 C C . MET A 1 344 ? 10.445 -21.109 -2.096 1 98.81 344 MET A C 1
ATOM 2649 O O . MET A 1 344 ? 10.703 -21.375 -3.27 1 98.81 344 MET A O 1
ATOM 2653 N N . GLY A 1 345 ? 9.312 -20.453 -1.783 1 98.81 345 GLY A N 1
ATOM 2654 C CA . GLY A 1 345 ? 8.25 -20.156 -2.727 1 98.81 345 GLY A CA 1
ATOM 2655 C C . GLY A 1 345 ? 8.719 -19.312 -3.898 1 98.81 345 GLY A C 1
ATOM 2656 O O . GLY A 1 345 ? 8.227 -19.469 -5.016 1 98.81 345 GLY A O 1
ATOM 2657 N N . GLY A 1 346 ? 9.719 -18.359 -3.658 1 98.94 346 GLY A N 1
ATOM 2658 C CA . GLY A 1 346 ? 10.258 -17.578 -4.75 1 98.94 346 GLY A CA 1
ATOM 2659 C C . GLY A 1 346 ? 10.891 -18.406 -5.848 1 98.94 346 GLY A C 1
ATOM 2660 O O . GLY A 1 346 ? 10.586 -18.219 -7.027 1 98.94 346 GLY A O 1
ATOM 2661 N N . ALA A 1 347 ? 11.727 -19.344 -5.492 1 98.94 347 ALA A N 1
ATOM 2662 C CA . ALA A 1 347 ? 12.383 -20.234 -6.441 1 98.94 347 ALA A CA 1
ATOM 2663 C C . ALA A 1 347 ? 11.367 -21.125 -7.141 1 98.94 347 ALA A C 1
ATOM 2665 O O . ALA A 1 347 ? 11.469 -21.375 -8.344 1 98.94 347 ALA A O 1
ATOM 2666 N N . ALA A 1 348 ? 10.391 -21.625 -6.375 1 98.94 348 ALA A N 1
ATOM 2667 C CA . ALA A 1 348 ? 9.336 -22.469 -6.93 1 98.94 348 ALA A CA 1
ATOM 2668 C C . ALA A 1 348 ? 8.539 -21.734 -7.996 1 98.94 348 ALA A C 1
ATOM 2670 O O . ALA A 1 348 ? 8.312 -22.25 -9.094 1 98.94 348 ALA A O 1
ATOM 2671 N N . VAL A 1 349 ? 8.18 -20.484 -7.699 1 98.94 349 VAL A N 1
ATOM 2672 C CA . VAL A 1 349 ? 7.363 -19.672 -8.594 1 98.94 349 VAL A CA 1
ATOM 2673 C C . VAL A 1 349 ? 8.172 -19.328 -9.852 1 98.94 349 VAL A C 1
ATOM 2675 O O . VAL A 1 349 ? 7.691 -19.5 -10.969 1 98.94 349 VAL A O 1
ATOM 2678 N N . ILE A 1 350 ? 9.375 -18.875 -9.703 1 98.94 350 ILE A N 1
ATOM 2679 C CA . ILE A 1 350 ? 10.203 -18.453 -10.828 1 98.94 350 ILE A CA 1
ATOM 2680 C C . ILE A 1 350 ? 10.445 -19.625 -11.766 1 98.94 350 ILE A C 1
ATOM 2682 O O . ILE A 1 350 ? 10.312 -19.5 -12.984 1 98.94 350 ILE A O 1
ATOM 2686 N N . THR A 1 351 ? 10.766 -20.797 -11.219 1 98.94 351 THR A N 1
ATOM 2687 C CA . THR A 1 351 ? 10.992 -21.984 -12.047 1 98.94 351 THR A CA 1
ATOM 2688 C C . THR A 1 351 ? 9.711 -22.375 -12.773 1 98.94 351 THR A C 1
ATOM 2690 O O . THR A 1 351 ? 9.75 -22.734 -13.953 1 98.94 351 THR A O 1
ATOM 2693 N N . SER A 1 352 ? 8.633 -22.328 -12.086 1 98.94 352 SER A N 1
ATOM 2694 C CA . SER A 1 352 ? 7.352 -22.703 -12.672 1 98.94 352 SER A CA 1
ATOM 2695 C C . SER A 1 352 ? 6.953 -21.719 -13.781 1 98.94 352 SER A C 1
ATOM 2697 O O . SER A 1 352 ? 6.324 -22.125 -14.766 1 98.94 352 SER A O 1
ATOM 2699 N N . VAL A 1 353 ? 7.293 -20.438 -13.586 1 98.94 353 VAL A N 1
ATOM 2700 C CA . VAL A 1 353 ? 7.074 -19.453 -14.641 1 98.94 353 VAL A CA 1
ATOM 2701 C C . VAL A 1 353 ? 7.844 -19.875 -15.898 1 98.94 353 VAL A C 1
ATOM 2703 O O . VAL A 1 353 ? 7.293 -19.859 -17 1 98.94 353 VAL A O 1
ATOM 2706 N N . ILE A 1 354 ? 9.055 -20.281 -15.789 1 98.88 354 ILE A N 1
ATOM 2707 C CA . ILE A 1 354 ? 9.883 -20.703 -16.922 1 98.88 354 ILE A CA 1
ATOM 2708 C C . ILE A 1 354 ? 9.297 -21.953 -17.562 1 98.88 354 ILE A C 1
ATOM 2710 O O . ILE A 1 354 ? 9.234 -22.062 -18.781 1 98.88 354 ILE A O 1
ATOM 2714 N N . THR A 1 355 ? 8.867 -22.922 -16.703 1 98.81 355 THR A N 1
ATOM 2715 C CA . THR A 1 355 ? 8.203 -24.125 -17.203 1 98.81 355 THR A CA 1
ATOM 2716 C C . THR A 1 355 ? 7.031 -23.75 -18.125 1 98.81 355 THR A C 1
ATOM 2718 O O . THR A 1 355 ? 6.895 -24.297 -19.219 1 98.81 355 THR A O 1
ATOM 2721 N N . GLY A 1 356 ? 6.172 -22.828 -17.656 1 98.88 356 GLY A N 1
ATOM 2722 C CA . GLY A 1 356 ? 5.035 -22.375 -18.453 1 98.88 356 GLY A CA 1
ATOM 2723 C C . GLY A 1 356 ? 5.441 -21.719 -19.75 1 98.88 356 GLY A C 1
ATOM 2724 O O . GLY A 1 356 ? 4.844 -21.984 -20.797 1 98.88 356 GLY A O 1
ATOM 2725 N N . LEU A 1 357 ? 6.473 -20.891 -19.719 1 98.69 357 LEU A N 1
ATOM 2726 C CA . LEU A 1 357 ? 6.93 -20.172 -20.906 1 98.69 357 LEU A CA 1
ATOM 2727 C C . LEU A 1 357 ? 7.488 -21.156 -21.938 1 98.69 357 LEU A C 1
ATOM 2729 O O . LEU A 1 357 ? 7.277 -20.969 -23.141 1 98.69 357 LEU A O 1
ATOM 2733 N N . ILE A 1 358 ? 8.234 -22.172 -21.516 1 98.62 358 ILE A N 1
ATOM 2734 C CA . ILE A 1 358 ? 8.766 -23.203 -22.406 1 98.62 358 ILE A CA 1
ATOM 2735 C C . ILE A 1 358 ? 7.621 -23.938 -23.094 1 98.62 358 ILE A C 1
ATOM 2737 O O . ILE A 1 358 ? 7.621 -24.109 -24.312 1 98.62 358 ILE A O 1
ATOM 2741 N N . GLN A 1 359 ? 6.621 -24.328 -22.312 1 98.38 359 GLN A N 1
ATOM 2742 C CA . GLN A 1 359 ? 5.508 -25.109 -22.844 1 98.38 359 GLN A CA 1
ATOM 2743 C C . GLN A 1 359 ? 4.656 -24.281 -23.797 1 98.38 359 GLN A C 1
ATOM 2745 O O . GLN A 1 359 ? 4.086 -24.828 -24.75 1 98.38 359 GLN A O 1
ATOM 2750 N N . LEU A 1 360 ? 4.602 -22.969 -23.578 1 98.06 360 LEU A N 1
ATOM 2751 C CA . LEU A 1 360 ? 3.877 -22.078 -24.484 1 98.06 360 LEU A CA 1
ATOM 2752 C C . LEU A 1 360 ? 4.723 -21.719 -25.703 1 98.06 360 LEU A C 1
ATOM 2754 O O . LEU A 1 360 ? 4.25 -21.031 -26.609 1 98.06 360 LEU A O 1
ATOM 2758 N N . GLN A 1 361 ? 6.012 -22.125 -25.75 1 97.88 361 GLN A N 1
ATOM 2759 C CA . GLN A 1 361 ? 6.965 -21.812 -26.812 1 97.88 361 GLN A CA 1
ATOM 2760 C C . GLN A 1 361 ? 7.086 -20.297 -27 1 97.88 361 GLN A C 1
ATOM 2762 O O . GLN A 1 361 ? 7.062 -19.812 -28.125 1 97.88 361 GLN A O 1
ATOM 2767 N N . THR A 1 362 ? 7.094 -19.594 -25.828 1 97.19 362 THR A N 1
ATOM 2768 C CA . THR A 1 362 ? 7.199 -18.141 -25.828 1 97.19 362 THR A CA 1
ATOM 2769 C C . THR A 1 362 ? 8.555 -17.703 -26.375 1 97.19 362 THR A C 1
ATOM 2771 O O . THR A 1 362 ? 9.594 -18.188 -25.938 1 97.19 362 THR A O 1
ATOM 2774 N N . PRO A 1 363 ? 8.641 -16.766 -27.359 1 96.44 363 PRO A N 1
ATOM 2775 C CA . PRO A 1 363 ? 9.914 -16.281 -27.906 1 96.44 363 PRO A CA 1
ATOM 2776 C C . PRO A 1 363 ? 10.562 -15.219 -27.031 1 96.44 363 PRO A C 1
ATOM 2778 O O . PRO A 1 363 ? 10.672 -14.062 -27.453 1 96.44 363 PRO A O 1
ATOM 2781 N N . ILE A 1 364 ? 11.047 -15.641 -25.891 1 97.12 364 ILE A N 1
ATOM 2782 C CA . ILE A 1 364 ? 11.695 -14.75 -24.938 1 97.12 364 ILE A CA 1
ATOM 2783 C C . ILE A 1 364 ? 12.93 -15.438 -24.344 1 97.12 364 ILE A C 1
ATOM 2785 O O . ILE A 1 364 ? 13 -16.672 -24.297 1 97.12 364 ILE A O 1
ATOM 2789 N N . ASN A 1 365 ? 13.945 -14.703 -24.062 1 98.19 365 ASN A N 1
ATOM 2790 C CA . ASN A 1 365 ? 15.148 -15.211 -23.406 1 98.19 365 ASN A CA 1
ATOM 2791 C C . ASN A 1 365 ? 15.148 -14.891 -21.906 1 98.19 365 ASN A C 1
ATOM 2793 O O . ASN A 1 365 ? 15.016 -13.734 -21.516 1 98.19 365 ASN A O 1
ATOM 2797 N N . ILE A 1 366 ? 15.227 -15.961 -21.078 1 98.62 366 ILE A N 1
ATOM 2798 C CA . ILE A 1 366 ? 15.203 -15.805 -19.625 1 98.62 366 ILE A CA 1
ATOM 2799 C C . ILE A 1 366 ? 16.438 -16.453 -19.016 1 98.62 366 ILE A C 1
ATOM 2801 O O . ILE A 1 366 ? 16.812 -17.562 -19.375 1 98.62 366 ILE A O 1
ATOM 2805 N N . ARG A 1 367 ? 17.125 -15.727 -18.141 1 98.75 367 ARG A N 1
ATOM 2806 C CA . ARG A 1 367 ? 18.109 -16.297 -17.219 1 98.75 367 ARG A CA 1
ATOM 2807 C C . ARG A 1 367 ? 17.641 -16.188 -15.773 1 98.75 367 ARG A C 1
ATOM 2809 O O . ARG A 1 367 ? 17.25 -15.109 -15.312 1 98.75 367 ARG A O 1
ATOM 2816 N N . ALA A 1 368 ? 17.594 -17.297 -15.094 1 98.94 368 ALA A N 1
ATOM 2817 C CA . ALA A 1 368 ? 17.109 -17.297 -13.719 1 98.94 368 ALA A CA 1
ATOM 2818 C C . ALA A 1 368 ? 18.188 -17.766 -12.75 1 98.94 368 ALA A C 1
ATOM 2820 O O . ALA A 1 368 ? 19.062 -18.562 -13.117 1 98.94 368 ALA A O 1
ATOM 2821 N N . TYR A 1 369 ? 18.188 -17.25 -11.578 1 98.94 369 TYR A N 1
ATOM 2822 C CA . TYR A 1 369 ? 19.172 -17.5 -10.523 1 98.94 369 TYR A CA 1
ATOM 2823 C C . TYR A 1 369 ? 18.484 -17.812 -9.195 1 98.94 369 TYR A C 1
ATOM 2825 O O . TYR A 1 369 ? 17.719 -16.984 -8.688 1 98.94 369 TYR A O 1
ATOM 2833 N N . LEU A 1 370 ? 18.719 -19.016 -8.641 1 98.94 370 LEU A N 1
ATOM 2834 C CA . LEU A 1 370 ? 18 -19.5 -7.469 1 98.94 370 LEU A CA 1
ATOM 2835 C C . LEU A 1 370 ? 18.984 -19.922 -6.371 1 98.94 370 LEU A C 1
ATOM 2837 O O . LEU A 1 370 ? 19.484 -21.047 -6.379 1 98.94 370 LEU A O 1
ATOM 2841 N N . PRO A 1 371 ? 19.234 -19.031 -5.414 1 98.94 371 PRO A N 1
ATOM 2842 C CA . PRO A 1 371 ? 19.969 -19.5 -4.23 1 98.94 371 PRO A CA 1
ATOM 2843 C C . PRO A 1 371 ? 19.125 -20.406 -3.336 1 98.94 371 PRO A C 1
ATOM 2845 O O . PRO A 1 371 ? 18.062 -20 -2.877 1 98.94 371 PRO A O 1
ATOM 2848 N N . LEU A 1 372 ? 19.547 -21.656 -3.111 1 98.94 372 LEU A N 1
ATOM 2849 C CA . LEU A 1 372 ? 18.828 -22.625 -2.299 1 98.94 372 LEU A CA 1
ATOM 2850 C C . LEU A 1 372 ? 19.578 -22.922 -1.003 1 98.94 372 LEU A C 1
ATOM 2852 O O . LEU A 1 372 ? 20.719 -23.391 -1.033 1 98.94 372 LEU A O 1
ATOM 2856 N N . VAL A 1 373 ? 18.953 -22.578 0.129 1 98.88 373 VAL A N 1
ATOM 2857 C CA . VAL A 1 373 ? 19.594 -22.734 1.43 1 98.88 373 VAL A CA 1
ATOM 2858 C C . VAL A 1 373 ? 18.578 -23.25 2.451 1 98.88 373 VAL A C 1
ATOM 2860 O O . VAL A 1 373 ? 17.391 -23.375 2.148 1 98.88 373 VAL A O 1
ATOM 2863 N N . GLU A 1 374 ? 19.062 -23.656 3.555 1 98.44 374 GLU A N 1
ATOM 2864 C CA . GLU A 1 374 ? 18.281 -23.875 4.773 1 98.44 374 GLU A CA 1
ATOM 2865 C C . GLU A 1 374 ? 18.766 -22.969 5.902 1 98.44 374 GLU A C 1
ATOM 2867 O O . GLU A 1 374 ? 19.969 -22.844 6.145 1 98.44 374 GLU A O 1
ATOM 2872 N N . ASN A 1 375 ? 17.828 -22.25 6.562 1 98.62 375 ASN A N 1
ATOM 2873 C CA . ASN A 1 375 ? 18.156 -21.344 7.648 1 98.62 375 ASN A CA 1
ATOM 2874 C C . ASN A 1 375 ? 17.812 -21.938 9.008 1 98.62 375 ASN A C 1
ATOM 2876 O O . ASN A 1 375 ? 16.656 -21.922 9.438 1 98.62 375 ASN A O 1
ATOM 2880 N N . MET A 1 376 ? 18.859 -22.375 9.703 1 97.75 376 MET A N 1
ATOM 2881 C CA . MET A 1 376 ? 18.688 -23.125 10.945 1 97.75 376 MET A CA 1
ATOM 2882 C C . MET A 1 376 ? 19.484 -22.5 12.078 1 97.75 376 MET A C 1
ATOM 2884 O O . MET A 1 376 ? 20.516 -21.859 11.828 1 97.75 376 MET A O 1
ATOM 2888 N N . PRO A 1 377 ? 19 -22.625 13.305 1 96.62 377 PRO A N 1
ATOM 2889 C CA . PRO A 1 377 ? 19.891 -22.297 14.43 1 96.62 377 PRO A CA 1
ATOM 2890 C C . PRO A 1 377 ? 20.984 -23.344 14.625 1 96.62 377 PRO A C 1
ATOM 2892 O O . PRO A 1 377 ? 20.797 -24.516 14.289 1 96.62 377 PRO A O 1
ATOM 2895 N N . ASP A 1 378 ? 22.062 -22.891 15.094 1 94.75 378 ASP A N 1
ATOM 2896 C CA . ASP A 1 378 ? 23.234 -23.734 15.344 1 94.75 378 ASP A CA 1
ATOM 2897 C C . ASP A 1 378 ? 24.344 -22.953 16.047 1 94.75 378 ASP A C 1
ATOM 2899 O O . ASP A 1 378 ? 24.297 -21.734 16.125 1 94.75 378 ASP A O 1
ATOM 2903 N N . GLY A 1 379 ? 25.297 -23.75 16.594 1 92.94 379 GLY A N 1
ATOM 2904 C CA . GLY A 1 379 ? 26.469 -23.094 17.188 1 92.94 379 GLY A CA 1
ATOM 2905 C C . GLY A 1 379 ? 27.266 -22.297 16.172 1 92.94 379 GLY A C 1
ATOM 2906 O O . GLY A 1 379 ? 27.922 -21.328 16.531 1 92.94 379 GLY A O 1
ATOM 2907 N N . ASN A 1 380 ? 27.141 -22.609 14.875 1 95.06 380 ASN A N 1
ATOM 2908 C CA . ASN A 1 380 ? 27.906 -21.953 13.828 1 95.06 380 ASN A CA 1
ATOM 2909 C C . ASN A 1 380 ? 27.062 -20.938 13.062 1 95.06 380 ASN A C 1
ATOM 2911 O O . ASN A 1 380 ? 27.562 -20.234 12.195 1 95.06 380 ASN A O 1
ATOM 2915 N N . ALA A 1 381 ? 25.828 -20.844 13.391 1 97.38 381 ALA A N 1
ATOM 2916 C CA . ALA A 1 381 ? 24.922 -19.984 12.648 1 97.38 381 ALA A CA 1
ATOM 2917 C C . ALA A 1 381 ? 25.297 -18.516 12.797 1 97.38 381 ALA A C 1
ATOM 2919 O O . ALA A 1 381 ? 25.938 -18.125 13.789 1 97.38 381 ALA A O 1
ATOM 2920 N N . ILE A 1 382 ? 25 -17.766 11.758 1 96.81 382 ILE A N 1
ATOM 2921 C CA . ILE A 1 382 ? 25.188 -16.312 11.859 1 96.81 382 ILE A CA 1
ATOM 2922 C C . ILE A 1 382 ? 24.359 -15.766 13.016 1 96.81 382 ILE A C 1
ATOM 2924 O O . ILE A 1 382 ? 23.234 -16.234 13.258 1 96.81 382 ILE A O 1
ATOM 2928 N N . ARG A 1 383 ? 24.953 -14.75 13.742 1 95 383 ARG A N 1
ATOM 2929 C CA . ARG A 1 383 ? 24.328 -14.156 14.906 1 95 383 ARG A CA 1
ATOM 2930 C C . ARG A 1 383 ? 23.969 -12.695 14.656 1 95 383 ARG A C 1
ATOM 2932 O O . ARG A 1 383 ? 24.656 -12.008 13.891 1 95 383 ARG A O 1
ATOM 2939 N N . PRO A 1 384 ? 22.859 -12.258 15.344 1 95.69 384 PRO A N 1
ATOM 2940 C CA . PRO A 1 384 ? 22.672 -10.812 15.328 1 95.69 384 PRO A CA 1
ATOM 2941 C C . PRO A 1 384 ? 23.922 -10.039 15.734 1 95.69 384 PRO A C 1
ATOM 2943 O O . PRO A 1 384 ? 24.594 -10.414 16.703 1 95.69 384 PRO A O 1
ATOM 2946 N N . GLY A 1 385 ? 24.266 -9.031 14.914 1 94.38 385 GLY A N 1
ATOM 2947 C CA . GLY A 1 385 ? 25.469 -8.242 15.188 1 94.38 385 GLY A CA 1
ATOM 2948 C C . GLY A 1 385 ? 26.656 -8.641 14.32 1 94.38 385 GLY A C 1
ATOM 2949 O O . GLY A 1 385 ? 27.625 -7.887 14.211 1 94.38 385 GLY A O 1
ATOM 2950 N N . ASP A 1 386 ? 26.609 -9.812 13.703 1 96.19 386 ASP A N 1
ATOM 2951 C CA . ASP A 1 386 ? 27.672 -10.227 12.805 1 96.19 386 ASP A CA 1
ATOM 2952 C C . ASP A 1 386 ? 27.734 -9.336 11.562 1 96.19 386 ASP A C 1
ATOM 2954 O O . ASP A 1 386 ? 26.734 -8.719 11.188 1 96.19 386 ASP A O 1
ATOM 2958 N N . VAL A 1 387 ? 28.906 -9.172 11.031 1 97.56 387 VAL A N 1
ATOM 2959 C CA . VAL A 1 387 ? 29.109 -8.469 9.773 1 97.56 387 VAL A CA 1
ATOM 2960 C C . VAL A 1 387 ? 29.578 -9.445 8.703 1 97.56 387 VAL A C 1
ATOM 2962 O O . VAL A 1 387 ? 30.516 -10.219 8.922 1 97.56 387 VAL A O 1
ATOM 2965 N N . ILE A 1 388 ? 28.906 -9.477 7.586 1 97.94 388 ILE A N 1
ATOM 2966 C CA . ILE A 1 388 ? 29.297 -10.328 6.469 1 97.94 388 ILE A CA 1
ATOM 2967 C C . ILE A 1 388 ? 29.625 -9.461 5.254 1 97.94 388 ILE A C 1
ATOM 2969 O O . ILE A 1 388 ? 29.188 -8.32 5.16 1 97.94 388 ILE A O 1
ATOM 2973 N N . ARG A 1 389 ? 30.422 -9.984 4.375 1 98.38 389 ARG A N 1
ATOM 2974 C CA . ARG A 1 389 ? 30.734 -9.336 3.107 1 98.38 389 ARG A CA 1
ATOM 2975 C C . ARG A 1 389 ? 30.016 -10.023 1.949 1 98.38 389 ARG A C 1
ATOM 2977 O O . ARG A 1 389 ? 30.172 -11.227 1.738 1 98.38 389 ARG A O 1
ATOM 2984 N N . MET A 1 390 ? 29.234 -9.242 1.238 1 98.62 390 MET A N 1
ATOM 2985 C CA . MET A 1 390 ? 28.453 -9.75 0.12 1 98.62 390 MET A CA 1
ATOM 2986 C C . MET A 1 390 ? 29.312 -9.945 -1.116 1 98.62 390 MET A C 1
ATOM 2988 O O . MET A 1 390 ? 30.453 -9.461 -1.165 1 98.62 390 MET A O 1
ATOM 2992 N N . ALA A 1 391 ? 28.766 -10.602 -2.08 1 98.56 391 ALA A N 1
ATOM 2993 C CA . ALA A 1 391 ? 29.484 -10.805 -3.338 1 98.56 391 ALA A CA 1
ATOM 2994 C C . ALA A 1 391 ? 29.844 -9.469 -3.977 1 98.56 391 ALA A C 1
ATOM 2996 O O . ALA A 1 391 ? 30.875 -9.352 -4.633 1 98.56 391 ALA A O 1
ATOM 2997 N N . SER A 1 392 ? 29.062 -8.43 -3.789 1 97.75 392 SER A N 1
ATOM 2998 C CA . SER A 1 392 ? 29.281 -7.102 -4.352 1 97.75 392 SER A CA 1
ATOM 2999 C C . SER A 1 392 ? 30.453 -6.398 -3.672 1 97.75 392 SER A C 1
ATOM 3001 O O . SER A 1 392 ? 30.953 -5.387 -4.168 1 97.75 392 SER A O 1
ATOM 3003 N N . GLY A 1 393 ? 30.891 -6.887 -2.555 1 98.06 393 GLY A N 1
ATOM 3004 C CA . GLY A 1 393 ? 31.891 -6.227 -1.734 1 98.06 393 GLY A CA 1
ATOM 3005 C C . GLY A 1 393 ? 31.297 -5.418 -0.598 1 98.06 393 GLY A C 1
ATOM 3006 O O . GLY A 1 393 ? 32 -5.078 0.359 1 98.06 393 GLY A O 1
ATOM 3007 N N . THR A 1 394 ? 30 -5.176 -0.632 1 98.06 394 THR A N 1
ATOM 3008 C CA . THR A 1 394 ? 29.312 -4.418 0.403 1 98.06 394 THR A CA 1
ATOM 3009 C C . THR A 1 394 ? 29.281 -5.195 1.715 1 98.06 394 THR A C 1
ATOM 3011 O O . THR A 1 394 ? 29 -6.395 1.724 1 98.06 394 THR A O 1
ATOM 3014 N N . THR A 1 395 ? 29.609 -4.547 2.82 1 98.06 395 THR A N 1
ATOM 3015 C CA . THR A 1 395 ? 29.5 -5.195 4.125 1 98.06 395 THR A CA 1
ATOM 3016 C C . THR A 1 395 ? 28.125 -4.969 4.73 1 98.06 395 THR A C 1
ATOM 3018 O O . THR A 1 395 ? 27.547 -3.883 4.613 1 98.06 395 THR A O 1
ATOM 3021 N N . VAL A 1 396 ? 27.578 -6.066 5.273 1 98.38 396 VAL A N 1
ATOM 3022 C CA . VAL A 1 396 ? 26.219 -6.016 5.836 1 98.38 396 VAL A CA 1
ATOM 3023 C C . VAL A 1 396 ? 26.266 -6.41 7.312 1 98.38 396 VAL A C 1
ATOM 3025 O O . VAL A 1 396 ? 26.781 -7.473 7.66 1 98.38 396 VAL A O 1
ATOM 3028 N N . GLN A 1 397 ? 25.797 -5.539 8.195 1 97.94 397 GLN A N 1
ATOM 3029 C CA . GLN A 1 397 ? 25.484 -5.891 9.578 1 97.94 397 GLN A CA 1
ATOM 3030 C C . GLN A 1 397 ? 24.172 -6.648 9.68 1 97.94 397 GLN A C 1
ATOM 3032 O O . GLN A 1 397 ? 23.125 -6.133 9.289 1 97.94 397 GLN A O 1
ATOM 3037 N N . VAL A 1 398 ? 24.234 -7.871 10.188 1 97.75 398 VAL A N 1
ATOM 3038 C CA . VAL A 1 398 ? 23.031 -8.68 10.32 1 97.75 398 VAL A CA 1
ATOM 3039 C C . VAL A 1 398 ? 22.453 -8.539 11.727 1 97.75 398 VAL A C 1
ATOM 3041 O O . VAL A 1 398 ? 22.984 -9.117 12.68 1 97.75 398 VAL A O 1
ATOM 3044 N N . ASP A 1 399 ? 21.312 -7.863 11.812 1 96.94 399 ASP A N 1
ATOM 3045 C CA . ASP A 1 399 ? 20.719 -7.621 13.117 1 96.94 399 ASP A CA 1
ATOM 3046 C C . ASP A 1 399 ? 19.562 -8.57 13.383 1 96.94 399 ASP A C 1
ATOM 3048 O O . ASP A 1 399 ? 19.125 -8.75 14.523 1 96.94 399 ASP A O 1
ATOM 3052 N N . ASN A 1 400 ? 18.953 -9.156 12.359 1 97.5 400 ASN A N 1
ATOM 3053 C CA . ASN A 1 400 ? 17.891 -10.156 12.445 1 97.5 400 ASN A CA 1
ATOM 3054 C C . ASN A 1 400 ? 18.141 -11.312 11.477 1 97.5 400 ASN A C 1
ATOM 3056 O O . ASN A 1 400 ? 18.031 -11.148 10.266 1 97.5 400 ASN A O 1
ATOM 3060 N N . THR A 1 401 ? 18.438 -12.492 12 1 98.06 401 THR A N 1
ATOM 3061 C CA . THR A 1 401 ? 18.781 -13.656 11.18 1 98.06 401 THR A CA 1
ATOM 3062 C C . THR A 1 401 ? 17.531 -14.281 10.57 1 98.06 401 THR A C 1
ATOM 3064 O O . THR A 1 401 ? 17.625 -15.164 9.719 1 98.06 401 THR A O 1
ATOM 3067 N N . ASP A 1 402 ? 16.312 -13.805 11.031 1 97.44 402 ASP A N 1
ATOM 3068 C CA . ASP A 1 402 ? 15.047 -14.188 10.422 1 97.44 402 ASP A CA 1
ATOM 3069 C C . ASP A 1 402 ? 14.758 -13.336 9.188 1 97.44 402 ASP A C 1
ATOM 3071 O O . ASP A 1 402 ? 13.766 -13.562 8.492 1 97.44 402 ASP A O 1
ATOM 3075 N N . ALA A 1 403 ? 15.555 -12.336 8.961 1 98.19 403 ALA A N 1
ATOM 3076 C CA . ALA A 1 403 ? 15.547 -11.594 7.699 1 98.19 403 ALA A CA 1
ATOM 3077 C C . ALA A 1 403 ? 16.609 -12.125 6.738 1 98.19 403 ALA A C 1
ATOM 3079 O O . ALA A 1 403 ? 17.391 -11.352 6.188 1 98.19 403 ALA A O 1
ATOM 3080 N N . GLU A 1 404 ? 16.641 -13.438 6.523 1 97.94 404 GLU A N 1
ATOM 3081 C CA . GLU A 1 404 ? 17.688 -14.156 5.789 1 97.94 404 GLU A CA 1
ATOM 3082 C C . GLU A 1 404 ? 17.453 -14.07 4.285 1 97.94 404 GLU A C 1
ATOM 3084 O O . GLU A 1 404 ? 18.406 -14.102 3.504 1 97.94 404 GLU A O 1
ATOM 3089 N N . GLY A 1 405 ? 16.203 -14 3.793 1 98.69 405 GLY A N 1
ATOM 3090 C CA . GLY A 1 405 ? 15.867 -14 2.377 1 98.69 405 GLY A CA 1
ATOM 3091 C C . GLY A 1 405 ? 16.547 -12.883 1.601 1 98.69 405 GLY A C 1
ATOM 3092 O O . GLY A 1 405 ? 17.047 -13.109 0.498 1 98.69 405 GLY A O 1
ATOM 3093 N N . ARG A 1 406 ? 16.5 -11.664 2.225 1 98.69 406 ARG A N 1
ATOM 3094 C CA . ARG A 1 406 ? 17.078 -10.531 1.514 1 98.69 406 ARG A CA 1
ATOM 3095 C C . ARG A 1 406 ? 18.594 -10.68 1.389 1 98.69 406 ARG A C 1
ATOM 3097 O O . ARG A 1 406 ? 19.188 -10.164 0.442 1 98.69 406 ARG A O 1
ATOM 3104 N N . LEU A 1 407 ? 19.281 -11.453 2.252 1 98.81 407 LEU A N 1
ATOM 3105 C CA . LEU A 1 407 ? 20.719 -11.68 2.17 1 98.81 407 LEU A CA 1
ATOM 3106 C C . LEU A 1 407 ? 21.062 -12.586 0.994 1 98.81 407 LEU A C 1
ATOM 3108 O O . LEU A 1 407 ? 21.984 -12.289 0.221 1 98.81 407 LEU A O 1
ATOM 3112 N N . ILE A 1 408 ? 20.312 -13.68 0.818 1 98.94 408 ILE A N 1
ATOM 3113 C CA . ILE A 1 408 ? 20.641 -14.602 -0.268 1 98.94 408 ILE A CA 1
ATOM 3114 C C . ILE A 1 408 ? 20.219 -13.992 -1.603 1 98.94 408 ILE A C 1
ATOM 3116 O O . ILE A 1 408 ? 20.875 -14.188 -2.621 1 98.94 408 ILE A O 1
ATOM 3120 N N . LEU A 1 409 ? 19.141 -13.227 -1.61 1 98.94 409 LEU A N 1
ATOM 3121 C CA . LEU A 1 409 ? 18.703 -12.555 -2.828 1 98.94 409 LEU A CA 1
ATOM 3122 C C . LEU A 1 409 ? 19.719 -11.5 -3.26 1 98.94 409 LEU A C 1
ATOM 3124 O O . LEU A 1 409 ? 19.953 -11.32 -4.453 1 98.94 409 LEU A O 1
ATOM 3128 N N . ALA A 1 410 ? 20.281 -10.758 -2.27 1 98.88 410 ALA A N 1
ATOM 3129 C CA . ALA A 1 410 ? 21.25 -9.719 -2.596 1 98.88 410 ALA A CA 1
ATOM 3130 C C . ALA A 1 410 ? 22.406 -10.281 -3.396 1 98.88 410 ALA A C 1
ATOM 3132 O O . ALA A 1 410 ? 22.828 -9.695 -4.395 1 98.88 410 ALA A O 1
ATOM 3133 N N . ASP A 1 411 ? 22.953 -11.406 -3.021 1 98.88 411 ASP A N 1
ATOM 3134 C CA . ASP A 1 411 ? 24.047 -12.062 -3.748 1 98.88 411 ASP A CA 1
ATOM 3135 C C . ASP A 1 411 ? 23.594 -12.461 -5.152 1 98.88 411 ASP A C 1
ATOM 3137 O O . ASP A 1 411 ? 24.328 -12.234 -6.125 1 98.88 411 ASP A O 1
ATOM 3141 N N . ALA A 1 412 ? 22.422 -13.047 -5.242 1 98.94 412 ALA A N 1
ATOM 3142 C CA . ALA A 1 412 ? 21.922 -13.508 -6.527 1 98.94 412 ALA A CA 1
ATOM 3143 C C . ALA A 1 412 ? 21.625 -12.336 -7.461 1 98.94 412 ALA A C 1
ATOM 3145 O O . ALA A 1 412 ? 21.891 -12.414 -8.664 1 98.94 412 ALA A O 1
ATOM 3146 N N . LEU A 1 413 ? 21.031 -11.273 -6.902 1 98.88 413 LEU A N 1
ATOM 3147 C CA . LEU A 1 413 ? 20.734 -10.086 -7.688 1 98.88 413 LEU A CA 1
ATOM 3148 C C . LEU A 1 413 ? 22.016 -9.461 -8.234 1 98.88 413 LEU A C 1
ATOM 3150 O O . LEU A 1 413 ? 22.062 -9.039 -9.391 1 98.88 413 LEU A O 1
ATOM 3154 N N . HIS A 1 414 ? 23 -9.406 -7.402 1 98.75 414 HIS A N 1
ATOM 3155 C CA . HIS A 1 414 ? 24.281 -8.906 -7.855 1 98.75 414 HIS A CA 1
ATOM 3156 C C . HIS A 1 414 ? 24.844 -9.766 -8.984 1 98.75 414 HIS A C 1
ATOM 3158 O O . HIS A 1 414 ? 25.266 -9.242 -10.016 1 98.75 414 HIS A O 1
ATOM 3164 N N . TYR A 1 415 ? 24.828 -11.055 -8.805 1 98.75 415 TYR A N 1
ATOM 3165 C CA . TYR A 1 415 ? 25.359 -11.992 -9.797 1 98.75 415 TYR A CA 1
ATOM 3166 C C . TYR A 1 415 ? 24.594 -11.883 -11.109 1 98.75 415 TYR A C 1
ATOM 3168 O O . TYR A 1 415 ? 25.188 -11.945 -12.188 1 98.75 415 TYR A O 1
ATOM 3176 N N . ALA A 1 416 ? 23.312 -11.711 -11.102 1 98.69 416 ALA A N 1
ATOM 3177 C CA . ALA A 1 416 ? 22.438 -11.664 -12.266 1 98.69 416 ALA A CA 1
ATOM 3178 C C . ALA A 1 416 ? 22.828 -10.508 -13.188 1 98.69 416 ALA A C 1
ATOM 3180 O O . ALA A 1 416 ? 22.625 -10.586 -14.406 1 98.69 416 ALA A O 1
ATOM 3181 N N . GLN A 1 417 ? 23.391 -9.477 -12.648 1 98.12 417 GLN A N 1
ATOM 3182 C CA . GLN A 1 417 ? 23.688 -8.258 -13.398 1 98.12 417 GLN A CA 1
ATOM 3183 C C . GLN A 1 417 ? 24.922 -8.43 -14.266 1 98.12 417 GLN A C 1
ATOM 3185 O O . GLN A 1 417 ? 25.156 -7.645 -15.195 1 98.12 417 GLN A O 1
ATOM 3190 N N . SER A 1 418 ? 25.734 -9.469 -13.984 1 96.25 418 SER A N 1
ATOM 3191 C CA . SER A 1 418 ? 26.984 -9.695 -14.703 1 96.25 418 SER A CA 1
ATOM 3192 C C . SER A 1 418 ? 26.719 -9.914 -16.188 1 96.25 418 SER A C 1
ATOM 3194 O O . SER A 1 418 ? 27.625 -9.727 -17.016 1 96.25 418 SER A O 1
ATOM 3196 N N . ARG A 1 419 ? 25.484 -10.203 -16.562 1 95.75 419 ARG A N 1
ATOM 3197 C CA . ARG A 1 419 ? 25.172 -10.477 -17.969 1 95.75 419 ARG A CA 1
ATOM 3198 C C . ARG A 1 419 ? 24.281 -9.375 -18.547 1 95.75 419 ARG A C 1
ATOM 3200 O O . ARG A 1 419 ? 23.625 -9.578 -19.578 1 95.75 419 ARG A O 1
ATOM 3207 N N . ASN A 1 420 ? 24.188 -8.273 -17.922 1 96.12 420 ASN A N 1
ATOM 3208 C CA . ASN A 1 420 ? 23.516 -7.059 -18.375 1 96.12 420 ASN A CA 1
ATOM 3209 C C . ASN A 1 420 ? 22.078 -7.332 -18.812 1 96.12 420 ASN A C 1
ATOM 3211 O O . ASN A 1 420 ? 21.719 -7.062 -19.953 1 96.12 420 ASN A O 1
ATOM 3215 N N . PRO A 1 421 ? 21.234 -7.758 -17.984 1 98.12 421 PRO A N 1
ATOM 3216 C CA . PRO A 1 421 ? 19.828 -8 -18.344 1 98.12 421 PRO A CA 1
ATOM 3217 C C . PRO A 1 421 ? 19.078 -6.719 -18.672 1 98.12 421 PRO A C 1
ATOM 3219 O O . PRO A 1 421 ? 19.391 -5.652 -18.141 1 98.12 421 PRO A O 1
ATOM 3222 N N . LEU A 1 422 ? 18.062 -6.836 -19.5 1 96.81 422 LEU A N 1
ATOM 3223 C CA . LEU A 1 422 ? 17.203 -5.711 -19.859 1 96.81 422 LEU A CA 1
ATOM 3224 C C . LEU A 1 422 ? 16.219 -5.398 -18.75 1 96.81 422 LEU A C 1
ATOM 3226 O O . LEU A 1 422 ? 15.711 -4.277 -18.656 1 96.81 422 LEU A O 1
ATOM 3230 N N . PHE A 1 423 ? 15.969 -6.355 -18.016 1 97.62 423 PHE A N 1
ATOM 3231 C CA . PHE A 1 423 ? 15 -6.293 -16.922 1 97.62 423 PHE A CA 1
ATOM 3232 C C . PHE A 1 423 ? 15.312 -7.336 -15.859 1 97.62 423 PHE A C 1
ATOM 3234 O O . PHE A 1 423 ? 15.742 -8.445 -16.188 1 97.62 423 PHE A O 1
ATOM 3241 N N . LEU A 1 424 ? 15.211 -6.91 -14.586 1 98.56 424 LEU A N 1
ATOM 3242 C CA . LEU A 1 424 ? 15.453 -7.785 -13.445 1 98.56 424 LEU A CA 1
ATOM 3243 C C . LEU A 1 424 ? 14.219 -7.871 -12.555 1 98.56 424 LEU A C 1
ATOM 3245 O O . LEU A 1 424 ? 13.648 -6.844 -12.172 1 98.56 424 LEU A O 1
ATOM 3249 N N . LEU A 1 425 ? 13.695 -9.117 -12.297 1 98.88 425 LEU A N 1
ATOM 3250 C CA . LEU A 1 425 ? 12.555 -9.352 -11.422 1 98.88 425 LEU A CA 1
ATOM 3251 C C . LEU A 1 425 ? 12.859 -10.453 -10.414 1 98.88 425 LEU A C 1
ATOM 3253 O O . LEU A 1 425 ? 13.445 -11.477 -10.766 1 98.88 425 LEU A O 1
ATOM 3257 N N . ASP A 1 426 ? 12.562 -10.195 -9.141 1 98.88 426 ASP A N 1
ATOM 3258 C CA . ASP A 1 426 ? 12.68 -11.297 -8.188 1 98.88 426 ASP A CA 1
ATOM 3259 C C . ASP A 1 426 ? 11.352 -11.539 -7.469 1 98.88 426 ASP A C 1
ATOM 3261 O O . ASP A 1 426 ? 10.492 -10.656 -7.434 1 98.88 426 ASP A O 1
ATOM 3265 N N . ALA A 1 427 ? 11.148 -12.742 -7.008 1 98.94 427 ALA A N 1
ATOM 3266 C CA . ALA A 1 427 ? 10.023 -13.141 -6.16 1 98.94 427 ALA A CA 1
ATOM 3267 C C . ALA A 1 427 ? 10.516 -13.812 -4.883 1 98.94 427 ALA A C 1
ATOM 3269 O O . ALA A 1 427 ? 11.477 -14.586 -4.906 1 98.94 427 ALA A O 1
ATOM 3270 N N . ALA A 1 428 ? 9.898 -13.414 -3.762 1 98.94 428 ALA A N 1
ATOM 3271 C CA . ALA A 1 428 ? 10.344 -13.969 -2.488 1 98.94 428 ALA A CA 1
ATOM 3272 C C . ALA A 1 428 ? 9.227 -13.945 -1.451 1 98.94 428 ALA A C 1
ATOM 3274 O O . ALA A 1 428 ? 8.484 -12.961 -1.354 1 98.94 428 ALA A O 1
ATOM 3275 N N . THR A 1 429 ? 9.023 -15.094 -0.767 1 98.62 429 THR A N 1
ATOM 3276 C CA . THR A 1 429 ? 8.359 -15 0.53 1 98.62 429 THR A CA 1
ATOM 3277 C C . THR A 1 429 ? 9.219 -14.219 1.521 1 98.62 429 THR A C 1
ATOM 3279 O O . THR A 1 429 ? 9.961 -14.812 2.307 1 98.62 429 THR A O 1
ATOM 3282 N N . LEU A 1 430 ? 9.078 -12.914 1.52 1 98.62 430 LEU A N 1
ATOM 3283 C CA . LEU A 1 430 ? 10.164 -12.117 2.086 1 98.62 430 LEU A CA 1
ATOM 3284 C C . LEU A 1 430 ? 9.781 -11.578 3.461 1 98.62 430 LEU A C 1
ATOM 3286 O O . LEU A 1 430 ? 10.586 -11.609 4.391 1 98.62 430 LEU A O 1
ATOM 3290 N N . THR A 1 431 ? 8.562 -11.047 3.615 1 98.12 431 THR A N 1
ATOM 3291 C CA . THR A 1 431 ? 8.305 -10.352 4.875 1 98.12 431 THR A CA 1
ATOM 3292 C C . THR A 1 431 ? 6.922 -10.703 5.414 1 98.12 431 THR A C 1
ATOM 3294 O O . THR A 1 431 ? 5.969 -10.852 4.645 1 98.12 431 THR A O 1
ATOM 3297 N N . GLY A 1 432 ? 6.852 -10.883 6.801 1 96.19 432 GLY A N 1
ATOM 3298 C CA . GLY A 1 432 ? 5.551 -10.906 7.449 1 96.19 432 GLY A CA 1
ATOM 3299 C C . GLY A 1 432 ? 4.797 -9.594 7.32 1 96.19 432 GLY A C 1
ATOM 3300 O O . GLY A 1 432 ? 3.564 -9.586 7.277 1 96.19 432 GLY A O 1
ATOM 3301 N N . ALA A 1 433 ? 5.48 -8.508 7.164 1 97.75 433 ALA A N 1
ATOM 3302 C CA . ALA A 1 433 ? 4.918 -7.16 7.086 1 97.75 433 ALA A CA 1
ATOM 3303 C C . ALA A 1 433 ? 3.971 -7.035 5.895 1 97.75 433 ALA A C 1
ATOM 3305 O O . ALA A 1 433 ? 2.973 -6.312 5.961 1 97.75 433 ALA A O 1
ATOM 3306 N N . ILE A 1 434 ? 4.234 -7.734 4.746 1 98.5 434 ILE A N 1
ATOM 3307 C CA . ILE A 1 434 ? 3.391 -7.594 3.564 1 98.5 434 ILE A CA 1
ATOM 3308 C C . ILE A 1 434 ? 2.012 -8.188 3.838 1 98.5 434 ILE A C 1
ATOM 3310 O O . ILE A 1 434 ? 1.008 -7.723 3.297 1 98.5 434 ILE A O 1
ATOM 3314 N N . SER A 1 435 ? 1.933 -9.234 4.684 1 97.56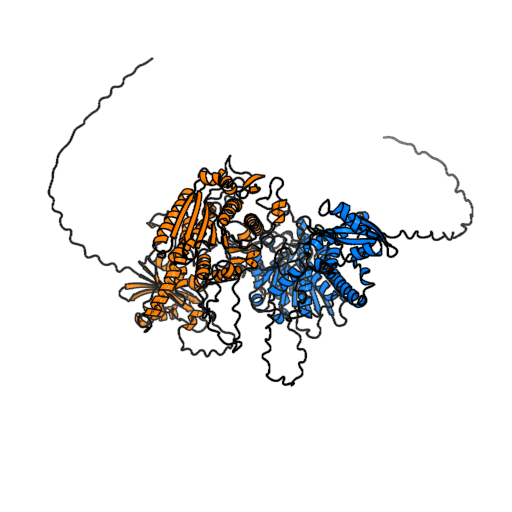 435 SER A N 1
ATOM 3315 C CA . SER A 1 435 ? 0.649 -9.812 5.07 1 97.56 435 SER A CA 1
ATOM 3316 C C . SER A 1 435 ? -0.182 -8.82 5.879 1 97.56 435 SER A C 1
ATOM 3318 O O . SER A 1 435 ? -1.405 -8.766 5.738 1 97.56 435 SER A O 1
ATOM 3320 N N . VAL A 1 436 ? 0.491 -8.031 6.738 1 97.38 436 VAL A N 1
ATOM 3321 C CA . VAL A 1 436 ? -0.178 -6.992 7.516 1 97.38 436 VAL A CA 1
ATOM 3322 C C . VAL A 1 436 ? -0.686 -5.895 6.582 1 97.38 436 VAL A C 1
ATOM 3324 O O . VAL A 1 436 ? -1.744 -5.309 6.82 1 97.38 436 VAL A O 1
ATOM 3327 N N . SER A 1 437 ? 0.034 -5.648 5.508 1 98.19 437 SER A N 1
ATOM 3328 C CA . SER A 1 437 ? -0.259 -4.543 4.598 1 98.19 437 SER A CA 1
ATOM 3329 C C . SER A 1 437 ? -1.361 -4.918 3.611 1 98.19 437 SER A C 1
ATOM 3331 O O . SER A 1 437 ? -2.268 -4.121 3.355 1 98.19 437 SER A O 1
ATOM 3333 N N . LEU A 1 438 ? -1.229 -6.195 3.021 1 97.94 438 LEU A N 1
ATOM 3334 C CA . LEU A 1 438 ? -2.049 -6.508 1.856 1 97.94 438 LEU A CA 1
ATOM 3335 C C . LEU A 1 438 ? -2.836 -7.797 2.078 1 97.94 438 LEU A C 1
ATOM 3337 O O . LEU A 1 438 ? -3.637 -8.195 1.229 1 97.94 438 LEU A O 1
ATOM 3341 N N . GLY A 1 439 ? -2.66 -8.422 3.203 1 96.81 439 GLY A N 1
ATOM 3342 C CA . GLY A 1 439 ? -3.312 -9.703 3.426 1 96.81 439 GLY A CA 1
ATOM 3343 C C . GLY A 1 439 ? -2.936 -10.758 2.396 1 96.81 439 GLY A C 1
ATOM 3344 O O . GLY A 1 439 ? -1.767 -10.875 2.023 1 96.81 439 GLY A O 1
ATOM 3345 N N . ASP A 1 440 ? -3.914 -11.578 2.021 1 95.25 440 ASP A N 1
ATOM 3346 C CA . ASP A 1 440 ? -3.689 -12.656 1.06 1 95.25 440 ASP A CA 1
ATOM 3347 C C . ASP A 1 440 ? -4.273 -12.305 -0.306 1 95.25 440 ASP A C 1
ATOM 3349 O O . ASP A 1 440 ? -4.418 -13.172 -1.169 1 95.25 440 ASP A O 1
ATOM 3353 N N . GLN A 1 441 ? -4.598 -11.039 -0.454 1 94.38 441 GLN A N 1
ATOM 3354 C CA . GLN A 1 441 ? -5.359 -10.688 -1.648 1 94.38 441 GLN A CA 1
ATOM 3355 C C . GLN A 1 441 ? -4.438 -10.219 -2.77 1 94.38 441 GLN A C 1
ATOM 3357 O O . GLN A 1 441 ? -4.719 -10.445 -3.949 1 94.38 441 GLN A O 1
ATOM 3362 N N . TYR A 1 442 ? -3.338 -9.562 -2.369 1 97.38 442 TYR A N 1
ATOM 3363 C CA . TYR A 1 442 ? -2.445 -8.984 -3.371 1 97.38 442 TYR A CA 1
ATOM 3364 C C . TYR A 1 442 ? -1.011 -9.453 -3.156 1 97.38 442 TYR A C 1
ATOM 3366 O O . TYR A 1 442 ? -0.57 -9.625 -2.018 1 97.38 442 TYR A O 1
ATOM 3374 N N . THR A 1 443 ? -0.311 -9.688 -4.277 1 98.62 443 THR A N 1
ATOM 3375 C CA . THR A 1 443 ? 1.146 -9.75 -4.23 1 98.62 443 THR A CA 1
ATOM 3376 C C . THR A 1 443 ? 1.744 -8.344 -4.137 1 98.62 443 THR A C 1
ATOM 3378 O O . THR A 1 443 ? 1.352 -7.445 -4.883 1 98.62 443 THR A O 1
ATOM 3381 N N . GLY A 1 444 ? 2.609 -8.18 -3.145 1 98.81 444 GLY A N 1
ATOM 3382 C CA . GLY A 1 444 ? 3.262 -6.883 -3.033 1 98.81 444 GLY A CA 1
ATOM 3383 C C . GLY A 1 444 ? 4.277 -6.633 -4.133 1 98.81 444 GLY A C 1
ATOM 3384 O O . GLY A 1 444 ? 5.164 -7.453 -4.367 1 98.81 444 GLY A O 1
ATOM 3385 N N . LEU A 1 445 ? 4.172 -5.508 -4.84 1 98.81 445 LEU A N 1
ATOM 3386 C CA . LEU A 1 445 ? 5.062 -5.113 -5.926 1 98.81 445 LEU A CA 1
ATOM 3387 C C . LEU A 1 445 ? 5.859 -3.867 -5.547 1 98.81 445 LEU A C 1
ATOM 3389 O O . LEU A 1 445 ? 5.281 -2.844 -5.176 1 98.81 445 LEU A O 1
ATOM 3393 N N . PHE A 1 446 ? 7.168 -3.973 -5.535 1 98.69 446 PHE A N 1
ATOM 3394 C CA . PHE A 1 446 ? 8.094 -2.869 -5.324 1 98.69 446 PHE A CA 1
ATOM 3395 C C . PHE A 1 446 ? 8.992 -2.676 -6.543 1 98.69 446 PHE A C 1
ATOM 3397 O O . PHE A 1 446 ? 9.234 -3.623 -7.293 1 98.69 446 PHE A O 1
ATOM 3404 N N . CYS A 1 447 ? 9.477 -1.444 -6.742 1 98.06 447 CYS A N 1
ATOM 3405 C CA . CYS A 1 447 ? 10.352 -1.241 -7.895 1 98.06 447 CYS A CA 1
ATOM 3406 C C . CYS A 1 447 ? 11.289 -0.062 -7.668 1 98.06 447 CYS A C 1
ATOM 3408 O O . CYS A 1 447 ? 11.102 0.711 -6.727 1 98.06 447 CYS A O 1
ATOM 3410 N N . ASN A 1 448 ? 12.328 -0.07 -8.445 1 97 448 ASN A N 1
ATOM 3411 C CA . ASN A 1 448 ? 13.211 1.09 -8.383 1 97 448 ASN A CA 1
ATOM 3412 C C . ASN A 1 448 ? 12.711 2.223 -9.273 1 97 448 ASN A C 1
ATOM 3414 O O . ASN A 1 448 ? 11.688 2.08 -9.953 1 97 448 ASN A O 1
ATOM 3418 N N . ARG A 1 449 ? 13.375 3.34 -9.273 1 93.06 449 ARG A N 1
ATOM 3419 C CA . ARG A 1 449 ? 12.922 4.574 -9.906 1 93.06 449 ARG A CA 1
ATOM 3420 C C . ARG A 1 449 ? 12.836 4.418 -11.422 1 93.06 449 ARG A C 1
ATOM 3422 O O . ARG A 1 449 ? 11.922 4.945 -12.055 1 93.06 449 ARG A O 1
ATOM 3429 N N . ILE A 1 450 ? 13.688 3.727 -12.055 1 93.12 450 ILE A N 1
ATOM 3430 C CA . ILE A 1 450 ? 13.758 3.605 -13.508 1 93.12 450 ILE A CA 1
ATOM 3431 C C . ILE A 1 450 ? 12.523 2.873 -14.023 1 93.12 450 ILE A C 1
ATOM 3433 O O . ILE A 1 450 ? 12.039 3.16 -15.117 1 93.12 450 ILE A O 1
ATOM 3437 N N . VAL A 1 451 ? 11.977 1.979 -13.25 1 94.81 451 VAL A N 1
ATOM 3438 C CA . VAL A 1 451 ? 10.773 1.247 -13.641 1 94.81 451 VAL A CA 1
ATOM 3439 C C . VAL A 1 451 ? 9.594 2.211 -13.758 1 94.81 451 VAL A C 1
ATOM 3441 O O . VAL A 1 451 ? 8.727 2.035 -14.609 1 94.81 451 VAL A O 1
ATOM 3444 N N . GLN A 1 452 ? 9.555 3.207 -12.969 1 87.94 452 GLN A N 1
ATOM 3445 C CA . GLN A 1 452 ? 8.469 4.18 -12.953 1 87.94 452 GLN A CA 1
ATOM 3446 C C . GLN A 1 452 ? 8.57 5.129 -14.141 1 87.94 452 GLN A C 1
ATOM 3448 O O . GLN A 1 452 ? 7.586 5.781 -14.508 1 87.94 452 GLN A O 1
ATOM 3453 N N . GLN A 1 453 ? 9.719 5.184 -14.82 1 83.69 453 GLN A N 1
ATOM 3454 C CA . GLN A 1 453 ? 9.969 6.117 -15.906 1 83.69 453 GLN A CA 1
ATOM 3455 C C . GLN A 1 453 ? 9.961 5.402 -17.266 1 83.69 453 GLN A C 1
ATOM 3457 O O . GLN A 1 453 ? 9.898 6.047 -18.312 1 83.69 453 GLN A O 1
ATOM 3462 N N . ARG A 1 454 ? 9.945 4.078 -17.234 1 84.88 454 ARG A N 1
ATOM 3463 C CA . ARG A 1 454 ? 10.094 3.311 -18.469 1 84.88 454 ARG A CA 1
ATOM 3464 C C . ARG A 1 454 ? 8.805 2.561 -18.797 1 84.88 454 ARG A C 1
ATOM 3466 O O . ARG A 1 454 ? 7.926 2.414 -17.938 1 84.88 454 ARG A O 1
ATOM 3473 N N . ASN A 1 455 ? 8.828 2.201 -20.094 1 89.69 455 ASN A N 1
ATOM 3474 C CA . ASN A 1 455 ? 7.703 1.415 -20.578 1 89.69 455 ASN A CA 1
ATOM 3475 C C . ASN A 1 455 ? 8.133 0.009 -20.984 1 89.69 455 ASN A C 1
ATOM 3477 O O . ASN A 1 455 ? 9.312 -0.324 -20.922 1 89.69 455 ASN A O 1
ATOM 3481 N N . ILE A 1 456 ? 7.234 -0.771 -21.359 1 91.19 456 ILE A N 1
ATOM 3482 C CA . ILE A 1 456 ? 7.48 -2.186 -21.609 1 91.19 456 ILE A CA 1
ATOM 3483 C C . ILE A 1 456 ? 8.383 -2.334 -22.844 1 91.19 456 ILE A C 1
ATOM 3485 O O . ILE A 1 456 ? 9.125 -3.311 -22.953 1 91.19 456 ILE A O 1
ATOM 3489 N N . SER A 1 457 ? 8.375 -1.376 -23.734 1 89.06 457 SER A N 1
ATOM 3490 C CA . SER A 1 457 ? 9.203 -1.44 -24.922 1 89.06 457 SER A CA 1
ATOM 3491 C C . SER A 1 457 ? 10.688 -1.332 -24.578 1 89.06 457 SER A C 1
ATOM 3493 O O . SER A 1 457 ? 11.547 -1.737 -25.359 1 89.06 457 SER A O 1
ATOM 3495 N N . ASN A 1 458 ? 10.914 -0.814 -23.344 1 89.12 458 ASN A N 1
ATOM 3496 C CA . ASN A 1 458 ? 12.297 -0.672 -22.906 1 89.12 458 ASN A CA 1
ATOM 3497 C C . ASN A 1 458 ? 12.852 -1.989 -22.375 1 89.12 458 ASN A C 1
ATOM 3499 O O . ASN A 1 458 ? 14.062 -2.207 -22.391 1 89.12 458 ASN A O 1
ATOM 3503 N N . ILE A 1 459 ? 11.938 -2.9 -21.953 1 92.06 459 ILE A N 1
ATOM 3504 C CA . ILE A 1 459 ? 12.469 -4.082 -21.297 1 92.06 459 ILE A CA 1
ATO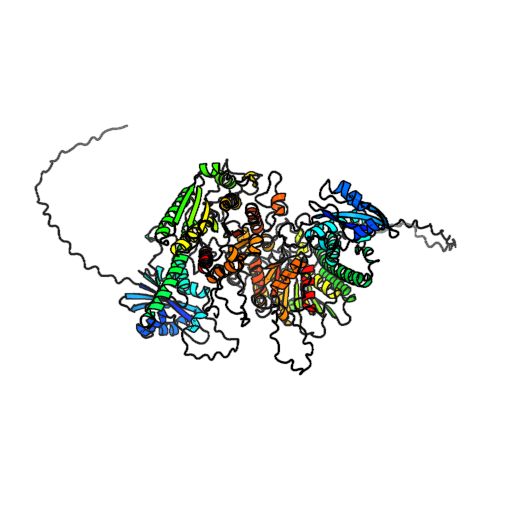M 3505 C C . ILE A 1 459 ? 12.445 -5.273 -22.25 1 92.06 459 ILE A C 1
ATOM 3507 O O . ILE A 1 459 ? 13.102 -6.289 -22 1 92.06 459 ILE A O 1
ATOM 3511 N N . TRP A 1 460 ? 11.734 -5.148 -23.312 1 93.12 460 TRP A N 1
ATOM 3512 C CA . TRP A 1 460 ? 11.781 -6.105 -24.406 1 93.12 460 TRP A CA 1
ATOM 3513 C C . TRP A 1 460 ? 11.422 -5.434 -25.734 1 93.12 460 TRP A C 1
ATOM 3515 O O . TRP A 1 460 ? 10.281 -5.52 -26.188 1 93.12 460 TRP A O 1
ATOM 3525 N N . PRO A 1 461 ? 12.391 -4.805 -26.344 1 88.44 461 PRO A N 1
ATOM 3526 C CA . PRO A 1 461 ? 12.117 -4.043 -27.562 1 88.44 461 PRO A CA 1
ATOM 3527 C C . PRO A 1 461 ? 11.648 -4.922 -28.719 1 88.44 461 PRO A C 1
ATOM 3529 O O . PRO A 1 461 ? 12.078 -6.074 -28.828 1 88.44 461 PRO A O 1
ATOM 3532 N N . PRO A 1 462 ? 10.719 -4.34 -29.484 1 79.69 462 PRO A N 1
ATOM 3533 C CA . PRO A 1 462 ? 10.281 -5.121 -30.656 1 79.69 462 PRO A CA 1
ATOM 3534 C C . PRO A 1 462 ? 11.414 -5.383 -31.641 1 79.69 462 PRO A C 1
ATOM 3536 O O . PRO A 1 462 ? 12.328 -4.566 -31.781 1 79.69 462 PRO A O 1
ATOM 3539 N N . GLY A 1 463 ? 11.523 -6.559 -32.094 1 63.94 463 GLY A N 1
ATOM 3540 C CA . GLY A 1 463 ? 12.523 -6.895 -33.094 1 63.94 463 GLY A CA 1
ATOM 3541 C C . GLY A 1 463 ? 12.469 -5.992 -34.312 1 63.94 463 GLY A C 1
ATOM 3542 O O . GLY A 1 463 ? 11.422 -5.441 -34.656 1 63.94 463 GLY A O 1
ATOM 3543 N N . VAL A 1 464 ? 13.609 -5.332 -34.844 1 47.38 464 VAL A N 1
ATOM 3544 C CA . VAL A 1 464 ? 13.68 -4.602 -36.094 1 47.38 464 VAL A CA 1
ATOM 3545 C C . VAL A 1 464 ? 13.039 -5.434 -37.219 1 47.38 464 VAL A C 1
ATOM 3547 O O . VAL A 1 464 ? 13.562 -6.488 -37.562 1 47.38 464 VAL A O 1
ATOM 3550 N N . VAL A 1 465 ? 11.836 -5.574 -37.375 1 40.38 465 VAL A N 1
ATOM 3551 C CA . VAL A 1 465 ? 11.461 -6.012 -38.719 1 40.38 465 VAL A CA 1
ATOM 3552 C C . VAL A 1 465 ? 12.125 -5.109 -39.75 1 40.38 465 VAL A C 1
ATOM 3554 O O . VAL A 1 465 ? 12.219 -3.896 -39.562 1 40.38 465 VAL A O 1
ATOM 3557 N N . GLY A 1 466 ? 12.898 -5.605 -40.75 1 32.91 466 GLY A N 1
ATOM 3558 C CA . GLY A 1 466 ? 13.445 -4.934 -41.938 1 32.91 466 GLY A CA 1
ATOM 3559 C C . GLY A 1 466 ? 12.469 -3.971 -42.562 1 32.91 466 GLY A C 1
ATOM 3560 O O . GLY A 1 466 ? 11.508 -4.395 -43.219 1 32.91 466 GLY A O 1
ATOM 3561 N N . VAL A 1 467 ? 12.094 -2.857 -42.062 1 33.94 467 VAL A N 1
ATOM 3562 C CA . VAL A 1 467 ? 11.5 -1.87 -42.969 1 33.94 467 VAL A CA 1
ATOM 3563 C C . VAL A 1 467 ? 12.375 -1.707 -44.219 1 33.94 467 VAL A C 1
ATOM 3565 O O . VAL A 1 467 ? 13.547 -1.336 -44.094 1 33.94 467 VAL A O 1
ATOM 3568 N N . SER A 1 468 ? 12.078 -2.408 -45.375 1 27.81 468 SER A N 1
ATOM 3569 C CA . SER A 1 468 ? 12.508 -1.9 -46.656 1 27.81 468 SER A CA 1
ATOM 3570 C C . SER A 1 468 ? 12.352 -0.386 -46.75 1 27.81 468 SER A C 1
ATOM 3572 O O . SER A 1 468 ? 11.508 0.192 -46.062 1 27.81 468 SER A O 1
ATOM 3574 N N . ASP A 1 469 ? 13.289 0.253 -47.562 1 28.69 469 ASP A N 1
ATOM 3575 C CA . ASP A 1 469 ? 13.617 1.664 -47.75 1 28.69 469 ASP A CA 1
ATOM 3576 C C . ASP A 1 469 ? 12.352 2.508 -47.875 1 28.69 469 ASP A C 1
ATOM 3578 O O . ASP A 1 469 ? 12.18 3.5 -47.156 1 28.69 469 ASP A O 1
ATOM 3582 N N . GLU A 1 470 ? 12.109 2.941 -49.312 1 27.16 470 GLU A N 1
ATOM 3583 C CA . GLU A 1 470 ? 11.812 4.176 -50.031 1 27.16 470 GLU A CA 1
ATOM 3584 C C . GLU A 1 470 ? 10.312 4.469 -50.031 1 27.16 470 GLU A C 1
ATOM 3586 O O . GLU A 1 470 ? 9.859 5.406 -50.688 1 27.16 470 GLU A O 1
ATOM 3591 N N . THR A 1 471 ? 9.391 3.535 -49.906 1 28.53 471 THR A N 1
ATOM 3592 C CA . THR A 1 471 ? 8.211 4.148 -50.5 1 28.53 471 THR A CA 1
ATOM 3593 C C . THR A 1 471 ? 7.77 5.367 -49.688 1 28.53 471 THR A C 1
ATOM 3595 O O . THR A 1 471 ? 7.605 5.285 -48.469 1 28.53 471 THR A O 1
ATOM 3598 N N . SER A 1 472 ? 8.016 6.602 -50.312 1 27.27 472 SER A N 1
ATOM 3599 C CA . SER A 1 472 ? 7.586 7.984 -50.156 1 27.27 472 SER A CA 1
ATOM 3600 C C . SER A 1 472 ? 6.117 8.07 -49.75 1 27.27 472 SER A C 1
ATOM 3602 O O . SER A 1 472 ? 5.227 7.898 -50.594 1 27.27 472 SER A O 1
ATOM 3604 N N . VAL A 1 473 ? 5.582 7.406 -48.906 1 26.2 473 VAL A N 1
ATOM 3605 C CA . VAL A 1 473 ? 4.203 7.824 -48.656 1 26.2 473 VAL A CA 1
ATOM 3606 C C . VAL A 1 473 ? 4.148 9.344 -48.5 1 26.2 473 VAL A C 1
ATOM 3608 O O . VAL A 1 473 ? 4.918 9.922 -47.719 1 26.2 473 VAL A O 1
ATOM 3611 N N . ALA A 1 474 ? 3.537 10.078 -49.469 1 26.17 474 ALA A N 1
ATOM 3612 C CA . ALA A 1 474 ? 3.031 11.445 -49.562 1 26.17 474 ALA A CA 1
ATOM 3613 C C . ALA A 1 474 ? 2.432 11.883 -48.219 1 26.17 474 ALA A C 1
ATOM 3615 O O . ALA A 1 474 ? 1.924 11.055 -47.469 1 26.17 474 ALA A O 1
ATOM 3616 N N . SER A 1 475 ? 2.727 13.172 -47.75 1 27.67 475 SER A N 1
ATOM 3617 C CA . SER A 1 475 ? 2.385 14.109 -46.688 1 27.67 475 SER A CA 1
ATOM 3618 C C . SER A 1 475 ? 0.89 14.094 -46.375 1 27.67 475 SER A C 1
ATOM 3620 O O . SER A 1 475 ? 0.387 14.938 -45.656 1 27.67 475 SER A O 1
ATOM 3622 N N . GLY A 1 476 ? 0.056 13.344 -47.25 1 26.98 476 GLY A N 1
ATOM 3623 C CA . GLY A 1 476 ? -1.269 13.93 -47.125 1 26.98 476 GLY A CA 1
ATOM 3624 C C . GLY A 1 476 ? -1.792 13.906 -45.719 1 26.98 476 GLY A C 1
ATOM 3625 O O . GLY A 1 476 ? -1.906 14.961 -45.062 1 26.98 476 GLY A O 1
ATOM 3626 N N . THR A 1 477 ? -2.92 13.086 -45.562 1 28.67 477 THR A N 1
ATOM 3627 C CA . THR A 1 477 ? -3.939 13.406 -44.562 1 28.67 477 THR A CA 1
ATOM 3628 C C . THR A 1 477 ? -3.447 13.07 -43.156 1 28.67 477 THR A C 1
ATOM 3630 O O . THR A 1 477 ? -2.801 12.047 -42.938 1 28.67 477 THR A O 1
ATOM 3633 N N . ALA A 1 478 ? -3.211 14.133 -42.312 1 29.67 478 ALA A N 1
ATOM 3634 C CA . ALA A 1 478 ? -3.076 14.18 -40.844 1 29.67 478 ALA A CA 1
ATOM 3635 C C . ALA A 1 478 ? -3.861 13.047 -40.188 1 29.67 478 ALA A C 1
ATOM 3637 O O . ALA A 1 478 ? -5.074 13.156 -40 1 29.67 478 ALA A O 1
ATOM 3638 N N . THR A 1 479 ? -3.744 11.805 -40.719 1 30.42 479 THR A N 1
ATOM 3639 C CA . THR A 1 479 ? -4.441 10.773 -39.938 1 30.42 479 THR A CA 1
ATOM 3640 C C . THR A 1 479 ? -4.113 10.898 -38.438 1 30.42 479 THR A C 1
ATOM 3642 O O . THR A 1 479 ? -2.955 11.109 -38.062 1 30.42 479 THR A O 1
ATOM 3645 N N . GLU A 1 480 ? -5.086 11.266 -37.719 1 33.12 480 GLU A N 1
ATOM 3646 C CA . GLU A 1 480 ? -5.125 11.273 -36.25 1 33.12 480 GLU A CA 1
ATOM 3647 C C . GLU A 1 480 ? -4.398 10.062 -35.688 1 33.12 480 GLU A C 1
ATOM 3649 O O . GLU A 1 480 ? -4.859 8.922 -35.812 1 33.12 480 GLU A O 1
ATOM 3654 N N . THR A 1 481 ? -3.174 9.875 -35.812 1 33.88 481 THR A N 1
ATOM 3655 C CA . THR A 1 481 ? -2.393 8.906 -35.062 1 33.88 481 THR A CA 1
ATOM 3656 C C . THR A 1 481 ? -2.918 8.781 -33.625 1 33.88 481 THR A C 1
ATOM 3658 O O . THR A 1 481 ? -2.814 9.727 -32.844 1 33.88 481 THR A O 1
ATOM 3661 N N . SER A 1 482 ? -4.008 8.227 -33.469 1 38.34 482 SER A N 1
ATOM 3662 C CA . SER A 1 482 ? -4.383 7.793 -32.125 1 38.34 482 SER A CA 1
ATOM 3663 C C . SER A 1 482 ? -3.156 7.375 -31.328 1 38.34 482 SER A C 1
ATOM 3665 O O . SER A 1 482 ? -2.451 6.438 -31.703 1 38.34 482 SER A O 1
ATOM 3667 N N . SER A 1 483 ? -2.266 8.133 -30.906 1 44.12 483 SER A N 1
ATOM 3668 C CA . SER A 1 483 ? -1.1 7.938 -30.047 1 44.12 483 SER A CA 1
ATOM 3669 C C . SER A 1 483 ? -1.327 6.801 -29.062 1 44.12 483 SER A C 1
ATOM 3671 O O . SER A 1 483 ? -2.018 6.98 -28.047 1 44.12 483 SER A O 1
ATOM 3673 N N . VAL A 1 484 ? -1.505 5.656 -29.453 1 52.38 484 VAL A N 1
ATOM 3674 C CA . VAL A 1 484 ? -1.559 4.469 -28.609 1 52.38 484 VAL A CA 1
ATOM 3675 C C . VAL A 1 484 ? -0.529 4.582 -27.484 1 52.38 484 VAL A C 1
ATOM 3677 O O . VAL A 1 484 ? 0.675 4.656 -27.75 1 52.38 484 VAL A O 1
ATOM 3680 N N . LYS A 1 485 ? -0.876 4.863 -26.297 1 67.75 485 LYS A N 1
ATOM 3681 C CA . LYS A 1 485 ? -0.055 5.012 -25.094 1 67.75 485 LYS A CA 1
ATOM 3682 C C . LYS A 1 485 ? 0.603 3.688 -24.719 1 67.75 485 LYS A C 1
ATOM 3684 O O . LYS A 1 485 ? -0.085 2.707 -24.422 1 67.75 485 LYS A O 1
ATOM 3689 N N . ILE A 1 486 ? 1.929 3.422 -24.891 1 81.31 486 ILE A N 1
ATOM 3690 C CA . ILE A 1 486 ? 2.713 2.268 -24.469 1 81.31 486 ILE A CA 1
ATOM 3691 C C . ILE A 1 486 ? 2.557 2.068 -22.969 1 81.31 486 ILE A C 1
ATOM 3693 O O . ILE A 1 486 ? 2.729 3.01 -22.188 1 81.31 486 ILE A O 1
ATOM 3697 N N . PRO A 1 487 ? 2.156 0.807 -22.672 1 88.69 487 PRO A N 1
ATOM 3698 C CA . PRO A 1 487 ? 1.945 0.568 -21.234 1 88.69 487 PRO A CA 1
ATOM 3699 C C . PRO A 1 487 ? 3.236 0.66 -20.422 1 88.69 487 PRO A C 1
ATOM 3701 O O . PRO A 1 487 ? 4.305 0.291 -20.922 1 88.69 487 PRO A O 1
ATOM 3704 N N . THR A 1 488 ? 3.076 1.163 -19.203 1 92.94 488 THR A N 1
ATOM 3705 C CA . THR A 1 488 ? 4.191 1.123 -18.266 1 92.94 488 THR A CA 1
ATOM 3706 C C . THR A 1 488 ? 4.438 -0.302 -17.781 1 92.94 488 THR A C 1
ATOM 3708 O O . THR A 1 488 ? 3.598 -1.184 -17.969 1 92.94 488 THR A O 1
ATOM 3711 N N . ILE A 1 489 ? 5.594 -0.57 -17.234 1 95.56 489 ILE A N 1
ATOM 3712 C CA . ILE A 1 489 ? 5.922 -1.881 -16.688 1 95.56 489 ILE A CA 1
ATOM 3713 C C . ILE A 1 489 ? 4.926 -2.244 -15.586 1 95.56 489 ILE A C 1
ATOM 3715 O O . ILE A 1 489 ? 4.355 -3.336 -15.594 1 95.56 489 ILE A O 1
ATOM 3719 N N . ILE A 1 490 ? 4.645 -1.306 -14.703 1 95.94 490 ILE A N 1
ATOM 3720 C CA . ILE A 1 490 ? 3.729 -1.53 -13.594 1 95.94 490 ILE A CA 1
ATOM 3721 C C . ILE A 1 490 ? 2.309 -1.717 -14.117 1 95.94 490 ILE A C 1
ATOM 3723 O O . ILE A 1 490 ? 1.575 -2.592 -13.648 1 95.94 490 ILE A O 1
ATOM 3727 N N . GLY A 1 491 ? 1.958 -0.85 -15.086 1 94 491 GLY A N 1
ATOM 3728 C CA . GLY A 1 491 ? 0.641 -0.981 -15.688 1 94 491 GLY A CA 1
ATOM 3729 C C . GLY A 1 491 ? 0.413 -2.334 -16.328 1 94 491 GLY A C 1
ATOM 3730 O O . GLY A 1 491 ? -0.67 -2.912 -16.219 1 94 491 GLY A O 1
ATOM 3731 N N . SER A 1 492 ? 1.422 -2.84 -17 1 95.19 492 SER A N 1
ATOM 3732 C CA . SER A 1 492 ? 1.319 -4.137 -17.656 1 95.19 492 SER A CA 1
ATOM 3733 C C . SER A 1 492 ? 1.214 -5.266 -16.641 1 95.19 492 SER A C 1
ATOM 3735 O O . SER A 1 492 ? 0.429 -6.199 -16.812 1 95.19 492 SER A O 1
ATOM 3737 N N . LEU A 1 493 ? 2.035 -5.203 -15.578 1 96.88 493 LEU A N 1
ATOM 3738 C CA . LEU A 1 493 ? 1.953 -6.203 -14.516 1 96.88 493 LEU A CA 1
ATOM 3739 C C . LEU A 1 493 ? 0.576 -6.191 -13.867 1 96.88 493 LEU A C 1
ATOM 3741 O O . LEU A 1 493 ? -0.015 -7.246 -13.633 1 96.88 493 LEU A O 1
ATOM 3745 N N . ASN A 1 494 ? 0.056 -4.992 -13.625 1 94.88 494 ASN A N 1
ATOM 3746 C CA . ASN A 1 494 ? -1.267 -4.867 -13.023 1 94.88 494 ASN A CA 1
ATOM 3747 C C . ASN A 1 494 ? -2.352 -5.445 -13.93 1 94.88 494 ASN A C 1
ATOM 3749 O O . ASN A 1 494 ? -3.268 -6.117 -13.453 1 94.88 494 ASN A O 1
ATOM 3753 N N . HIS A 1 495 ? -2.238 -5.148 -15.172 1 93.81 495 HIS A N 1
ATOM 3754 C CA . HIS A 1 495 ? -3.195 -5.68 -16.141 1 93.81 495 HIS A CA 1
ATOM 3755 C C . HIS A 1 495 ? -3.178 -7.207 -16.141 1 93.81 495 HIS A C 1
ATOM 3757 O O . HIS A 1 495 ? -4.23 -7.844 -16.094 1 93.81 495 HIS A O 1
ATOM 3763 N N . CYS A 1 496 ? -2.025 -7.762 -16.188 1 96.38 496 CYS A N 1
ATOM 3764 C CA . CYS A 1 496 ? -1.89 -9.211 -16.219 1 96.38 496 CYS A CA 1
ATOM 3765 C C . CYS A 1 496 ? -2.416 -9.844 -14.938 1 96.38 496 CYS A C 1
ATOM 3767 O O . CYS A 1 496 ? -3.045 -10.898 -14.977 1 96.38 496 CYS A O 1
ATOM 3769 N N . GLY A 1 497 ? -2.131 -9.195 -13.781 1 96.44 497 GLY A N 1
ATOM 3770 C CA . GLY A 1 497 ? -2.682 -9.656 -12.516 1 96.44 497 GLY A CA 1
ATOM 3771 C C . GLY A 1 497 ? -4.199 -9.688 -12.508 1 96.44 497 GLY A C 1
ATOM 3772 O O . GLY A 1 497 ? -4.801 -10.656 -12.031 1 96.44 497 GLY A O 1
ATOM 3773 N N . LEU A 1 498 ? -4.816 -8.672 -13.07 1 92.56 498 LEU A N 1
ATOM 3774 C CA . LEU A 1 498 ? -6.273 -8.562 -13.102 1 92.56 498 LEU A CA 1
ATOM 3775 C C . LEU A 1 498 ? -6.875 -9.625 -14.016 1 92.56 498 LEU A C 1
ATOM 3777 O O . LEU A 1 498 ? -7.848 -10.281 -13.656 1 92.56 498 LEU A O 1
ATOM 3781 N N . VAL A 1 499 ? -6.25 -9.82 -15.156 1 92.38 499 VAL A N 1
ATOM 3782 C CA . VAL A 1 499 ? -6.746 -10.758 -16.156 1 92.38 499 VAL A CA 1
ATOM 3783 C C . VAL A 1 499 ? -6.703 -12.18 -15.602 1 92.38 499 VAL A C 1
ATOM 3785 O O . VAL A 1 499 ? -7.594 -12.984 -15.875 1 92.38 499 VAL A O 1
ATOM 3788 N N . LYS A 1 500 ? -5.738 -12.438 -14.805 1 94.62 500 LYS A N 1
ATOM 3789 C CA . LYS A 1 500 ? -5.566 -13.797 -14.297 1 94.62 500 LYS A CA 1
ATOM 3790 C C . LYS A 1 500 ? -6.152 -13.938 -12.898 1 94.62 500 LYS A C 1
ATOM 3792 O O . LYS A 1 500 ? -5.977 -14.977 -12.25 1 94.62 500 LYS A O 1
ATOM 3797 N N . ASN A 1 501 ? -6.852 -12.938 -12.391 1 92.31 501 ASN A N 1
ATOM 3798 C CA . ASN A 1 501 ? -7.453 -12.922 -11.062 1 92.31 501 ASN A CA 1
ATOM 3799 C C . ASN A 1 501 ? -6.434 -13.258 -9.977 1 92.31 501 ASN A C 1
ATOM 3801 O O . ASN A 1 501 ? -6.695 -14.102 -9.117 1 92.31 501 ASN A O 1
ATOM 3805 N N . ASP A 1 502 ? -5.328 -12.75 -10.094 1 95.81 502 ASP A N 1
ATOM 3806 C CA . ASP A 1 502 ? -4.199 -12.836 -9.172 1 95.81 502 ASP A CA 1
ATOM 3807 C C . ASP A 1 502 ? -3.408 -11.531 -9.148 1 95.81 502 ASP A C 1
ATOM 3809 O O . ASP A 1 502 ? -2.285 -11.469 -9.656 1 95.81 502 ASP A O 1
ATOM 3813 N N . PRO A 1 503 ? -3.984 -10.516 -8.453 1 96.81 503 PRO A N 1
ATOM 3814 C CA . PRO A 1 503 ? -3.553 -9.125 -8.656 1 96.81 503 PRO A CA 1
ATOM 3815 C C . PRO A 1 503 ? -2.305 -8.773 -7.848 1 96.81 503 PRO A C 1
ATOM 3817 O O . PRO A 1 503 ? -2.02 -9.414 -6.832 1 96.81 503 PRO A O 1
ATOM 3820 N N . PHE A 1 504 ? -1.553 -7.742 -8.383 1 98.25 504 PHE A N 1
ATOM 3821 C CA . PHE A 1 504 ? -0.429 -7.086 -7.723 1 98.25 504 PHE A CA 1
ATOM 3822 C C . PHE A 1 504 ? -0.862 -5.762 -7.109 1 98.25 504 PHE A C 1
ATOM 3824 O O . PHE A 1 504 ? -1.873 -5.184 -7.516 1 98.25 504 PHE A O 1
ATOM 3831 N N . TRP A 1 505 ? -0.188 -5.34 -6.09 1 98 505 TRP A N 1
ATOM 3832 C CA . TRP A 1 505 ? -0.368 -3.979 -5.59 1 98 505 TRP A CA 1
ATOM 3833 C C . TRP A 1 505 ? 0.976 -3.281 -5.414 1 98 505 TRP A C 1
ATOM 3835 O O . TRP A 1 505 ? 1.873 -3.805 -4.75 1 98 505 TRP A O 1
ATOM 3845 N N . HIS A 1 506 ? 1.132 -2.096 -6.023 1 97.81 506 HIS A N 1
ATOM 3846 C CA . HIS A 1 506 ? 2.371 -1.329 -5.961 1 97.81 506 HIS A CA 1
ATOM 3847 C C . HIS A 1 506 ? 2.545 -0.677 -4.594 1 97.81 506 HIS A C 1
ATOM 3849 O O . HIS A 1 506 ? 1.703 0.116 -4.168 1 97.81 506 HIS A O 1
ATOM 3855 N N . MET A 1 507 ? 3.609 -1.051 -3.908 1 98.31 507 MET A N 1
ATOM 3856 C CA . MET A 1 507 ? 3.988 -0.506 -2.607 1 98.31 507 MET A CA 1
ATOM 3857 C C . MET A 1 507 ? 5.25 0.344 -2.721 1 98.31 507 MET A C 1
ATOM 3859 O O . MET A 1 507 ? 6.051 0.153 -3.635 1 98.31 507 MET A O 1
ATOM 3863 N N . PRO A 1 508 ? 5.465 1.276 -1.802 1 96.44 508 PRO A N 1
ATOM 3864 C CA . PRO A 1 508 ? 6.668 2.111 -1.863 1 96.44 508 PRO A CA 1
ATOM 3865 C C . PRO A 1 508 ? 7.871 1.464 -1.18 1 96.44 508 PRO A C 1
ATOM 3867 O O . PRO A 1 508 ? 7.719 0.8 -0.151 1 96.44 508 PRO A O 1
ATOM 3870 N N . SER A 1 509 ? 9.07 1.63 -1.786 1 97.19 509 SER A N 1
ATOM 3871 C CA . SER A 1 509 ? 10.305 1.34 -1.057 1 97.19 509 SER A CA 1
ATOM 3872 C C . SER A 1 509 ? 10.609 2.43 -0.035 1 97.19 509 SER A C 1
ATOM 3874 O O . SER A 1 509 ? 10.406 3.615 -0.305 1 97.19 509 SER A O 1
ATOM 3876 N N . LEU A 1 510 ? 11.078 1.976 1.123 1 96.38 510 LEU A N 1
ATOM 3877 C CA . LEU A 1 510 ? 11.219 2.902 2.24 1 96.38 510 LEU A CA 1
ATOM 3878 C C . LEU A 1 510 ? 12.57 2.723 2.924 1 96.38 510 LEU A C 1
ATOM 3880 O O . LEU A 1 510 ? 13.172 1.649 2.848 1 96.38 510 LEU A O 1
ATOM 3884 N N . TYR A 1 511 ? 13.188 3.818 3.502 1 95.44 511 TYR A N 1
ATOM 3885 C CA . TYR A 1 511 ? 14.211 3.795 4.539 1 95.44 511 TYR A CA 1
ATOM 3886 C C . TYR A 1 511 ? 15.562 3.396 3.959 1 95.44 511 TYR A C 1
ATOM 3888 O O . TYR A 1 511 ? 16.328 2.662 4.594 1 95.44 511 TYR A O 1
ATOM 3896 N N . PHE A 1 512 ? 15.875 3.84 2.766 1 94.56 512 PHE A N 1
ATOM 3897 C CA . PHE A 1 512 ? 17.203 3.637 2.188 1 94.56 512 PHE A CA 1
ATOM 3898 C C . PHE A 1 512 ? 18.281 4.18 3.111 1 94.56 512 PHE A C 1
ATOM 3900 O O . PHE A 1 512 ? 19.25 3.477 3.426 1 94.56 512 PHE A O 1
ATOM 3907 N N . LYS A 1 513 ? 18.109 5.395 3.59 1 92 513 LYS A N 1
ATOM 3908 C CA . LYS A 1 513 ? 19.078 6.07 4.441 1 92 513 LYS A CA 1
ATOM 3909 C C . LYS A 1 513 ? 19.156 5.414 5.816 1 92 513 LYS A C 1
ATOM 3911 O O . LYS A 1 513 ? 20.25 5.23 6.359 1 92 513 LYS A O 1
ATOM 3916 N N . GLN A 1 514 ? 18.031 5.059 6.344 1 92.94 514 GLN A N 1
ATOM 3917 C CA . GLN A 1 514 ? 17.969 4.52 7.699 1 92.94 514 GLN A CA 1
ATOM 3918 C C . GLN A 1 514 ? 18.641 3.15 7.777 1 92.94 514 GLN A C 1
ATOM 3920 O O . GLN A 1 514 ? 19.219 2.795 8.805 1 92.94 514 GLN A O 1
ATOM 3925 N N . LEU A 1 515 ? 18.594 2.348 6.707 1 95.38 515 LEU A N 1
ATOM 3926 C CA . LEU A 1 515 ? 19.312 1.075 6.672 1 95.38 515 LEU A CA 1
ATOM 3927 C C . LEU A 1 515 ? 20.812 1.29 6.789 1 95.38 515 LEU A C 1
ATOM 3929 O O . LEU A 1 515 ? 21.516 0.516 7.453 1 95.38 515 LEU A O 1
ATOM 3933 N N . LYS A 1 516 ? 21.328 2.336 6.164 1 94.19 516 LYS A N 1
ATOM 3934 C CA . LYS A 1 516 ? 22.75 2.656 6.23 1 94.19 516 LYS A CA 1
ATOM 3935 C C . LYS A 1 516 ? 23.125 3.215 7.602 1 94.19 516 LYS A C 1
ATOM 3937 O O . LYS A 1 516 ? 24.172 2.869 8.148 1 94.19 516 LYS A O 1
ATOM 3942 N N . GLU A 1 517 ? 22.234 3.969 8.125 1 90.88 517 GLU A N 1
ATOM 3943 C CA . GLU A 1 517 ? 22.5 4.629 9.398 1 90.88 517 GLU A CA 1
ATOM 3944 C C . GLU A 1 517 ? 22.359 3.648 10.562 1 90.88 517 GLU A C 1
ATOM 3946 O O . GLU A 1 517 ? 22.906 3.887 11.648 1 90.88 517 GLU A O 1
ATOM 3951 N N . SER A 1 518 ? 21.609 2.648 10.32 1 88 518 SER A N 1
ATOM 3952 C CA . SER A 1 518 ? 21.422 1.651 11.367 1 88 518 SER A CA 1
ATOM 3953 C C . SER A 1 518 ? 22.672 0.814 11.578 1 88 518 SER A C 1
ATOM 3955 O O . SER A 1 518 ? 22.812 0.128 12.594 1 88 518 SER A O 1
ATOM 3957 N N . SER A 1 519 ? 23.562 0.9 10.633 1 87.81 519 SER A N 1
ATOM 3958 C CA . SER A 1 519 ? 24.797 0.126 10.742 1 87.81 519 SER A CA 1
ATOM 3959 C C . SER A 1 519 ? 25.922 0.949 11.367 1 87.81 519 SER A C 1
ATOM 3961 O O . SER A 1 519 ? 26.172 2.084 10.961 1 87.81 519 SER A O 1
ATOM 3963 N N . ILE A 1 520 ? 26.594 0.367 12.336 1 85.44 520 ILE A N 1
ATOM 3964 C CA . ILE A 1 520 ? 27.703 1.044 13 1 85.44 520 ILE A CA 1
ATOM 3965 C C . ILE A 1 520 ? 29.031 0.525 12.453 1 85.44 520 ILE A C 1
ATOM 3967 O O . ILE A 1 520 ? 29.984 1.29 12.297 1 85.44 520 ILE A O 1
ATOM 3971 N N . ASN A 1 521 ? 29.047 -0.698 12.07 1 89.94 521 ASN A N 1
ATOM 3972 C CA . ASN A 1 521 ? 30.312 -1.378 11.789 1 89.94 521 ASN A CA 1
ATOM 3973 C C . ASN A 1 521 ? 30.375 -1.854 10.336 1 89.94 521 ASN A C 1
ATOM 3975 O O . ASN A 1 521 ? 31.344 -2.498 9.938 1 89.94 521 ASN A O 1
ATOM 3979 N N . ALA A 1 522 ? 29.297 -1.666 9.555 1 96.06 522 ALA A N 1
ATOM 3980 C CA . ALA A 1 522 ? 29.219 -2.129 8.172 1 96.06 522 ALA A CA 1
ATOM 3981 C C . ALA A 1 522 ? 28.625 -1.051 7.27 1 96.06 522 ALA A C 1
ATOM 3983 O O . ALA A 1 522 ? 28.266 0.036 7.738 1 96.06 522 ALA A O 1
ATOM 3984 N N . ASP A 1 523 ? 28.578 -1.286 6.027 1 96.94 523 ASP A N 1
ATOM 3985 C CA . ASP A 1 523 ? 28.047 -0.324 5.066 1 96.94 523 ASP A CA 1
ATOM 3986 C C . ASP A 1 523 ? 26.531 -0.181 5.211 1 96.94 523 ASP A C 1
ATOM 3988 O O . ASP A 1 523 ? 25.984 0.901 4.992 1 96.94 523 ASP A O 1
ATOM 3992 N N . ILE A 1 524 ? 25.828 -1.251 5.504 1 97.5 524 ILE A N 1
ATOM 3993 C CA . ILE A 1 524 ? 24.375 -1.253 5.57 1 97.5 524 ILE A CA 1
ATOM 3994 C C . ILE A 1 524 ? 23.906 -2.346 6.527 1 97.5 524 ILE A C 1
ATOM 3996 O O . ILE A 1 524 ? 24.625 -3.316 6.773 1 97.5 524 ILE A O 1
ATOM 4000 N N . ALA A 1 525 ? 22.781 -2.164 7.219 1 97.94 525 ALA A N 1
ATOM 4001 C CA . ALA A 1 525 ? 22.156 -3.195 8.039 1 97.94 525 ALA A CA 1
ATOM 4002 C C . ALA A 1 525 ? 21.062 -3.916 7.262 1 97.94 525 ALA A C 1
ATOM 4004 O O . ALA A 1 525 ? 20.422 -3.332 6.375 1 97.94 525 ALA A O 1
ATOM 4005 N N . ASN A 1 526 ? 20.812 -5.219 7.621 1 97.56 526 ASN A N 1
ATOM 4006 C CA . ASN A 1 526 ? 19.828 -5.965 6.859 1 97.56 526 ASN A CA 1
ATOM 4007 C C . ASN A 1 526 ? 18.406 -5.602 7.285 1 97.56 526 ASN A C 1
ATOM 4009 O O . ASN A 1 526 ? 17.438 -5.969 6.617 1 97.56 526 ASN A O 1
ATOM 4013 N N . ILE A 1 527 ? 18.25 -4.887 8.414 1 97.12 527 ILE A N 1
ATOM 4014 C CA . ILE A 1 527 ? 16.984 -4.336 8.844 1 97.12 527 ILE A CA 1
ATOM 4015 C C . ILE A 1 527 ? 17.188 -2.957 9.461 1 97.12 527 ILE A C 1
ATOM 4017 O O . ILE A 1 527 ? 18.312 -2.613 9.852 1 97.12 527 ILE A O 1
ATOM 4021 N N . THR A 1 528 ? 16.094 -2.18 9.516 1 95.44 528 THR A N 1
ATOM 4022 C CA . THR A 1 528 ? 16.156 -0.907 10.227 1 95.44 528 THR A CA 1
ATOM 4023 C C . THR A 1 528 ? 16.188 -1.127 11.734 1 95.44 528 THR A C 1
ATOM 4025 O O . THR A 1 528 ? 15.594 -2.09 12.234 1 95.44 528 THR A O 1
ATOM 4028 N N . GLY A 1 529 ? 16.953 -0.219 12.469 1 92.5 529 GLY A N 1
ATOM 4029 C CA . GLY A 1 529 ? 17.047 -0.301 13.922 1 92.5 529 GLY A CA 1
ATOM 4030 C C . GLY A 1 529 ? 16.562 0.953 14.617 1 92.5 529 GLY A C 1
ATOM 4031 O O . GLY A 1 529 ? 16.078 1.886 13.977 1 92.5 529 GLY A O 1
ATOM 4032 N N . GLY A 1 530 ? 16.594 0.894 15.922 1 90.69 530 GLY A N 1
ATOM 4033 C CA . GLY A 1 530 ? 16.25 2.062 16.719 1 90.69 530 GLY A CA 1
ATOM 4034 C C . GLY A 1 530 ? 14.805 2.486 16.547 1 90.69 530 GLY A C 1
ATOM 4035 O O . GLY A 1 530 ? 13.891 1.66 16.656 1 90.69 530 GLY A O 1
ATOM 4036 N N . ALA A 1 531 ? 14.586 3.73 16.312 1 88.44 531 ALA A N 1
ATOM 4037 C CA . ALA A 1 531 ? 13.25 4.316 16.219 1 88.44 531 ALA A CA 1
ATOM 4038 C C . ALA A 1 531 ? 12.508 3.816 14.992 1 88.44 531 ALA A C 1
ATOM 4040 O O . ALA A 1 531 ? 11.281 3.887 14.93 1 88.44 531 ALA A O 1
ATOM 4041 N N . PHE A 1 532 ? 13.203 3.244 14.109 1 91.69 532 PHE A N 1
ATOM 4042 C CA . PHE A 1 532 ? 12.602 2.85 12.844 1 91.69 532 PHE A CA 1
ATOM 4043 C C . PHE A 1 532 ? 12.336 1.35 12.812 1 91.69 532 PHE A C 1
ATOM 4045 O O . PHE A 1 532 ? 11.836 0.822 11.82 1 91.69 532 PHE A O 1
ATOM 4052 N N . ALA A 1 533 ? 12.594 0.717 13.992 1 90.56 533 ALA A N 1
ATOM 4053 C CA . ALA A 1 533 ? 12.359 -0.723 14.055 1 90.56 533 ALA A CA 1
ATOM 4054 C C . ALA A 1 533 ? 10.891 -1.051 13.836 1 90.56 533 ALA A C 1
ATOM 4056 O O . ALA A 1 533 ? 10.008 -0.386 14.383 1 90.56 533 ALA A O 1
ATOM 4057 N N . GLN A 1 534 ? 10.492 -1.926 12.945 1 87.5 534 GLN A N 1
ATOM 4058 C CA . GLN A 1 534 ? 9.172 -2.496 12.695 1 87.5 534 GLN A CA 1
ATOM 4059 C C . GLN A 1 534 ? 8.32 -1.556 11.852 1 87.5 534 GLN A C 1
ATOM 4061 O O . GLN A 1 534 ? 7.121 -1.791 11.672 1 87.5 534 GLN A O 1
ATOM 4066 N N . LEU A 1 535 ? 8.883 -0.385 11.414 1 93.38 535 LEU A N 1
ATOM 4067 C CA . LEU A 1 535 ? 8.164 0.523 10.531 1 93.38 535 LEU A CA 1
ATOM 4068 C C . LEU A 1 535 ? 8.445 0.191 9.07 1 93.38 535 LEU A C 1
ATOM 4070 O O . LEU A 1 535 ? 9.594 -0.017 8.68 1 93.38 535 LEU A O 1
ATOM 4074 N N . GLY A 1 536 ? 7.375 0.142 8.258 1 96.81 536 GLY A N 1
ATOM 4075 C CA . GLY A 1 536 ? 7.543 -0.023 6.824 1 96.81 536 GLY A CA 1
ATOM 4076 C C . GLY A 1 536 ? 8.398 -1.225 6.457 1 96.81 536 GLY A C 1
ATOM 4077 O O . GLY A 1 536 ? 9.281 -1.129 5.605 1 96.81 536 GLY A O 1
ATOM 4078 N N . GLY A 1 537 ? 8.148 -2.336 7.102 1 97 537 GLY A N 1
ATOM 4079 C CA . GLY A 1 537 ? 9.039 -3.482 7.039 1 97 537 GLY A CA 1
ATOM 4080 C C . GLY A 1 537 ? 9.273 -3.977 5.621 1 97 537 GLY A C 1
ATOM 4081 O O . GLY A 1 537 ? 10.406 -4.25 5.234 1 97 537 GLY A O 1
ATOM 4082 N N . SER A 1 538 ? 8.234 -4.152 4.805 1 98.5 538 SER A N 1
ATOM 4083 C CA . SER A 1 538 ? 8.391 -4.648 3.438 1 98.5 538 SER A CA 1
ATOM 4084 C C . SER A 1 538 ? 9.094 -3.621 2.555 1 98.5 538 SER A C 1
ATOM 4086 O O . SER A 1 538 ? 9.852 -3.986 1.658 1 98.5 538 SER A O 1
ATOM 4088 N N . GLY A 1 539 ? 8.758 -2.344 2.812 1 98.5 539 GLY A N 1
ATOM 4089 C CA . GLY A 1 539 ? 9.445 -1.289 2.082 1 98.5 539 GLY A CA 1
ATOM 4090 C C . GLY A 1 539 ? 10.938 -1.246 2.357 1 98.5 539 GLY A C 1
ATOM 4091 O O . GLY A 1 539 ? 11.734 -1.051 1.44 1 98.5 539 GLY A O 1
ATOM 4092 N N . ALA A 1 540 ? 11.312 -1.422 3.613 1 98.38 540 ALA A N 1
ATOM 4093 C CA . ALA A 1 540 ? 12.719 -1.455 3.994 1 98.38 540 ALA A CA 1
ATOM 4094 C C . ALA A 1 540 ? 13.43 -2.648 3.361 1 98.38 540 ALA A C 1
ATOM 4096 O O . ALA A 1 540 ? 14.586 -2.537 2.938 1 98.38 540 ALA A O 1
ATOM 4097 N N . ALA A 1 541 ? 12.719 -3.805 3.336 1 98.69 541 ALA A N 1
ATOM 4098 C CA . ALA A 1 541 ? 13.289 -4.992 2.707 1 98.69 541 ALA A CA 1
ATOM 4099 C C . ALA A 1 541 ? 13.555 -4.754 1.224 1 98.69 541 ALA A C 1
ATOM 4101 O O . ALA A 1 541 ? 14.609 -5.145 0.706 1 98.69 541 ALA A O 1
ATOM 4102 N N . SER A 1 542 ? 12.625 -4.141 0.558 1 98.56 542 SER A N 1
ATOM 4103 C CA . SER A 1 542 ? 12.805 -3.793 -0.848 1 98.56 542 SER A CA 1
ATOM 4104 C C . SER A 1 542 ? 13.969 -2.83 -1.037 1 98.56 542 SER A C 1
ATOM 4106 O O . SER A 1 542 ? 14.742 -2.959 -1.99 1 98.56 542 SER A O 1
ATOM 4108 N N . ALA A 1 543 ? 14.055 -1.812 -0.133 1 98.44 543 ALA A N 1
ATOM 4109 C CA . ALA A 1 543 ? 15.172 -0.867 -0.206 1 98.44 543 ALA A CA 1
ATOM 4110 C C . ALA A 1 543 ? 16.516 -1.585 -0.07 1 98.44 543 ALA A C 1
ATOM 4112 O O . ALA A 1 543 ? 17.469 -1.259 -0.773 1 98.44 543 ALA A O 1
ATOM 4113 N N . PHE A 1 544 ? 16.609 -2.527 0.798 1 98.69 544 PHE A N 1
ATOM 4114 C CA . PHE A 1 544 ? 17.812 -3.324 0.963 1 98.69 544 PHE A CA 1
ATOM 4115 C C . PHE A 1 544 ? 18.188 -4.023 -0.34 1 98.69 544 PHE A C 1
ATOM 4117 O O . PHE A 1 544 ? 19.328 -3.951 -0.784 1 98.69 544 PHE A O 1
ATOM 4124 N N . LEU A 1 545 ? 17.203 -4.734 -0.969 1 98.88 545 LEU A N 1
ATOM 4125 C CA . LEU A 1 545 ? 17.453 -5.441 -2.221 1 98.88 545 LEU A CA 1
ATOM 4126 C C . LEU A 1 545 ? 17.922 -4.473 -3.305 1 98.88 545 LEU A C 1
ATOM 4128 O O . LEU A 1 545 ? 18.859 -4.777 -4.051 1 98.88 545 LEU A O 1
ATOM 4132 N N . GLN A 1 546 ? 17.297 -3.305 -3.357 1 98.44 546 GLN A N 1
ATOM 4133 C CA . GLN A 1 546 ? 17.609 -2.318 -4.387 1 98.44 546 GLN A CA 1
ATOM 4134 C C . GLN A 1 546 ? 19.047 -1.805 -4.23 1 98.44 546 GLN A C 1
ATOM 4136 O O . GLN A 1 546 ? 19.656 -1.364 -5.207 1 98.44 546 GLN A O 1
ATOM 4141 N N . SER A 1 547 ? 19.578 -1.878 -3.041 1 97.88 547 SER A N 1
ATOM 4142 C CA . SER A 1 547 ? 20.938 -1.429 -2.789 1 97.88 547 SER A CA 1
ATOM 4143 C C . SER A 1 547 ? 21.953 -2.336 -3.475 1 97.88 547 SER A C 1
ATOM 4145 O O . SER A 1 547 ? 23.125 -1.979 -3.602 1 97.88 547 SER A O 1
ATOM 4147 N N . PHE A 1 548 ? 21.547 -3.465 -3.971 1 98.56 548 PHE A N 1
ATOM 4148 C CA . PHE A 1 548 ? 22.453 -4.41 -4.617 1 98.56 548 PHE A CA 1
ATOM 4149 C C . PHE A 1 548 ? 22.141 -4.52 -6.105 1 98.56 548 PHE A C 1
ATOM 4151 O O . PHE A 1 548 ? 22.609 -5.445 -6.777 1 98.56 548 PHE A O 1
ATOM 4158 N N . VAL A 1 549 ? 21.344 -3.672 -6.645 1 98.5 549 VAL A N 1
ATOM 4159 C CA . VAL A 1 549 ? 21 -3.594 -8.062 1 98.5 549 VAL A CA 1
ATOM 4160 C C . VAL A 1 549 ? 21.406 -2.23 -8.617 1 98.5 549 VAL A C 1
ATOM 4162 O O . VAL A 1 549 ? 21.125 -1.195 -8.008 1 98.5 549 VAL A O 1
ATOM 4165 N N . SER A 1 550 ? 22.062 -2.23 -9.711 1 97.5 550 SER A N 1
ATOM 4166 C CA . SER A 1 550 ? 22.406 -0.978 -10.375 1 97.5 550 SER A CA 1
ATOM 4167 C C . SER A 1 550 ? 21.156 -0.139 -10.648 1 97.5 550 SER A C 1
ATOM 4169 O O . SER A 1 550 ? 20.141 -0.657 -11.117 1 97.5 550 SER A O 1
ATOM 4171 N N . PRO A 1 551 ? 21.203 1.136 -10.344 1 94 551 PRO A N 1
ATOM 4172 C CA . PRO A 1 551 ? 20.047 2 -10.586 1 94 551 PRO A CA 1
ATOM 4173 C C . PRO A 1 551 ? 19.672 2.109 -12.062 1 94 551 PRO A C 1
ATOM 4175 O O . PRO A 1 551 ? 18.594 2.605 -12.406 1 94 551 PRO A O 1
ATOM 4178 N N . ARG A 1 552 ? 20.531 1.63 -12.938 1 94.31 552 ARG A N 1
ATOM 4179 C CA . ARG A 1 552 ? 20.297 1.72 -14.375 1 94.31 552 ARG A CA 1
ATOM 4180 C C . ARG A 1 552 ? 19.484 0.529 -14.875 1 94.31 552 ARG A C 1
ATOM 4182 O O . ARG A 1 552 ? 18.953 0.559 -15.984 1 94.31 552 ARG A O 1
ATOM 4189 N N . ILE A 1 553 ? 19.406 -0.497 -14.156 1 97.06 553 ILE A N 1
ATOM 4190 C CA . ILE A 1 553 ? 18.672 -1.689 -14.547 1 97.06 553 ILE A CA 1
ATOM 4191 C C . ILE A 1 553 ? 17.266 -1.641 -13.953 1 97.06 553 ILE A C 1
ATOM 4193 O O . ILE A 1 553 ? 17.094 -1.564 -12.734 1 97.06 553 ILE A O 1
ATOM 4197 N N . PRO A 1 554 ? 16.203 -1.625 -14.875 1 97.69 554 PRO A N 1
ATOM 4198 C CA . PRO A 1 554 ? 14.859 -1.712 -14.312 1 97.69 554 PRO A CA 1
ATOM 4199 C C . PRO A 1 554 ? 14.656 -2.959 -13.453 1 97.69 554 PRO A C 1
ATOM 4201 O O . PRO A 1 554 ? 14.906 -4.074 -13.914 1 97.69 554 PRO A O 1
ATOM 4204 N N . PHE A 1 555 ? 14.234 -2.715 -12.211 1 98.5 555 PHE A N 1
ATOM 4205 C CA . PHE A 1 555 ? 14.148 -3.793 -11.234 1 98.5 555 PHE A CA 1
ATOM 4206 C C . PHE A 1 555 ? 12.797 -3.791 -10.539 1 98.5 555 PHE A C 1
ATOM 4208 O O . PHE A 1 555 ? 12.344 -2.752 -10.055 1 98.5 555 PHE A O 1
ATOM 4215 N N . VAL A 1 556 ? 12.086 -5.023 -10.477 1 98.81 556 VAL A N 1
ATOM 4216 C CA . VAL A 1 556 ? 10.836 -5.238 -9.75 1 98.81 556 VAL A CA 1
ATOM 4217 C C . VAL A 1 556 ? 11.031 -6.332 -8.703 1 98.81 556 VAL A C 1
ATOM 4219 O O . VAL A 1 556 ? 11.586 -7.395 -9 1 98.81 556 VAL A O 1
ATOM 4222 N N . HIS A 1 557 ? 10.688 -6.047 -7.461 1 98.88 557 HIS A N 1
ATOM 4223 C CA . HIS A 1 557 ? 10.633 -7.027 -6.383 1 98.88 557 HIS A CA 1
ATOM 4224 C C . HIS A 1 557 ? 9.188 -7.406 -6.055 1 98.88 557 HIS A C 1
ATOM 4226 O O . HIS A 1 557 ? 8.352 -6.531 -5.836 1 98.88 557 HIS A O 1
ATOM 4232 N N . LEU A 1 558 ? 8.914 -8.719 -6.074 1 98.94 558 LEU A N 1
ATOM 4233 C CA . LEU A 1 558 ? 7.613 -9.234 -5.66 1 98.94 558 LEU A CA 1
ATOM 4234 C C . LEU A 1 558 ? 7.707 -9.914 -4.297 1 98.94 558 LEU A C 1
ATOM 4236 O O . LEU A 1 558 ? 8.383 -10.938 -4.156 1 98.94 558 LEU A O 1
ATOM 4240 N N . ASP A 1 559 ? 7.098 -9.305 -3.277 1 98.88 559 ASP A N 1
ATOM 4241 C CA . ASP A 1 559 ? 6.91 -9.969 -1.99 1 98.88 559 ASP A CA 1
ATOM 4242 C C . ASP A 1 559 ? 5.664 -10.852 -2.004 1 98.88 559 ASP A C 1
ATOM 4244 O O . ASP A 1 559 ? 4.539 -10.344 -2.018 1 98.88 559 ASP A O 1
ATOM 4248 N N . ILE A 1 560 ? 5.855 -12.188 -1.902 1 98.88 560 ILE A N 1
ATOM 4249 C CA . ILE A 1 560 ? 4.742 -13.102 -2.127 1 98.88 560 ILE A CA 1
ATOM 4250 C C . ILE A 1 560 ? 4.375 -13.805 -0.821 1 98.88 560 ILE A C 1
ATOM 4252 O O . ILE A 1 560 ? 3.686 -14.828 -0.829 1 98.88 560 ILE A O 1
ATOM 4256 N N . ALA A 1 561 ? 4.879 -13.281 0.306 1 98.56 561 ALA A N 1
ATOM 4257 C CA . ALA A 1 561 ? 4.605 -13.914 1.595 1 98.56 561 ALA A CA 1
ATOM 4258 C C . ALA A 1 561 ? 3.111 -13.906 1.903 1 98.56 561 ALA A C 1
ATOM 4260 O O . ALA A 1 561 ? 2.58 -14.875 2.453 1 98.56 561 ALA A O 1
ATOM 4261 N N . GLY A 1 562 ? 2.432 -12.883 1.557 1 97.56 562 GLY A N 1
ATOM 4262 C CA . GLY A 1 562 ? 1.015 -12.766 1.864 1 97.56 562 GLY A CA 1
ATOM 4263 C C . GLY A 1 562 ? 0.15 -13.734 1.079 1 97.56 562 GLY A C 1
ATOM 4264 O O . GLY A 1 562 ? -0.935 -14.109 1.527 1 97.56 562 GLY A O 1
ATOM 4265 N N . VAL A 1 563 ? 0.623 -14.18 -0.059 1 97.44 563 VAL A N 1
ATOM 4266 C CA . VAL A 1 563 ? -0.193 -15.031 -0.917 1 97.44 563 VAL A CA 1
ATOM 4267 C C . VAL A 1 563 ? 0.399 -16.438 -0.96 1 97.44 563 VAL A C 1
ATOM 4269 O O . VAL A 1 563 ? 0.081 -17.219 -1.854 1 97.44 563 VAL A O 1
ATOM 4272 N N . MET A 1 564 ? 1.236 -16.75 -0.043 1 97.19 564 MET A N 1
ATOM 4273 C CA . MET A 1 564 ? 1.967 -18.016 0.008 1 97.19 564 MET A CA 1
ATOM 4274 C C . MET A 1 564 ? 1.016 -19.188 0.23 1 97.19 564 MET A C 1
ATOM 4276 O O . MET A 1 564 ? 1.205 -20.266 -0.337 1 97.19 564 MET A O 1
ATOM 4280 N N . LYS A 1 565 ? -0.022 -18.984 0.978 1 95.81 565 LYS A N 1
ATOM 4281 C CA . LYS A 1 565 ? -0.938 -20.031 1.386 1 95.81 565 LYS A CA 1
ATOM 4282 C C . LYS A 1 565 ? -2.383 -19.547 1.393 1 95.81 565 LYS A C 1
ATOM 4284 O O . LYS A 1 565 ? -2.635 -18.344 1.54 1 95.81 565 LYS A O 1
ATOM 4289 N N . THR A 1 566 ? -3.285 -20.422 1.14 1 93.19 566 THR A N 1
ATOM 4290 C CA . THR A 1 566 ? -4.695 -20.062 1.228 1 93.19 566 THR A CA 1
ATOM 4291 C C . THR A 1 566 ? -5.074 -19.703 2.662 1 93.19 566 THR A C 1
ATOM 4293 O O . THR A 1 566 ? -4.551 -20.297 3.613 1 93.19 566 THR A O 1
ATOM 4296 N N . VAL A 1 567 ? -5.941 -18.562 2.619 1 90.19 567 VAL A N 1
ATOM 4297 C CA . VAL A 1 567 ? -6.504 -18.156 3.906 1 90.19 567 VAL A CA 1
ATOM 4298 C C . VAL A 1 567 ? -7.984 -18.531 3.961 1 90.19 567 VAL A C 1
ATOM 4300 O O . VAL A 1 567 ? -8.766 -18.125 3.102 1 90.19 567 VAL A O 1
ATOM 4303 N N . GLY A 1 568 ? -8.422 -19.375 4.707 1 81.38 568 GLY A N 1
ATOM 4304 C CA . GLY A 1 568 ? -9.805 -19.828 4.766 1 81.38 568 GLY A CA 1
ATOM 4305 C C . GLY A 1 568 ? -10.188 -20.734 3.617 1 81.38 568 GLY A C 1
ATOM 4306 O O . GLY A 1 568 ? -9.312 -21.328 2.975 1 81.38 568 GLY A O 1
ATOM 4307 N N . ASP A 1 569 ? -11.516 -20.859 3.359 1 76.12 569 ASP A N 1
ATOM 4308 C CA . ASP A 1 569 ? -12.008 -21.734 2.303 1 76.12 569 ASP A CA 1
ATOM 4309 C C . ASP A 1 569 ? -12.023 -21.016 0.956 1 76.12 569 ASP A C 1
ATOM 4311 O O . ASP A 1 569 ? -12.492 -19.875 0.861 1 76.12 569 ASP A O 1
ATOM 4315 N N . ASP A 1 570 ? -11.273 -21.547 0.055 1 76.56 570 ASP A N 1
ATOM 4316 C CA . ASP A 1 570 ? -11.227 -21.047 -1.317 1 76.56 570 ASP A CA 1
ATOM 4317 C C . ASP A 1 570 ? -11.734 -22.109 -2.299 1 76.56 570 ASP A C 1
ATOM 4319 O O . ASP A 1 570 ? -11.18 -23.203 -2.387 1 76.56 570 ASP A O 1
ATOM 4323 N N . PRO A 1 571 ? -12.875 -21.75 -2.959 1 69.62 571 PRO A N 1
ATOM 4324 C CA . PRO A 1 571 ? -13.414 -22.766 -3.865 1 69.62 571 PRO A CA 1
ATOM 4325 C C . PRO A 1 571 ? -12.5 -23.031 -5.059 1 69.62 571 PRO A C 1
ATOM 4327 O O . PRO A 1 571 ? -12.594 -24.094 -5.688 1 69.62 571 PRO A O 1
ATOM 4330 N N . GLY A 1 572 ? -11.648 -22.141 -5.285 1 80.12 572 GLY A N 1
ATOM 4331 C CA . GLY A 1 572 ? -10.805 -22.297 -6.461 1 80.12 572 GLY A CA 1
ATOM 4332 C C . GLY A 1 572 ? -9.547 -23.109 -6.184 1 80.12 572 GLY A C 1
ATOM 4333 O O . GLY A 1 572 ? -8.922 -23.625 -7.109 1 80.12 572 GLY A O 1
ATOM 4334 N N . MET A 1 573 ? -9.18 -23.234 -4.941 1 89.06 573 MET A N 1
ATOM 4335 C CA . MET A 1 573 ? -7.969 -23.953 -4.57 1 89.06 573 MET A CA 1
ATOM 4336 C C . MET A 1 573 ? -8.133 -24.625 -3.211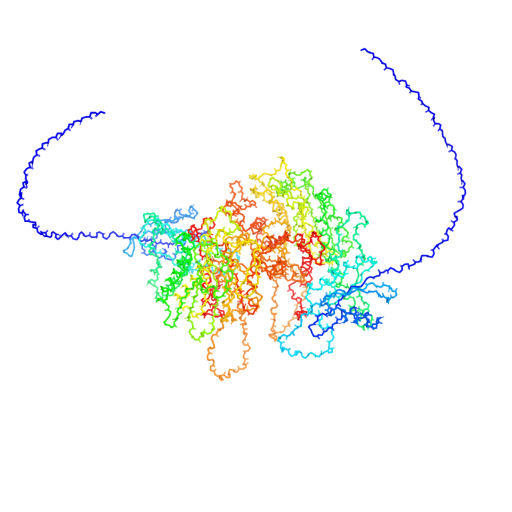 1 89.06 573 MET A C 1
ATOM 4338 O O . MET A 1 573 ? -8.641 -24.016 -2.268 1 89.06 573 MET A O 1
ATOM 4342 N N . ARG A 1 574 ? -7.789 -25.906 -3.199 1 91.88 574 ARG A N 1
ATOM 4343 C CA . ARG A 1 574 ? -7.793 -26.609 -1.923 1 91.88 574 ARG A CA 1
ATOM 4344 C C . ARG A 1 574 ? -6.824 -25.953 -0.938 1 91.88 574 ARG A C 1
ATOM 4346 O O . ARG A 1 574 ? -5.859 -25.312 -1.346 1 91.88 574 ARG A O 1
ATOM 4353 N N . ARG A 1 575 ? -7.105 -26.156 0.353 1 92.06 575 ARG A N 1
ATOM 4354 C CA . ARG A 1 575 ? -6.273 -25.594 1.414 1 92.06 575 ARG A CA 1
ATOM 4355 C C . ARG A 1 575 ? -4.816 -26.031 1.247 1 92.06 575 ARG A C 1
ATOM 4357 O O . ARG A 1 575 ? -4.539 -27.172 0.904 1 92.06 575 ARG A O 1
ATOM 4364 N N . GLY A 1 576 ? -3.867 -25.141 1.421 1 95.19 576 GLY A N 1
ATOM 4365 C CA . GLY A 1 576 ? -2.441 -25.391 1.279 1 95.19 576 GLY A CA 1
ATOM 4366 C C . GLY A 1 576 ? -1.698 -24.25 0.61 1 95.19 576 GLY A C 1
ATOM 4367 O O . GLY A 1 576 ? -2.15 -23.094 0.643 1 95.19 576 GLY A O 1
ATOM 4368 N N . MET A 1 577 ? -0.496 -24.562 0.161 1 97.69 577 MET A N 1
ATOM 4369 C CA . MET A 1 577 ? 0.317 -23.562 -0.534 1 97.69 577 MET A CA 1
ATOM 4370 C C . MET A 1 577 ? -0.312 -23.188 -1.871 1 97.69 577 MET A C 1
ATOM 4372 O O . MET A 1 577 ? -0.935 -24.016 -2.527 1 97.69 577 MET A O 1
ATOM 4376 N N . THR A 1 578 ? -0.141 -21.922 -2.312 1 97.56 578 THR A N 1
ATOM 4377 C CA . THR A 1 578 ? -0.943 -21.406 -3.422 1 97.56 578 THR A CA 1
ATOM 4378 C C . THR A 1 578 ? -0.135 -21.406 -4.715 1 97.56 578 THR A C 1
ATOM 4380 O O . THR A 1 578 ? -0.703 -21.438 -5.809 1 97.56 578 THR A O 1
ATOM 4383 N N . GLY A 1 579 ? 1.204 -21.281 -4.641 1 98.56 579 GLY A N 1
ATOM 4384 C CA . GLY A 1 579 ? 2.023 -21.156 -5.836 1 98.56 579 GLY A CA 1
ATOM 4385 C C . GLY A 1 579 ? 1.861 -19.828 -6.539 1 98.56 579 GLY A C 1
ATOM 4386 O O . GLY A 1 579 ? 2.34 -19.641 -7.66 1 98.56 579 GLY A O 1
ATOM 4387 N N . ARG A 1 580 ? 1.16 -18.828 -5.949 1 97.94 580 ARG A N 1
ATOM 4388 C CA . ARG A 1 580 ? 0.979 -17.484 -6.492 1 97.94 580 ARG A CA 1
ATOM 4389 C C . ARG A 1 580 ? 2.271 -16.688 -6.406 1 97.94 580 ARG A C 1
ATOM 4391 O O . ARG A 1 580 ? 3.094 -16.906 -5.516 1 97.94 580 ARG A O 1
ATOM 4398 N N . PRO A 1 581 ? 2.523 -15.805 -7.516 1 98.69 581 PRO A N 1
ATOM 4399 C CA . PRO A 1 581 ? 1.678 -15.422 -8.648 1 98.69 581 PRO A CA 1
ATOM 4400 C C . PRO A 1 581 ? 2.174 -15.992 -9.977 1 98.69 581 PRO A C 1
ATOM 4402 O O . PRO A 1 581 ? 2.352 -15.25 -10.945 1 98.69 581 PRO A O 1
ATOM 4405 N N . THR A 1 582 ? 2.242 -17.234 -10.117 1 98.88 582 THR A N 1
ATOM 4406 C CA . THR A 1 582 ? 2.84 -17.922 -11.25 1 98.88 582 THR A CA 1
ATOM 4407 C C . THR A 1 582 ? 2.109 -17.562 -12.547 1 98.88 582 THR A C 1
ATOM 4409 O O . THR A 1 582 ? 2.736 -17.188 -13.539 1 98.88 582 THR A O 1
ATOM 4412 N N . ARG A 1 583 ? 0.787 -17.594 -12.594 1 98.62 583 ARG A N 1
ATOM 4413 C CA . ARG A 1 583 ? 0.003 -17.453 -13.82 1 98.62 583 ARG A CA 1
ATOM 4414 C C . ARG A 1 583 ? 0.109 -16.031 -14.383 1 98.62 583 ARG A C 1
ATOM 4416 O O . ARG A 1 583 ? 0.405 -15.859 -15.562 1 98.62 583 ARG A O 1
ATOM 4423 N N . PRO A 1 584 ? -0.068 -15.039 -13.531 1 98.44 584 PRO A N 1
ATOM 4424 C CA . PRO A 1 584 ? 0.046 -13.703 -14.125 1 98.44 584 PRO A CA 1
ATOM 4425 C C . PRO A 1 584 ? 1.461 -13.391 -14.609 1 98.44 584 PRO A C 1
ATOM 4427 O O . PRO A 1 584 ? 1.637 -12.641 -15.57 1 98.44 584 PRO A O 1
ATOM 4430 N N . LEU A 1 585 ? 2.473 -13.953 -13.984 1 98.88 585 LEU A N 1
ATOM 4431 C CA . LEU A 1 585 ? 3.834 -13.727 -14.461 1 98.88 585 LEU A CA 1
ATOM 4432 C C . LEU A 1 585 ? 4.051 -14.391 -15.812 1 98.88 585 LEU A C 1
ATOM 4434 O O . LEU A 1 585 ? 4.676 -13.805 -16.703 1 98.88 585 LEU A O 1
ATOM 4438 N N . ILE A 1 586 ? 3.531 -15.641 -16.016 1 98.88 586 ILE A N 1
ATOM 4439 C CA . ILE A 1 586 ? 3.611 -16.281 -17.312 1 98.88 586 ILE A CA 1
ATOM 4440 C C . ILE A 1 586 ? 2.916 -15.422 -18.359 1 98.88 586 ILE A C 1
ATOM 4442 O O . ILE A 1 586 ? 3.467 -15.172 -19.438 1 98.88 586 ILE A O 1
ATOM 4446 N N . HIS A 1 587 ? 1.707 -14.984 -18.016 1 98.44 587 HIS A N 1
ATOM 4447 C CA . HIS A 1 587 ? 0.928 -14.148 -18.922 1 98.44 587 HIS A CA 1
ATOM 4448 C C . HIS A 1 587 ? 1.672 -12.859 -19.266 1 98.44 587 HIS A C 1
ATOM 4450 O O . HIS A 1 587 ? 1.678 -12.438 -20.422 1 98.44 587 HIS A O 1
ATOM 4456 N N . PHE A 1 588 ? 2.334 -12.25 -18.328 1 98.06 588 PHE A N 1
ATOM 4457 C CA . PHE A 1 588 ? 3.072 -11.008 -18.516 1 98.06 588 PHE A CA 1
ATOM 4458 C C . PHE A 1 588 ? 4.219 -11.203 -19.5 1 98.06 588 PHE A C 1
ATOM 4460 O O . PHE A 1 588 ? 4.34 -10.469 -20.484 1 98.06 588 PHE A O 1
ATOM 4467 N N . PHE A 1 589 ? 5.047 -12.219 -19.281 1 98.31 589 PHE A N 1
ATOM 4468 C CA . PHE A 1 589 ? 6.223 -12.414 -20.125 1 98.31 589 PHE A CA 1
ATOM 4469 C C . PHE A 1 589 ? 5.824 -12.898 -21.5 1 98.31 589 PHE A C 1
ATOM 4471 O O . PHE A 1 589 ? 6.449 -12.531 -22.5 1 98.31 589 PHE A O 1
ATOM 4478 N N . ASP A 1 590 ? 4.816 -13.734 -21.578 1 97.69 590 ASP A N 1
ATOM 4479 C CA . ASP A 1 590 ? 4.352 -14.211 -22.891 1 97.69 590 ASP A CA 1
ATOM 4480 C C . ASP A 1 590 ? 3.801 -13.055 -23.719 1 97.69 590 ASP A C 1
ATOM 4482 O O . ASP A 1 590 ? 4.082 -12.961 -24.922 1 97.69 590 ASP A O 1
ATOM 4486 N N . ARG A 1 591 ? 3.012 -12.227 -23.062 1 94.75 591 ARG A N 1
ATOM 4487 C CA . ARG A 1 591 ? 2.467 -11.055 -23.734 1 94.75 591 ARG A CA 1
ATOM 4488 C C . ARG A 1 591 ? 3.578 -10.094 -24.156 1 94.75 591 ARG A C 1
ATOM 4490 O O . ARG A 1 591 ? 3.537 -9.531 -25.25 1 94.75 591 ARG A O 1
ATOM 4497 N N . LEU A 1 592 ? 4.469 -9.898 -23.266 1 94.31 592 LEU A N 1
ATOM 4498 C CA . LEU A 1 592 ? 5.613 -9.039 -23.547 1 94.31 592 LEU A CA 1
ATOM 4499 C C . LEU A 1 592 ? 6.359 -9.523 -24.797 1 94.31 592 LEU A C 1
ATOM 4501 O O . LEU A 1 592 ? 6.75 -8.711 -25.641 1 94.31 592 LEU A O 1
ATOM 4505 N N . ALA A 1 593 ? 6.547 -10.781 -24.969 1 94.69 593 ALA A N 1
ATOM 4506 C CA . ALA A 1 593 ? 7.309 -11.383 -26.062 1 94.69 593 ALA A CA 1
ATOM 4507 C C . ALA A 1 593 ? 6.535 -11.312 -27.375 1 94.69 593 ALA A C 1
ATOM 4509 O O . ALA A 1 593 ? 7.117 -11.062 -28.438 1 94.69 593 ALA A O 1
ATOM 4510 N N . ARG A 1 594 ? 5.273 -11.555 -27.344 1 92.38 594 ARG A N 1
ATOM 4511 C CA . ARG A 1 594 ? 4.477 -11.711 -28.547 1 92.38 594 ARG A CA 1
ATOM 4512 C C . ARG A 1 594 ? 3.93 -10.367 -29.031 1 92.38 594 ARG A C 1
ATOM 4514 O O . ARG A 1 594 ? 3.803 -10.125 -30.234 1 92.38 594 ARG A O 1
ATOM 4521 N N . TYR A 1 595 ? 3.551 -9.516 -28.109 1 80.25 595 TYR A N 1
ATOM 4522 C CA . TYR A 1 595 ? 2.814 -8.32 -28.516 1 80.25 595 TYR A CA 1
ATOM 4523 C C . TYR A 1 595 ? 3.611 -7.059 -28.203 1 80.25 595 TYR A C 1
ATOM 4525 O O . TYR A 1 595 ? 3.359 -6.004 -28.797 1 80.25 595 TYR A O 1
ATOM 4533 N N . GLY A 1 596 ? 4.691 -7.258 -27.641 1 66.12 596 GLY A N 1
ATOM 4534 C CA . GLY A 1 596 ? 5.484 -6.086 -27.312 1 66.12 596 GLY A CA 1
ATOM 4535 C C . GLY A 1 596 ? 4.652 -4.93 -26.781 1 66.12 596 GLY A C 1
ATOM 4536 O O . GLY A 1 596 ? 3.863 -5.098 -25.844 1 66.12 596 GLY A O 1
ATOM 4537 N N . SER A 1 597 ? 5.004 -3.611 -27.391 1 56.72 597 SER A N 1
ATOM 4538 C CA . SER A 1 597 ? 4.352 -2.361 -27.016 1 56.72 597 SER A CA 1
ATOM 4539 C C . SER A 1 597 ? 3.012 -2.203 -27.734 1 56.72 597 SER A C 1
ATOM 4541 O O . SER A 1 597 ? 2.336 -1.184 -27.578 1 56.72 597 SER A O 1
ATOM 4543 N N . ILE A 1 598 ? 2.691 -3.068 -28.625 1 53.41 598 ILE A N 1
ATOM 4544 C CA . ILE A 1 598 ? 1.488 -2.824 -29.406 1 53.41 598 ILE A CA 1
ATOM 4545 C C . ILE A 1 598 ? 0.251 -3.16 -28.578 1 53.41 598 ILE A C 1
ATOM 4547 O O . ILE A 1 598 ? 0.221 -4.176 -27.875 1 53.41 598 ILE A O 1
ATOM 4551 N N . LYS A 1 599 ? -0.521 -2.174 -28.453 1 48.06 599 LYS A N 1
ATOM 4552 C CA . LYS A 1 599 ? -1.827 -2.438 -27.859 1 48.06 599 LYS A CA 1
ATOM 4553 C C . LYS A 1 599 ? -2.463 -3.689 -28.453 1 48.06 599 LYS A C 1
ATOM 4555 O O . LYS A 1 599 ? -2.664 -3.771 -29.672 1 48.06 599 LYS A O 1
ATOM 4560 N N . ALA A 1 600 ? -2.426 -4.793 -27.922 1 41.16 600 ALA A N 1
ATOM 4561 C CA . ALA A 1 600 ? -3.373 -5.785 -28.438 1 41.16 600 ALA A CA 1
ATOM 4562 C C . ALA A 1 600 ? -4.738 -5.156 -28.703 1 41.16 600 ALA A C 1
ATOM 4564 O O . ALA A 1 600 ? -5.223 -4.348 -27.906 1 41.16 600 ALA A O 1
ATOM 4565 N N . SER A 1 601 ? -5.164 -4.832 -29.922 1 35.78 601 SER A N 1
ATOM 4566 C CA . SER A 1 601 ? -6.582 -4.535 -30.109 1 35.78 601 SER A CA 1
ATOM 4567 C C . SER A 1 601 ? -7.445 -5.285 -29.109 1 35.78 601 SER A C 1
ATOM 4569 O O . SER A 1 601 ? -7.52 -6.516 -29.141 1 35.78 601 SER A O 1
ATOM 4571 N N . ASP A 1 602 ? -7.441 -4.898 -27.938 1 36.62 602 ASP A N 1
ATOM 4572 C CA . ASP A 1 602 ? -8.547 -5.438 -27.141 1 36.62 602 ASP A CA 1
ATOM 4573 C C . ASP A 1 602 ? -9.875 -5.277 -27.875 1 36.62 602 ASP A C 1
ATOM 4575 O O . ASP A 1 602 ? -10.484 -4.203 -27.844 1 36.62 602 ASP A O 1
ATOM 4579 N N . GLU A 1 603 ? -10.203 -5.574 -28.969 1 33.5 603 GLU A N 1
ATOM 4580 C CA . GLU A 1 603 ? -11.578 -5.84 -29.375 1 33.5 603 GLU A CA 1
ATOM 4581 C C . GLU A 1 603 ? -12.406 -6.359 -28.203 1 33.5 603 GLU A C 1
ATOM 4583 O O . GLU A 1 603 ? -13.641 -6.355 -28.266 1 33.5 603 GLU A O 1
ATOM 4588 N N . ASP A 1 604 ? -11.867 -7.141 -27.312 1 30.27 604 ASP A N 1
ATOM 4589 C CA . ASP A 1 604 ? -12.781 -7.633 -26.281 1 30.27 604 ASP A CA 1
ATOM 4590 C C . ASP A 1 604 ? -12.891 -6.641 -25.125 1 30.27 604 ASP A C 1
ATOM 4592 O O . ASP A 1 604 ? -13.273 -7.016 -24.016 1 30.27 604 ASP A O 1
ATOM 4596 N N . GLU A 1 605 ? -12.477 -5.488 -25.281 1 29.39 605 GLU A N 1
ATOM 4597 C CA . GLU A 1 605 ? -12.617 -4.555 -24.156 1 29.39 605 GLU A CA 1
ATOM 4598 C C . GLU A 1 605 ? -14.094 -4.293 -23.844 1 29.39 605 GLU A C 1
ATOM 4600 O O . GLU A 1 605 ? -14.406 -3.473 -22.984 1 29.39 605 GLU A O 1
ATOM 4605 N N . ASP A 1 606 ? -15.031 -4.461 -24.844 1 27.14 606 ASP A N 1
ATOM 4606 C CA . ASP A 1 606 ? -16.422 -4.133 -24.547 1 27.14 606 ASP A CA 1
ATOM 4607 C C . ASP A 1 606 ? -16.953 -4.977 -23.391 1 27.14 606 ASP A C 1
ATOM 4609 O O . ASP A 1 606 ? -18.141 -4.969 -23.109 1 27.14 606 ASP A O 1
ATOM 4613 N N . VAL A 1 607 ? -16.297 -5.863 -22.859 1 22.64 607 VAL A N 1
ATOM 4614 C CA . VAL A 1 607 ? -17.094 -6.332 -21.719 1 22.64 607 VAL A CA 1
ATOM 4615 C C . VAL A 1 607 ? -16.969 -5.352 -20.562 1 22.64 607 VAL A C 1
ATOM 4617 O O . VAL A 1 607 ? -15.867 -4.875 -20.266 1 22.64 607 VAL A O 1
ATOM 4620 N N . MET B 1 1 ? -19.312 10.367 83.438 1 16.3 1 MET B N 1
ATOM 4621 C CA . MET B 1 1 ? -19.5 11.453 84.375 1 16.3 1 MET B CA 1
ATOM 4622 C C . MET B 1 1 ? -19.031 12.781 83.812 1 16.3 1 MET B C 1
ATOM 4624 O O . MET B 1 1 ? -19.734 13.781 83.875 1 16.3 1 MET B O 1
ATOM 4628 N N . LEU B 1 2 ? -17.719 13.094 84.062 1 16.53 2 LEU B N 1
ATOM 4629 C CA . LEU B 1 2 ? -17.297 14.445 84.375 1 16.53 2 LEU B CA 1
ATOM 4630 C C . LEU B 1 2 ? -17.375 15.359 83.125 1 16.53 2 LEU B C 1
ATOM 4632 O O . LEU B 1 2 ? -16.953 14.992 82.062 1 16.53 2 LEU B O 1
ATOM 4636 N N . SER B 1 3 ? -17.875 16.703 83.188 1 17.44 3 SER B N 1
ATOM 4637 C CA . SER B 1 3 ? -18.578 17.938 82.875 1 17.44 3 SER B CA 1
ATOM 4638 C C . SER B 1 3 ? -17.641 18.984 82.312 1 17.44 3 SER B C 1
ATOM 4640 O O . SER B 1 3 ? -18.062 20.094 82 1 17.44 3 SER B O 1
ATOM 4642 N N . ILE B 1 4 ? -16.328 18.766 82.312 1 16.77 4 ILE B N 1
ATOM 4643 C CA . ILE B 1 4 ? -15.555 19.969 82.562 1 16.77 4 ILE B CA 1
ATOM 4644 C C . ILE B 1 4 ? -15.703 20.953 81.375 1 16.77 4 ILE B C 1
ATOM 4646 O O . ILE B 1 4 ? -15.695 20.547 80.25 1 16.77 4 ILE B O 1
ATOM 4650 N N . MET B 1 5 ? -15.562 22.344 81.562 1 16.36 5 MET B N 1
ATOM 4651 C CA . MET B 1 5 ? -15.945 23.734 81.375 1 16.36 5 MET B CA 1
ATOM 4652 C C . MET B 1 5 ? -15.172 24.391 80.25 1 16.36 5 MET B C 1
ATOM 4654 O O . MET B 1 5 ? -14.039 24.016 80 1 16.36 5 MET B O 1
ATOM 4658 N N . ARG B 1 6 ? -15.703 25.484 79.438 1 16.47 6 ARG B N 1
ATOM 4659 C CA . ARG B 1 6 ? -15.961 26.297 78.25 1 16.47 6 ARG B CA 1
ATOM 4660 C C . ARG B 1 6 ? -15 27.484 78.188 1 16.47 6 ARG B C 1
ATOM 4662 O O . ARG B 1 6 ? -14.969 28.219 77.188 1 16.47 6 ARG B O 1
ATOM 4669 N N . GLY B 1 7 ? -14.172 28.016 79.188 1 15.09 7 GLY B N 1
ATOM 4670 C CA . GLY B 1 7 ? -14.234 29.453 79.438 1 15.09 7 GLY B CA 1
ATOM 4671 C C . GLY B 1 7 ? -13.297 30.25 78.5 1 15.09 7 GLY B C 1
ATOM 4672 O O . GLY B 1 7 ? -13.398 31.469 78.438 1 15.09 7 GLY B O 1
ATOM 4673 N N . GLY B 1 8 ? -12.133 29.906 78 1 16.7 8 GLY B N 1
ATOM 4674 C CA . GLY B 1 8 ? -11.086 30.875 78.25 1 16.7 8 GLY B CA 1
ATOM 4675 C C . GLY B 1 8 ? -11.164 32.125 77.438 1 16.7 8 GLY B C 1
ATOM 4676 O O . GLY B 1 8 ? -11.805 32.125 76.375 1 16.7 8 GLY B O 1
ATOM 4677 N N . LEU B 1 9 ? -10.438 33.281 77.812 1 16.45 9 LEU B N 1
ATOM 4678 C CA . LEU B 1 9 ? -10.453 34.719 78 1 16.45 9 LEU B CA 1
ATOM 4679 C C . LEU B 1 9 ? -9.969 35.406 76.688 1 16.45 9 LEU B C 1
ATOM 4681 O O . LEU B 1 9 ? -10.516 36.438 76.312 1 16.45 9 LEU B O 1
ATOM 4685 N N . GLY B 1 10 ? -8.836 35.094 76.125 1 16.39 10 GLY B N 1
ATOM 4686 C CA . GLY B 1 10 ? -7.891 36.188 76.125 1 16.39 10 GLY B CA 1
ATOM 4687 C C . GLY B 1 10 ? -8.289 37.312 75.188 1 16.39 10 GLY B C 1
ATOM 4688 O O . GLY B 1 10 ? -9.141 37.156 74.312 1 16.39 10 GLY B O 1
ATOM 4689 N N . LEU B 1 11 ? -7.219 38.156 75 1 16.83 11 LEU B N 1
ATOM 4690 C CA . LEU B 1 11 ? -6.949 39.594 75 1 16.83 11 LEU B CA 1
ATOM 4691 C C . LEU B 1 11 ? -7.438 40.25 73.688 1 16.83 11 LEU B C 1
ATOM 4693 O O . LEU B 1 11 ? -7.652 39.594 72.688 1 16.83 11 LEU B O 1
ATOM 4697 N N . LEU B 1 12 ? -6.684 41.281 73.438 1 16.39 12 LEU B N 1
ATOM 4698 C CA . LEU B 1 12 ? -6.801 42.719 73.25 1 16.39 12 LEU B CA 1
ATOM 4699 C C . LEU B 1 12 ? -7.039 43.031 71.75 1 16.39 12 LEU B C 1
ATOM 4701 O O . LEU B 1 12 ? -6.391 42.469 70.875 1 16.39 12 LEU B O 1
ATOM 4705 N N . ALA B 1 13 ? -8.016 43.812 71.562 1 16.94 13 ALA B N 1
ATOM 4706 C CA . ALA B 1 13 ? -8.836 44.219 70.438 1 16.94 13 ALA B CA 1
ATOM 4707 C C . ALA B 1 13 ? -8.078 45.156 69.5 1 16.94 13 ALA B C 1
ATOM 4709 O O . ALA B 1 13 ? -8.164 45.031 68.312 1 16.94 13 ALA B O 1
ATOM 4710 N N . PRO B 1 14 ? -7.238 46.125 70.188 1 17.42 14 PRO B N 1
ATOM 4711 C CA . PRO B 1 14 ? -7.855 47.375 69.75 1 17.42 14 PRO B CA 1
ATOM 4712 C C . PRO B 1 14 ? -7.668 47.594 68.25 1 17.42 14 PRO B C 1
ATOM 4714 O O . PRO B 1 14 ? -6.828 46.938 67.625 1 17.42 14 PRO B O 1
ATOM 4717 N N . ALA B 1 15 ? -8.141 48.938 67.875 1 16.5 15 ALA B N 1
ATOM 4718 C CA . ALA B 1 15 ? -8.906 49.75 66.938 1 16.5 15 ALA B CA 1
ATOM 4719 C C . ALA B 1 15 ? -8.031 50.219 65.75 1 16.5 15 ALA B C 1
ATOM 4721 O O . ALA B 1 15 ? -6.801 50.125 65.812 1 16.5 15 ALA B O 1
ATOM 4722 N N . SER B 1 16 ? -8.25 51.531 65.312 1 16.14 16 SER B N 1
ATOM 4723 C CA . SER B 1 16 ? -8.711 52.25 64.125 1 16.14 16 SER B CA 1
ATOM 4724 C C . SER B 1 16 ? -7.566 53 63.469 1 16.14 16 SER B C 1
ATOM 4726 O O . SER B 1 16 ? -7.762 53.625 62.438 1 16.14 16 SER B O 1
ATOM 4728 N N . LEU B 1 17 ? -6.383 53.188 64.125 1 18.16 17 LEU B N 1
ATOM 4729 C CA . LEU B 1 17 ? -5.945 54.594 63.938 1 18.16 17 LEU B CA 1
ATOM 4730 C C . LEU B 1 17 ? -5.812 54.969 62.469 1 18.16 17 LEU B C 1
ATOM 4732 O O . LEU B 1 17 ? -5.555 54.094 61.625 1 18.16 17 LEU B O 1
ATOM 4736 N N . GLY B 1 18 ? -5.863 56.406 62.219 1 17.75 18 GLY B N 1
ATOM 4737 C CA . GLY B 1 18 ? -6.172 57.531 61.344 1 17.75 18 GLY B CA 1
ATOM 4738 C C . GLY B 1 18 ? -5.277 57.625 60.125 1 17.75 18 GLY B C 1
ATOM 4739 O O . GLY B 1 18 ? -4.23 56.969 60.062 1 17.75 18 GLY B O 1
ATOM 4740 N N . ARG B 1 19 ? -5.488 58.812 59.344 1 19.45 19 ARG B N 1
ATOM 4741 C CA . ARG B 1 19 ? -5.59 59.375 58.031 1 19.45 19 ARG B CA 1
ATOM 4742 C C . ARG B 1 19 ? -4.215 59.75 57.469 1 19.45 19 ARG B C 1
ATOM 4744 O O . ARG B 1 19 ? -4.105 60.281 56.375 1 19.45 19 ARG B O 1
ATOM 4751 N N . ILE B 1 20 ? -3.076 59.531 58.219 1 18.44 20 ILE B N 1
ATOM 4752 C CA . ILE B 1 20 ? -2.205 60.625 57.844 1 18.44 20 ILE B CA 1
ATOM 4753 C C . ILE B 1 20 ? -1.961 60.625 56.344 1 18.44 20 ILE B C 1
ATOM 4755 O O . ILE B 1 20 ? -1.551 59.625 55.781 1 18.44 20 ILE B O 1
ATOM 4759 N N . TYR B 1 21 ? -2.486 61.75 55.688 1 18.23 21 TYR B N 1
ATOM 4760 C CA . TYR B 1 21 ? -2.553 62.188 54.281 1 18.23 21 TYR B CA 1
ATOM 4761 C C . TYR B 1 21 ? -1.156 62.406 53.719 1 18.23 21 TYR B C 1
ATOM 4763 O O . TYR B 1 21 ? -1.006 62.906 52.594 1 18.23 21 TYR B O 1
ATOM 4771 N N . ALA B 1 22 ? -0.071 62.188 54.406 1 19.08 22 ALA B N 1
ATOM 4772 C CA . ALA B 1 22 ? 0.941 63.094 53.906 1 19.08 22 ALA B CA 1
ATOM 4773 C C . ALA B 1 22 ? 1.062 62.969 52.375 1 19.08 22 ALA B C 1
ATOM 4775 O O . ALA B 1 22 ? 0.866 61.875 51.812 1 19.08 22 ALA B O 1
ATOM 4776 N N . SER B 1 23 ? 1.31 64.125 51.719 1 19.11 23 SER B N 1
ATOM 4777 C CA . SER B 1 23 ? 1.392 64.812 50.438 1 19.11 23 SER B CA 1
ATOM 4778 C C . SER B 1 23 ? 2.498 64.25 49.562 1 19.11 23 SER B C 1
ATOM 4780 O O . SER B 1 23 ? 2.75 64.688 48.469 1 19.11 23 SER B O 1
ATOM 4782 N N . LYS B 1 24 ? 3.287 63.281 50.031 1 21.67 24 LYS B N 1
ATOM 4783 C CA . LYS B 1 24 ? 4.598 63.406 49.406 1 21.67 24 LYS B CA 1
ATOM 4784 C C . LYS B 1 24 ? 4.473 63.375 47.875 1 21.67 24 LYS B C 1
ATOM 4786 O O . LYS B 1 24 ? 3.869 62.438 47.312 1 21.67 24 LYS B O 1
ATOM 4791 N N . ARG B 1 25 ? 4.789 64.5 47.25 1 22.58 25 ARG B N 1
ATOM 4792 C CA . ARG B 1 25 ? 5.051 64.938 45.906 1 22.58 25 ARG B CA 1
ATOM 4793 C C . ARG B 1 25 ? 5.891 63.906 45.125 1 22.58 25 ARG B C 1
ATOM 4795 O O . ARG B 1 25 ? 6.828 63.312 45.688 1 22.58 25 ARG B O 1
ATOM 4802 N N . HIS B 1 26 ? 5.289 63.438 44.062 1 18.94 26 HIS B N 1
ATOM 4803 C CA . HIS B 1 26 ? 5.68 62.469 43.062 1 18.94 26 HIS B CA 1
ATOM 4804 C C . HIS B 1 26 ? 6.98 62.875 42.375 1 18.94 26 HIS B C 1
ATOM 4806 O O . HIS B 1 26 ? 7.031 63.906 41.688 1 18.94 26 HIS B O 1
ATOM 4812 N N . PHE B 1 27 ? 8.141 62.938 43.094 1 20.53 27 PHE B N 1
ATOM 4813 C CA . PHE B 1 27 ? 9.328 63.219 42.281 1 20.53 27 PHE B CA 1
ATOM 4814 C C . PHE B 1 27 ? 9.297 62.438 40.969 1 20.53 27 PHE B C 1
ATOM 4816 O O . PHE B 1 27 ? 8.984 61.25 40.969 1 20.53 27 PHE B O 1
ATOM 4823 N N . SER B 1 28 ? 9.125 63.219 39.906 1 22.36 28 SER B N 1
ATOM 4824 C CA . SER B 1 28 ? 9.234 62.938 38.5 1 22.36 28 SER B CA 1
ATOM 4825 C C . SER B 1 28 ? 10.492 62.125 38.188 1 22.36 28 SER B C 1
ATOM 4827 O O . SER B 1 28 ? 11.609 62.625 38.375 1 22.36 28 SER B O 1
ATOM 4829 N N . GLU B 1 29 ? 10.68 60.969 38.719 1 24.8 29 GLU B N 1
ATOM 4830 C CA . GLU B 1 29 ? 11.867 60.219 38.312 1 24.8 29 GLU B CA 1
ATOM 4831 C C . GLU B 1 29 ? 12.18 60.375 36.844 1 24.8 29 GLU B C 1
ATOM 4833 O O . GLU B 1 29 ? 11.289 60.25 36 1 24.8 29 GLU B O 1
ATOM 4838 N N . GLU B 1 30 ? 13.18 61.219 36.406 1 25 30 GLU B N 1
ATOM 4839 C CA . GLU B 1 30 ? 13.945 61.375 35.156 1 25 30 GLU B CA 1
ATOM 4840 C C . GLU B 1 30 ? 14.016 60.031 34.406 1 25 30 GLU B C 1
ATOM 4842 O O . GLU B 1 30 ? 14.266 59 35 1 25 30 GLU B O 1
ATOM 4847 N N . SER B 1 31 ? 13.336 59.969 33.219 1 26.22 31 SER B N 1
ATOM 4848 C CA . SER B 1 31 ? 13.258 59.031 32.094 1 26.22 31 SER B CA 1
ATOM 4849 C C . SER B 1 31 ? 14.633 58.5 31.719 1 26.22 31 SER B C 1
ATOM 4851 O O . SER B 1 31 ? 15.516 59.25 31.312 1 26.22 31 SER B O 1
ATOM 4853 N N . SER B 1 32 ? 15.352 57.719 32.5 1 29 32 SER B N 1
ATOM 4854 C CA . SER B 1 32 ? 16.562 57 32.094 1 29 32 SER B CA 1
ATOM 4855 C C . SER B 1 32 ? 16.578 56.719 30.609 1 29 32 SER B C 1
ATOM 4857 O O . SER B 1 32 ? 15.547 56.375 30.031 1 29 32 SER B O 1
ATOM 4859 N N . GLU B 1 33 ? 17.422 57.344 29.75 1 29.12 33 GLU B N 1
ATOM 4860 C CA . GLU B 1 33 ? 17.891 57.062 28.391 1 29.12 33 GLU B CA 1
ATOM 4861 C C . GLU B 1 33 ? 17.859 55.562 28.094 1 29.12 33 GLU B C 1
ATOM 4863 O O . GLU B 1 33 ? 18.531 54.781 28.766 1 29.12 33 GLU B O 1
ATOM 4868 N N . TYR B 1 34 ? 16.828 54.938 27.734 1 30.73 34 TYR B N 1
ATOM 4869 C CA . TYR B 1 34 ? 16.609 53.656 27.094 1 30.73 34 TYR B CA 1
ATOM 4870 C C . TYR B 1 34 ? 17.766 53.344 26.141 1 30.73 34 TYR B C 1
ATOM 4872 O O . TYR B 1 34 ? 17.953 54 25.125 1 30.73 34 TYR B O 1
ATOM 4880 N N . GLN B 1 35 ? 19.016 53.094 26.609 1 32.16 35 GLN B N 1
ATOM 4881 C CA . GLN B 1 35 ? 19.875 52.281 25.766 1 32.16 35 GLN B CA 1
ATOM 4882 C C . GLN B 1 35 ? 19.062 51.375 24.828 1 32.16 35 GLN B C 1
ATOM 4884 O O . GLN B 1 35 ? 18.406 50.438 25.281 1 32.16 35 GLN B O 1
ATOM 4889 N N . ARG B 1 36 ? 18.422 51.844 23.875 1 38.31 36 ARG B N 1
ATOM 4890 C CA . ARG B 1 36 ? 17.953 51.094 22.734 1 38.31 36 ARG B CA 1
ATOM 4891 C C . ARG B 1 36 ? 18.844 49.875 22.453 1 38.31 36 ARG B C 1
ATOM 4893 O O . ARG B 1 36 ? 19.938 50.031 21.906 1 38.31 36 ARG B O 1
ATOM 4900 N N . GLU B 1 37 ? 19.141 49.062 23.312 1 44.09 37 GLU B N 1
ATOM 4901 C CA . GLU B 1 37 ? 19.734 47.75 23.078 1 44.09 37 GLU B CA 1
ATOM 4902 C C . GLU B 1 37 ? 19.359 47.219 21.703 1 44.09 37 GLU B C 1
ATOM 4904 O O . GLU B 1 37 ? 18.172 47.031 21.391 1 44.09 37 GLU B O 1
ATOM 4909 N N . ARG B 1 38 ? 20.031 47.656 20.75 1 54.16 38 ARG B N 1
ATOM 4910 C CA . ARG B 1 38 ? 19.859 47.219 19.375 1 54.16 38 ARG B CA 1
ATOM 4911 C C . ARG B 1 38 ? 19.516 45.75 19.281 1 54.16 38 ARG B C 1
ATOM 4913 O O . ARG B 1 38 ? 20.344 44.875 19.625 1 54.16 38 ARG B O 1
ATOM 4920 N N . LYS B 1 39 ? 18.344 45.375 19.219 1 80.06 39 LYS B N 1
ATOM 4921 C CA . LYS B 1 39 ? 17.781 44.031 19.109 1 80.06 39 LYS B CA 1
ATOM 4922 C C . LYS B 1 39 ? 18.391 43.281 17.922 1 80.06 39 LYS B C 1
ATOM 4924 O O . LYS B 1 39 ? 18.547 43.844 16.844 1 80.06 39 LYS B O 1
ATOM 4929 N N . LEU B 1 40 ? 19.125 42.281 18.25 1 91.69 40 LEU B N 1
ATOM 4930 C CA . LEU B 1 40 ? 19.781 41.406 17.266 1 91.69 40 LEU B CA 1
ATOM 4931 C C . LEU B 1 40 ? 18.75 40.656 16.422 1 91.69 40 LEU B C 1
ATOM 4933 O O . LEU B 1 40 ? 17.906 39.938 16.969 1 91.69 40 LEU B O 1
ATOM 4937 N N . ALA B 1 41 ? 18.719 41.062 15.156 1 96 41 ALA B N 1
ATOM 4938 C CA . ALA B 1 41 ? 17.875 40.344 14.203 1 96 41 ALA B CA 1
ATOM 4939 C C . ALA B 1 41 ? 18.641 39.156 13.602 1 96 41 ALA B C 1
ATOM 4941 O O . ALA B 1 41 ? 19.859 39.094 13.711 1 96 41 ALA B O 1
ATOM 4942 N N . GLY B 1 42 ? 17.844 38.25 13.18 1 97.25 42 GLY B N 1
ATOM 4943 C CA . GLY B 1 42 ? 18.438 37.125 12.492 1 97.25 42 GLY B CA 1
ATOM 4944 C C . GLY B 1 42 ? 18.094 37.062 11.016 1 97.25 42 GLY B C 1
ATOM 4945 O O . GLY B 1 42 ? 17.016 37.469 10.609 1 97.25 42 GLY B O 1
ATOM 4946 N N . LEU B 1 43 ? 19.031 36.562 10.188 1 97.56 43 LEU B N 1
ATOM 4947 C CA . LEU B 1 43 ? 18.797 36.312 8.766 1 97.56 43 LEU B CA 1
ATOM 4948 C C . LEU B 1 43 ? 19.25 34.938 8.367 1 97.56 43 LEU B C 1
ATOM 4950 O O . LEU B 1 43 ? 20.406 34.562 8.609 1 97.56 43 LEU B O 1
ATOM 4954 N N . VAL B 1 44 ? 18.344 34.156 7.828 1 97.25 44 VAL B N 1
ATOM 4955 C CA . VAL B 1 44 ? 18.641 32.781 7.383 1 97.25 44 VAL B CA 1
ATOM 4956 C C . VAL B 1 44 ? 18.766 32.75 5.859 1 97.25 44 VAL B C 1
ATOM 4958 O O . VAL B 1 44 ? 17.906 33.312 5.156 1 97.25 44 VAL B O 1
ATOM 4961 N N . GLY B 1 45 ? 19.812 32.156 5.352 1 95.38 45 GLY B N 1
ATOM 4962 C CA . GLY B 1 45 ? 20 31.891 3.936 1 95.38 45 GLY B CA 1
ATOM 4963 C C . GLY B 1 45 ? 20.859 30.672 3.668 1 95.38 45 GLY B C 1
ATOM 4964 O O . GLY B 1 45 ? 21.016 29.812 4.543 1 95.38 45 GLY B O 1
ATOM 4965 N N . GLY B 1 46 ? 21.188 30.531 2.385 1 91.75 46 GLY B N 1
ATOM 4966 C CA . GLY B 1 46 ? 21.969 29.359 2.031 1 91.75 46 GLY B CA 1
ATOM 4967 C C . GLY B 1 46 ? 23.016 29.641 0.962 1 91.75 46 GLY B C 1
ATOM 4968 O O . GLY B 1 46 ? 23.125 30.766 0.473 1 91.75 46 GLY B O 1
ATOM 4969 N N . TYR B 1 47 ? 23.891 28.656 0.766 1 88.88 47 TYR B N 1
ATOM 4970 C CA . TYR B 1 47 ? 24.859 28.688 -0.322 1 88.88 47 TYR B CA 1
ATOM 4971 C C . TYR B 1 47 ? 24.953 27.328 -1.017 1 88.88 47 TYR B C 1
ATOM 4973 O O . TYR B 1 47 ? 24.812 26.281 -0.376 1 88.88 47 TYR B O 1
ATOM 4981 N N . ALA B 1 48 ? 25.109 27.328 -2.342 1 81.81 48 ALA B N 1
ATOM 4982 C CA . ALA B 1 48 ? 25.141 26.109 -3.152 1 81.81 48 ALA B CA 1
ATOM 4983 C C . ALA B 1 48 ? 26.5 25.438 -3.084 1 81.81 48 ALA B C 1
ATOM 4985 O O . ALA B 1 48 ? 27.531 26.109 -3.119 1 81.81 48 ALA B O 1
ATOM 4986 N N . VAL B 1 49 ? 26.453 24.141 -2.814 1 75.94 49 VAL B N 1
ATOM 4987 C CA . VAL B 1 49 ? 27.656 23.328 -2.852 1 75.94 49 VAL B CA 1
ATOM 4988 C C . VAL B 1 49 ? 27.688 22.484 -4.117 1 75.94 49 VAL B C 1
ATOM 4990 O O . VAL B 1 49 ? 26.75 21.719 -4.371 1 75.94 49 VAL B O 1
ATOM 4993 N N . GLN B 1 50 ? 28.281 22.969 -5.293 1 63.47 50 GLN B N 1
ATOM 4994 C CA . GLN B 1 50 ? 28.422 22.141 -6.496 1 63.47 50 GLN B CA 1
ATOM 4995 C C . GLN B 1 50 ? 29.797 21.5 -6.555 1 63.47 50 GLN B C 1
ATOM 4997 O O . GLN B 1 50 ? 30.75 21.984 -5.93 1 63.47 50 GLN B O 1
ATOM 5002 N N . ARG B 1 51 ? 30.016 20.344 -7.254 1 55.53 51 ARG B N 1
ATOM 5003 C CA . ARG B 1 51 ? 31.297 19.656 -7.402 1 55.53 51 ARG B CA 1
ATOM 5004 C C . ARG B 1 51 ? 32.375 20.641 -7.836 1 55.53 51 ARG B C 1
ATOM 5006 O O . ARG B 1 51 ? 33.531 20.5 -7.43 1 55.53 51 ARG B O 1
ATOM 5013 N N . HIS B 1 52 ? 31.969 21.531 -8.953 1 50.19 52 HIS B N 1
ATOM 5014 C CA . HIS B 1 52 ? 33.094 22.297 -9.516 1 50.19 52 HIS B CA 1
ATOM 5015 C C . HIS B 1 52 ? 32.875 23.781 -9.289 1 50.19 52 HIS B C 1
ATOM 5017 O O . HIS B 1 52 ? 33.75 24.594 -9.602 1 50.19 52 HIS B O 1
ATOM 5023 N N . ASN B 1 53 ? 31.766 24.219 -9.141 1 50.16 53 ASN B N 1
ATOM 5024 C CA . ASN B 1 53 ? 31.578 25.656 -8.969 1 50.16 53 ASN B CA 1
ATOM 5025 C C . ASN B 1 53 ? 31.047 26 -7.578 1 50.16 53 ASN B C 1
ATOM 5027 O O . ASN B 1 53 ? 29.984 25.5 -7.184 1 50.16 53 ASN B O 1
ATOM 5031 N N . GLN B 1 54 ? 31.875 26.422 -6.703 1 53.91 54 GLN B N 1
ATOM 5032 C CA . GLN B 1 54 ? 31.766 26.688 -5.273 1 53.91 54 GLN B CA 1
ATOM 5033 C C . GLN B 1 54 ? 31.219 28.094 -5.012 1 53.91 54 GLN B C 1
ATOM 5035 O O . GLN B 1 54 ? 31.609 29.047 -5.688 1 53.91 54 GLN B O 1
ATOM 5040 N N . GLY B 1 55 ? 29.953 28.266 -4.34 1 63.19 55 GLY B N 1
ATOM 5041 C CA . GLY B 1 55 ? 29.656 29.344 -3.396 1 63.19 55 GLY B CA 1
ATOM 5042 C C . GLY B 1 55 ? 28.531 30.25 -3.855 1 63.19 55 GLY B C 1
ATOM 5043 O O . GLY B 1 55 ? 28.578 31.469 -3.627 1 63.19 55 GLY B O 1
ATOM 5044 N N . LEU B 1 56 ? 27.641 29.75 -4.691 1 79.75 56 LEU B N 1
ATOM 5045 C CA . LEU B 1 56 ? 26.547 30.672 -5.012 1 79.75 56 LEU B CA 1
ATOM 5046 C C . LEU B 1 56 ? 25.625 30.875 -3.807 1 79.75 56 LEU B C 1
ATOM 5048 O O . LEU B 1 56 ? 25.125 29.906 -3.234 1 79.75 56 LEU B O 1
ATOM 5052 N N . LEU B 1 57 ? 25.594 32.125 -3.459 1 90.12 57 LEU B N 1
ATOM 5053 C CA . LEU B 1 57 ? 24.766 32.5 -2.314 1 90.12 57 LEU B CA 1
ATOM 5054 C C . LEU B 1 57 ? 23.297 32.594 -2.709 1 90.12 57 LEU B C 1
ATOM 5056 O O . LEU B 1 57 ? 22.984 32.875 -3.869 1 90.12 57 LEU B O 1
ATOM 5060 N N . SER B 1 58 ? 22.453 32.281 -1.771 1 92.06 58 SER B N 1
ATOM 5061 C CA . SER B 1 58 ? 21.031 32.5 -2.016 1 92.06 58 SER B CA 1
ATOM 5062 C C . SER B 1 58 ? 20.734 33.969 -2.266 1 92.06 58 SER B C 1
ATOM 5064 O O . SER B 1 58 ? 21.516 34.844 -1.879 1 92.06 58 SER B O 1
ATOM 5066 N N . PRO B 1 59 ? 19.656 34.25 -2.941 1 90.5 59 PRO B N 1
ATOM 5067 C CA . PRO B 1 59 ? 19.438 35.594 -3.479 1 90.5 59 PRO B CA 1
ATOM 5068 C C . PRO B 1 59 ? 19.516 36.688 -2.406 1 90.5 59 PRO B C 1
ATOM 5070 O O . PRO B 1 59 ? 20.188 37.719 -2.6 1 90.5 59 PRO B O 1
ATOM 5073 N N . ALA B 1 60 ? 18.828 36.531 -1.27 1 93.81 60 ALA B N 1
ATOM 5074 C CA . ALA B 1 60 ? 18.844 37.531 -0.211 1 93.81 60 ALA B CA 1
ATOM 5075 C C . ALA B 1 60 ? 20.25 37.688 0.379 1 93.81 60 ALA B C 1
ATOM 5077 O O . ALA B 1 60 ? 20.703 38.781 0.658 1 93.81 60 ALA B O 1
ATOM 5078 N N . ILE B 1 61 ? 20.906 36.562 0.566 1 94.38 61 ILE B N 1
ATOM 5079 C CA . ILE B 1 61 ? 22.25 36.594 1.122 1 94.38 61 ILE B CA 1
ATOM 5080 C C . ILE B 1 61 ? 23.219 37.25 0.129 1 94.38 61 ILE B C 1
ATOM 5082 O O . ILE B 1 61 ? 24.109 38 0.523 1 94.38 61 ILE B O 1
ATOM 5086 N N . ALA B 1 62 ? 23.047 36.906 -1.14 1 93.06 62 ALA B N 1
ATOM 5087 C CA . ALA B 1 62 ? 23.875 37.531 -2.18 1 93.06 62 ALA B CA 1
ATOM 5088 C C . ALA B 1 62 ? 23.734 39.031 -2.182 1 93.06 62 ALA B C 1
ATOM 5090 O O . ALA B 1 62 ? 24.719 39.781 -2.322 1 93.06 62 ALA B O 1
ATOM 5091 N N . TYR B 1 63 ? 22.547 39.469 -2.094 1 93.38 63 TYR B N 1
ATOM 5092 C CA . TYR B 1 63 ? 22.266 40.875 -2.051 1 93.38 63 TYR B CA 1
ATOM 5093 C C . TYR B 1 63 ? 22.953 41.531 -0.859 1 93.38 63 TYR B C 1
ATOM 5095 O O . TYR B 1 63 ? 23.625 42.562 -1.009 1 93.38 63 TYR B O 1
ATOM 5103 N N . VAL B 1 64 ? 22.766 40.969 0.321 1 94.62 64 VAL B N 1
ATOM 5104 C CA . VAL B 1 64 ? 23.359 41.5 1.541 1 94.62 64 VAL B CA 1
ATOM 5105 C C . VAL B 1 64 ? 24.875 41.5 1.426 1 94.62 64 VAL B C 1
ATOM 5107 O O . VAL B 1 64 ? 25.531 42.469 1.819 1 94.62 64 VAL B O 1
ATOM 5110 N N . ASP B 1 65 ? 25.375 40.5 0.917 1 94.38 65 ASP B N 1
ATOM 5111 C CA . ASP B 1 65 ? 26.812 40.344 0.776 1 94.38 65 ASP B CA 1
ATOM 5112 C C . ASP B 1 65 ? 27.391 41.375 -0.162 1 94.38 65 ASP B C 1
ATOM 5114 O O . ASP B 1 65 ? 28.422 42 0.142 1 94.38 65 ASP B O 1
ATOM 5118 N N . GLU B 1 66 ? 26.766 41.594 -1.254 1 93.12 66 GLU B N 1
ATOM 5119 C CA . GLU B 1 66 ? 27.25 42.5 -2.287 1 93.12 66 GLU B CA 1
ATOM 5120 C C . GLU B 1 66 ? 27.047 43.969 -1.877 1 93.12 66 GLU B C 1
ATOM 5122 O O . GLU B 1 66 ? 27.938 44.781 -2.041 1 93.12 66 GLU B O 1
ATOM 5127 N N . VAL B 1 67 ? 25.938 44.25 -1.354 1 92.5 67 VAL B N 1
ATOM 5128 C CA . VAL B 1 67 ? 25.531 45.625 -1.152 1 92.5 67 VAL B CA 1
ATOM 5129 C C . VAL B 1 67 ? 26.094 46.156 0.168 1 92.5 67 VAL B C 1
ATOM 5131 O O . VAL B 1 67 ? 26.453 47.344 0.279 1 92.5 67 VAL B O 1
ATOM 5134 N N . PHE B 1 68 ? 26.172 45.25 1.139 1 92.25 68 PHE B N 1
ATOM 5135 C CA . PHE B 1 68 ? 26.453 45.781 2.463 1 92.25 68 PHE B CA 1
ATOM 5136 C C . PHE B 1 68 ? 27.75 45.219 3.021 1 92.25 68 PHE B C 1
ATOM 5138 O O . PHE B 1 68 ? 28.375 45.812 3.908 1 92.25 68 PHE B O 1
ATOM 5145 N N . LEU B 1 69 ? 28.203 44.062 2.551 1 93.75 69 LEU B N 1
ATOM 5146 C CA . LEU B 1 69 ? 29.297 43.406 3.258 1 93.75 69 LEU B CA 1
ATOM 5147 C C . LEU B 1 69 ? 30.5 43.219 2.344 1 93.75 69 LEU B C 1
ATOM 5149 O O . LEU B 1 69 ? 31.453 42.531 2.699 1 93.75 69 LEU B O 1
ATOM 5153 N N . ASN B 1 70 ? 30.484 43.844 1.217 1 93.56 70 ASN B N 1
ATOM 5154 C CA . ASN B 1 70 ? 31.594 43.844 0.27 1 93.56 70 ASN B CA 1
ATOM 5155 C C . ASN B 1 70 ? 32.188 42.469 0.039 1 93.56 70 ASN B C 1
ATOM 5157 O O . ASN B 1 70 ? 33.406 42.281 0.077 1 93.56 70 ASN B O 1
ATOM 5161 N N . GLY B 1 71 ? 31.266 41.5 0.003 1 91.81 71 GLY B N 1
ATOM 5162 C CA . GLY B 1 71 ? 31.688 40.125 -0.334 1 91.81 71 GLY B CA 1
ATOM 5163 C C . GLY B 1 71 ? 32.188 39.344 0.86 1 91.81 71 GLY B C 1
ATOM 5164 O O . GLY B 1 71 ? 32.812 38.312 0.7 1 91.81 71 GLY B O 1
ATOM 5165 N N . GLY B 1 72 ? 31.984 39.812 1.939 1 90.06 72 GLY B N 1
ATOM 5166 C CA . GLY B 1 72 ? 32.5 39.219 3.148 1 90.06 72 GLY B CA 1
ATOM 5167 C C . GLY B 1 72 ? 31.969 37.812 3.383 1 90.06 72 GLY B C 1
ATOM 5168 O O . GLY B 1 72 ? 32.688 36.938 3.844 1 90.06 72 GLY B O 1
ATOM 5169 N N . ILE B 1 73 ? 30.688 37.562 3.15 1 90.88 73 ILE B N 1
ATOM 5170 C CA . ILE B 1 73 ? 30.078 36.25 3.359 1 90.88 73 ILE B CA 1
ATOM 5171 C C . ILE B 1 73 ? 30.672 35.25 2.379 1 90.88 73 ILE B C 1
ATOM 5173 O O . ILE B 1 73 ? 31.047 34.125 2.771 1 90.88 73 ILE B O 1
ATOM 5177 N N . LYS B 1 74 ? 30.734 35.625 1.122 1 88.88 74 LYS B N 1
ATOM 5178 C CA . LYS B 1 74 ? 31.297 34.75 0.086 1 88.88 74 LYS B CA 1
ATOM 5179 C C . LYS B 1 74 ? 32.719 34.344 0.421 1 88.88 74 LYS B C 1
ATOM 5181 O O . LYS B 1 74 ? 33.125 33.188 0.218 1 88.88 74 LYS B O 1
ATOM 5186 N N . ASP B 1 75 ? 33.469 35.344 0.877 1 87.38 75 ASP B N 1
ATOM 5187 C CA . ASP B 1 75 ? 34.875 35.062 1.237 1 87.38 75 ASP B CA 1
ATOM 5188 C C . ASP B 1 75 ? 34.969 34.062 2.371 1 87.38 75 ASP B C 1
ATOM 5190 O O . ASP B 1 75 ? 35.812 33.156 2.344 1 87.38 75 ASP B O 1
ATOM 5194 N N . ARG B 1 76 ? 34.156 34.188 3.314 1 85.12 76 ARG B N 1
ATOM 5195 C CA . ARG B 1 76 ? 34.156 33.281 4.461 1 85.12 76 ARG B CA 1
ATOM 5196 C C . ARG B 1 76 ? 33.781 31.859 4.039 1 85.12 76 ARG B C 1
ATOM 5198 O O . ARG B 1 76 ? 34.375 30.891 4.492 1 85.12 76 ARG B O 1
ATOM 5205 N N . ILE B 1 77 ? 32.719 31.75 3.291 1 85.19 77 ILE B N 1
ATOM 5206 C CA . ILE B 1 77 ? 32.25 30.453 2.838 1 85.19 77 ILE B CA 1
ATOM 5207 C C . ILE B 1 77 ? 33.312 29.766 1.984 1 85.19 77 ILE B C 1
ATOM 5209 O O . ILE B 1 77 ? 33.5 28.547 2.098 1 85.19 77 ILE B O 1
ATOM 5213 N N . SER B 1 78 ? 33.906 30.5 1.119 1 78.12 78 SER B N 1
ATOM 5214 C CA . SER B 1 78 ? 34.938 29.953 0.255 1 78.12 78 SER B CA 1
ATOM 5215 C C . SER B 1 78 ? 36.125 29.438 1.07 1 78.12 78 SER B C 1
ATOM 5217 O O . SER B 1 78 ? 36.75 28.453 0.69 1 78.12 78 SER B O 1
ATOM 5219 N N . LYS B 1 79 ? 36.469 30.062 2.08 1 74.31 79 LYS B N 1
ATOM 5220 C CA . LYS B 1 79 ? 37.625 29.688 2.904 1 74.31 79 LYS B CA 1
ATOM 5221 C C . LYS B 1 79 ? 37.281 28.531 3.836 1 74.31 79 LYS B C 1
ATOM 5223 O O . LYS B 1 79 ? 38.094 27.625 4.031 1 74.31 79 LYS B O 1
ATOM 5228 N N . CYS B 1 80 ? 36.188 28.625 4.453 1 60.19 80 CYS B N 1
ATOM 5229 C CA . CYS B 1 80 ? 35.906 27.703 5.551 1 60.19 80 CYS B CA 1
ATOM 5230 C C . CYS B 1 80 ? 35.062 26.547 5.07 1 60.19 80 CYS B C 1
ATOM 5232 O O . CYS B 1 80 ? 35.25 25.406 5.504 1 60.19 80 CYS B O 1
ATOM 5234 N N . CYS B 1 81 ? 34.094 26.859 4.461 1 53 81 CYS B N 1
ATOM 5235 C CA . CYS B 1 81 ? 32.969 25.922 4.371 1 53 81 CYS B CA 1
ATOM 5236 C C . CYS B 1 81 ? 33.156 24.953 3.221 1 53 81 CYS B C 1
ATOM 5238 O O . CYS B 1 81 ? 32.625 23.844 3.242 1 53 81 CYS B O 1
ATOM 5240 N N . LEU B 1 82 ? 33.906 25.375 2.137 1 51.53 82 LEU B N 1
ATOM 5241 C CA . LEU B 1 82 ? 34.188 24.422 1.056 1 51.53 82 LEU B CA 1
ATOM 5242 C C . LEU B 1 82 ? 35.156 23.328 1.509 1 51.53 82 LEU B C 1
ATOM 5244 O O . LEU B 1 82 ? 35.156 22.25 0.93 1 51.53 82 LEU B O 1
ATOM 5248 N N . SER B 1 83 ? 36.031 23.688 2.416 1 47.06 83 SER B N 1
ATOM 5249 C CA . SER B 1 83 ? 36.969 22.656 2.854 1 47.06 83 SER B CA 1
ATOM 5250 C C . SER B 1 83 ? 36.281 21.578 3.678 1 47.06 83 SER B C 1
ATOM 5252 O O . SER B 1 83 ? 36.656 20.422 3.652 1 47.06 83 SER B O 1
ATOM 5254 N N . LYS B 1 84 ? 35.375 22.062 4.555 1 50.34 84 LYS B N 1
ATOM 5255 C CA . LYS B 1 84 ? 34.594 21.062 5.258 1 50.34 84 LYS B CA 1
ATOM 5256 C C . LYS B 1 84 ? 33.219 20.891 4.609 1 50.34 84 LYS B C 1
ATOM 5258 O O . LYS B 1 84 ? 32.312 21.688 4.848 1 50.34 84 LYS B O 1
ATOM 5263 N N . ILE B 1 85 ? 33.125 20.422 3.596 1 49.59 85 ILE B N 1
ATOM 5264 C CA . ILE B 1 85 ? 31.984 20.188 2.732 1 49.59 85 ILE B CA 1
ATOM 5265 C C . ILE B 1 85 ? 30.703 20.141 3.572 1 49.59 85 ILE B C 1
ATOM 5267 O O . ILE B 1 85 ? 30.547 19.266 4.43 1 49.59 85 ILE B O 1
ATOM 5271 N N . GLY B 1 86 ? 29.891 21.359 3.617 1 61.22 86 GLY B N 1
ATOM 5272 C CA . GLY B 1 86 ? 28.531 21.25 4.121 1 61.22 86 GLY B CA 1
ATOM 5273 C C . GLY B 1 86 ? 28.344 21.875 5.488 1 61.22 86 GLY B C 1
ATOM 5274 O O . GLY B 1 86 ? 27.406 21.547 6.203 1 61.22 86 GLY B O 1
ATOM 5275 N N . ALA B 1 87 ? 29.297 22.734 5.988 1 73.56 87 ALA B N 1
ATOM 5276 C CA . ALA B 1 87 ? 29.141 23.281 7.332 1 73.56 87 ALA B CA 1
ATOM 5277 C C . ALA B 1 87 ? 28.281 24.547 7.305 1 73.56 87 ALA B C 1
ATOM 5279 O O . ALA B 1 87 ? 28.234 25.25 6.297 1 73.56 87 ALA B O 1
ATOM 5280 N N . MET B 1 88 ? 27.625 24.891 8.414 1 80.44 88 MET B N 1
ATOM 5281 C CA . MET B 1 88 ? 26.828 26.094 8.641 1 80.44 88 MET B CA 1
ATOM 5282 C C . MET B 1 88 ? 27.734 27.297 8.93 1 80.44 88 MET B C 1
ATOM 5284 O O . MET B 1 88 ? 28.734 27.156 9.648 1 80.44 88 MET B O 1
ATOM 5288 N N . ASP B 1 89 ? 27.531 28.391 8.242 1 84.88 89 ASP B N 1
ATOM 5289 C CA . ASP B 1 89 ? 28.234 29.641 8.523 1 84.88 89 ASP B CA 1
ATOM 5290 C C . ASP B 1 89 ? 27.359 30.578 9.375 1 84.88 89 ASP B C 1
ATOM 5292 O O . ASP B 1 89 ? 26.172 30.734 9.109 1 84.88 89 ASP B O 1
ATOM 5296 N N . LEU B 1 90 ? 27.984 31.078 10.391 1 88.88 90 LEU B N 1
ATOM 5297 C CA . LEU B 1 90 ? 27.328 32.031 11.289 1 88.88 90 LEU B CA 1
ATOM 5298 C C . LEU B 1 90 ? 28.172 33.281 11.445 1 88.88 90 LEU B C 1
ATOM 5300 O O . LEU B 1 90 ? 29.359 33.188 11.781 1 88.88 90 LEU B O 1
ATOM 5304 N N . CYS B 1 91 ? 27.516 34.469 11.125 1 90.25 91 CYS B N 1
ATOM 5305 C CA . CYS B 1 91 ? 28.266 35.688 11.273 1 90.25 91 CYS B CA 1
ATOM 5306 C C . CYS B 1 91 ? 27.359 36.844 11.68 1 90.25 91 CYS B C 1
ATOM 5308 O O . CYS B 1 91 ? 26.141 36.812 11.43 1 90.25 91 CYS B O 1
ATOM 5310 N N . ASN B 1 92 ? 27.922 37.844 12.289 1 92.06 92 ASN B N 1
ATOM 5311 C CA . ASN B 1 92 ? 27.203 39.062 12.641 1 92.06 92 ASN B CA 1
ATOM 5312 C C . ASN B 1 92 ? 27.578 40.219 11.711 1 92.06 92 ASN B C 1
ATOM 5314 O O . ASN B 1 92 ? 28.719 40.344 11.273 1 92.06 92 ASN B O 1
ATOM 5318 N N . ALA B 1 93 ? 26.547 40.938 11.43 1 92.5 93 ALA B N 1
ATOM 5319 C CA . ALA B 1 93 ? 26.781 42.094 10.57 1 92.5 93 ALA B CA 1
ATOM 5320 C C . ALA B 1 93 ? 25.734 43.156 10.836 1 92.5 93 ALA B C 1
ATOM 5322 O O . ALA B 1 93 ? 24.656 42.875 11.367 1 92.5 93 ALA B O 1
ATOM 5323 N N . THR B 1 94 ? 26.172 44.375 10.508 1 92.5 94 THR B N 1
ATOM 5324 C CA . THR B 1 94 ? 25.25 45.5 10.633 1 92.5 94 THR B CA 1
ATOM 5325 C C . THR B 1 94 ? 24.891 46.062 9.258 1 92.5 94 THR B C 1
ATOM 5327 O O . THR B 1 94 ? 25.781 46.406 8.477 1 92.5 94 THR B O 1
ATOM 5330 N N . PHE B 1 95 ? 23.719 46.031 8.953 1 91.19 95 PHE B N 1
ATOM 5331 C CA . PHE B 1 95 ? 23.203 46.625 7.723 1 91.19 95 PHE B CA 1
ATOM 5332 C C . PHE B 1 95 ? 21.734 46.969 7.859 1 91.19 95 PHE B C 1
ATOM 5334 O O . PHE B 1 95 ? 21.047 46.469 8.766 1 91.19 95 PHE B O 1
ATOM 5341 N N . LEU B 1 96 ? 21.188 47.969 7.012 1 90.81 96 LEU B N 1
ATOM 5342 C CA . LEU B 1 96 ? 19.797 48.438 7.039 1 90.81 96 LEU B CA 1
ATOM 5343 C C . LEU B 1 96 ? 19.422 48.938 8.438 1 90.81 96 LEU B C 1
ATOM 5345 O O . LEU B 1 96 ? 18.344 48.594 8.93 1 90.81 96 LEU B O 1
ATOM 5349 N N . GLN B 1 97 ? 20.422 49.406 9.148 1 86.12 97 GLN B N 1
ATOM 5350 C CA . GLN B 1 97 ? 20.281 50.062 10.438 1 86.12 97 GLN B CA 1
ATOM 5351 C C . GLN B 1 97 ? 19.953 49.094 11.547 1 86.12 97 GLN B C 1
ATOM 5353 O O . GLN B 1 97 ? 19.297 49.438 12.523 1 86.12 97 GLN B O 1
ATOM 5358 N N . SER B 1 98 ? 20.281 47.875 11.352 1 89.94 98 SER B N 1
ATOM 5359 C CA . SER B 1 98 ? 20.047 46.844 12.359 1 89.94 98 SER B CA 1
ATOM 5360 C C . SER B 1 98 ? 21.234 45.875 12.43 1 89.94 98 SER B C 1
ATOM 5362 O O . SER B 1 98 ? 22.016 45.781 11.484 1 89.94 98 SER B O 1
ATOM 5364 N N . GLN B 1 99 ? 21.406 45.344 13.578 1 93.56 99 GLN B N 1
ATOM 5365 C CA . GLN B 1 99 ? 22.359 44.25 13.75 1 93.56 99 GLN B CA 1
ATOM 5366 C C . GLN B 1 99 ? 21.75 42.906 13.422 1 93.56 99 GLN B C 1
ATOM 5368 O O . GLN B 1 99 ? 20.625 42.594 13.867 1 93.56 99 GLN B O 1
ATOM 5373 N N . TYR B 1 100 ? 22.484 42.156 12.625 1 94.88 100 TYR B N 1
ATOM 5374 C CA . TYR B 1 100 ? 21.969 40.844 12.203 1 94.88 100 TYR B CA 1
ATOM 5375 C C . TYR B 1 100 ? 22.938 39.719 12.586 1 94.88 100 TYR B C 1
ATOM 5377 O O . TYR B 1 100 ? 24.156 39.906 12.508 1 94.88 100 TYR B O 1
ATOM 5385 N N . CYS B 1 101 ? 22.375 38.688 13.094 1 96.12 101 CYS B N 1
ATOM 5386 C CA . CYS B 1 101 ? 23.031 37.375 13.062 1 96.12 101 CYS B CA 1
ATOM 5387 C C . CYS B 1 101 ? 22.656 36.594 11.812 1 96.12 101 CYS B C 1
ATOM 5389 O O . CYS B 1 101 ? 21.5 36.219 11.656 1 96.12 101 CYS B O 1
ATOM 5391 N N . ILE B 1 102 ? 23.609 36.344 10.961 1 95.94 102 ILE B N 1
ATOM 5392 C CA . ILE B 1 102 ? 23.344 35.719 9.664 1 95.94 102 ILE B CA 1
ATOM 5393 C C . ILE B 1 102 ? 23.766 34.25 9.703 1 95.94 102 ILE B C 1
ATOM 5395 O O . ILE B 1 102 ? 24.891 33.938 10.086 1 95.94 102 ILE B O 1
ATOM 5399 N N . VAL B 1 103 ? 22.812 33.406 9.375 1 95.62 103 VAL B N 1
ATOM 5400 C CA . VAL B 1 103 ? 23.109 31.969 9.273 1 95.62 103 VAL B CA 1
ATOM 5401 C C . VAL B 1 103 ? 23.016 31.531 7.812 1 95.62 103 VAL B C 1
ATOM 5403 O O . VAL B 1 103 ? 22 31.734 7.156 1 95.62 103 VAL B O 1
ATOM 5406 N N . CYS B 1 104 ? 24.047 30.953 7.297 1 92.38 104 CYS B N 1
ATOM 5407 C CA . CYS B 1 104 ? 24.078 30.406 5.945 1 92.38 104 CYS B CA 1
ATOM 5408 C C . CYS B 1 104 ? 24.375 28.906 5.969 1 92.38 104 CYS B C 1
ATOM 5410 O O . CYS B 1 104 ? 25.438 28.5 6.43 1 92.38 104 CYS B O 1
ATOM 5412 N N . ASN B 1 105 ? 23.375 28.172 5.496 1 91.25 105 ASN B N 1
ATOM 5413 C CA . ASN B 1 105 ? 23.547 26.719 5.449 1 91.25 105 ASN B CA 1
ATOM 5414 C C . ASN B 1 105 ? 23.781 26.219 4.027 1 91.25 105 ASN B C 1
ATOM 5416 O O . ASN B 1 105 ? 23.297 26.828 3.066 1 91.25 105 ASN B O 1
ATOM 5420 N N . PRO B 1 106 ? 24.516 25.109 3.895 1 86.56 106 PRO B N 1
ATOM 5421 C CA . PRO B 1 106 ? 24.797 24.562 2.562 1 86.56 106 PRO B CA 1
ATOM 5422 C C . PRO B 1 106 ? 23.578 23.906 1.921 1 86.56 106 PRO B C 1
ATOM 5424 O O . PRO B 1 106 ? 22.781 23.266 2.613 1 86.56 106 PRO B O 1
ATOM 5427 N N . LEU B 1 107 ? 23.453 24.125 0.676 1 83.81 107 LEU B N 1
ATOM 5428 C CA . LEU B 1 107 ? 22.469 23.469 -0.171 1 83.81 107 LEU B CA 1
ATOM 5429 C C . LEU B 1 107 ? 23.141 22.672 -1.286 1 83.81 107 LEU B C 1
ATOM 5431 O O . LEU B 1 107 ? 23.797 23.25 -2.148 1 83.81 107 LEU B O 1
ATOM 5435 N N . ILE B 1 108 ? 22.984 21.375 -1.21 1 72.25 108 ILE B N 1
ATOM 5436 C CA . ILE B 1 108 ? 23.578 20.547 -2.252 1 72.25 108 ILE B CA 1
ATOM 5437 C C . ILE B 1 108 ? 22.719 20.578 -3.506 1 72.25 108 ILE B C 1
ATOM 5439 O O . ILE B 1 108 ? 21.531 20.219 -3.463 1 72.25 108 ILE B O 1
ATOM 5443 N N . ILE B 1 109 ? 23.172 21.234 -4.496 1 64.62 109 ILE B N 1
ATOM 5444 C CA . ILE B 1 109 ? 22.453 21.312 -5.758 1 64.62 109 ILE B CA 1
ATOM 5445 C C . ILE B 1 109 ? 23.016 20.297 -6.742 1 64.62 109 ILE B C 1
ATOM 5447 O O . ILE B 1 109 ? 24.234 20.109 -6.832 1 64.62 109 ILE B O 1
ATOM 5451 N N . ARG B 1 110 ? 22.328 19.188 -7.133 1 55 110 ARG B N 1
ATOM 5452 C CA . ARG B 1 110 ? 22.797 18.234 -8.125 1 55 110 ARG B CA 1
ATOM 5453 C C . ARG B 1 110 ? 23.031 18.906 -9.469 1 55 110 ARG B C 1
ATOM 5455 O O . ARG B 1 110 ? 22.219 19.719 -9.914 1 55 110 ARG B O 1
ATOM 5462 N N . SER B 1 111 ? 24.234 18.922 -10.008 1 45.53 111 SER B N 1
ATOM 5463 C CA . SER B 1 111 ? 24.531 19.391 -11.359 1 45.53 111 SER B CA 1
ATOM 5464 C C . SER B 1 111 ? 23.734 18.578 -12.398 1 45.53 111 SER B C 1
ATOM 5466 O O . SER B 1 111 ? 23.531 17.375 -12.227 1 45.53 111 SER B O 1
ATOM 5468 N N . ALA B 1 112 ? 22.859 19.094 -13.156 1 40.69 112 ALA B N 1
ATOM 5469 C CA . ALA B 1 112 ? 22.375 18.453 -14.375 1 40.69 112 ALA B CA 1
ATOM 5470 C C . ALA B 1 112 ? 23.516 17.781 -15.133 1 40.69 112 ALA B C 1
ATOM 5472 O O . ALA B 1 112 ? 24.234 18.438 -15.891 1 40.69 112 ALA B O 1
ATOM 5473 N N . GLN B 1 113 ? 24.438 17.094 -14.766 1 34.34 113 GLN B N 1
ATOM 5474 C CA . GLN B 1 113 ? 25.422 16.625 -15.734 1 34.34 113 GLN B CA 1
ATOM 5475 C C . GLN B 1 113 ? 24.75 15.961 -16.922 1 34.34 113 GLN B C 1
ATOM 5477 O O . GLN B 1 113 ? 25.203 16.094 -18.062 1 34.34 113 GLN B O 1
ATOM 5482 N N . ASN B 1 114 ? 24.156 14.695 -17.016 1 33.25 114 ASN B N 1
ATOM 5483 C CA . ASN B 1 114 ? 24.312 13.867 -18.219 1 33.25 114 ASN B CA 1
ATOM 5484 C C . ASN B 1 114 ? 23.469 14.391 -19.375 1 33.25 114 ASN B C 1
ATOM 5486 O O . ASN B 1 114 ? 23.562 13.898 -20.5 1 33.25 114 ASN B O 1
ATOM 5490 N N . LYS B 1 115 ? 22.172 14.25 -19.641 1 32.19 115 LYS B N 1
ATOM 5491 C CA . LYS B 1 115 ? 21.953 14.484 -21.062 1 32.19 115 LYS B CA 1
ATOM 5492 C C . LYS B 1 115 ? 22.516 15.836 -21.5 1 32.19 115 LYS B C 1
ATOM 5494 O O . LYS B 1 115 ? 22.453 16.812 -20.734 1 32.19 115 LYS B O 1
ATOM 5499 N N . GLU B 1 116 ? 23.391 15.875 -22.578 1 28.94 116 GLU B N 1
ATOM 5500 C CA . GLU B 1 116 ? 23.703 16.766 -23.688 1 28.94 116 GLU B CA 1
ATOM 5501 C C . GLU B 1 116 ? 22.5 17.656 -24.031 1 28.94 116 GLU B C 1
ATOM 5503 O O . GLU B 1 116 ? 22.156 17.828 -25.203 1 28.94 116 GLU B O 1
ATOM 5508 N N . CYS B 1 117 ? 21.328 17.578 -23.656 1 27.48 117 CYS B N 1
ATOM 5509 C CA . CYS B 1 117 ? 20.766 18.781 -24.266 1 27.48 117 CYS B CA 1
ATOM 5510 C C . CYS B 1 117 ? 21.625 20 -23.984 1 27.48 117 CYS B C 1
ATOM 5512 O O . CYS B 1 117 ? 22.094 20.172 -22.859 1 27.48 117 CYS B O 1
ATOM 5514 N N . ASP B 1 118 ? 22.297 20.531 -25.062 1 28.12 118 ASP B N 1
ATOM 5515 C CA . ASP B 1 118 ? 22.891 21.812 -25.453 1 28.12 118 ASP B CA 1
ATOM 5516 C C . ASP B 1 118 ? 22.25 22.953 -24.672 1 28.12 118 ASP B C 1
ATOM 5518 O O . ASP B 1 118 ? 21.453 23.703 -25.234 1 28.12 118 ASP B O 1
ATOM 5522 N N . PHE B 1 119 ? 21.484 22.812 -23.766 1 26.83 119 PHE B N 1
ATOM 5523 C CA . PHE B 1 119 ? 21.406 24.203 -23.344 1 26.83 119 PHE B CA 1
ATOM 5524 C C . PHE B 1 119 ? 22.781 24.75 -23.016 1 26.83 119 PHE B C 1
ATOM 5526 O O . PHE B 1 119 ? 23.578 24.109 -22.328 1 26.83 119 PHE B O 1
ATOM 5533 N N . LYS B 1 120 ? 23.484 25.422 -23.984 1 28.19 120 LYS B N 1
ATOM 5534 C CA . LYS B 1 120 ? 24.484 26.469 -23.781 1 28.19 120 LYS B CA 1
ATOM 5535 C C . LYS B 1 120 ? 24.375 27.078 -22.391 1 28.19 120 LYS B C 1
ATOM 5537 O O . LYS B 1 120 ? 23.328 27.594 -22.016 1 28.19 120 LYS B O 1
ATOM 5542 N N . ASP B 1 121 ? 25.109 26.609 -21.484 1 29.3 121 ASP B N 1
ATOM 5543 C CA . ASP B 1 121 ? 25.641 27.188 -20.25 1 29.3 121 ASP B CA 1
ATOM 5544 C C . ASP B 1 121 ? 25.984 28.672 -20.469 1 29.3 121 ASP B C 1
ATOM 5546 O O . ASP B 1 121 ? 27.094 29 -20.859 1 29.3 121 ASP B O 1
ATOM 5550 N N . ASP B 1 122 ? 25.125 29.406 -21.219 1 28.61 122 ASP B N 1
ATOM 5551 C CA . ASP B 1 122 ? 25.656 30.734 -20.969 1 28.61 122 ASP B CA 1
ATOM 5552 C C . ASP B 1 122 ? 25.812 30.984 -19.469 1 28.61 122 ASP B C 1
ATOM 5554 O O . ASP B 1 122 ? 24.844 30.891 -18.703 1 28.61 122 ASP B O 1
ATOM 5558 N N . PRO B 1 123 ? 27 30.828 -18.875 1 32.16 123 PRO B N 1
ATOM 5559 C CA . PRO B 1 123 ? 27.375 31.234 -17.516 1 32.16 123 PRO B CA 1
ATOM 5560 C C . PRO B 1 123 ? 26.562 32.438 -17.016 1 32.16 123 PRO B C 1
ATOM 5562 O O . PRO B 1 123 ? 26.578 32.75 -15.828 1 32.16 123 PRO B O 1
ATOM 5565 N N . GLY B 1 124 ? 26.328 33.375 -17.844 1 29.47 124 GLY B N 1
ATOM 5566 C CA . GLY B 1 124 ? 25.734 34.656 -17.438 1 29.47 124 GLY B CA 1
ATOM 5567 C C . GLY B 1 124 ? 24.328 34.5 -16.891 1 29.47 124 GLY B C 1
ATOM 5568 O O . GLY B 1 124 ? 23.688 35.469 -16.516 1 29.47 124 GLY B O 1
ATOM 5569 N N . GLN B 1 125 ? 23.562 33.625 -17.562 1 31.81 125 GLN B N 1
ATOM 5570 C CA . GLN B 1 125 ? 22.203 33.875 -17.062 1 31.81 125 GLN B CA 1
ATOM 5571 C C . GLN B 1 125 ? 22.016 33.312 -15.656 1 31.81 125 GLN B C 1
ATOM 5573 O O . GLN B 1 125 ? 22.219 32.125 -15.43 1 31.81 125 GLN B O 1
ATOM 5578 N N . GLY B 1 126 ? 22.125 33.969 -14.516 1 31.31 126 GLY B N 1
ATOM 5579 C CA . GLY B 1 126 ? 22.125 34.062 -13.062 1 31.31 126 GLY B CA 1
ATOM 5580 C C . GLY B 1 126 ? 21.188 33.031 -12.414 1 31.31 126 GLY B C 1
ATOM 5581 O O . GLY B 1 126 ? 21.625 32.25 -11.586 1 31.31 126 GLY B O 1
ATOM 5582 N N . PRO B 1 127 ? 19.859 33.344 -12.062 1 36.62 127 PRO B N 1
ATOM 5583 C CA . PRO B 1 127 ? 18.859 32.844 -11.102 1 36.62 127 PRO B CA 1
ATOM 5584 C C . PRO B 1 127 ? 18.422 31.422 -11.383 1 36.62 127 PRO B C 1
ATOM 5586 O O . PRO B 1 127 ? 17.531 30.891 -10.703 1 36.62 127 PRO B O 1
ATOM 5589 N N . SER B 1 128 ? 18.719 30.797 -12.344 1 38.72 128 SER B N 1
ATOM 5590 C CA . SER B 1 128 ? 18.078 29.562 -12.82 1 38.72 128 SER B CA 1
ATOM 5591 C C . SER B 1 128 ? 18.516 28.359 -11.984 1 38.72 128 SER B C 1
ATOM 5593 O O . SER B 1 128 ? 17.812 27.344 -11.945 1 38.72 128 SER B O 1
ATOM 5595 N N . SER B 1 129 ? 19.625 28.484 -11.219 1 45.72 129 SER B N 1
ATOM 5596 C CA . SER B 1 129 ? 20.25 27.328 -10.594 1 45.72 129 SER B CA 1
ATOM 5597 C C . SER B 1 129 ? 19.5 26.906 -9.336 1 45.72 129 SER B C 1
ATOM 5599 O O . SER B 1 129 ? 19.531 25.734 -8.953 1 45.72 129 SER B O 1
ATOM 5601 N N . TRP B 1 130 ? 18.812 27.812 -8.789 1 47.03 130 TRP B N 1
ATOM 5602 C CA . TRP B 1 130 ? 18.125 27.453 -7.559 1 47.03 130 TRP B CA 1
ATOM 5603 C C . TRP B 1 130 ? 16.859 26.656 -7.867 1 47.03 130 TRP B C 1
ATOM 5605 O O . TRP B 1 130 ? 16.25 26.078 -6.961 1 47.03 130 TRP B O 1
ATOM 5615 N N . ARG B 1 131 ? 16.516 26.625 -9.156 1 44.41 131 ARG B N 1
ATOM 5616 C CA . ARG B 1 131 ? 15.273 25.969 -9.539 1 44.41 131 ARG B CA 1
ATOM 5617 C C . ARG B 1 131 ? 15.352 24.469 -9.32 1 44.41 131 ARG B C 1
ATOM 5619 O O . ARG B 1 131 ? 14.328 23.797 -9.164 1 44.41 131 ARG B O 1
ATOM 5626 N N . ARG B 1 132 ? 16.625 24.047 -9.062 1 49.06 132 ARG B N 1
ATOM 5627 C CA . ARG B 1 132 ? 16.719 22.594 -8.984 1 49.06 132 ARG B CA 1
ATOM 5628 C C . ARG B 1 132 ? 16.953 22.141 -7.551 1 49.06 132 ARG B C 1
ATOM 5630 O O . ARG B 1 132 ? 17.5 21.062 -7.324 1 49.06 132 ARG B O 1
ATOM 5637 N N . ILE B 1 133 ? 16.578 23.062 -6.703 1 52.69 133 ILE B N 1
ATOM 5638 C CA . ILE B 1 133 ? 16.75 22.656 -5.312 1 52.69 133 ILE B CA 1
ATOM 5639 C C . ILE B 1 133 ? 15.617 21.719 -4.902 1 52.69 133 ILE B C 1
ATOM 5641 O O . ILE B 1 133 ? 14.438 22.047 -5.09 1 52.69 133 ILE B O 1
ATOM 5645 N N . TYR B 1 134 ? 16.062 20.547 -4.359 1 64.69 134 TYR B N 1
ATOM 5646 C CA . TYR B 1 134 ? 15.094 19.594 -3.824 1 64.69 134 TYR B CA 1
ATOM 5647 C C . TYR B 1 134 ? 14.469 20.125 -2.541 1 64.69 134 TYR B C 1
ATOM 5649 O O . TYR B 1 134 ? 15.148 20.719 -1.707 1 64.69 134 TYR B O 1
ATOM 5657 N N . HIS B 1 135 ? 13.242 20 -2.391 1 73.5 135 HIS B N 1
ATOM 5658 C CA . HIS B 1 135 ? 12.445 20.469 -1.269 1 73.5 135 HIS B CA 1
ATOM 5659 C C . HIS B 1 135 ? 13.031 20.016 0.062 1 73.5 135 HIS B C 1
ATOM 5661 O O . HIS B 1 135 ? 13.062 20.781 1.026 1 73.5 135 HIS B O 1
ATOM 5667 N N . ASP B 1 136 ? 13.586 18.922 0.049 1 76.5 136 ASP B N 1
ATOM 5668 C CA . ASP B 1 136 ? 14.102 18.375 1.301 1 76.5 136 ASP B CA 1
ATOM 5669 C C . ASP B 1 136 ? 15.352 19.125 1.755 1 76.5 136 ASP B C 1
ATOM 5671 O O . ASP B 1 136 ? 15.555 19.344 2.953 1 76.5 136 ASP B O 1
ATOM 5675 N N . LYS B 1 137 ? 16.141 19.547 0.846 1 79.62 137 LYS B N 1
ATOM 5676 C CA . LYS B 1 137 ? 17.359 20.266 1.175 1 79.62 137 LYS B CA 1
ATOM 5677 C C . LYS B 1 137 ? 17.062 21.688 1.642 1 79.62 137 LYS B C 1
ATOM 5679 O O . LYS B 1 137 ? 17.734 22.219 2.531 1 79.62 137 LYS B O 1
ATOM 5684 N N . LEU B 1 138 ? 16.078 22.234 0.99 1 85.12 138 LEU B N 1
ATOM 5685 C CA . LEU B 1 138 ? 15.656 23.562 1.398 1 85.12 138 LEU B CA 1
ATOM 5686 C C . LEU B 1 138 ? 15.07 23.547 2.805 1 85.12 138 LEU B C 1
ATOM 5688 O O . LEU B 1 138 ? 15.32 24.453 3.604 1 85.12 138 LEU B O 1
ATOM 5692 N N . GLN B 1 139 ? 14.344 22.484 3.062 1 87.69 139 GLN B N 1
ATOM 5693 C CA . GLN B 1 139 ? 13.75 22.344 4.387 1 87.69 139 GLN B CA 1
ATOM 5694 C C . GLN B 1 139 ? 14.82 22.234 5.465 1 87.69 139 GLN B C 1
ATOM 5696 O O . GLN B 1 139 ? 14.703 22.844 6.527 1 87.69 139 GLN B O 1
ATOM 5701 N N . MET B 1 140 ? 15.828 21.547 5.125 1 87.44 140 MET B N 1
ATOM 5702 C CA . MET B 1 140 ? 16.922 21.391 6.086 1 87.44 140 MET B CA 1
ATOM 5703 C C . MET B 1 140 ? 17.672 22.688 6.281 1 87.44 140 MET B C 1
ATOM 5705 O O . MET B 1 140 ? 18 23.062 7.41 1 87.44 140 MET B O 1
ATOM 5709 N N . CYS B 1 141 ? 17.906 23.344 5.234 1 90.25 141 CYS B N 1
ATOM 5710 C CA . CYS B 1 141 ? 18.641 24.594 5.258 1 90.25 141 CYS B CA 1
ATOM 5711 C C . CYS B 1 141 ? 17.906 25.641 6.094 1 90.25 141 CYS B C 1
ATOM 5713 O O . CYS B 1 141 ? 18.484 26.203 7.035 1 90.25 141 CYS B O 1
ATOM 5715 N N . ILE B 1 142 ? 16.703 25.797 5.797 1 94.44 142 ILE B N 1
ATOM 5716 C CA . ILE B 1 142 ? 15.906 26.828 6.457 1 94.44 142 ILE B CA 1
ATOM 5717 C C . ILE B 1 142 ? 15.609 26.406 7.898 1 94.44 142 ILE B C 1
ATOM 5719 O O . ILE B 1 142 ? 15.758 27.203 8.828 1 94.44 142 ILE B O 1
ATOM 5723 N N . GLY B 1 143 ? 15.195 25.156 8.078 1 94.31 143 GLY B N 1
ATOM 5724 C CA . GLY B 1 143 ? 14.867 24.656 9.398 1 94.31 143 GLY B CA 1
ATOM 5725 C C . GLY B 1 143 ? 16.016 24.781 10.391 1 94.31 143 GLY B C 1
ATOM 5726 O O . GLY B 1 143 ? 15.828 25.312 11.484 1 94.31 143 GLY B O 1
ATOM 5727 N N . ARG B 1 144 ? 17.188 24.359 9.992 1 92.62 144 ARG B N 1
ATOM 5728 C CA . ARG B 1 144 ? 18.359 24.453 10.859 1 92.62 144 ARG B CA 1
ATOM 5729 C C . ARG B 1 144 ? 18.719 25.906 11.141 1 92.62 144 ARG B C 1
ATOM 5731 O O . ARG B 1 144 ? 19.141 26.234 12.25 1 92.62 144 ARG B O 1
ATOM 5738 N N . GLY B 1 145 ? 18.594 26.703 10.125 1 95.38 145 GLY B N 1
ATOM 5739 C CA . GLY B 1 145 ? 18.891 28.109 10.297 1 95.38 145 GLY B CA 1
ATOM 5740 C C . GLY B 1 145 ? 17.984 28.797 11.32 1 95.38 145 GLY B C 1
ATOM 5741 O O . GLY B 1 145 ? 18.469 29.516 12.195 1 95.38 145 GLY B O 1
ATOM 5742 N N . VAL B 1 146 ? 16.719 28.531 11.203 1 96.75 146 VAL B N 1
ATOM 5743 C CA . VAL B 1 146 ? 15.734 29.141 12.102 1 96.75 146 VAL B CA 1
ATOM 5744 C C . VAL B 1 146 ? 15.977 28.672 13.531 1 96.75 146 VAL B C 1
ATOM 5746 O O . VAL B 1 146 ? 15.992 29.484 14.461 1 96.75 146 VAL B O 1
ATOM 5749 N N . GLN B 1 147 ? 16.188 27.422 13.719 1 95.12 147 GLN B N 1
ATOM 5750 C CA . GLN B 1 147 ? 16.391 26.859 15.055 1 95.12 147 GLN B CA 1
ATOM 5751 C C . GLN B 1 147 ? 17.703 27.375 15.664 1 95.12 147 GLN B C 1
ATOM 5753 O O . GLN B 1 147 ? 17.781 27.594 16.875 1 95.12 147 GLN B O 1
ATOM 5758 N N . THR B 1 148 ? 18.703 27.547 14.836 1 94.88 148 THR B N 1
ATOM 5759 C CA . THR B 1 148 ? 19.969 28.109 15.305 1 94.88 148 THR B CA 1
ATOM 5760 C C . THR B 1 148 ? 19.766 29.547 15.797 1 94.88 148 THR B C 1
ATOM 5762 O O . THR B 1 148 ? 20.281 29.922 16.844 1 94.88 148 THR B O 1
ATOM 5765 N N . LEU B 1 149 ? 19.047 30.297 15.023 1 96.69 149 LEU B N 1
ATOM 5766 C CA . LEU B 1 149 ? 18.797 31.688 15.391 1 96.69 149 LEU B CA 1
ATOM 5767 C C . LEU B 1 149 ? 17.953 31.781 16.656 1 96.69 149 LEU B C 1
ATOM 5769 O O . LEU B 1 149 ? 18.125 32.688 17.453 1 96.69 149 LEU B O 1
ATOM 5773 N N . GLN B 1 150 ? 17 30.859 16.828 1 95.25 150 GLN B N 1
ATOM 5774 C CA . GLN B 1 150 ? 16.25 30.797 18.078 1 95.25 150 GLN B CA 1
ATOM 5775 C C . GLN B 1 150 ? 17.156 30.578 19.281 1 95.25 150 GLN B C 1
ATOM 5777 O O . GLN B 1 150 ? 16.984 31.203 20.328 1 95.25 150 GLN B O 1
ATOM 5782 N N . ARG B 1 151 ? 18.156 29.781 19.109 1 94 151 ARG B N 1
ATOM 5783 C CA . ARG B 1 151 ? 19.094 29.484 20.188 1 94 151 ARG B CA 1
ATOM 5784 C C . ARG B 1 151 ? 19.953 30.703 20.484 1 94 151 ARG B C 1
ATOM 5786 O O . ARG B 1 151 ? 20.406 30.891 21.625 1 94 151 ARG B O 1
ATO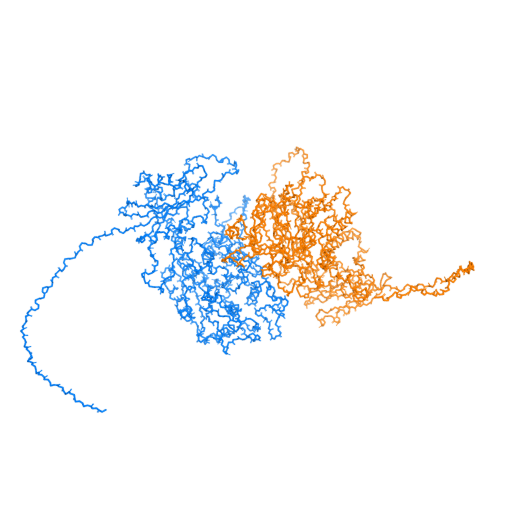M 5793 N N . GLN B 1 152 ? 20.141 31.609 19.484 1 93.81 152 GLN B N 1
ATOM 5794 C CA . GLN B 1 152 ? 20.953 32.812 19.656 1 93.81 152 GLN B CA 1
ATOM 5795 C C . GLN B 1 152 ? 20.141 33.906 20.328 1 93.81 152 GLN B C 1
ATOM 5797 O O . GLN B 1 152 ? 20.703 34.969 20.672 1 93.81 152 GLN B O 1
ATOM 5802 N N . GLY B 1 153 ? 18.844 33.75 20.469 1 93.25 153 GLY B N 1
ATOM 5803 C CA . GLY B 1 153 ? 18.016 34.688 21.172 1 93.25 153 GLY B CA 1
ATOM 5804 C C . GLY B 1 153 ? 17.734 35.969 20.375 1 93.25 153 GLY B C 1
ATOM 5805 O O . GLY B 1 153 ? 17.656 37.062 20.938 1 93.25 153 GLY B O 1
ATOM 5806 N N . VAL B 1 154 ? 17.609 35.812 19.109 1 95.44 154 VAL B N 1
ATOM 5807 C CA . VAL B 1 154 ? 17.359 36.969 18.266 1 95.44 154 VAL B CA 1
ATOM 5808 C C . VAL B 1 154 ? 15.938 37.469 18.5 1 95.44 154 VAL B C 1
ATOM 5810 O O . VAL B 1 154 ? 15.086 36.75 19 1 95.44 154 VAL B O 1
ATOM 5813 N N . SER B 1 155 ? 15.734 38.75 18.141 1 95.44 155 SER B N 1
ATOM 5814 C CA . SER B 1 155 ? 14.445 39.375 18.391 1 95.44 155 SER B CA 1
ATOM 5815 C C . SER B 1 155 ? 13.477 39.125 17.234 1 95.44 155 SER B C 1
ATOM 5817 O O . SER B 1 155 ? 12.258 39.219 17.406 1 95.44 155 SER B O 1
ATOM 5819 N N . GLU B 1 156 ? 14.023 38.938 16.109 1 97.06 156 GLU B N 1
ATOM 5820 C CA . GLU B 1 156 ? 13.266 38.656 14.891 1 97.06 156 GLU B CA 1
ATOM 5821 C C . GLU B 1 156 ? 14.102 37.844 13.898 1 97.06 156 GLU B C 1
ATOM 5823 O O . GLU B 1 156 ? 15.328 37.906 13.906 1 97.06 156 GLU B O 1
ATOM 5828 N N . ILE B 1 157 ? 13.414 37.031 13.148 1 97.94 157 ILE B N 1
ATOM 5829 C CA . ILE B 1 157 ? 14.102 36.219 12.148 1 97.94 157 ILE B CA 1
ATOM 5830 C C . ILE B 1 157 ? 13.617 36.594 10.75 1 97.94 157 ILE B C 1
ATOM 5832 O O . ILE B 1 157 ? 12.414 36.531 10.469 1 97.94 157 ILE B O 1
ATOM 5836 N N . PHE B 1 158 ? 14.523 37 9.914 1 97.88 158 PHE B N 1
ATOM 5837 C CA . PHE B 1 158 ? 14.266 37.156 8.484 1 97.88 158 PHE B CA 1
ATOM 5838 C C . PHE B 1 158 ? 14.75 35.938 7.715 1 97.88 158 PHE B C 1
ATOM 5840 O O . PHE B 1 158 ? 15.797 35.375 8.031 1 97.88 158 PHE B O 1
ATOM 5847 N N . VAL B 1 159 ? 13.953 35.5 6.766 1 98.31 159 VAL B N 1
ATOM 5848 C CA . VAL B 1 159 ? 14.289 34.312 6 1 98.31 159 VAL B CA 1
ATOM 5849 C C . VAL B 1 159 ? 14.422 34.656 4.52 1 98.31 159 VAL B C 1
ATOM 5851 O O . VAL B 1 159 ? 13.562 35.344 3.963 1 98.31 159 VAL B O 1
ATOM 5854 N N . ASP B 1 160 ? 15.516 34.219 3.879 1 96.69 160 ASP B N 1
ATOM 5855 C CA . ASP B 1 160 ? 15.625 34.219 2.422 1 96.69 160 ASP B CA 1
ATOM 5856 C C . ASP B 1 160 ? 14.477 33.438 1.781 1 96.69 160 ASP B C 1
ATOM 5858 O O . ASP B 1 160 ? 14.273 32.281 2.086 1 96.69 160 ASP B O 1
ATOM 5862 N N . PRO B 1 161 ? 13.727 34.125 0.915 1 95.25 161 PRO B N 1
ATOM 5863 C CA . PRO B 1 161 ? 12.617 33.406 0.277 1 95.25 161 PRO B CA 1
ATOM 5864 C C . PRO B 1 161 ? 13.078 32.438 -0.795 1 95.25 161 PRO B C 1
ATOM 5866 O O . PRO B 1 161 ? 12.281 31.641 -1.298 1 95.25 161 PRO B O 1
ATOM 5869 N N . PHE B 1 162 ? 14.344 32.438 -1.177 1 91 162 PHE B N 1
ATOM 5870 C CA . PHE B 1 162 ? 14.891 31.594 -2.223 1 91 162 PHE B CA 1
ATOM 5871 C C . PHE B 1 162 ? 14.039 31.656 -3.482 1 91 162 PHE B C 1
ATOM 5873 O O . PHE B 1 162 ? 13.688 32.75 -3.941 1 91 162 PHE B O 1
ATOM 5880 N N . THR B 1 163 ? 13.742 30.469 -4.156 1 84.56 163 THR B N 1
ATOM 5881 C CA . THR B 1 163 ? 12.93 30.5 -5.367 1 84.56 163 THR B CA 1
ATOM 5882 C C . THR B 1 163 ? 11.477 30.125 -5.047 1 84.56 163 THR B C 1
ATOM 5884 O O . THR B 1 163 ? 10.625 30.109 -5.941 1 84.56 163 THR B O 1
ATOM 5887 N N . ASP B 1 164 ? 11.18 29.891 -3.787 1 91.69 164 ASP B N 1
ATOM 5888 C CA . ASP B 1 164 ? 9.852 29.453 -3.369 1 91.69 164 ASP B CA 1
ATOM 5889 C C . ASP B 1 164 ? 9.508 29.984 -1.984 1 91.69 164 ASP B C 1
ATOM 5891 O O . ASP B 1 164 ? 9.688 29.297 -0.979 1 91.69 164 ASP B O 1
ATOM 5895 N N . ALA B 1 165 ? 8.891 31.203 -2.004 1 95.75 165 ALA B N 1
ATOM 5896 C CA . ALA B 1 165 ? 8.602 31.906 -0.752 1 95.75 165 ALA B CA 1
ATOM 5897 C C . ALA B 1 165 ? 7.594 31.125 0.089 1 95.75 165 ALA B C 1
ATOM 5899 O O . ALA B 1 165 ? 7.664 31.141 1.32 1 95.75 165 ALA B O 1
ATOM 5900 N N . GLU B 1 166 ? 6.617 30.469 -0.573 1 96.5 166 GLU B N 1
ATOM 5901 C CA . GLU B 1 166 ? 5.629 29.672 0.151 1 96.5 166 GLU B CA 1
ATOM 5902 C C . GLU B 1 166 ? 6.293 28.531 0.917 1 96.5 166 GLU B C 1
ATOM 5904 O O . GLU B 1 166 ? 6.043 28.359 2.109 1 96.5 166 GLU B O 1
ATOM 5909 N N . MET B 1 167 ? 7.137 27.797 0.278 1 94.69 167 MET B N 1
ATOM 5910 C CA . MET B 1 167 ? 7.852 26.688 0.905 1 94.69 167 MET B CA 1
ATOM 5911 C C . MET B 1 167 ? 8.766 27.203 2.016 1 94.69 167 MET B C 1
ATOM 5913 O O . MET B 1 167 ? 8.898 26.547 3.059 1 94.69 167 MET B O 1
ATOM 5917 N N . ALA B 1 168 ? 9.453 28.297 1.758 1 96 168 ALA B N 1
ATOM 5918 C CA . ALA B 1 168 ? 10.328 28.875 2.773 1 96 168 ALA B CA 1
ATOM 5919 C C . ALA B 1 168 ? 9.555 29.219 4.043 1 96 168 ALA B C 1
ATOM 5921 O O . ALA B 1 168 ? 10.008 28.938 5.152 1 96 168 ALA B O 1
ATOM 5922 N N . ALA B 1 169 ? 8.414 29.828 3.846 1 97.75 169 ALA B N 1
ATOM 5923 C CA . ALA B 1 169 ? 7.578 30.203 4.984 1 97.75 169 ALA B CA 1
ATOM 5924 C C . ALA B 1 169 ? 7.094 28.953 5.734 1 97.75 169 ALA B C 1
ATOM 5926 O O . ALA B 1 169 ? 7.121 28.922 6.965 1 97.75 169 ALA B O 1
ATOM 5927 N N . GLU B 1 170 ? 6.562 27.938 4.945 1 97 170 GLU B N 1
ATOM 5928 C CA . GLU B 1 170 ? 6.121 26.688 5.559 1 97 170 GLU B CA 1
ATOM 5929 C C . GLU B 1 170 ? 7.223 26.078 6.43 1 97 170 GLU B C 1
ATOM 5931 O O . GLU B 1 170 ? 6.988 25.75 7.594 1 97 170 GLU B O 1
ATOM 5936 N N . THR B 1 171 ? 8.383 26 5.859 1 96.06 171 THR B N 1
ATOM 5937 C CA . THR B 1 171 ? 9.508 25.344 6.523 1 96.06 171 THR B CA 1
ATOM 5938 C C . THR B 1 171 ? 9.93 26.125 7.762 1 96.06 171 THR B C 1
ATOM 5940 O O . THR B 1 171 ? 10.164 25.547 8.82 1 96.06 171 THR B O 1
ATOM 5943 N N . ALA B 1 172 ? 10.023 27.406 7.66 1 97.5 172 ALA B N 1
ATOM 5944 C CA . ALA B 1 172 ? 10.477 28.25 8.758 1 97.5 172 ALA B CA 1
ATOM 5945 C C . ALA B 1 172 ? 9.531 28.141 9.953 1 97.5 172 ALA B C 1
ATOM 5947 O O . ALA B 1 172 ? 9.969 27.953 11.094 1 97.5 172 ALA B O 1
ATOM 5948 N N . HIS B 1 173 ? 8.25 28.266 9.656 1 97.94 173 HIS B N 1
ATOM 5949 C CA . HIS B 1 173 ? 7.27 28.281 10.742 1 97.94 173 HIS B CA 1
ATOM 5950 C C . HIS B 1 173 ? 7.109 26.891 11.352 1 97.94 173 HIS B C 1
ATOM 5952 O O . HIS B 1 173 ? 6.871 26.766 12.562 1 97.94 173 HIS B O 1
ATOM 5958 N N . LEU B 1 174 ? 7.16 25.828 10.57 1 97.12 174 LEU B N 1
ATOM 5959 C CA . LEU B 1 174 ? 7.098 24.469 11.109 1 97.12 174 LEU B CA 1
ATOM 5960 C C . LEU B 1 174 ? 8.312 24.172 11.984 1 97.12 174 LEU B C 1
ATOM 5962 O O . LEU B 1 174 ? 8.18 23.578 13.055 1 97.12 174 LEU B O 1
ATOM 5966 N N . ALA B 1 175 ? 9.492 24.578 11.523 1 96.31 175 ALA B N 1
ATOM 5967 C CA . ALA B 1 175 ? 10.734 24.297 12.242 1 96.31 175 ALA B CA 1
ATOM 5968 C C . ALA B 1 175 ? 10.789 25.078 13.555 1 96.31 175 ALA B C 1
ATOM 5970 O O . ALA B 1 175 ? 11.344 24.609 14.547 1 96.31 175 ALA B O 1
ATOM 5971 N N . ALA B 1 176 ? 10.25 26.25 13.57 1 97 176 ALA B N 1
ATOM 5972 C CA . ALA B 1 176 ? 10.336 27.141 14.719 1 97 176 ALA B CA 1
ATOM 5973 C C . ALA B 1 176 ? 9.422 26.672 15.852 1 97 176 ALA B C 1
ATOM 5975 O O . ALA B 1 176 ? 9.719 26.891 17.031 1 97 176 ALA B O 1
ATOM 5976 N N . TYR B 1 177 ? 8.383 26.016 15.539 1 96.69 177 TYR B N 1
ATOM 5977 C CA .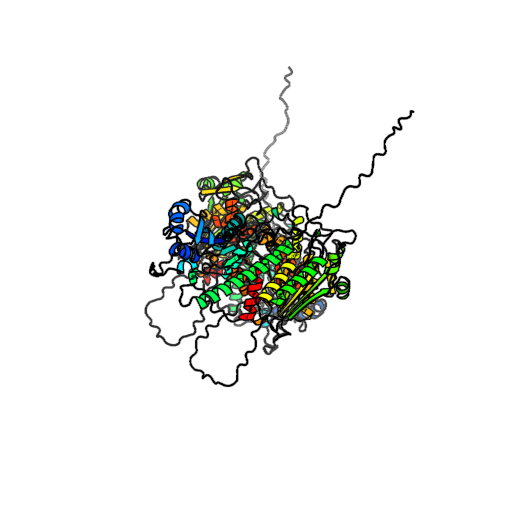 TYR B 1 177 ? 7.348 25.672 16.5 1 96.69 177 TYR B CA 1
ATOM 5978 C C . TYR B 1 177 ? 7.879 24.703 17.562 1 96.69 177 TYR B C 1
ATOM 5980 O O . TYR B 1 177 ? 8.586 23.75 17.234 1 96.69 177 TYR B O 1
ATOM 5988 N N . SER B 1 178 ? 7.586 25.016 18.766 1 95 178 SER B N 1
ATOM 5989 C CA . SER B 1 178 ? 7.871 24.156 19.922 1 95 178 SER B CA 1
ATOM 5990 C C . SER B 1 178 ? 6.703 24.141 20.906 1 95 178 SER B C 1
ATOM 5992 O O . SER B 1 178 ? 6.219 25.203 21.312 1 95 178 SER B O 1
ATOM 5994 N N . PHE B 1 179 ? 6.207 22.984 21.188 1 95.44 179 PHE B N 1
ATOM 5995 C CA . PHE B 1 179 ? 5.207 22.875 22.25 1 95.44 179 PHE B CA 1
ATOM 5996 C C . PHE B 1 179 ? 5.867 22.906 23.609 1 95.44 179 PHE B C 1
ATOM 5998 O O . PHE B 1 179 ? 6.391 21.891 24.078 1 95.44 179 PHE B O 1
ATOM 6005 N N . ASP B 1 180 ? 5.828 24.016 24.266 1 94.69 180 ASP B N 1
ATOM 6006 C CA . ASP B 1 180 ? 6.461 24.141 25.578 1 94.69 180 ASP B CA 1
ATOM 6007 C C . ASP B 1 180 ? 5.656 25.062 26.484 1 94.69 180 ASP B C 1
ATOM 6009 O O . ASP B 1 180 ? 6.199 25.641 27.438 1 94.69 180 ASP B O 1
ATOM 6013 N N . GLU B 1 181 ? 4.363 25.156 26.141 1 93.31 181 GLU B N 1
ATOM 6014 C CA . GLU B 1 181 ? 3.516 26.109 26.859 1 93.31 181 GLU B CA 1
ATOM 6015 C C . GLU B 1 181 ? 3.301 25.672 28.312 1 93.31 181 GLU B C 1
ATOM 6017 O O . GLU B 1 181 ? 2.953 26.484 29.172 1 93.31 181 GLU B O 1
ATOM 6022 N N . LEU B 1 182 ? 3.479 24.406 28.578 1 94.56 182 LEU B N 1
ATOM 6023 C CA . LEU B 1 182 ? 3.273 23.922 29.922 1 94.56 182 LEU B CA 1
ATOM 6024 C C . LEU B 1 182 ? 4.57 23.953 30.734 1 94.56 182 LEU B C 1
ATOM 6026 O O . LEU B 1 182 ? 4.57 23.719 31.938 1 94.56 182 LEU B O 1
ATOM 6030 N N . LYS B 1 183 ? 5.664 24.344 30.062 1 94.25 183 LYS B N 1
ATOM 6031 C CA . LYS B 1 183 ? 6.957 24.438 30.734 1 94.25 183 LYS B CA 1
ATOM 6032 C C . LYS B 1 183 ? 7.125 25.797 31.422 1 94.25 183 LYS B C 1
ATOM 6034 O O . LYS B 1 183 ? 6.395 26.734 31.125 1 94.25 183 LYS B O 1
ATOM 6039 N N . ASN B 1 184 ? 8.148 25.828 32.281 1 93.94 184 ASN B N 1
ATOM 6040 C CA . ASN B 1 184 ? 8.57 27.109 32.844 1 93.94 184 ASN B 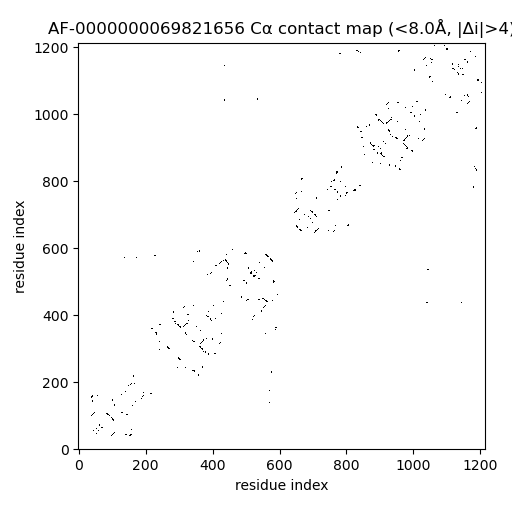CA 1
ATOM 6041 C C . ASN B 1 184 ? 9.008 28.078 31.75 1 93.94 184 ASN B C 1
ATOM 6043 O O . ASN B 1 184 ? 9.711 27.703 30.828 1 93.94 184 ASN B O 1
ATOM 6047 N N . PRO B 1 185 ? 8.477 29.312 31.828 1 90.88 185 PRO B N 1
ATOM 6048 C CA . PRO B 1 185 ? 8.797 30.297 30.797 1 90.88 185 PRO B CA 1
ATOM 6049 C C . PRO B 1 185 ? 10.289 30.375 30.5 1 90.88 185 PRO B C 1
ATOM 6051 O O . PRO B 1 185 ? 10.688 30.562 29.344 1 90.88 185 PRO B O 1
ATOM 6054 N N . LYS B 1 186 ? 11.133 30.219 31.469 1 89.75 186 LYS B N 1
ATOM 6055 C CA . LYS B 1 186 ? 12.578 30.312 31.297 1 89.75 186 LYS B CA 1
ATOM 6056 C C . LYS B 1 186 ? 13.109 29.156 30.469 1 89.75 186 LYS B C 1
ATOM 6058 O O . LYS B 1 186 ? 14.188 29.25 29.859 1 89.75 186 LYS B O 1
ATOM 6063 N N . SER B 1 187 ? 12.336 28.078 30.422 1 92.19 187 SER B N 1
ATOM 6064 C CA . SER B 1 187 ? 12.773 26.875 29.734 1 92.19 187 SER B CA 1
ATOM 6065 C C . SER B 1 187 ? 12.133 26.766 28.344 1 92.19 187 SER B C 1
ATOM 6067 O O . SER B 1 187 ? 12.344 25.781 27.641 1 92.19 187 SER B O 1
ATOM 6069 N N . ARG B 1 188 ? 11.406 27.734 27.953 1 94 188 ARG B N 1
ATOM 6070 C CA . ARG B 1 188 ? 10.711 27.703 26.672 1 94 188 ARG B CA 1
ATOM 6071 C C . ARG B 1 188 ? 11.617 28.203 25.547 1 94 188 ARG B C 1
ATOM 6073 O O . ARG B 1 188 ? 12.5 29.031 25.781 1 94 188 ARG B O 1
ATOM 6080 N N . VAL B 1 189 ? 11.453 27.594 24.391 1 94.38 189 VAL B N 1
ATOM 6081 C CA . VAL B 1 189 ? 12.18 28.031 23.203 1 94.38 189 VAL B CA 1
ATOM 6082 C C . VAL B 1 189 ? 11.727 29.422 22.797 1 94.38 189 VAL B C 1
ATOM 6084 O O . VAL B 1 189 ? 10.531 29.719 22.781 1 94.38 189 VAL B O 1
ATOM 6087 N N . ASN B 1 190 ? 12.734 30.312 22.453 1 93.44 190 ASN B N 1
ATOM 6088 C CA . ASN B 1 190 ? 12.43 31.641 21.938 1 93.44 190 ASN B CA 1
ATOM 6089 C C . ASN B 1 190 ? 11.625 31.578 20.641 1 93.44 190 ASN B C 1
ATOM 6091 O O . ASN B 1 190 ? 11.953 30.797 19.734 1 93.44 190 ASN B O 1
ATOM 6095 N N . GLN B 1 191 ? 10.516 32.375 20.594 1 94.56 191 GLN B N 1
ATOM 6096 C CA . GLN B 1 191 ? 9.656 32.375 19.422 1 94.56 191 GLN B CA 1
ATOM 6097 C C . GLN B 1 191 ? 9.562 33.781 18.812 1 94.56 191 GLN B C 1
ATOM 6099 O O . GLN B 1 191 ? 8.492 34.375 18.844 1 94.56 191 GLN B O 1
ATOM 6104 N N . PRO B 1 192 ? 10.672 34.188 18.172 1 96.06 192 PRO B N 1
ATOM 6105 C CA . PRO B 1 192 ? 10.609 35.531 17.547 1 96.06 192 PRO B CA 1
ATOM 6106 C C . PRO B 1 192 ? 9.719 35.531 16.297 1 96.06 192 PRO B C 1
ATOM 6108 O O . PRO B 1 192 ? 9.469 34.5 15.703 1 96.06 192 PRO B O 1
ATOM 6111 N N . PRO B 1 193 ? 9.172 36.75 16 1 97.12 193 PRO B N 1
ATOM 6112 C CA . PRO B 1 193 ? 8.469 36.844 14.719 1 97.12 193 PRO B CA 1
ATOM 6113 C C . PRO B 1 193 ? 9.359 36.469 13.539 1 97.12 193 PRO B C 1
ATOM 6115 O O . PRO B 1 193 ? 10.555 36.75 13.531 1 97.12 193 PRO B O 1
ATOM 6118 N N . ILE B 1 194 ? 8.758 35.75 12.602 1 98.38 194 ILE B N 1
ATOM 6119 C CA . ILE B 1 194 ? 9.453 35.344 11.391 1 98.38 194 ILE B CA 1
ATOM 6120 C C . ILE B 1 194 ? 8.875 36.062 10.18 1 98.38 194 ILE B C 1
ATOM 6122 O O . ILE B 1 194 ? 7.656 36.062 9.984 1 98.38 194 ILE B O 1
ATOM 6126 N N . SER B 1 195 ? 9.742 36.688 9.383 1 97.75 195 SER B N 1
ATOM 6127 C CA . SER B 1 195 ? 9.289 37.438 8.219 1 97.75 195 SER B CA 1
ATOM 6128 C C . SER B 1 195 ? 10.148 37.125 6.996 1 97.75 195 SER B C 1
ATOM 6130 O O . SER B 1 195 ? 11.234 36.562 7.117 1 97.75 195 SER B O 1
ATOM 6132 N N . CYS B 1 196 ? 9.594 37.469 5.887 1 97.5 196 CYS B N 1
ATOM 6133 C CA . CYS B 1 196 ? 10.289 37.312 4.613 1 97.5 196 CYS B CA 1
ATOM 6134 C C . CYS B 1 196 ? 11.266 38.438 4.375 1 97.5 196 CYS B C 1
ATOM 6136 O O . CYS B 1 196 ? 10.891 39.625 4.477 1 97.5 196 CYS B O 1
ATOM 6138 N N . PHE B 1 197 ? 12.516 38.094 4.066 1 96.56 197 PHE B N 1
ATOM 6139 C CA . PHE B 1 197 ? 13.453 39.156 3.678 1 96.56 197 PHE B CA 1
ATOM 6140 C C . PHE B 1 197 ? 13.18 39.625 2.256 1 96.56 197 PHE B C 1
ATOM 6142 O O . PHE B 1 197 ? 13.195 38.812 1.315 1 96.56 197 PHE B O 1
ATOM 6149 N N . THR B 1 198 ? 12.953 40.938 2.004 1 94.25 198 THR B N 1
ATOM 6150 C CA . THR B 1 198 ? 12.516 41.375 0.688 1 94.25 198 THR B CA 1
ATOM 6151 C C . THR B 1 198 ? 13.406 42.531 0.197 1 94.25 198 THR B C 1
ATOM 6153 O O . THR B 1 198 ? 13.164 43.094 -0.875 1 94.25 198 THR B O 1
ATOM 6156 N N . ALA B 1 199 ? 14.414 42.875 0.959 1 91.5 199 ALA B N 1
ATOM 6157 C CA . ALA B 1 199 ? 15.195 44.062 0.631 1 91.5 199 ALA B CA 1
ATOM 6158 C C . ALA B 1 199 ? 15.898 43.906 -0.717 1 91.5 199 ALA B C 1
ATOM 6160 O O . ALA B 1 199 ? 16.203 44.906 -1.388 1 91.5 199 ALA B O 1
ATOM 6161 N N . HIS B 1 200 ? 16.109 42.75 -1.14 1 90.12 200 HIS B N 1
ATOM 6162 C CA . HIS B 1 200 ? 16.828 42.5 -2.389 1 90.12 200 HIS B CA 1
ATOM 6163 C C . HIS B 1 200 ? 15.953 42.812 -3.594 1 90.12 200 HIS B C 1
ATOM 6165 O O . HIS B 1 200 ? 16.422 42.781 -4.734 1 90.12 200 HIS B O 1
ATOM 6171 N N . PHE B 1 201 ? 14.758 43.156 -3.406 1 87.94 201 PHE B N 1
ATOM 6172 C CA . PHE B 1 201 ? 13.883 43.562 -4.496 1 87.94 201 PHE B CA 1
ATOM 6173 C C . PHE B 1 201 ? 13.734 45.094 -4.551 1 87.94 201 PHE B C 1
ATOM 6175 O O . PHE B 1 201 ? 13.062 45.625 -5.438 1 87.94 201 PHE B O 1
ATOM 6182 N N . ASP B 1 202 ? 14.344 45.812 -3.688 1 82.88 202 ASP B N 1
ATOM 6183 C CA . ASP B 1 202 ? 14.18 47.25 -3.594 1 82.88 202 ASP B CA 1
ATOM 6184 C C . ASP B 1 202 ? 14.633 47.969 -4.875 1 82.88 202 ASP B C 1
ATOM 6186 O O . ASP B 1 202 ? 14.047 48.969 -5.289 1 82.88 202 ASP B O 1
ATOM 6190 N N . ASN B 1 203 ? 15.602 47.469 -5.574 1 78.75 203 ASN B N 1
ATOM 6191 C CA . ASN B 1 203 ? 16.125 48.125 -6.766 1 78.75 203 ASN B CA 1
ATOM 6192 C C . ASN B 1 203 ? 15.555 47.5 -8.039 1 78.75 203 ASN B C 1
ATOM 6194 O O . ASN B 1 203 ? 15.984 47.844 -9.141 1 78.75 203 ASN B O 1
ATOM 6198 N N . ASP B 1 204 ? 14.688 46.625 -7.906 1 79.56 204 ASP B N 1
ATOM 6199 C CA . ASP B 1 204 ? 14.031 46 -9.055 1 79.56 204 ASP B CA 1
ATOM 6200 C C . ASP B 1 204 ? 12.922 46.906 -9.602 1 79.56 204 ASP B C 1
ATOM 6202 O O . ASP B 1 204 ? 12.047 47.344 -8.844 1 79.56 204 ASP B O 1
ATOM 6206 N N . PRO B 1 205 ? 12.992 47.375 -10.875 1 80.56 205 PRO B N 1
ATOM 6207 C CA . PRO B 1 205 ? 11.938 48.219 -11.445 1 80.56 205 PRO B CA 1
ATOM 6208 C C . PRO B 1 205 ? 10.547 47.625 -11.266 1 80.56 205 PRO B C 1
ATOM 6210 O O . PRO B 1 205 ? 9.57 48.344 -11.07 1 80.56 205 PRO B O 1
ATOM 6213 N N . ASP B 1 206 ? 10.383 46.344 -11.438 1 81.19 206 ASP B N 1
ATOM 6214 C CA . ASP B 1 206 ? 9.133 45.625 -11.203 1 81.19 206 ASP B CA 1
ATOM 6215 C C . ASP B 1 206 ? 9.047 45.156 -9.758 1 81.19 206 ASP B C 1
ATOM 6217 O O . ASP B 1 206 ? 8.305 44.219 -9.461 1 81.19 206 ASP B O 1
ATOM 6221 N N . GLY B 1 207 ? 9.805 45.812 -8.984 1 77.94 207 GLY B N 1
ATOM 6222 C CA . GLY B 1 207 ? 10.016 45.344 -7.617 1 77.94 207 GLY B CA 1
ATOM 6223 C C . GLY B 1 207 ? 8.742 45.312 -6.797 1 77.94 207 GLY B C 1
ATOM 6224 O O . GLY B 1 207 ? 8.516 44.375 -6.027 1 77.94 207 GLY B O 1
ATOM 6225 N N . PHE B 1 208 ? 7.906 46.25 -7.113 1 83.06 208 PHE B N 1
ATOM 6226 C CA . PHE B 1 208 ? 6.695 46.344 -6.312 1 83.06 208 PHE B CA 1
ATOM 6227 C C . PHE B 1 208 ? 5.781 45.125 -6.57 1 83.06 208 PHE B C 1
ATOM 6229 O O . PHE B 1 208 ? 5.293 44.5 -5.633 1 83.06 208 PHE B O 1
ATOM 6236 N N . GLN B 1 209 ? 5.566 44.875 -7.82 1 87.75 209 GLN B N 1
ATOM 6237 C CA . GLN B 1 209 ? 4.703 43.75 -8.18 1 87.75 209 GLN B CA 1
ATOM 6238 C C . GLN B 1 209 ? 5.328 42.406 -7.77 1 87.75 209 GLN B C 1
ATOM 6240 O O . GLN B 1 209 ? 4.633 41.531 -7.293 1 87.75 209 GLN B O 1
ATOM 6245 N N . THR B 1 210 ? 6.551 42.312 -7.945 1 89.25 210 THR B N 1
ATOM 6246 C CA . THR B 1 210 ? 7.273 41.094 -7.574 1 89.25 210 THR B CA 1
ATOM 6247 C C . THR B 1 210 ? 7.223 40.875 -6.066 1 89.25 210 THR B C 1
ATOM 6249 O O . THR B 1 210 ? 7.004 39.75 -5.605 1 89.25 210 THR B O 1
ATOM 6252 N N . ARG B 1 211 ? 7.359 41.906 -5.387 1 91.19 211 ARG B N 1
ATOM 6253 C CA . ARG B 1 211 ? 7.316 41.844 -3.932 1 91.19 211 ARG B CA 1
ATOM 6254 C C . ARG B 1 211 ? 5.926 41.469 -3.441 1 91.19 211 ARG B C 1
ATOM 6256 O O . ARG B 1 211 ? 5.785 40.688 -2.494 1 91.19 211 ARG B O 1
ATOM 6263 N N . ARG B 1 212 ? 4.98 42.062 -4.047 1 92.75 212 ARG B N 1
ATOM 6264 C CA . ARG B 1 212 ? 3.609 41.75 -3.658 1 92.75 212 ARG B CA 1
ATOM 6265 C C . ARG B 1 212 ? 3.307 40.25 -3.863 1 92.75 212 ARG B C 1
ATOM 6267 O O . ARG B 1 212 ? 2.73 39.625 -2.988 1 92.75 212 ARG B O 1
ATOM 6274 N N . LYS B 1 213 ? 3.688 39.75 -5.004 1 93.38 213 LYS B N 1
ATOM 6275 C CA . LYS B 1 213 ? 3.477 38.344 -5.309 1 93.38 213 LYS B CA 1
ATOM 6276 C C . LYS B 1 213 ? 4.254 37.438 -4.34 1 93.38 213 LYS B C 1
ATOM 6278 O O . LYS B 1 213 ? 3.742 36.406 -3.891 1 93.38 213 LYS B O 1
ATOM 6283 N N . LEU B 1 214 ? 5.418 37.812 -4.102 1 94.38 214 LEU B N 1
ATOM 6284 C CA . LEU B 1 214 ? 6.277 37.094 -3.188 1 94.38 214 LEU B CA 1
ATOM 6285 C C . LEU B 1 214 ? 5.684 37.062 -1.784 1 94.38 214 LEU B C 1
ATOM 6287 O O . LEU B 1 214 ? 5.66 36 -1.139 1 94.38 214 LEU B O 1
ATOM 6291 N N . LEU B 1 215 ? 5.238 38.156 -1.346 1 96.12 215 LEU B N 1
ATOM 6292 C CA . LEU B 1 215 ? 4.691 38.25 0.003 1 96.12 215 LEU B CA 1
ATOM 6293 C C . LEU B 1 215 ? 3.371 37.5 0.107 1 96.12 215 LEU B C 1
ATOM 6295 O O . LEU B 1 215 ? 3.055 36.938 1.155 1 96.12 215 LEU B O 1
ATOM 6299 N N . ALA B 1 216 ? 2.617 37.5 -0.97 1 96.69 216 ALA B N 1
ATOM 6300 C CA . ALA B 1 216 ? 1.397 36.688 -0.995 1 96.69 216 ALA B CA 1
ATOM 6301 C C . ALA B 1 216 ? 1.715 35.188 -0.852 1 96.69 216 ALA B C 1
ATOM 6303 O O . ALA B 1 216 ? 1.041 34.469 -0.108 1 96.69 216 ALA B O 1
ATOM 6304 N N . ALA B 1 217 ? 2.697 34.75 -1.563 1 97.12 217 ALA B N 1
ATOM 6305 C CA . ALA B 1 217 ? 3.143 33.375 -1.466 1 97.12 217 ALA B CA 1
ATOM 6306 C C . ALA B 1 217 ? 3.652 33.062 -0.063 1 97.12 217 ALA B C 1
ATOM 6308 O O . ALA B 1 217 ? 3.367 31.984 0.483 1 97.12 217 ALA B O 1
ATOM 6309 N N . TRP B 1 218 ? 4.406 34 0.49 1 97.94 218 TRP B N 1
ATOM 6310 C CA . TRP B 1 218 ? 4.91 33.844 1.851 1 97.94 218 TRP B CA 1
ATOM 6311 C C . TRP B 1 218 ? 3.76 33.719 2.844 1 97.94 218 TRP B C 1
ATOM 6313 O O . TRP B 1 218 ? 3.789 32.844 3.725 1 97.94 218 TRP B O 1
ATOM 6323 N N . ASN B 1 219 ? 2.814 34.562 2.678 1 98.19 219 ASN B N 1
ATOM 6324 C CA . ASN B 1 219 ? 1.674 34.531 3.588 1 98.19 219 ASN B CA 1
ATOM 6325 C C . ASN B 1 219 ? 0.911 33.219 3.486 1 98.19 219 ASN B C 1
ATOM 6327 O O . ASN B 1 219 ? 0.456 32.688 4.496 1 98.19 219 ASN B O 1
ATOM 6331 N N . ARG B 1 220 ? 0.764 32.75 2.322 1 98.31 220 ARG B N 1
ATOM 6332 C CA . ARG B 1 220 ? 0.123 31.453 2.141 1 98.31 220 ARG B CA 1
ATOM 6333 C C . ARG B 1 220 ? 0.889 30.359 2.875 1 98.31 220 ARG B C 1
ATOM 6335 O O . ARG B 1 220 ? 0.291 29.531 3.572 1 98.31 220 ARG B O 1
ATOM 6342 N N . GLY B 1 221 ? 2.17 30.344 2.725 1 98.44 221 GLY B N 1
ATOM 6343 C CA . GLY B 1 221 ? 2.992 29.375 3.43 1 98.44 221 GLY B CA 1
ATOM 6344 C C . GLY B 1 221 ? 2.863 29.469 4.938 1 98.44 221 GLY B C 1
ATOM 6345 O O . GLY B 1 221 ? 2.826 28.438 5.625 1 98.44 221 GLY B O 1
ATOM 6346 N N . ARG B 1 222 ? 2.834 30.672 5.398 1 98.5 222 ARG B N 1
ATOM 6347 C CA . ARG B 1 222 ? 2.648 30.906 6.828 1 98.5 222 ARG B CA 1
ATOM 6348 C C . ARG B 1 222 ? 1.322 30.328 7.309 1 98.5 222 ARG B C 1
ATOM 6350 O O . ARG B 1 222 ? 1.268 29.656 8.344 1 98.5 222 ARG B O 1
ATOM 6357 N N . ILE B 1 223 ? 0.248 30.562 6.578 1 98.69 223 ILE B N 1
ATOM 6358 C CA . ILE B 1 223 ? -1.084 30.094 6.934 1 98.69 223 ILE B CA 1
ATOM 6359 C C . ILE B 1 223 ? -1.093 28.562 6.977 1 98.69 223 ILE B C 1
ATOM 6361 O O . ILE B 1 223 ? -1.6 27.969 7.934 1 98.69 223 ILE B O 1
ATOM 6365 N N . LEU B 1 224 ? -0.501 27.906 5.977 1 98.75 224 LEU B N 1
ATOM 6366 C CA . LEU B 1 224 ? -0.446 26.453 5.922 1 98.75 224 LEU B CA 1
ATOM 6367 C C . LEU B 1 224 ? 0.327 25.891 7.113 1 98.75 224 LEU B C 1
ATOM 6369 O O . LEU B 1 224 ? -0.128 24.953 7.77 1 98.75 224 LEU B O 1
ATOM 6373 N N . ALA B 1 225 ? 1.444 26.469 7.43 1 98.56 225 ALA B N 1
ATOM 6374 C CA . ALA B 1 225 ? 2.285 26 8.531 1 98.56 225 ALA B CA 1
ATOM 6375 C C . ALA B 1 225 ? 1.593 26.203 9.875 1 98.56 225 ALA B C 1
ATOM 6377 O O . ALA B 1 225 ? 1.63 25.312 10.734 1 98.56 225 ALA B O 1
ATOM 6378 N N . GLN B 1 226 ? 0.993 27.359 9.992 1 98.56 226 GLN B N 1
ATOM 6379 C CA . GLN B 1 226 ? 0.34 27.672 11.266 1 98.56 226 GLN B CA 1
ATOM 6380 C C . GLN B 1 226 ? -0.872 26.766 11.492 1 98.56 226 GLN B C 1
ATOM 6382 O O . GLN B 1 226 ? -1.166 26.391 12.625 1 98.56 226 GLN B O 1
ATOM 6387 N N . ALA B 1 227 ? -1.586 26.453 10.43 1 98.88 227 ALA B N 1
ATOM 6388 C CA . ALA B 1 227 ? -2.689 25.5 10.539 1 98.88 227 ALA B CA 1
ATOM 6389 C C . ALA B 1 227 ? -2.191 24.141 11.008 1 98.88 227 ALA B C 1
ATOM 6391 O O . ALA B 1 227 ? -2.797 23.516 11.883 1 98.88 227 ALA B O 1
ATOM 6392 N N . GLN B 1 228 ? -1.119 23.672 10.422 1 98.75 228 GLN B N 1
ATOM 6393 C CA . GLN B 1 228 ? -0.557 22.406 10.852 1 98.75 228 GLN B CA 1
ATOM 6394 C C . GLN B 1 228 ? -0.067 22.484 12.297 1 98.75 228 GLN B C 1
ATOM 6396 O O . GLN B 1 228 ? -0.212 21.516 13.062 1 98.75 228 GLN B O 1
ATOM 6401 N N . ASN B 1 229 ? 0.569 23.609 12.688 1 98.69 229 ASN B N 1
ATOM 6402 C CA . ASN B 1 229 ? 1.036 23.781 14.062 1 98.69 229 ASN B CA 1
ATOM 6403 C C . ASN B 1 229 ? -0.123 23.781 15.055 1 98.69 229 ASN B C 1
ATOM 6405 O O . ASN B 1 229 ? 0.028 23.328 16.188 1 98.69 229 ASN B O 1
ATOM 6409 N N . GLN B 1 230 ? -1.295 24.281 14.625 1 98.75 230 GLN B N 1
ATOM 6410 C CA . GLN B 1 230 ? -2.492 24.188 15.453 1 98.75 230 GLN B CA 1
ATOM 6411 C C . GLN B 1 230 ? -2.842 22.734 15.758 1 98.75 230 GLN B C 1
ATOM 6413 O O . GLN B 1 230 ? -3.115 22.391 16.906 1 98.75 230 GLN B O 1
ATOM 6418 N N . ALA B 1 231 ? -2.828 21.906 14.734 1 98.88 231 ALA B N 1
ATOM 6419 C CA . ALA B 1 231 ? -3.068 20.469 14.93 1 98.88 231 ALA B CA 1
ATOM 6420 C C . ALA B 1 231 ? -2.018 19.875 15.859 1 98.88 231 ALA B C 1
ATOM 6422 O O . ALA B 1 231 ? -2.348 19.078 16.75 1 98.88 231 ALA B O 1
ATOM 6423 N N . ARG B 1 232 ? -0.73 20.25 15.68 1 98.56 232 ARG B N 1
ATOM 6424 C CA . ARG B 1 232 ? 0.359 19.766 16.516 1 98.56 232 ARG B CA 1
ATOM 6425 C C . ARG B 1 232 ? 0.113 20.094 17.984 1 98.56 232 ARG B C 1
ATOM 6427 O O . ARG B 1 232 ? 0.287 19.25 18.859 1 98.56 232 ARG B O 1
ATOM 6434 N N . ARG B 1 233 ? -0.268 21.281 18.203 1 98.5 233 ARG B N 1
ATOM 6435 C CA . ARG B 1 233 ? -0.493 21.719 19.578 1 98.5 233 ARG B CA 1
ATOM 6436 C C . ARG B 1 233 ? -1.54 20.844 20.266 1 98.5 233 ARG B C 1
ATOM 6438 O O . ARG B 1 233 ? -1.325 20.375 21.375 1 98.5 233 ARG B O 1
ATOM 6445 N N . TRP B 1 234 ? -2.686 20.703 19.625 1 98.81 234 TRP B N 1
ATOM 6446 C CA . TRP B 1 234 ? -3.771 19.938 20.234 1 98.81 234 TRP B CA 1
ATOM 6447 C C . TRP B 1 234 ? -3.357 18.484 20.453 1 98.81 234 TRP B C 1
ATOM 6449 O O . TRP B 1 234 ? -3.66 17.906 21.5 1 98.81 234 TRP B O 1
ATOM 6459 N N . MET B 1 235 ? -2.623 17.922 19.547 1 98.69 235 MET B N 1
ATOM 6460 C CA . MET B 1 235 ? -2.168 16.531 19.641 1 98.69 235 MET B CA 1
ATOM 6461 C C . MET B 1 235 ? -1.137 16.375 20.75 1 98.69 235 MET B C 1
ATOM 6463 O O . MET B 1 235 ? -0.989 15.297 21.328 1 98.69 235 MET B O 1
ATOM 6467 N N . GLU B 1 236 ? -0.407 17.531 21.031 1 98 236 GLU B N 1
ATOM 6468 C CA . GLU B 1 236 ? 0.619 17.516 22.062 1 98 236 GLU B CA 1
ATOM 6469 C C . GLU B 1 236 ? 0.004 17.672 23.453 1 98 236 GLU B C 1
ATOM 6471 O O . GLU B 1 236 ? 0.618 17.312 24.453 1 98 236 GLU B O 1
ATOM 6476 N N . MET B 1 237 ? -1.153 18.203 23.547 1 97.69 237 MET B N 1
ATOM 6477 C CA . MET B 1 237 ? -1.769 18.5 24.844 1 97.69 237 MET B CA 1
ATOM 6478 C C . MET B 1 237 ? -1.978 17.219 25.641 1 97.69 237 MET B C 1
ATOM 6480 O O . MET B 1 237 ? -2.484 16.234 25.125 1 97.69 237 MET B O 1
ATOM 6484 N N . PRO B 1 238 ? -1.599 17.266 26.938 1 96.44 238 PRO B N 1
ATOM 6485 C CA . PRO B 1 238 ? -1.849 16.094 27.781 1 96.44 238 PRO B CA 1
ATOM 6486 C C . PRO B 1 238 ? -3.338 15.812 27.969 1 96.44 238 PRO B C 1
ATOM 6488 O O . PRO B 1 238 ? -4.129 16.75 28.125 1 96.44 238 PRO B O 1
ATOM 6491 N N . ALA B 1 239 ? -3.67 14.547 28.031 1 95.12 239 ALA B N 1
ATOM 6492 C CA . ALA B 1 239 ? -5.066 14.117 28.047 1 95.12 239 ALA B CA 1
ATOM 6493 C C . ALA B 1 239 ? -5.77 14.617 29.312 1 95.12 239 ALA B C 1
ATOM 6495 O O . ALA B 1 239 ? -6.973 14.891 29.297 1 95.12 239 ALA B O 1
ATOM 6496 N N . ASN B 1 240 ? -5.059 14.727 30.438 1 95.75 240 ASN B N 1
ATOM 6497 C CA . ASN B 1 240 ? -5.676 15.203 31.672 1 95.75 240 ASN B CA 1
ATOM 6498 C C . ASN B 1 240 ? -6.125 16.656 31.547 1 95.75 240 ASN B C 1
ATOM 6500 O O . ASN B 1 240 ? -7.031 17.094 32.25 1 95.75 240 ASN B O 1
ATOM 6504 N N . LEU B 1 241 ? -5.543 17.438 30.609 1 96.88 241 LEU B N 1
ATOM 6505 C CA . LEU B 1 241 ? -5.871 18.844 30.406 1 96.88 241 LEU B CA 1
ATOM 6506 C C . LEU B 1 241 ? -6.723 19.047 29.156 1 96.88 241 LEU B C 1
ATOM 6508 O O . LEU B 1 241 ? -7.191 20.141 28.875 1 96.88 241 LEU B O 1
ATOM 6512 N N . PHE B 1 242 ? -6.922 17.938 28.484 1 97.38 242 PHE B N 1
ATOM 6513 C CA . PHE B 1 242 ? -7.531 18.094 27.156 1 97.38 242 PHE B CA 1
ATOM 6514 C C . PHE B 1 242 ? -8.586 17.016 26.922 1 97.38 242 PHE B C 1
ATOM 6516 O O . PHE B 1 242 ? -8.523 16.297 25.922 1 97.38 242 PHE B O 1
ATOM 6523 N N . PRO B 1 243 ? -9.562 16.922 27.844 1 97.56 243 PRO B N 1
ATOM 6524 C CA . PRO B 1 243 ? -10.68 16.016 27.625 1 97.56 243 PRO B CA 1
ATOM 6525 C C . PRO B 1 243 ? -11.594 16.438 26.469 1 97.56 243 PRO B C 1
ATOM 6527 O O . PRO B 1 243 ? -11.43 17.531 25.938 1 97.56 243 PRO B O 1
ATOM 6530 N N . PRO B 1 244 ? -12.594 15.648 26.109 1 98.62 244 PRO B N 1
ATOM 6531 C CA . PRO B 1 244 ? -13.438 15.93 24.953 1 98.62 244 PRO B CA 1
ATOM 6532 C C . PRO B 1 244 ? -14.086 17.312 25.016 1 98.62 244 PRO B C 1
ATOM 6534 O O . PRO B 1 244 ? -14.07 18.047 24.031 1 98.62 244 PRO B O 1
ATOM 6537 N N . GLU B 1 245 ? -14.594 17.719 26.156 1 98.44 245 GLU B N 1
ATOM 6538 C CA . GLU B 1 245 ? -15.281 19 26.297 1 98.44 245 GLU B CA 1
ATOM 6539 C C . GLU B 1 245 ? -14.328 20.172 26.062 1 98.44 245 GLU B C 1
ATOM 6541 O O . GLU B 1 245 ? -14.672 21.141 25.391 1 98.44 245 GLU B O 1
ATOM 6546 N N . VAL B 1 246 ? -13.18 20.094 26.688 1 98.5 246 VAL B N 1
ATOM 6547 C CA . VAL B 1 246 ? -12.18 21.141 26.531 1 98.5 246 VAL B CA 1
ATOM 6548 C C . VAL B 1 246 ? -11.773 21.25 25.062 1 98.5 246 VAL B C 1
ATOM 6550 O O . VAL B 1 246 ? -11.664 22.344 24.516 1 98.5 246 VAL B O 1
ATOM 6553 N N . PHE B 1 247 ? -11.516 20.109 24.391 1 98.75 247 PHE B N 1
ATOM 6554 C CA . PHE B 1 247 ? -11.141 20.094 22.984 1 98.75 247 PHE B CA 1
ATOM 6555 C C . PHE B 1 247 ? -12.242 20.719 22.125 1 98.75 247 PHE B C 1
ATOM 6557 O O . PHE B 1 247 ? -11.953 21.5 21.219 1 98.75 247 PHE B O 1
ATOM 6564 N N . ALA B 1 248 ? -13.492 20.406 22.391 1 98.88 248 ALA B N 1
ATOM 6565 C CA . ALA B 1 248 ? -14.625 20.969 21.672 1 98.88 248 ALA B CA 1
ATOM 6566 C C . ALA B 1 248 ? -14.625 22.484 21.734 1 98.88 248 ALA B C 1
ATOM 6568 O O . ALA B 1 248 ? -14.812 23.172 20.719 1 98.88 248 ALA B O 1
ATOM 6569 N N . HIS B 1 249 ? -14.406 23.031 22.891 1 98.56 249 HIS B N 1
ATOM 6570 C CA . HIS B 1 249 ? -14.422 24.484 23.078 1 98.56 249 HIS B CA 1
ATOM 6571 C C . HIS B 1 249 ? -13.203 25.141 22.422 1 98.56 249 HIS B C 1
ATOM 6573 O O . HIS B 1 249 ? -13.297 26.25 21.922 1 98.56 249 HIS B O 1
ATOM 6579 N N . GLU B 1 250 ? -12.07 24.453 22.516 1 98.44 250 GLU B N 1
ATOM 6580 C CA . GLU B 1 250 ? -10.891 24.969 21.812 1 98.44 250 GLU B CA 1
ATOM 6581 C C . GLU B 1 250 ? -11.133 25.062 20.312 1 98.44 250 GLU B C 1
ATOM 6583 O O . GLU B 1 250 ? -10.656 25.984 19.656 1 98.44 250 GLU B O 1
ATOM 6588 N N . ILE B 1 251 ? -11.781 24.016 19.766 1 98.81 251 ILE B N 1
ATOM 6589 C CA . ILE B 1 251 ? -12.148 24.031 18.359 1 98.81 251 ILE B CA 1
ATOM 6590 C C . ILE B 1 251 ? -13.008 25.25 18.047 1 98.81 251 ILE B C 1
ATOM 6592 O O . ILE B 1 251 ? -12.734 25.984 17.094 1 98.81 251 ILE B O 1
ATOM 6596 N N . GLU B 1 252 ? -14.016 25.484 18.859 1 98.56 252 GLU B N 1
ATOM 6597 C CA . GLU B 1 252 ? -14.914 26.625 18.688 1 98.56 252 GLU B CA 1
ATOM 6598 C C . GLU B 1 252 ? -14.148 27.938 18.734 1 98.56 252 GLU B C 1
ATOM 6600 O O . GLU B 1 252 ? -14.352 28.812 17.891 1 98.56 252 GLU B O 1
ATOM 6605 N N . GLU B 1 253 ? -13.305 28.094 19.672 1 98.38 253 GLU B N 1
ATOM 6606 C CA . GLU B 1 253 ? -12.531 29.312 19.859 1 98.38 253 GLU B CA 1
ATOM 6607 C C . GLU B 1 253 ? -11.594 29.547 18.672 1 98.38 253 GLU B C 1
ATOM 6609 O O . GLU B 1 253 ? -11.5 30.656 18.156 1 98.38 253 GLU B O 1
ATOM 6614 N N . ALA B 1 254 ? -10.906 28.516 18.297 1 98.38 254 ALA B N 1
ATOM 6615 C CA . ALA B 1 254 ? -9.953 28.625 17.188 1 98.38 254 ALA B CA 1
ATOM 6616 C C . ALA B 1 254 ? -10.656 29.047 15.898 1 98.38 254 ALA B C 1
ATOM 6618 O O . ALA B 1 254 ? -10.141 29.875 15.148 1 98.38 254 ALA B O 1
ATOM 6619 N N . LEU B 1 255 ? -11.781 28.453 15.648 1 98.56 255 LEU B N 1
ATOM 6620 C CA . LEU B 1 255 ? -12.508 28.75 14.422 1 98.56 255 LEU B CA 1
ATOM 6621 C C . LEU B 1 255 ? -13.125 30.141 14.477 1 98.56 255 LEU B C 1
ATOM 6623 O O . LEU B 1 255 ? -13.219 30.828 13.453 1 98.56 255 LEU B O 1
ATOM 6627 N N . SER B 1 256 ? -13.562 30.547 15.625 1 97.19 256 SER B N 1
ATOM 6628 C CA . SER B 1 256 ? -14.047 31.906 15.797 1 97.19 256 SER B CA 1
ATOM 6629 C C . SER B 1 256 ? -12.953 32.938 15.492 1 97.19 256 SER B C 1
ATOM 6631 O O . SER B 1 256 ? -13.203 33.938 14.82 1 97.19 256 SER B O 1
ATOM 6633 N N . GLU B 1 257 ? -11.812 32.656 15.977 1 97.12 257 GLU B N 1
ATOM 6634 C CA . GLU B 1 257 ? -10.68 33.531 15.703 1 97.12 257 GLU B CA 1
ATOM 6635 C C . GLU B 1 257 ? -10.352 33.562 14.211 1 97.12 257 GLU B C 1
ATOM 6637 O O . GLU B 1 257 ? -10.086 34.625 13.648 1 97.12 257 GLU B O 1
ATOM 6642 N N . ALA B 1 258 ? -10.328 32.406 13.586 1 97.12 258 ALA B N 1
ATOM 6643 C CA . ALA B 1 258 ? -10.031 32.312 12.164 1 97.12 258 ALA B CA 1
ATOM 6644 C C . ALA B 1 258 ? -11.07 33.094 11.336 1 97.12 258 ALA B C 1
ATOM 6646 O O . ALA B 1 258 ? -10.742 33.656 10.297 1 97.12 258 ALA B O 1
ATOM 6647 N N . SER B 1 259 ? -12.305 33.156 11.766 1 95.25 259 SER B N 1
ATOM 6648 C CA . SER B 1 259 ? -13.414 33.75 11.031 1 95.25 259 SER B CA 1
ATOM 6649 C C . SER B 1 259 ? -13.234 35.25 10.883 1 95.25 259 SER B C 1
ATOM 6651 O O . SER B 1 259 ? -13.797 35.844 9.969 1 95.25 259 SER B O 1
ATOM 6653 N N . LYS B 1 260 ? -12.43 35.844 11.688 1 94.19 260 LYS B N 1
ATOM 6654 C CA . LYS B 1 260 ? -12.148 37.281 11.594 1 94.19 260 LYS B CA 1
ATOM 6655 C C . LYS B 1 260 ? -11.422 37.594 10.297 1 94.19 260 LYS B C 1
ATOM 6657 O O . LYS B 1 260 ? -11.477 38.75 9.82 1 94.19 260 LYS B O 1
ATOM 6662 N N . SER B 1 261 ? -10.727 36.625 9.773 1 91.19 261 SER B N 1
ATOM 6663 C CA . SER B 1 261 ? -9.992 36.812 8.531 1 91.19 261 SER B CA 1
ATOM 6664 C C . SER B 1 261 ? -10.773 36.281 7.336 1 91.19 261 SER B C 1
ATOM 6666 O O . SER B 1 261 ? -10.25 36.219 6.219 1 91.19 261 SER B O 1
ATOM 6668 N N . ALA B 1 262 ? -11.977 35.844 7.5 1 88.19 262 ALA B N 1
ATOM 6669 C CA . ALA B 1 262 ? -12.789 35.25 6.445 1 88.19 262 ALA B CA 1
ATOM 6670 C C . ALA B 1 262 ? -13.227 36.312 5.434 1 88.19 262 ALA B C 1
ATOM 6672 O O . ALA B 1 262 ? -13.227 37.5 5.738 1 88.19 262 ALA B O 1
ATOM 6673 N N . ALA B 1 263 ? -13.57 35.812 4.219 1 87.06 263 ALA B N 1
ATOM 6674 C CA . ALA B 1 263 ? -14.156 36.719 3.234 1 87.06 263 ALA B CA 1
ATOM 6675 C C . ALA B 1 263 ? -15.461 37.312 3.756 1 87.06 263 ALA B C 1
ATOM 6677 O O . ALA B 1 263 ? -16.141 36.719 4.578 1 87.06 263 ALA B O 1
ATOM 6678 N N . GLY B 1 264 ? -15.836 38.469 3.256 1 86.81 264 GLY B N 1
ATOM 6679 C CA . GLY B 1 264 ? -16.969 39.25 3.762 1 86.81 264 GLY B CA 1
ATOM 6680 C C . GLY B 1 264 ? -18.281 38.5 3.631 1 86.81 264 GLY B C 1
ATOM 6681 O O . GLY B 1 264 ? -19.172 38.625 4.48 1 86.81 264 GLY B O 1
ATOM 6682 N N . ASP B 1 265 ? -18.438 37.625 2.713 1 91.81 265 ASP B N 1
ATOM 6683 C CA . ASP B 1 265 ? -19.719 36.938 2.475 1 91.81 265 ASP B CA 1
ATOM 6684 C C . ASP B 1 265 ? -19.672 35.5 2.979 1 91.81 265 ASP B C 1
ATOM 6686 O O . ASP B 1 265 ? -20.641 34.75 2.826 1 91.81 265 ASP B O 1
ATOM 6690 N N . ALA B 1 266 ? -18.594 35.156 3.598 1 95 266 ALA B N 1
ATOM 6691 C CA . ALA B 1 266 ? -18.469 33.812 4.148 1 95 266 ALA B CA 1
ATOM 6692 C C . ALA B 1 266 ? -19.188 33.719 5.492 1 95 266 ALA B C 1
ATOM 6694 O O . ALA B 1 266 ? -19.406 34.719 6.164 1 95 266 ALA B O 1
ATOM 6695 N N . SER B 1 267 ? -19.641 32.531 5.863 1 96.62 267 SER B N 1
ATOM 6696 C CA . SER B 1 267 ? -20.25 32.281 7.164 1 96.62 267 SER B CA 1
ATOM 6697 C C . SER B 1 267 ? -19.688 31.016 7.812 1 96.62 267 SER B C 1
ATOM 6699 O O . SER B 1 267 ? -19.188 30.125 7.121 1 96.62 267 SER B O 1
ATOM 6701 N N . LEU B 1 268 ? -19.641 31.031 9.133 1 97.94 268 LEU B N 1
ATOM 6702 C CA . LEU B 1 268 ? -19.141 29.922 9.945 1 97.94 268 LEU B CA 1
ATOM 6703 C C . LEU B 1 268 ? -20.062 29.656 11.133 1 97.94 268 LEU B C 1
ATOM 6705 O O . LEU B 1 268 ? -20.453 30.594 11.836 1 97.94 268 LEU B O 1
ATOM 6709 N N . THR B 1 269 ? -20.484 28.422 11.305 1 97.94 269 THR B N 1
ATOM 6710 C CA . THR B 1 269 ? -21.203 28 12.492 1 97.94 269 THR B CA 1
ATOM 6711 C C . THR B 1 269 ? -20.547 26.766 13.125 1 97.94 269 THR B C 1
ATOM 6713 O O . THR B 1 269 ? -20.094 25.875 12.414 1 97.94 269 THR B O 1
ATOM 6716 N N . VAL B 1 270 ? -20.359 26.797 14.406 1 98.62 270 VAL B N 1
ATOM 6717 C CA . VAL B 1 270 ? -19.844 25.672 15.188 1 98.62 270 VAL B CA 1
ATOM 6718 C C . VAL B 1 270 ? -20.875 25.281 16.25 1 98.62 270 VAL B C 1
ATOM 6720 O O . VAL B 1 270 ? -21.297 26.109 17.047 1 98.62 270 VAL B O 1
ATOM 6723 N N . GLU B 1 271 ? -21.328 24.031 16.234 1 98.62 271 GLU B N 1
ATOM 6724 C CA . GLU B 1 271 ? -22.266 23.484 17.219 1 98.62 271 GLU B CA 1
ATOM 6725 C C . GLU B 1 271 ? -21.625 22.359 18.016 1 98.62 271 GLU B C 1
ATOM 6727 O O . GLU B 1 271 ? -21.062 21.422 17.438 1 98.62 271 GLU B O 1
ATOM 6732 N N . ILE B 1 272 ? -21.672 22.469 19.312 1 98.75 272 ILE B N 1
ATOM 6733 C CA . ILE B 1 272 ? -21.188 21.422 20.219 1 98.75 272 ILE B CA 1
ATOM 6734 C C . ILE B 1 272 ? -22.375 20.688 20.828 1 98.75 272 ILE B C 1
ATOM 6736 O O . ILE B 1 272 ? -23.156 21.281 21.594 1 98.75 272 ILE B O 1
ATOM 6740 N N . HIS B 1 273 ? -22.531 19.469 20.5 1 98.81 273 HIS B N 1
ATOM 6741 C CA . HIS B 1 273 ? -23.609 18.641 21.031 1 98.81 273 HIS B CA 1
ATOM 6742 C C . HIS B 1 273 ? -23.125 17.781 22.188 1 98.81 273 HIS B C 1
ATOM 6744 O O . HIS B 1 273 ? -22 17.266 22.156 1 98.81 273 HIS B O 1
ATOM 6750 N N . ASP B 1 274 ? -24 17.672 23.156 1 98.31 274 ASP B N 1
ATOM 6751 C CA . ASP B 1 274 ? -23.641 16.922 24.359 1 98.31 274 ASP B CA 1
ATOM 6752 C C . ASP B 1 274 ? -24.078 15.461 24.25 1 98.31 274 ASP B C 1
ATOM 6754 O O . ASP B 1 274 ? -24.562 15.031 23.203 1 98.31 274 ASP B O 1
ATOM 6758 N N . LYS B 1 275 ? -23.797 14.719 25.312 1 98.44 275 LYS B N 1
ATOM 6759 C CA . LYS B 1 275 ? -24.109 13.289 25.359 1 98.44 275 LYS B CA 1
ATOM 6760 C C . LYS B 1 275 ? -25.594 13.039 25.109 1 98.44 275 LYS B C 1
ATOM 6762 O O . LYS B 1 275 ? -25.969 12.07 24.438 1 98.44 275 LYS B O 1
ATOM 6767 N N . THR B 1 276 ? -26.469 13.883 25.641 1 98.5 276 THR B N 1
ATOM 6768 C CA . THR B 1 276 ? -27.906 13.719 25.484 1 98.5 276 THR B CA 1
ATOM 6769 C C . THR B 1 276 ? -28.297 13.797 24 1 98.5 276 THR B C 1
ATOM 6771 O O . THR B 1 276 ? -29.109 13 23.531 1 98.5 276 THR B O 1
ATOM 6774 N N . TRP B 1 277 ? -27.766 14.719 23.359 1 98.69 277 TRP B N 1
ATOM 6775 C CA . TRP B 1 277 ? -28.031 14.844 21.922 1 98.69 277 TRP B CA 1
ATOM 6776 C C . TRP B 1 277 ? -27.547 13.609 21.172 1 98.69 277 TRP B C 1
ATOM 6778 O O . TRP B 1 277 ? -28.219 13.117 20.281 1 98.69 277 TRP B O 1
ATOM 6788 N N . ILE B 1 278 ? -26.375 13.133 21.5 1 98.81 278 ILE B N 1
ATOM 6789 C CA . ILE B 1 278 ? -25.781 11.953 20.875 1 98.81 278 ILE B CA 1
ATOM 6790 C C . ILE B 1 278 ? -26.703 10.75 21.062 1 98.81 278 ILE B C 1
ATOM 6792 O O . ILE B 1 278 ? -26.906 9.953 20.141 1 98.81 278 ILE B O 1
ATOM 6796 N N . GLU B 1 279 ? -27.281 10.594 22.25 1 98.56 279 GLU B N 1
ATOM 6797 C CA . GLU B 1 279 ? -28.234 9.539 22.547 1 98.56 279 GLU B CA 1
ATOM 6798 C C . GLU B 1 279 ? -29.484 9.664 21.672 1 98.56 279 GLU B C 1
ATOM 6800 O O . GLU B 1 279 ? -30 8.664 21.172 1 98.56 279 GLU B O 1
ATOM 6805 N N . GLN B 1 280 ? -29.891 10.875 21.453 1 98.56 280 GLN B N 1
ATOM 6806 C CA . GLN B 1 280 ? -31.062 11.125 20.641 1 98.56 280 GLN B CA 1
ATOM 6807 C C . GLN B 1 280 ? -30.812 10.75 19.172 1 98.56 280 GLN B C 1
ATOM 6809 O O . GLN B 1 280 ? -31.734 10.359 18.453 1 98.56 280 GLN B O 1
ATOM 6814 N N . GLN B 1 281 ? -29.609 10.859 18.781 1 98.38 281 GLN B N 1
ATOM 6815 C CA . GLN B 1 281 ? -29.234 10.508 17.406 1 98.38 281 GLN B CA 1
ATOM 6816 C C . GLN B 1 281 ? -28.938 9.016 17.281 1 98.38 281 GLN B C 1
ATOM 6818 O O . GLN B 1 281 ? -28.594 8.531 16.203 1 98.38 281 GLN B O 1
ATOM 6823 N N . ASP B 1 282 ? -29.016 8.266 18.359 1 98.38 282 ASP B N 1
ATOM 6824 C CA . ASP B 1 282 ? -28.797 6.824 18.422 1 98.38 282 ASP B CA 1
ATOM 6825 C C . ASP B 1 282 ? -27.406 6.453 17.938 1 98.38 282 ASP B C 1
ATOM 6827 O O . ASP B 1 282 ? -27.25 5.484 17.188 1 98.38 282 ASP B O 1
ATOM 6831 N N . MET B 1 283 ? -26.438 7.266 18.25 1 98.81 283 MET B N 1
ATOM 6832 C CA . MET B 1 283 ? -25.062 6.988 17.828 1 98.81 283 MET B CA 1
ATOM 6833 C C . MET B 1 283 ? -24.422 5.941 18.734 1 98.81 283 MET B C 1
ATOM 6835 O O . MET B 1 283 ? -23.531 6.266 19.531 1 98.81 283 MET B O 1
ATOM 6839 N N . GLY B 1 284 ? -24.734 4.691 18.469 1 98.75 284 GLY B N 1
ATOM 6840 C CA . GLY B 1 284 ? -24.312 3.59 19.312 1 98.75 284 GLY B CA 1
ATOM 6841 C C . GLY B 1 284 ? -22.797 3.422 19.359 1 98.75 284 GLY B C 1
ATOM 6842 O O . GLY B 1 284 ? -22.25 2.959 20.375 1 98.75 284 GLY B O 1
ATOM 6843 N N . GLY B 1 285 ? -22.094 3.723 18.266 1 98.81 285 GLY B N 1
ATOM 6844 C CA . GLY B 1 285 ? -20.641 3.666 18.266 1 98.81 285 GLY B CA 1
ATOM 6845 C C . GLY B 1 285 ? -20 4.688 19.188 1 98.81 285 GLY B C 1
ATOM 6846 O O . GLY B 1 285 ? -19.141 4.34 20 1 98.81 285 GLY B O 1
ATOM 6847 N N . VAL B 1 286 ? -20.438 5.949 19.109 1 98.94 286 VAL B N 1
ATOM 6848 C CA . VAL B 1 286 ? -19.922 7.023 19.953 1 98.94 286 VAL B CA 1
ATOM 6849 C C . VAL B 1 286 ? -20.219 6.727 21.422 1 98.94 286 VAL B C 1
ATOM 6851 O O . VAL B 1 286 ? -19.328 6.812 22.266 1 98.94 286 VAL B O 1
ATOM 6854 N N . LEU B 1 287 ? -21.453 6.309 21.703 1 98.75 287 LEU B N 1
ATOM 6855 C CA . LEU B 1 287 ? -21.875 6.027 23.062 1 98.75 287 LEU B CA 1
ATOM 6856 C C . LEU B 1 287 ? -21.141 4.812 23.625 1 98.75 287 LEU B C 1
ATOM 6858 O O . LEU B 1 287 ? -20.734 4.812 24.797 1 98.75 287 LEU B O 1
ATOM 6862 N N . GLY B 1 288 ? -21.016 3.807 22.797 1 98.5 288 GLY B N 1
ATOM 6863 C CA . GLY B 1 288 ? -20.328 2.596 23.219 1 98.5 288 GLY B CA 1
ATOM 6864 C C . GLY B 1 288 ? -18.891 2.834 23.625 1 98.5 288 GLY B C 1
ATOM 6865 O O . GLY B 1 288 ? -18.453 2.379 24.688 1 98.5 288 GLY B O 1
ATOM 6866 N N . VAL B 1 289 ? -18.109 3.555 22.844 1 98.75 289 VAL B N 1
ATOM 6867 C CA . VAL B 1 289 ? -16.703 3.824 23.109 1 98.75 289 VAL B CA 1
ATOM 6868 C C . VAL B 1 289 ? -16.562 4.723 24.328 1 98.75 289 VAL B C 1
ATOM 6870 O O . VAL B 1 289 ? -15.664 4.523 25.156 1 98.75 289 VAL B O 1
ATOM 6873 N N . ALA B 1 290 ? -17.438 5.637 24.516 1 98.5 290 ALA B N 1
ATOM 6874 C CA . ALA B 1 290 ? -17.359 6.648 25.562 1 98.5 290 ALA B CA 1
ATOM 6875 C C . ALA B 1 290 ? -17.766 6.07 26.922 1 98.5 290 ALA B C 1
ATOM 6877 O O . ALA B 1 290 ? -17.5 6.668 27.953 1 98.5 290 ALA B O 1
ATOM 6878 N N . ARG B 1 291 ? -18.312 4.926 26.922 1 96.94 291 ARG B N 1
ATOM 6879 C CA . ARG B 1 291 ? -18.984 4.375 28.094 1 96.94 291 ARG B CA 1
ATOM 6880 C C . ARG B 1 291 ? -17.969 4.121 29.219 1 96.94 291 ARG B C 1
ATOM 6882 O O . ARG B 1 291 ? -18.328 4.137 30.391 1 96.94 291 ARG B O 1
ATOM 6889 N N . GLY B 1 292 ? -16.75 3.928 28.828 1 96.62 292 GLY B N 1
ATOM 6890 C CA . GLY B 1 292 ? -15.758 3.584 29.828 1 96.62 292 GLY B CA 1
ATOM 6891 C C . GLY B 1 292 ? -15.133 4.801 30.5 1 96.62 292 GLY B C 1
ATOM 6892 O O . GLY B 1 292 ? -14.391 4.668 31.469 1 96.62 292 GLY B O 1
ATOM 6893 N N . SER B 1 293 ? -15.398 5.984 30.047 1 96.94 293 SER B N 1
ATOM 6894 C CA . SER B 1 293 ? -14.82 7.207 30.594 1 96.94 293 SER B CA 1
ATOM 6895 C C . SER B 1 293 ? -15.836 7.98 31.422 1 96.94 293 SER B C 1
ATOM 6897 O O . SER B 1 293 ? -17.031 7.953 31.141 1 96.94 293 SER B O 1
ATOM 6899 N N . THR B 1 294 ? -15.367 8.641 32.438 1 96.56 294 THR B N 1
ATOM 6900 C CA . THR B 1 294 ? -16.219 9.531 33.219 1 96.56 294 THR B CA 1
ATOM 6901 C C . THR B 1 294 ? -16.359 10.891 32.531 1 96.56 294 THR B C 1
ATOM 6903 O O . THR B 1 294 ? -17.219 11.688 32.906 1 96.56 294 THR B O 1
ATOM 6906 N N . ARG B 1 295 ? -15.555 11.195 31.656 1 97.25 295 ARG B N 1
ATOM 6907 C CA . ARG B 1 295 ? -15.641 12.422 30.875 1 97.25 295 ARG B CA 1
ATOM 6908 C C . ARG B 1 295 ? -16.594 12.258 29.688 1 97.25 295 ARG B C 1
ATOM 6910 O O . ARG B 1 295 ? -16.328 11.469 28.781 1 97.25 295 ARG B O 1
ATOM 6917 N N . PRO B 1 296 ? -17.672 12.961 29.656 1 97.75 296 PRO B N 1
ATOM 6918 C CA . PRO B 1 296 ? -18.703 12.734 28.641 1 97.75 296 PRO B CA 1
ATOM 6919 C C . PRO B 1 296 ? -18.234 13.047 27.219 1 97.75 296 PRO B C 1
ATOM 6921 O O . PRO B 1 296 ? -17.391 13.93 27.031 1 97.75 296 PRO B O 1
ATOM 6924 N N . PRO B 1 297 ? -18.75 12.32 26.219 1 98.69 297 PRO B N 1
ATOM 6925 C CA . PRO B 1 297 ? -18.438 12.609 24.828 1 98.69 297 PRO B CA 1
ATOM 6926 C C . PRO B 1 297 ? -19.078 13.906 24.328 1 98.69 297 PRO B C 1
ATOM 6928 O O . PRO B 1 297 ? -20.031 14.406 24.938 1 98.69 297 PRO B O 1
ATOM 6931 N N . CYS B 1 298 ? -18.547 14.508 23.297 1 98.81 298 CYS B N 1
ATOM 6932 C CA . CYS B 1 298 ? -19.078 15.641 22.547 1 98.81 298 CYS B CA 1
ATOM 6933 C C . CYS B 1 298 ? -19.094 15.328 21.047 1 98.81 298 CYS B C 1
ATOM 6935 O O . CYS B 1 298 ? -18.312 14.508 20.578 1 98.81 298 CYS B O 1
ATOM 6937 N N . PHE B 1 299 ? -20.062 15.797 20.422 1 98.88 299 PHE B N 1
ATOM 6938 C CA . PHE B 1 299 ? -20.109 15.766 18.953 1 98.88 299 PHE B CA 1
ATOM 6939 C C . PHE B 1 299 ? -20.094 17.172 18.391 1 98.88 299 PHE B C 1
ATOM 6941 O O . PHE B 1 299 ? -21.031 17.953 18.594 1 98.88 299 PHE B O 1
ATOM 6948 N N . VAL B 1 300 ? -19.016 17.594 17.656 1 98.94 300 VAL B N 1
ATOM 6949 C CA . VAL B 1 300 ? -18.859 18.953 17.141 1 98.94 300 VAL B CA 1
ATOM 6950 C C . VAL B 1 300 ? -19.234 18.984 15.664 1 98.94 300 VAL B C 1
ATOM 6952 O O . VAL B 1 300 ? -18.734 18.172 14.875 1 98.94 300 VAL B O 1
ATOM 6955 N N . GLU B 1 301 ? -20.094 19.844 15.281 1 98.75 301 GLU B N 1
ATOM 6956 C CA . GLU B 1 301 ? -20.438 20.125 13.891 1 98.75 301 GLU B CA 1
ATOM 6957 C C . GLU B 1 301 ? -19.953 21.5 13.461 1 98.75 301 GLU B C 1
ATOM 6959 O O . GLU B 1 301 ? -20.219 22.5 14.148 1 98.75 301 GLU B O 1
ATOM 6964 N N . ILE 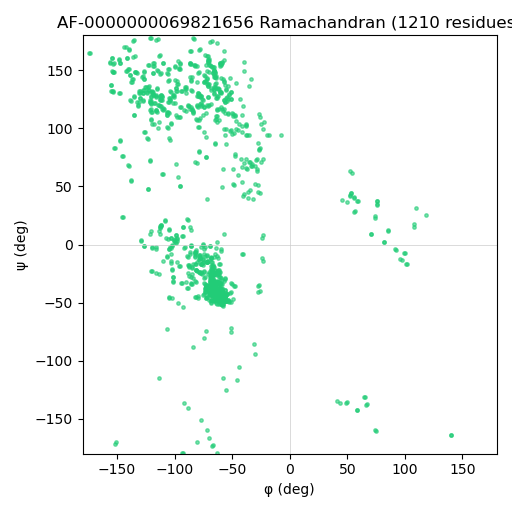B 1 302 ? -19.234 21.531 12.359 1 98.88 302 ILE B N 1
ATOM 6965 C CA . ILE B 1 302 ? -18.719 22.781 11.797 1 98.88 302 ILE B CA 1
ATOM 6966 C C . ILE B 1 302 ? -19.312 23 10.406 1 98.88 302 ILE B C 1
ATOM 6968 O O . ILE B 1 302 ? -19.312 22.094 9.57 1 98.88 302 ILE B O 1
ATOM 6972 N N . ASN B 1 303 ? -19.859 24.125 10.164 1 98.31 303 ASN B N 1
ATOM 6973 C CA . ASN B 1 303 ? -20.359 24.531 8.859 1 98.31 303 ASN B CA 1
ATOM 6974 C C . ASN B 1 303 ? -19.672 25.797 8.352 1 98.31 303 ASN B C 1
ATOM 6976 O O . ASN B 1 303 ? -19.875 26.875 8.898 1 98.31 303 ASN B O 1
ATOM 6980 N N . PHE B 1 304 ? -18.797 25.703 7.359 1 98.44 304 PHE B N 1
ATOM 6981 C CA . PHE B 1 304 ? -18.109 26.812 6.719 1 98.44 304 PHE B CA 1
ATOM 6982 C C . PHE B 1 304 ? -18.625 27.031 5.301 1 98.44 304 PHE B C 1
ATOM 6984 O O . PHE B 1 304 ? -18.5 26.141 4.453 1 98.44 304 PHE B O 1
ATOM 6991 N N . VAL B 1 305 ? -19.203 28.156 5.055 1 97.94 305 VAL B N 1
ATOM 6992 C CA . VAL B 1 305 ? -19.672 28.531 3.73 1 97.94 305 VAL B CA 1
ATOM 6993 C C . VAL B 1 305 ? -18.75 29.594 3.139 1 97.94 305 VAL B C 1
ATOM 6995 O O . VAL B 1 305 ? -18.906 30.781 3.422 1 97.94 305 VAL B O 1
ATOM 6998 N N . GLY B 1 306 ? -17.859 29.141 2.25 1 97 306 GLY B N 1
ATOM 6999 C CA . GLY B 1 306 ? -16.953 30.047 1.569 1 97 306 GLY B CA 1
ATOM 7000 C C . GLY B 1 306 ? -17.453 30.484 0.204 1 97 306 GLY B C 1
ATOM 7001 O O . GLY B 1 306 ? -17 31.484 -0.348 1 97 306 GLY B O 1
ATOM 7002 N N . ASP B 1 307 ? -18.406 29.688 -0.313 1 95.38 307 ASP B N 1
ATOM 7003 C CA . ASP B 1 307 ? -19.062 30.031 -1.573 1 95.38 307 ASP B CA 1
ATOM 7004 C C . ASP B 1 307 ? -20.578 30.094 -1.401 1 95.38 307 ASP B C 1
ATOM 7006 O O . ASP B 1 307 ? -21.281 29.125 -1.694 1 95.38 307 ASP B O 1
ATOM 7010 N N . PRO B 1 308 ? -21.094 31.219 -1.115 1 94.5 308 PRO B N 1
ATOM 7011 C CA . PRO B 1 308 ? -22.516 31.375 -0.832 1 94.5 308 PRO B CA 1
ATOM 7012 C C . PRO B 1 308 ? -23.391 31.234 -2.082 1 94.5 308 PRO B C 1
ATOM 7014 O O . PRO B 1 308 ? -24.609 31.141 -1.98 1 94.5 308 PRO B O 1
ATOM 7017 N N . SER B 1 309 ? -22.781 31.203 -3.248 1 93.12 309 SER B N 1
ATOM 7018 C CA . SER B 1 309 ? -23.547 31.094 -4.48 1 93.12 309 SER B CA 1
ATOM 7019 C C . SER B 1 309 ? -24.062 29.672 -4.684 1 93.12 309 SER B C 1
ATOM 7021 O O . SER B 1 309 ? -24.969 29.438 -5.488 1 93.12 309 SER B O 1
ATOM 7023 N N . ARG B 1 310 ? -23.594 28.719 -3.957 1 92.38 310 ARG B N 1
ATOM 7024 C CA . ARG B 1 310 ? -24 27.312 -4.062 1 92.38 310 ARG B CA 1
ATOM 7025 C C . ARG B 1 310 ? -24.125 26.672 -2.684 1 92.38 310 ARG B C 1
ATOM 7027 O O . ARG B 1 310 ? -23.453 25.688 -2.4 1 92.38 310 ARG B O 1
ATOM 7034 N N . LEU B 1 311 ? -25.047 27.047 -1.892 1 91.44 311 LEU B N 1
ATOM 7035 C CA . LEU B 1 311 ? -25.188 26.703 -0.48 1 91.44 311 LEU B CA 1
ATOM 7036 C C . LEU B 1 311 ? -25.484 25.219 -0.306 1 91.44 311 LEU B C 1
ATOM 7038 O O . LEU B 1 311 ? -25.172 24.625 0.731 1 91.44 311 LEU B O 1
ATOM 7042 N N . ASN B 1 312 ? -26.078 24.609 -1.329 1 91.44 312 ASN B N 1
ATOM 7043 C CA . ASN B 1 312 ? -26.469 23.203 -1.204 1 91.44 312 ASN B CA 1
ATOM 7044 C C . ASN B 1 312 ? -25.312 22.266 -1.535 1 91.44 312 ASN B C 1
ATOM 7046 O O . ASN B 1 312 ? -25.359 21.078 -1.203 1 91.44 312 ASN B O 1
ATOM 7050 N N . ASP B 1 313 ? -24.328 22.797 -2.24 1 95.31 313 ASP B N 1
ATOM 7051 C CA . ASP B 1 313 ? -23.141 22 -2.578 1 95.31 313 ASP B CA 1
ATOM 7052 C C . ASP B 1 313 ? -22.078 22.109 -1.484 1 95.31 313 ASP B C 1
ATOM 7054 O O . ASP B 1 313 ? -21.672 23.203 -1.105 1 95.31 313 ASP B O 1
ATOM 7058 N N . HIS B 1 314 ? -21.75 20.969 -0.919 1 97.62 314 HIS B N 1
ATOM 7059 C CA . HIS B 1 314 ? -20.688 21.016 0.089 1 97.62 314 HIS B CA 1
ATOM 7060 C C . HIS B 1 314 ? -19.891 19.734 0.107 1 97.62 314 HIS B C 1
ATOM 7062 O O . HIS B 1 314 ? -20.328 18.719 -0.451 1 97.62 314 HIS B O 1
ATOM 7068 N N . ILE B 1 315 ? -18.703 19.859 0.65 1 98.25 315 ILE B N 1
ATOM 7069 C CA . ILE B 1 315 ? -17.828 18.734 0.972 1 98.25 315 ILE B CA 1
ATOM 7070 C C . ILE B 1 315 ? -17.953 18.391 2.459 1 98.25 315 ILE B C 1
ATOM 7072 O O . ILE B 1 315 ? -17.953 19.297 3.303 1 98.25 315 ILE B O 1
ATOM 7076 N N . ALA B 1 316 ? -18.078 17.125 2.764 1 98.81 316 ALA B N 1
ATOM 7077 C CA . ALA B 1 316 ? -18.141 16.688 4.16 1 98.81 316 ALA B CA 1
ATOM 7078 C C . ALA B 1 316 ? -16.797 16.141 4.629 1 98.81 316 ALA B C 1
ATOM 7080 O O . ALA B 1 316 ? -16.188 15.312 3.939 1 98.81 316 ALA B O 1
ATOM 7081 N N . LEU B 1 317 ? -16.297 16.641 5.754 1 98.94 317 LEU B N 1
ATOM 7082 C CA . LEU B 1 317 ? -15.086 16.141 6.395 1 98.94 317 LEU B CA 1
ATOM 7083 C C . LEU B 1 317 ? -15.398 15.531 7.758 1 98.94 317 LEU B C 1
ATOM 7085 O O . LEU B 1 317 ? -16.234 16.062 8.5 1 98.94 317 LEU B O 1
ATOM 7089 N N . VAL B 1 318 ? -14.836 14.359 8.062 1 98.94 318 VAL B N 1
ATOM 7090 C CA . VAL B 1 318 ? -15.008 13.695 9.352 1 98.94 318 VAL B CA 1
ATOM 7091 C C . VAL B 1 318 ? -13.641 13.453 9.992 1 98.94 318 VAL B C 1
ATOM 7093 O O . VAL B 1 318 ? -12.68 13.094 9.297 1 98.94 318 VAL B O 1
ATOM 7096 N N . GLY B 1 319 ? -13.438 13.766 11.273 1 98.94 319 GLY B N 1
ATOM 7097 C CA . GLY B 1 319 ? -12.172 13.578 11.961 1 98.94 319 GLY B CA 1
ATOM 7098 C C . GLY B 1 319 ? -12.312 12.789 13.25 1 98.94 319 GLY B C 1
ATOM 7099 O O . GLY B 1 319 ? -13.18 13.078 14.078 1 98.94 319 GLY B O 1
ATOM 7100 N N . LYS B 1 320 ? -11.445 11.742 13.43 1 98.94 320 LYS B N 1
ATOM 7101 C CA . LYS B 1 320 ? -11.414 10.969 14.664 1 98.94 320 LYS B CA 1
ATOM 7102 C C . LYS B 1 320 ? -10.984 11.836 15.844 1 98.94 320 LYS B C 1
ATOM 7104 O O . LYS B 1 320 ? -9.945 12.484 15.797 1 98.94 320 LYS B O 1
ATOM 7109 N N . GLY B 1 321 ? -11.82 11.844 16.938 1 98.94 321 GLY B N 1
ATOM 7110 C CA . GLY B 1 321 ? -11.539 12.727 18.062 1 98.94 321 GLY B CA 1
ATOM 7111 C C . GLY B 1 321 ? -11.406 11.992 19.375 1 98.94 321 GLY B C 1
ATOM 7112 O O . GLY B 1 321 ? -11.977 12.414 20.391 1 98.94 321 GLY B O 1
ATOM 7113 N N . VAL B 1 322 ? -10.633 10.898 19.438 1 98.88 322 VAL B N 1
ATOM 7114 C CA . VAL B 1 322 ? -10.375 10.219 20.703 1 98.88 322 VAL B CA 1
ATOM 7115 C C . VAL B 1 322 ? -9.273 10.945 21.469 1 98.88 322 VAL B C 1
ATOM 7117 O O . VAL B 1 322 ? -8.094 10.82 21.141 1 98.88 322 VAL B O 1
ATOM 7120 N N . THR B 1 323 ? -9.664 11.617 22.516 1 98.75 323 THR B N 1
ATOM 7121 C CA . THR B 1 323 ? -8.742 12.508 23.203 1 98.75 323 THR B CA 1
ATOM 7122 C C . THR B 1 323 ? -7.734 11.711 24.016 1 98.75 323 THR B C 1
ATOM 7124 O O . THR B 1 323 ? -6.672 12.227 24.375 1 98.75 323 THR B O 1
ATOM 7127 N N . PHE B 1 324 ? -8.078 10.492 24.391 1 98.38 324 PHE B N 1
ATOM 7128 C CA . PHE B 1 324 ? -7.141 9.508 24.922 1 98.38 324 PHE B CA 1
ATOM 7129 C C . PHE B 1 324 ? -7.629 8.094 24.656 1 98.38 324 PHE B C 1
ATOM 7131 O O . PHE B 1 324 ? -8.789 7.766 24.922 1 98.38 324 PHE B O 1
ATOM 7138 N N . ASP B 1 325 ? -6.773 7.297 24.156 1 98.38 325 ASP B N 1
ATOM 7139 C CA . ASP B 1 325 ? -7.121 5.922 23.828 1 98.38 325 ASP B CA 1
ATOM 7140 C C . ASP B 1 325 ? -6.285 4.93 24.641 1 98.38 325 ASP B C 1
ATOM 7142 O O . ASP B 1 325 ? -5.156 4.617 24.266 1 98.38 325 ASP B O 1
ATOM 7146 N N . ALA B 1 326 ? -6.883 4.344 25.641 1 97.69 326 ALA B N 1
ATOM 7147 C CA . ALA B 1 326 ? -6.211 3.32 26.422 1 97.69 326 ALA B CA 1
ATOM 7148 C C . ALA B 1 326 ? -6.41 1.936 25.812 1 97.69 326 ALA B C 1
ATOM 7150 O O . ALA B 1 326 ? -5.715 0.984 26.188 1 97.69 326 ALA B O 1
ATOM 7151 N N . GLY B 1 327 ? -7.285 1.837 24.875 1 97.75 327 GLY B N 1
ATOM 7152 C CA . GLY B 1 327 ? -7.637 0.559 24.281 1 97.75 327 GLY B CA 1
ATOM 7153 C C . GLY B 1 327 ? -8.922 -0.026 24.828 1 97.75 327 GLY B C 1
ATOM 7154 O O . GLY B 1 327 ? -9.461 -0.99 24.281 1 97.75 327 GLY B O 1
ATOM 7155 N N . GLY B 1 328 ? -9.5 0.606 25.875 1 97.31 328 GLY B N 1
ATOM 7156 C CA . GLY B 1 328 ? -10.641 0.008 26.562 1 97.31 328 GLY B CA 1
ATOM 7157 C C . GLY B 1 328 ? -10.289 -1.271 27.297 1 97.31 328 GLY B C 1
ATOM 7158 O O . GLY B 1 328 ? -9.258 -1.346 27.969 1 97.31 328 GLY B O 1
ATOM 7159 N N . ILE B 1 329 ? -11.219 -2.258 27.156 1 95.81 329 ILE B N 1
ATOM 7160 C CA . ILE B 1 329 ? -10.977 -3.531 27.828 1 95.81 329 ILE B CA 1
ATOM 7161 C C . ILE B 1 329 ? -9.828 -4.262 27.141 1 95.81 329 ILE B C 1
ATOM 7163 O O . ILE B 1 329 ? -9.031 -4.938 27.781 1 95.81 329 ILE B O 1
ATOM 7167 N N . SER B 1 330 ? -9.812 -4.191 25.812 1 96.19 330 SER B N 1
ATOM 7168 C CA . SER B 1 330 ? -8.617 -4.598 25.078 1 96.19 330 SER B CA 1
ATOM 7169 C C . SER B 1 330 ? -7.496 -3.572 25.25 1 96.19 330 SER B C 1
ATOM 7171 O O . SER B 1 330 ? -7.117 -2.904 24.281 1 96.19 330 SER B O 1
ATOM 7173 N N . ILE B 1 331 ? -6.867 -3.555 26.375 1 95.12 331 ILE B N 1
ATOM 7174 C CA . ILE B 1 331 ? -5.992 -2.479 26.828 1 95.12 331 ILE B CA 1
ATOM 7175 C C . ILE B 1 331 ? -4.695 -2.498 26.016 1 95.12 331 ILE B C 1
ATOM 7177 O O . ILE B 1 331 ? -4.152 -3.566 25.734 1 95.12 331 ILE B O 1
ATOM 7181 N N . LYS B 1 332 ? -4.234 -1.289 25.625 1 94.56 332 LYS B N 1
ATOM 7182 C CA . LYS B 1 332 ? -2.957 -1.163 24.938 1 94.56 332 LYS B CA 1
ATOM 7183 C C . LYS B 1 332 ? -1.793 -1.496 25.875 1 94.56 332 LYS B C 1
ATOM 7185 O O . LYS B 1 332 ? -1.905 -1.358 27.094 1 94.56 332 LYS B O 1
ATOM 7190 N N . PRO B 1 333 ? -0.625 -1.957 25.281 1 92.19 333 PRO B N 1
ATOM 7191 C CA . PRO B 1 333 ? 0.59 -2.045 26.094 1 92.19 333 PRO B CA 1
ATOM 7192 C C . PRO B 1 333 ? 0.997 -0.7 26.688 1 92.19 333 PRO B C 1
ATOM 7194 O O . PRO B 1 333 ? 0.71 0.35 26.109 1 92.19 333 PRO B O 1
ATOM 7197 N N . SER B 1 334 ? 1.737 -0.753 27.766 1 90.38 334 SER B N 1
ATOM 7198 C CA . SER B 1 334 ? 2.162 0.462 28.453 1 90.38 334 SER B CA 1
ATOM 7199 C C . SER B 1 334 ? 3.137 1.268 27.594 1 90.38 334 SER B C 1
ATOM 7201 O O . SER B 1 334 ? 3.115 2.5 27.625 1 90.38 334 SER B O 1
ATOM 7203 N N . ALA B 1 335 ? 3.947 0.43 26.953 1 88.81 335 ALA B N 1
ATOM 7204 C CA . ALA B 1 335 ? 4.941 1.092 26.109 1 88.81 335 ALA B CA 1
ATOM 7205 C C . ALA B 1 335 ? 4.27 1.888 24.984 1 88.81 335 ALA B C 1
ATOM 7207 O O . ALA B 1 335 ? 3.484 1.339 24.219 1 88.81 335 ALA B O 1
ATOM 7208 N N . GLY B 1 336 ? 4.418 3.211 24.984 1 90.12 336 GLY B N 1
ATOM 7209 C CA . GLY B 1 336 ? 3.912 4.062 23.922 1 90.12 336 GLY B CA 1
ATOM 7210 C C . GLY B 1 336 ? 2.51 4.578 24.172 1 90.12 336 GLY B C 1
ATOM 7211 O O . GLY B 1 336 ? 2 5.418 23.438 1 90.12 336 GLY B O 1
ATOM 7212 N N . MET B 1 337 ? 1.887 4.16 25.234 1 92.06 337 MET B N 1
ATOM 7213 C CA . MET B 1 337 ? 0.503 4.539 25.516 1 92.06 337 MET B CA 1
ATOM 7214 C C . MET B 1 337 ? 0.378 6.047 25.688 1 92.06 337 MET B C 1
ATOM 7216 O O . MET B 1 337 ? -0.654 6.633 25.359 1 92.06 337 MET B O 1
ATOM 7220 N N . GLY B 1 338 ? 1.428 6.652 26.219 1 93.94 338 GLY B N 1
ATOM 7221 C CA . GLY B 1 338 ? 1.408 8.094 26.406 1 93.94 338 GLY B CA 1
ATOM 7222 C C . GLY B 1 338 ? 1.136 8.859 25.125 1 93.94 338 GLY B C 1
ATOM 7223 O O . GLY B 1 338 ? 0.549 9.945 25.156 1 93.94 338 GLY B O 1
ATOM 7224 N N . ASP B 1 339 ? 1.527 8.297 23.984 1 95.5 339 ASP B N 1
ATOM 7225 C CA . ASP B 1 339 ? 1.339 8.938 22.688 1 95.5 339 ASP B CA 1
ATOM 7226 C C . ASP B 1 339 ? -0.134 8.938 22.281 1 95.5 339 ASP B C 1
ATOM 7228 O O . ASP B 1 339 ? -0.537 9.68 21.391 1 95.5 339 ASP B O 1
ATOM 7232 N N . MET B 1 340 ? -0.97 8.156 22.938 1 96.81 340 MET B N 1
ATOM 7233 C CA . MET B 1 340 ? -2.373 8.016 22.562 1 96.81 340 MET B CA 1
ATOM 7234 C C . MET B 1 340 ? -3.174 9.242 22.969 1 96.81 340 MET B C 1
ATOM 7236 O O . MET B 1 340 ? -4.359 9.352 22.656 1 96.81 340 MET B O 1
ATOM 7240 N N . ARG B 1 341 ? -2.514 10.281 23.609 1 96.94 341 ARG B N 1
ATOM 7241 C CA . ARG B 1 341 ? -3.109 11.609 23.734 1 96.94 341 ARG B CA 1
ATOM 7242 C C . ARG B 1 341 ? -3.377 12.227 22.375 1 96.94 341 ARG B C 1
ATOM 7244 O O . ARG B 1 341 ? -4.254 13.086 22.234 1 96.94 341 ARG B O 1
ATOM 7251 N N . ALA B 1 342 ? -2.633 11.75 21.406 1 98.19 342 ALA B N 1
ATOM 7252 C CA . ALA B 1 342 ? -2.732 12.297 20.047 1 98.19 342 ALA B CA 1
ATOM 7253 C C . ALA B 1 342 ? -3.727 11.5 19.203 1 98.19 342 ALA B C 1
ATOM 7255 O O . ALA B 1 342 ? -3.848 11.719 18 1 98.19 342 ALA B O 1
ATOM 7256 N N . ASP B 1 343 ? -4.465 10.539 19.859 1 98.56 343 ASP B N 1
ATOM 7257 C CA . ASP B 1 343 ? -5.406 9.703 19.125 1 98.56 343 ASP B CA 1
ATOM 7258 C C . ASP B 1 343 ? -6.605 10.516 18.641 1 98.56 343 ASP B C 1
ATOM 7260 O O . ASP B 1 343 ? -7.48 9.984 17.953 1 98.56 343 ASP B O 1
ATOM 7264 N N . MET B 1 344 ? -6.656 11.836 18.969 1 98.81 344 MET B N 1
ATOM 7265 C CA . MET B 1 344 ? -7.629 12.789 18.453 1 98.81 344 MET B CA 1
ATOM 7266 C C . MET B 1 344 ? -7.082 13.492 17.219 1 98.81 344 MET B C 1
ATOM 7268 O O . MET B 1 344 ? -7.629 14.516 16.781 1 98.81 344 MET B O 1
ATOM 7272 N N . GLY B 1 345 ? -6.008 12.984 16.594 1 98.81 345 GLY B N 1
ATOM 7273 C CA . GLY B 1 345 ? -5.305 13.625 15.5 1 98.81 345 GLY B CA 1
ATOM 7274 C C . GLY B 1 345 ? -6.188 13.898 14.297 1 98.81 345 GLY B C 1
ATOM 7275 O O . GLY B 1 345 ? -6.016 14.898 13.602 1 98.81 345 GLY B O 1
ATOM 7276 N N . GLY B 1 346 ? -7.199 12.969 14.016 1 98.94 346 GLY B N 1
ATOM 7277 C CA . GLY B 1 346 ? -8.125 13.203 12.922 1 98.94 346 GLY B CA 1
ATOM 7278 C C . GLY B 1 346 ? -8.922 14.484 13.07 1 98.94 346 GLY B C 1
ATOM 7279 O O . GLY B 1 346 ? -8.992 15.289 12.133 1 98.94 346 GLY B O 1
ATOM 7280 N N . ALA B 1 347 ? -9.5 14.711 14.211 1 98.94 347 ALA B N 1
ATOM 7281 C CA . ALA B 1 347 ? -10.273 15.914 14.492 1 98.94 347 ALA B CA 1
ATOM 7282 C C . ALA B 1 347 ? -9.383 17.156 14.461 1 98.94 347 ALA B C 1
ATOM 7284 O O . ALA B 1 347 ? -9.789 18.203 13.953 1 98.94 347 ALA B O 1
ATOM 7285 N N . ALA B 1 348 ? -8.172 17.031 15.016 1 98.94 348 ALA B N 1
ATOM 7286 C CA . ALA B 1 348 ? -7.219 18.141 15.023 1 98.94 348 ALA B CA 1
ATOM 7287 C C . ALA B 1 348 ? -6.863 18.562 13.602 1 98.94 348 ALA B C 1
ATOM 7289 O O . ALA B 1 348 ? -6.887 19.75 13.273 1 98.94 348 ALA B O 1
ATOM 7290 N N . VAL B 1 349 ? -6.598 17.578 12.75 1 98.94 349 VAL B N 1
ATOM 7291 C CA . VAL B 1 349 ? -6.191 17.828 11.375 1 98.94 349 VAL B CA 1
ATOM 7292 C C . VAL B 1 349 ? -7.355 18.438 10.586 1 98.94 349 VAL B C 1
ATOM 7294 O O . VAL B 1 349 ? -7.195 19.453 9.914 1 98.94 349 VAL B O 1
ATOM 7297 N N . ILE B 1 350 ? -8.523 17.875 10.672 1 98.94 350 ILE B N 1
ATOM 7298 C CA . ILE B 1 350 ? -9.68 18.328 9.914 1 98.94 350 ILE B CA 1
ATOM 7299 C C . ILE B 1 350 ? -10.023 19.766 10.305 1 98.94 350 ILE B C 1
ATOM 7301 O O . ILE B 1 350 ? -10.266 20.609 9.445 1 98.94 350 ILE B O 1
ATOM 7305 N N . THR B 1 351 ? -10.016 20.078 11.602 1 98.94 351 THR B N 1
ATOM 7306 C CA . THR B 1 351 ? -10.305 21.422 12.055 1 98.94 351 THR B CA 1
ATOM 7307 C C . THR B 1 351 ? -9.25 22.406 11.555 1 98.94 351 THR B C 1
ATOM 7309 O O . THR B 1 351 ? -9.57 23.516 11.125 1 98.94 351 THR B O 1
ATOM 7312 N N . SER B 1 352 ? -8.031 22 11.625 1 98.94 352 SER B N 1
ATOM 7313 C CA . SER B 1 352 ? -6.934 22.859 11.188 1 98.94 352 SER B CA 1
ATOM 7314 C C . SER B 1 352 ? -6.996 23.109 9.688 1 98.94 352 SER B C 1
ATOM 7316 O O . SER B 1 352 ? -6.625 24.188 9.211 1 98.94 352 SER B O 1
ATOM 7318 N N . VAL B 1 353 ? -7.434 22.078 8.938 1 98.94 353 VAL B N 1
ATOM 7319 C CA . VAL B 1 353 ? -7.656 22.266 7.508 1 98.94 353 VAL B CA 1
ATOM 7320 C C . VAL B 1 353 ? -8.688 23.359 7.277 1 98.94 353 VAL B C 1
ATOM 7322 O O . VAL B 1 353 ? -8.477 24.25 6.457 1 98.94 353 VAL B O 1
ATOM 7325 N N . ILE B 1 354 ? -9.758 23.391 7.996 1 98.88 354 ILE B N 1
ATOM 7326 C CA . ILE B 1 354 ? -10.805 24.391 7.863 1 98.88 354 ILE B CA 1
ATOM 7327 C C . ILE B 1 354 ? -10.266 25.766 8.258 1 98.88 354 ILE B C 1
ATOM 7329 O O . ILE B 1 354 ? -10.539 26.766 7.586 1 98.88 354 ILE B O 1
ATOM 7333 N N . THR B 1 355 ? -9.484 25.812 9.359 1 98.81 355 THR B N 1
ATOM 7334 C CA . THR B 1 355 ? -8.844 27.047 9.773 1 98.81 355 THR B CA 1
ATOM 7335 C C . THR B 1 355 ? -8.031 27.656 8.625 1 98.81 355 THR B C 1
ATOM 7337 O O . THR B 1 355 ? -8.141 28.844 8.344 1 98.81 355 THR B O 1
ATOM 7340 N N . GLY B 1 356 ? -7.211 26.812 7.965 1 98.88 356 GLY B N 1
ATOM 7341 C CA . GLY B 1 356 ? -6.414 27.266 6.836 1 98.88 356 GLY B CA 1
ATOM 7342 C C . GLY B 1 356 ? -7.254 27.766 5.676 1 98.88 356 GLY B C 1
ATOM 7343 O O . GLY B 1 356 ? -6.949 28.797 5.074 1 98.88 356 GLY B O 1
ATOM 7344 N N . LEU B 1 357 ? -8.336 27.062 5.371 1 98.69 357 LEU B N 1
ATOM 7345 C CA . LEU B 1 357 ? -9.195 27.422 4.258 1 98.69 357 LEU B CA 1
ATOM 7346 C C . LEU B 1 357 ? -9.891 28.75 4.523 1 98.69 357 LEU B C 1
ATOM 7348 O O . LEU B 1 357 ? -10.062 29.562 3.611 1 98.69 357 LEU B O 1
ATOM 7352 N N . ILE B 1 358 ? -10.344 29 5.75 1 98.62 358 ILE B N 1
ATOM 7353 C CA . ILE B 1 358 ? -10.969 30.266 6.133 1 98.62 358 ILE B CA 1
ATOM 7354 C C . ILE B 1 358 ? -9.977 31.406 5.953 1 98.62 358 ILE B C 1
ATOM 7356 O O . ILE B 1 358 ? -10.305 32.438 5.348 1 98.62 358 ILE B O 1
ATOM 7360 N N . GLN B 1 359 ? -8.758 31.219 6.422 1 98.38 359 GLN B N 1
ATOM 7361 C CA . GLN B 1 359 ? -7.742 32.281 6.383 1 98.38 359 GLN B CA 1
ATOM 7362 C C . GLN B 1 359 ? -7.312 32.562 4.949 1 98.38 359 GLN B C 1
ATOM 7364 O O . GLN B 1 359 ? -6.969 33.719 4.621 1 98.38 359 GLN B O 1
ATOM 7369 N N . LEU B 1 360 ? -7.379 31.562 4.078 1 98.06 360 LEU B N 1
ATOM 7370 C CA . LEU B 1 360 ? -7.062 31.75 2.666 1 98.06 360 LEU B CA 1
ATOM 7371 C C . LEU B 1 360 ? -8.258 32.312 1.911 1 98.06 360 LEU B C 1
ATOM 7373 O O . LEU B 1 360 ? -8.156 32.625 0.721 1 98.06 360 LEU B O 1
ATOM 7377 N N . GLN B 1 361 ? -9.438 32.438 2.547 1 97.94 361 GLN B N 1
ATOM 7378 C CA . GLN B 1 361 ? -10.68 32.906 1.94 1 97.94 361 GLN B CA 1
ATOM 7379 C C . GLN B 1 361 ? -11.047 32.062 0.731 1 97.94 361 GLN B C 1
ATOM 7381 O O . GLN B 1 361 ? -11.414 32.562 -0.322 1 97.94 361 GLN B O 1
ATOM 7386 N N . THR B 1 362 ? -10.82 30.719 0.917 1 97.19 362 THR B N 1
ATOM 7387 C CA . THR B 1 362 ? -11.117 29.766 -0.147 1 97.19 362 THR B CA 1
ATOM 7388 C C . THR B 1 362 ? -12.617 29.703 -0.423 1 97.19 362 THR B C 1
ATOM 7390 O O . THR B 1 362 ? -13.414 29.531 0.5 1 97.19 362 THR B O 1
ATOM 7393 N N . PRO B 1 363 ? -13.094 29.812 -1.688 1 96.44 363 PRO B N 1
ATOM 7394 C CA . PRO B 1 363 ? -14.523 29.75 -2.016 1 96.44 363 PRO B CA 1
ATOM 7395 C C . PRO B 1 363 ? -15.031 28.312 -2.107 1 96.44 363 PRO B C 1
ATOM 7397 O O . PRO B 1 363 ? -15.406 27.844 -3.191 1 96.44 363 PRO B O 1
ATOM 7400 N N . ILE B 1 364 ? -15.117 27.672 -0.979 1 97.12 364 ILE B N 1
ATOM 7401 C CA . ILE B 1 364 ? -15.57 26.281 -0.88 1 97.12 364 ILE B CA 1
ATOM 7402 C C . ILE B 1 364 ? -16.484 26.141 0.332 1 97.12 364 ILE B C 1
ATOM 7404 O O . ILE B 1 364 ? -16.375 26.891 1.302 1 97.12 364 ILE B O 1
ATOM 7408 N N . ASN B 1 365 ? -17.469 25.297 0.245 1 98.19 365 ASN B N 1
ATOM 7409 C CA . ASN B 1 365 ? -18.359 24.984 1.358 1 98.19 365 ASN B CA 1
ATOM 7410 C C . ASN B 1 365 ? -17.984 23.656 2.012 1 98.19 365 ASN B C 1
ATOM 7412 O O . ASN B 1 365 ? -17.906 22.625 1.337 1 98.19 365 ASN B O 1
ATOM 7416 N N . ILE B 1 366 ? -17.688 23.703 3.336 1 98.62 366 ILE B N 1
ATOM 7417 C CA . ILE B 1 366 ? -17.266 22.531 4.078 1 98.62 366 ILE B CA 1
ATOM 7418 C C . ILE B 1 366 ? -18.188 22.312 5.277 1 98.62 366 ILE B C 1
ATOM 7420 O O . ILE B 1 366 ? -18.484 23.266 6.008 1 98.62 366 ILE B O 1
ATOM 7424 N N . ARG B 1 367 ? -18.688 21.109 5.457 1 98.75 367 ARG B N 1
ATOM 7425 C CA . ARG B 1 367 ? -19.281 20.656 6.711 1 98.75 367 ARG B CA 1
ATOM 7426 C C . ARG B 1 367 ? -18.438 19.578 7.363 1 98.75 367 ARG B C 1
ATOM 7428 O O . ARG B 1 367 ? -18.078 18.578 6.723 1 98.75 367 ARG B O 1
ATOM 7435 N N . ALA B 1 368 ? -18.062 19.781 8.586 1 98.94 368 ALA B N 1
ATOM 7436 C CA . ALA B 1 368 ? -17.203 18.828 9.273 1 98.94 368 ALA B CA 1
ATOM 7437 C C . ALA B 1 368 ? -17.906 18.25 10.508 1 98.94 368 ALA B C 1
ATOM 7439 O O . ALA B 1 368 ? -18.719 18.938 11.133 1 98.94 368 ALA B O 1
ATOM 7440 N N . TYR B 1 369 ? -17.641 17.047 10.836 1 98.94 369 TYR B N 1
ATOM 7441 C CA . TYR B 1 369 ? -18.234 16.297 11.93 1 98.94 369 TYR B CA 1
ATOM 7442 C C . TYR B 1 369 ? -17.156 15.602 12.758 1 98.94 369 TYR B C 1
ATOM 7444 O O . TYR B 1 369 ? -16.391 14.789 12.234 1 98.94 369 TYR B O 1
ATOM 7452 N N . LEU B 1 370 ? -17.078 15.93 14.062 1 98.94 370 LEU B N 1
ATOM 7453 C CA . LEU B 1 370 ? -16 15.461 14.93 1 98.94 370 LEU B CA 1
ATOM 7454 C C . LEU B 1 370 ? -16.562 14.781 16.172 1 98.94 370 LEU B C 1
ATOM 7456 O O . LEU B 1 370 ? -16.906 15.453 17.156 1 98.94 370 LEU B O 1
ATOM 7460 N N . PRO B 1 371 ? -16.656 13.453 16.156 1 98.94 371 PRO B N 1
ATOM 7461 C CA . PRO B 1 371 ? -16.953 12.773 17.422 1 98.94 371 PRO B CA 1
ATOM 7462 C C . PRO B 1 371 ? -15.773 12.797 18.406 1 98.94 371 PRO B C 1
ATOM 7464 O O . PRO B 1 371 ? -14.688 12.328 18.062 1 98.94 371 PRO B O 1
ATOM 7467 N N . LEU B 1 372 ? -15.953 13.391 19.578 1 98.94 372 LEU B N 1
ATOM 7468 C CA . LEU B 1 372 ? -14.906 13.508 20.594 1 98.94 372 LEU B CA 1
ATOM 7469 C C . LEU B 1 372 ? -15.219 12.625 21.797 1 98.94 372 LEU B C 1
ATOM 7471 O O . LEU B 1 372 ? -16.25 12.805 22.453 1 98.94 372 LEU B O 1
ATOM 7475 N N . VAL B 1 373 ? -14.344 11.648 22.047 1 98.88 373 VAL B N 1
ATOM 7476 C CA . VAL B 1 373 ? -14.57 10.688 23.125 1 98.88 373 VAL B CA 1
ATOM 7477 C C . VAL B 1 373 ? -13.25 10.398 23.844 1 98.88 373 VAL B C 1
ATOM 7479 O O . VAL B 1 373 ? -12.188 10.852 23.406 1 98.88 373 VAL B O 1
ATOM 7482 N N . GLU B 1 374 ? -13.336 9.773 24.938 1 98.44 374 GLU B N 1
ATOM 7483 C CA . GLU B 1 374 ? -12.227 9.117 25.625 1 98.44 374 GLU B CA 1
ATOM 7484 C C . GLU B 1 374 ? -12.477 7.617 25.766 1 98.44 374 GLU B C 1
ATOM 7486 O O . GLU B 1 374 ? -13.562 7.199 26.172 1 98.44 374 GLU B O 1
ATOM 7491 N N . ASN B 1 375 ? -11.492 6.781 25.344 1 98.62 375 ASN B N 1
ATOM 7492 C CA . ASN B 1 375 ? -11.617 5.332 25.406 1 98.62 375 ASN B CA 1
ATOM 7493 C C . ASN B 1 375 ? -10.828 4.75 26.578 1 98.62 375 ASN B C 1
ATOM 7495 O O . ASN B 1 375 ? -9.617 4.574 26.5 1 98.62 375 ASN B O 1
ATOM 7499 N N . MET B 1 376 ? -11.562 4.375 27.625 1 97.75 376 MET B N 1
ATOM 7500 C CA . MET B 1 376 ? -10.953 3.955 28.875 1 97.75 376 MET B CA 1
ATOM 7501 C C . MET B 1 376 ? -11.477 2.594 29.312 1 97.75 376 MET B C 1
ATOM 7503 O O . MET B 1 376 ? -12.602 2.223 28.969 1 97.75 376 MET B O 1
ATOM 7507 N N . PRO B 1 377 ? -10.648 1.799 30 1 96.62 377 PRO B N 1
ATOM 7508 C CA . PRO B 1 377 ? -11.219 0.635 30.688 1 96.62 377 PRO B CA 1
ATOM 7509 C C . PRO B 1 377 ? -12.07 1.019 31.891 1 96.62 377 PRO B C 1
ATOM 7511 O O . PRO B 1 377 ? -11.828 2.055 32.531 1 96.62 377 PRO B O 1
ATOM 7514 N N . ASP B 1 378 ? -13.023 0.235 32.125 1 94.69 378 ASP B N 1
ATOM 7515 C CA . ASP B 1 378 ? -13.945 0.448 33.25 1 94.69 378 ASP B CA 1
ATOM 7516 C C . ASP B 1 378 ? -14.906 -0.734 33.406 1 94.69 378 ASP B C 1
ATOM 7518 O O . ASP B 1 378 ? -14.992 -1.585 32.5 1 94.69 378 ASP B O 1
ATOM 7522 N N . GLY B 1 379 ? -15.562 -0.76 34.594 1 92.94 379 GLY B N 1
ATOM 7523 C CA . GLY B 1 379 ? -16.594 -1.77 34.781 1 92.94 379 GLY B CA 1
ATOM 7524 C C . GLY B 1 379 ? -17.734 -1.64 33.812 1 92.94 379 GLY B C 1
ATOM 7525 O O . GLY B 1 379 ? -18.391 -2.631 33.469 1 92.94 379 GLY B O 1
ATOM 7526 N N . ASN B 1 380 ? -17.953 -0.449 33.219 1 94.94 380 ASN B N 1
ATOM 7527 C CA . ASN B 1 380 ? -19.062 -0.196 32.312 1 94.94 380 ASN B CA 1
ATOM 7528 C C . ASN B 1 380 ? -18.594 -0.163 30.859 1 94.94 380 ASN B C 1
ATOM 7530 O O . ASN B 1 380 ? -19.422 -0.029 29.938 1 94.94 380 ASN B O 1
ATOM 7534 N N . ALA B 1 381 ? -17.359 -0.317 30.641 1 97.31 381 ALA B N 1
ATOM 7535 C CA . ALA B 1 381 ? -16.812 -0.199 29.297 1 97.31 381 ALA B CA 1
ATOM 7536 C C . ALA B 1 381 ? -17.328 -1.314 28.391 1 97.31 381 ALA B C 1
ATOM 7538 O O . ALA B 1 381 ? -17.703 -2.387 28.875 1 97.31 381 ALA B O 1
ATOM 7539 N N . ILE B 1 382 ? -17.422 -0.987 27.109 1 96.69 382 ILE B N 1
ATOM 7540 C CA . ILE B 1 382 ? -17.766 -2.029 26.156 1 96.69 382 ILE B CA 1
ATOM 7541 C C . ILE B 1 382 ? -16.719 -3.137 26.203 1 96.69 382 ILE B C 1
ATOM 7543 O O . ILE B 1 382 ? -15.531 -2.869 26.391 1 96.69 382 ILE B O 1
ATOM 7547 N N . ARG B 1 383 ? -17.234 -4.422 26.031 1 94.94 383 ARG B N 1
ATOM 7548 C CA . ARG B 1 383 ? -16.375 -5.598 26.109 1 94.94 383 ARG B CA 1
ATOM 7549 C C . ARG B 1 383 ? -16.312 -6.316 24.766 1 94.94 383 ARG B C 1
ATOM 7551 O O . ARG B 1 383 ? -17.266 -6.281 23.984 1 94.94 383 ARG B O 1
ATOM 7558 N N . PRO B 1 384 ? -15.117 -6.969 24.547 1 95.56 384 PRO B N 1
ATOM 7559 C CA . PRO B 1 384 ? -15.133 -7.871 23.391 1 95.56 384 PRO B CA 1
ATOM 7560 C C . PRO B 1 384 ? -16.312 -8.844 23.406 1 95.56 384 PRO B C 1
ATOM 7562 O O . PRO B 1 384 ? -16.625 -9.406 24.453 1 95.56 384 PRO B O 1
ATOM 7565 N N . GLY B 1 385 ? -17 -8.93 22.266 1 94.38 385 GLY B N 1
ATOM 7566 C CA . GLY B 1 385 ? -18.156 -9.805 22.188 1 94.38 385 GLY B CA 1
ATOM 7567 C C . GLY B 1 385 ? -19.484 -9.055 22.297 1 94.38 385 GLY B C 1
ATOM 7568 O O . GLY B 1 385 ? -20.531 -9.586 21.953 1 94.38 385 GLY B O 1
ATOM 7569 N N . ASP B 1 386 ? -19.453 -7.832 22.781 1 96.12 386 ASP B N 1
ATOM 7570 C CA . ASP B 1 386 ? -20.656 -7.02 22.859 1 96.12 386 ASP B CA 1
ATOM 7571 C C . ASP B 1 386 ? -21.188 -6.688 21.469 1 96.12 386 ASP B C 1
ATOM 7573 O O . ASP B 1 386 ? -20.422 -6.68 20.5 1 96.12 386 ASP B O 1
ATOM 7577 N N . VAL B 1 387 ? -22.484 -6.539 21.359 1 97.56 387 VAL B N 1
ATOM 7578 C CA . VAL B 1 387 ? -23.125 -6.078 20.125 1 97.56 387 VAL B CA 1
ATOM 7579 C C . VAL B 1 387 ? -23.734 -4.699 20.359 1 97.56 387 VAL B C 1
ATOM 7581 O O . VAL B 1 387 ? -24.453 -4.488 21.328 1 97.56 387 VAL B O 1
ATOM 7584 N N . ILE B 1 388 ? -23.406 -3.762 19.516 1 97.94 388 ILE B N 1
ATOM 7585 C CA . ILE B 1 388 ? -23.984 -2.426 19.594 1 97.94 388 ILE B CA 1
ATOM 7586 C C . ILE B 1 388 ? -24.75 -2.119 18.312 1 97.94 388 ILE B C 1
ATOM 7588 O O . ILE B 1 388 ? -24.5 -2.732 17.281 1 97.94 388 ILE B O 1
ATOM 7592 N N . ARG B 1 389 ? -25.688 -1.231 18.406 1 98.38 389 ARG B N 1
ATOM 7593 C CA . ARG B 1 389 ? -26.438 -0.745 17.25 1 98.38 389 ARG B CA 1
ATOM 7594 C C . ARG B 1 389 ? -25.984 0.66 16.859 1 98.38 389 ARG B C 1
ATOM 7596 O O . ARG B 1 389 ? -26.031 1.58 17.688 1 98.38 389 ARG B O 1
ATOM 7603 N N . MET B 1 390 ? -25.562 0.789 15.641 1 98.62 390 MET B N 1
ATOM 7604 C CA . MET B 1 390 ? -25.062 2.061 15.125 1 98.62 390 MET B CA 1
ATOM 7605 C C . MET B 1 390 ? -26.203 2.998 14.773 1 98.62 390 MET B C 1
ATOM 7607 O O . MET B 1 390 ? -27.359 2.57 14.703 1 98.62 390 MET B O 1
ATOM 7611 N N . ALA B 1 391 ? -25.875 4.227 14.547 1 98.56 391 ALA B N 1
ATOM 7612 C CA . ALA B 1 391 ? -26.875 5.203 14.133 1 98.56 391 ALA B CA 1
ATOM 7613 C C . ALA B 1 391 ? -27.578 4.762 12.852 1 98.56 391 ALA B C 1
ATOM 7615 O O . ALA B 1 391 ? -28.766 5.039 12.664 1 98.56 391 ALA B O 1
ATOM 7616 N N . SER B 1 392 ? -26.922 4.043 11.961 1 97.69 392 SER B N 1
ATOM 7617 C CA . SER B 1 392 ? -27.453 3.57 10.688 1 97.69 392 SER B CA 1
ATOM 7618 C C . SER B 1 392 ? -28.469 2.449 10.906 1 97.69 392 SER B C 1
ATOM 7620 O O . SER B 1 392 ? -29.219 2.102 9.992 1 97.69 392 SER B O 1
ATOM 7622 N N . GLY B 1 393 ? -28.516 1.876 12.062 1 98 393 GLY B N 1
ATOM 7623 C CA . GLY B 1 393 ? -29.312 0.702 12.344 1 98 393 GLY B CA 1
ATOM 7624 C C . GLY B 1 393 ? -28.547 -0.597 12.25 1 98 393 GLY B C 1
ATOM 7625 O O . GLY B 1 393 ? -28.984 -1.627 12.773 1 98 393 GLY B O 1
ATOM 7626 N N . THR B 1 394 ? -27.359 -0.564 11.688 1 98.06 394 THR B N 1
ATOM 7627 C CA . THR B 1 394 ? -26.516 -1.74 11.539 1 98.06 394 THR B CA 1
ATOM 7628 C C . THR B 1 394 ? -26.016 -2.213 12.906 1 98.06 394 THR B C 1
ATOM 7630 O O . THR B 1 394 ? -25.578 -1.401 13.727 1 98.06 394 THR B O 1
ATOM 7633 N N . THR B 1 395 ? -26.078 -3.49 13.172 1 98.06 395 THR B N 1
ATOM 7634 C CA . THR B 1 395 ? -25.531 -4.035 14.414 1 98.06 395 THR B CA 1
ATOM 7635 C C . THR B 1 395 ? -24.078 -4.449 14.219 1 98.06 395 THR B C 1
ATOM 7637 O O . THR B 1 395 ? -23.719 -5 13.172 1 98.06 395 THR B O 1
ATOM 7640 N N . VAL B 1 396 ? -23.266 -4.074 15.203 1 98.38 396 VAL B N 1
ATOM 7641 C CA . VAL B 1 396 ? -21.828 -4.348 15.125 1 98.38 396 VAL B CA 1
ATOM 7642 C C . VAL B 1 396 ? -21.391 -5.199 16.312 1 98.38 396 VAL B C 1
ATOM 7644 O O . VAL B 1 396 ? -21.641 -4.836 17.469 1 98.38 396 VAL B O 1
ATOM 7647 N N . GLN B 1 397 ? -20.812 -6.363 16.062 1 97.88 397 GLN B N 1
ATOM 7648 C CA . GLN B 1 397 ? -20.078 -7.133 17.062 1 97.88 397 GLN B CA 1
ATOM 7649 C C . GLN B 1 397 ? -18.703 -6.535 17.312 1 97.88 397 GLN B C 1
ATOM 7651 O O . GLN B 1 397 ? -17.891 -6.43 16.391 1 97.88 397 GLN B O 1
ATOM 7656 N N . VAL B 1 398 ? -18.453 -6.137 18.562 1 97.75 398 VAL B N 1
ATOM 7657 C CA . VAL B 1 398 ? -17.172 -5.543 18.906 1 97.75 398 VAL B CA 1
ATOM 7658 C C . VAL B 1 398 ? -16.25 -6.613 19.484 1 97.75 398 VAL B C 1
ATOM 7660 O O . VAL B 1 398 ? -16.406 -7.027 20.625 1 97.75 398 VAL B O 1
ATOM 7663 N N . ASP B 1 399 ? -15.219 -6.961 18.703 1 96.94 399 ASP B N 1
ATOM 7664 C CA . ASP B 1 399 ? -14.312 -8.023 19.125 1 96.94 399 ASP B CA 1
ATOM 7665 C C . ASP B 1 399 ? -13.008 -7.441 19.672 1 96.94 399 ASP B C 1
ATOM 7667 O O . ASP B 1 399 ? -12.258 -8.133 20.359 1 96.94 399 ASP B O 1
ATOM 7671 N N . ASN B 1 400 ? -12.656 -6.223 19.328 1 97.44 400 ASN B N 1
ATOM 7672 C CA . ASN B 1 400 ? -11.492 -5.492 19.828 1 97.44 400 ASN B CA 1
ATOM 7673 C C . ASN B 1 400 ? -11.844 -4.051 20.188 1 97.44 400 ASN B C 1
ATOM 7675 O O . ASN B 1 400 ? -12.102 -3.232 19.297 1 97.44 400 ASN B O 1
ATOM 7679 N N . THR B 1 401 ? -11.812 -3.713 21.469 1 98 401 THR B N 1
ATOM 7680 C CA . THR B 1 401 ? -12.227 -2.396 21.938 1 98 401 THR B CA 1
ATOM 7681 C C . THR B 1 401 ? -11.125 -1.366 21.688 1 98 401 THR B C 1
ATOM 7683 O O . THR B 1 401 ? -11.344 -0.166 21.875 1 98 401 THR B O 1
ATOM 7686 N N . ASP B 1 402 ? -9.906 -1.855 21.266 1 97.44 402 ASP B N 1
ATOM 7687 C CA . ASP B 1 402 ? -8.82 -0.977 20.828 1 97.44 402 ASP B CA 1
ATOM 7688 C C . ASP B 1 402 ? -9.008 -0.572 19.375 1 97.44 402 ASP B C 1
ATOM 7690 O O . ASP B 1 402 ? -8.227 0.226 18.844 1 97.44 402 ASP B O 1
ATOM 7694 N N . ALA B 1 403 ? -9.961 -1.155 18.719 1 98.12 403 ALA B N 1
ATOM 7695 C CA . ALA B 1 403 ? -10.406 -0.697 17.406 1 98.12 403 ALA B CA 1
ATOM 7696 C C . ALA B 1 403 ? -11.617 0.224 17.516 1 98.12 403 ALA B C 1
ATOM 7698 O O . ALA B 1 403 ? -12.625 0.027 16.844 1 98.12 403 ALA B O 1
ATOM 7699 N N . GLU B 1 404 ? -11.547 1.235 18.375 1 97.94 404 GLU B N 1
ATOM 7700 C CA . GLU B 1 404 ? -12.641 2.115 18.781 1 97.94 404 GLU B CA 1
ATOM 7701 C C . GLU B 1 404 ? -12.867 3.215 17.75 1 97.94 404 GLU B C 1
ATOM 7703 O O . GLU B 1 404 ? -13.984 3.693 17.578 1 97.94 404 GLU B O 1
ATOM 7708 N N . GLY B 1 405 ? -11.828 3.697 17.047 1 98.69 405 GLY B N 1
ATOM 7709 C CA . GLY B 1 405 ? -11.906 4.801 16.109 1 98.69 405 GLY B CA 1
ATOM 7710 C C . GLY B 1 405 ? -12.914 4.566 14.992 1 98.69 405 GLY B C 1
ATOM 7711 O O . GLY B 1 405 ? -13.68 5.469 14.641 1 98.69 405 GLY B O 1
ATOM 7712 N N . ARG B 1 406 ? -12.859 3.316 14.438 1 98.69 406 ARG B N 1
ATOM 7713 C CA . ARG B 1 406 ? -13.758 3.031 13.328 1 98.69 406 ARG B CA 1
ATOM 7714 C C . ARG B 1 406 ? -15.211 3.02 13.789 1 98.69 406 ARG B C 1
ATOM 7716 O O . ARG B 1 406 ? -16.125 3.316 13.008 1 98.69 406 ARG B O 1
ATOM 7723 N N . LEU B 1 407 ? -15.516 2.785 15.086 1 98.81 407 LEU B N 1
ATOM 7724 C CA . LEU B 1 407 ? -16.875 2.799 15.617 1 98.81 407 LEU B CA 1
ATOM 7725 C C . LEU B 1 407 ? -17.422 4.223 15.688 1 98.81 407 LEU B C 1
ATOM 7727 O O . LEU B 1 407 ? -18.547 4.484 15.258 1 98.81 407 LEU B O 1
ATOM 7731 N N . ILE B 1 408 ? -16.609 5.164 16.188 1 98.94 408 ILE B N 1
ATOM 7732 C CA . ILE B 1 408 ? -17.094 6.535 16.312 1 98.94 408 ILE B CA 1
ATOM 7733 C C . ILE B 1 408 ? -17.156 7.188 14.945 1 98.94 408 ILE B C 1
ATOM 7735 O O . ILE B 1 408 ? -18.062 7.992 14.672 1 98.94 408 ILE B O 1
ATOM 7739 N N . LEU B 1 409 ? -16.25 6.84 14.07 1 98.94 409 LEU B N 1
ATOM 7740 C CA . LEU B 1 409 ? -16.266 7.375 12.711 1 98.94 409 LEU B CA 1
ATOM 7741 C C . LEU B 1 409 ? -17.484 6.875 11.945 1 98.94 409 LEU B C 1
ATOM 7743 O O . LEU B 1 409 ? -18.078 7.621 11.164 1 98.94 409 LEU B O 1
ATOM 7747 N N . ALA B 1 410 ? -17.844 5.582 12.141 1 98.88 410 ALA B N 1
ATOM 7748 C CA . ALA B 1 410 ? -18.984 5.02 11.438 1 98.88 410 ALA B CA 1
ATOM 7749 C C . ALA B 1 410 ? -20.25 5.832 11.711 1 98.88 410 ALA B C 1
ATOM 7751 O O . ALA B 1 410 ? -21.016 6.141 10.789 1 98.88 410 ALA B O 1
ATOM 7752 N N . ASP B 1 411 ? -20.516 6.207 12.938 1 98.88 411 ASP B N 1
ATOM 7753 C CA . ASP B 1 411 ? -21.656 7.031 13.297 1 98.88 411 ASP B CA 1
ATOM 7754 C C . ASP B 1 411 ? -21.578 8.398 12.625 1 98.88 411 ASP B C 1
ATOM 7756 O O . ASP B 1 411 ? -22.578 8.883 12.078 1 98.88 411 ASP B O 1
ATOM 7760 N N . ALA B 1 412 ? -20.422 9.008 12.68 1 98.94 412 ALA B N 1
ATOM 7761 C CA . ALA B 1 412 ? -20.25 10.344 12.117 1 98.94 412 ALA B CA 1
ATOM 7762 C C . ALA B 1 412 ? -20.375 10.32 10.594 1 98.94 412 ALA B C 1
ATOM 7764 O O . ALA B 1 412 ? -20.953 11.234 10 1 98.94 412 ALA B O 1
ATOM 7765 N N . LEU B 1 413 ? -19.797 9.289 9.969 1 98.88 413 LEU B N 1
ATOM 7766 C CA . LEU B 1 413 ? -19.906 9.141 8.523 1 98.88 413 LEU B CA 1
ATOM 7767 C C . LEU B 1 413 ? -21.359 8.977 8.086 1 98.88 413 LEU B C 1
ATOM 7769 O O . LEU B 1 413 ? -21.781 9.562 7.086 1 98.88 413 LEU B O 1
ATOM 7773 N N . HIS B 1 414 ? -22.047 8.188 8.82 1 98.75 414 HIS B N 1
ATOM 7774 C CA . HIS B 1 414 ? -23.469 8.031 8.539 1 98.75 414 HIS B CA 1
ATOM 7775 C C . HIS B 1 414 ? -24.203 9.359 8.656 1 98.75 414 HIS B C 1
ATOM 7777 O O . HIS B 1 414 ? -24.969 9.742 7.766 1 98.75 414 HIS B O 1
ATOM 7783 N N . TYR B 1 415 ? -23.984 10.062 9.734 1 98.75 415 TYR B N 1
ATOM 7784 C CA . TYR B 1 415 ? -24.641 11.344 9.984 1 98.75 415 TYR B CA 1
ATOM 7785 C C . TYR B 1 415 ? -24.297 12.352 8.898 1 98.75 415 TYR B C 1
ATOM 7787 O O . TYR B 1 415 ? -25.156 13.125 8.469 1 98.75 415 TYR B O 1
ATOM 7795 N N . ALA B 1 416 ? -23.109 12.414 8.422 1 98.69 416 ALA B N 1
ATOM 7796 C CA . ALA B 1 416 ? -22.609 13.367 7.438 1 98.69 416 ALA B CA 1
ATOM 7797 C C . ALA B 1 416 ? -23.391 13.258 6.125 1 98.69 416 ALA B C 1
ATOM 7799 O O . ALA B 1 416 ? -23.531 14.242 5.395 1 98.69 416 ALA B O 1
ATOM 7800 N N . GLN B 1 417 ? -23.906 12.102 5.836 1 98.12 417 GLN B N 1
ATOM 7801 C CA . GLN B 1 417 ? -24.562 11.836 4.555 1 98.12 417 GLN B CA 1
ATOM 7802 C C . GLN B 1 417 ? -25.953 12.438 4.508 1 98.12 417 GLN B C 1
ATOM 7804 O O . GLN B 1 417 ? -26.531 12.594 3.43 1 98.12 417 GLN B O 1
ATOM 7809 N N . SER B 1 418 ? -26.5 12.789 5.68 1 96.19 418 SER B N 1
ATOM 7810 C CA . SER B 1 418 ? -27.859 13.305 5.766 1 96.19 418 SER B CA 1
ATOM 7811 C C . SER B 1 418 ? -28.016 14.602 4.969 1 96.19 418 SER B C 1
ATOM 7813 O O . SER B 1 418 ? -29.125 14.969 4.586 1 96.19 418 SER B O 1
ATOM 7815 N N . ARG B 1 419 ? -26.906 15.234 4.625 1 95.69 419 ARG B N 1
ATOM 7816 C CA . ARG B 1 419 ? -26.969 16.5 3.902 1 95.69 419 ARG B CA 1
ATOM 7817 C C . ARG B 1 419 ? -26.438 16.344 2.479 1 95.69 419 ARG B C 1
ATOM 7819 O O . ARG B 1 419 ? -26.094 17.328 1.83 1 95.69 419 ARG B O 1
ATOM 7826 N N . ASN B 1 420 ? -26.312 15.172 1.991 1 96.12 420 ASN B N 1
ATOM 7827 C CA . ASN B 1 420 ? -25.984 14.812 0.618 1 96.12 420 ASN B CA 1
ATOM 7828 C C . ASN B 1 420 ? -24.703 15.5 0.155 1 96.12 420 ASN B C 1
ATOM 7830 O O . ASN B 1 420 ? -24.703 16.234 -0.834 1 96.12 420 ASN B O 1
ATOM 7834 N N . PRO B 1 421 ? -23.594 15.273 0.742 1 98.12 421 PRO B N 1
ATOM 7835 C CA . PRO B 1 421 ? -22.328 15.883 0.314 1 98.12 421 PRO B CA 1
ATOM 7836 C C . PRO B 1 421 ? -21.891 15.406 -1.065 1 98.12 421 PRO B C 1
ATOM 7838 O O . PRO B 1 421 ? -22.172 14.273 -1.452 1 98.12 421 PRO B O 1
ATOM 7841 N N . LEU B 1 422 ? -21.141 16.234 -1.76 1 96.75 422 LEU B N 1
ATOM 7842 C CA . LEU B 1 422 ? -20.578 15.883 -3.062 1 96.75 422 LEU B CA 1
ATOM 7843 C C . LEU B 1 422 ? -19.359 14.984 -2.908 1 96.75 422 LEU B C 1
ATOM 7845 O O . LEU B 1 422 ? -19 14.25 -3.834 1 96.75 422 LEU B O 1
ATOM 7849 N N . PHE B 1 423 ? -18.781 15.086 -1.825 1 97.62 423 PHE B N 1
ATOM 7850 C CA . PHE B 1 423 ? -17.562 14.359 -1.492 1 97.62 423 PHE B CA 1
ATOM 7851 C C . PHE B 1 423 ? -17.422 14.195 0.017 1 97.62 423 PHE B C 1
ATOM 7853 O O . PHE B 1 423 ? -17.781 15.102 0.778 1 97.62 423 PHE B O 1
ATOM 7860 N N . LEU B 1 424 ? -17.016 12.984 0.43 1 98.56 424 LEU B N 1
ATOM 7861 C CA . LEU B 1 424 ? -16.812 12.664 1.839 1 98.56 424 LEU B CA 1
ATOM 7862 C C . LEU B 1 424 ? -15.383 12.219 2.09 1 98.56 424 LEU B C 1
ATOM 7864 O O . LEU B 1 424 ? -14.867 11.344 1.389 1 98.56 424 LEU B O 1
ATOM 7868 N N . LEU B 1 425 ? -14.648 12.898 3.031 1 98.88 425 LEU B N 1
ATOM 7869 C CA . LEU B 1 425 ? -13.289 12.547 3.41 1 98.88 425 LEU B CA 1
ATOM 7870 C C . LEU B 1 425 ? -13.148 12.469 4.926 1 98.88 425 LEU B C 1
ATOM 7872 O O . LEU B 1 425 ? -13.664 13.32 5.648 1 98.88 425 LEU B O 1
ATOM 7876 N N . ASP B 1 426 ? -12.539 11.391 5.418 1 98.88 426 ASP B N 1
ATOM 7877 C CA . ASP B 1 426 ? -12.227 11.375 6.844 1 98.88 426 ASP B CA 1
ATOM 7878 C C . ASP B 1 426 ? -10.734 11.172 7.082 1 98.88 426 ASP B C 1
ATOM 7880 O O . ASP B 1 426 ? -10.023 10.688 6.199 1 98.88 426 ASP B O 1
ATOM 7884 N N . ALA B 1 427 ? -10.25 11.633 8.195 1 98.94 427 ALA B N 1
ATOM 7885 C CA . ALA B 1 427 ? -8.891 11.414 8.688 1 98.94 427 ALA B CA 1
ATOM 7886 C C . ALA B 1 427 ? -8.906 10.82 10.094 1 98.94 427 ALA B C 1
ATOM 7888 O O . ALA B 1 427 ? -9.727 11.211 10.93 1 98.94 427 ALA B O 1
ATOM 7889 N N . ALA B 1 428 ? -8.047 9.812 10.297 1 98.94 428 ALA B N 1
ATOM 7890 C CA . ALA B 1 428 ? -8.047 9.164 11.602 1 98.94 428 ALA B CA 1
ATOM 7891 C C . ALA B 1 428 ? -6.691 8.516 11.891 1 98.94 428 ALA B C 1
ATOM 7893 O O . ALA B 1 428 ? -6.09 7.906 11.008 1 98.94 428 ALA B O 1
ATOM 7894 N N . THR B 1 429 ? -6.156 8.773 13.102 1 98.62 429 THR B N 1
ATOM 7895 C CA . THR B 1 429 ? -5.172 7.832 13.625 1 98.62 429 THR B CA 1
ATOM 7896 C C . THR B 1 429 ? -5.812 6.469 13.883 1 98.62 429 THR B C 1
ATOM 7898 O O . THR B 1 429 ? -6.215 6.168 15.008 1 98.62 429 THR B O 1
ATOM 7901 N N . LEU B 1 430 ? -5.836 5.648 12.859 1 98.56 430 LEU B N 1
ATOM 7902 C CA . LEU B 1 430 ? -6.809 4.559 12.906 1 98.56 430 LEU B CA 1
ATOM 7903 C C . LEU B 1 430 ? -6.125 3.232 13.219 1 98.56 430 LEU B C 1
ATOM 7905 O O . LEU B 1 430 ? -6.625 2.447 14.023 1 98.56 430 LEU B O 1
ATOM 7909 N N . THR B 1 431 ? -5 2.926 12.562 1 98.12 431 THR B N 1
ATOM 7910 C CA . THR B 1 431 ? -4.496 1.566 12.727 1 98.12 431 THR B CA 1
ATOM 7911 C C . THR B 1 431 ? -2.98 1.569 12.914 1 98.12 431 THR B C 1
ATOM 7913 O O . THR B 1 431 ? -2.273 2.369 12.305 1 98.12 431 THR B O 1
ATOM 7916 N N . GLY B 1 432 ? -2.5 0.659 13.867 1 96.25 432 GLY B N 1
ATOM 7917 C CA . GLY B 1 432 ? -1.076 0.362 13.906 1 96.25 432 GLY B CA 1
ATOM 7918 C C . GLY B 1 432 ? -0.57 -0.292 12.633 1 96.25 432 GLY B C 1
ATOM 7919 O O . GLY B 1 432 ? 0.587 -0.105 12.25 1 96.25 432 GLY B O 1
ATOM 7920 N N . ALA B 1 433 ? -1.415 -0.969 11.906 1 97.75 433 ALA B N 1
ATOM 7921 C CA . ALA B 1 433 ? -1.083 -1.706 10.695 1 97.75 433 ALA B CA 1
ATOM 7922 C C . ALA B 1 433 ? -0.538 -0.772 9.617 1 97.75 433 ALA B C 1
ATOM 7924 O O . ALA B 1 433 ? 0.331 -1.159 8.836 1 97.75 433 ALA B O 1
ATOM 7925 N N . ILE B 1 434 ? -1.02 0.508 9.523 1 98.5 434 ILE B N 1
ATOM 7926 C CA . ILE B 1 434 ? -0.574 1.416 8.469 1 98.5 434 ILE B CA 1
ATOM 7927 C C . ILE B 1 434 ? 0.894 1.776 8.688 1 98.5 434 ILE B C 1
ATOM 7929 O O . ILE B 1 434 ? 1.632 2.01 7.73 1 98.5 434 ILE B O 1
ATOM 7933 N N . SER B 1 435 ? 1.358 1.831 9.961 1 97.56 435 SER B N 1
ATOM 7934 C CA . SER B 1 435 ? 2.764 2.086 10.258 1 97.56 435 SER B CA 1
ATOM 7935 C C . SER B 1 435 ? 3.65 0.946 9.766 1 97.56 435 SER B C 1
ATOM 7937 O O . SER B 1 435 ? 4.766 1.178 9.297 1 97.56 435 SER B O 1
ATOM 7939 N N . VAL B 1 436 ? 3.143 -0.302 9.883 1 97.38 436 VAL B N 1
ATOM 7940 C CA . VAL B 1 436 ? 3.857 -1.471 9.375 1 97.38 436 VAL B CA 1
ATOM 7941 C C . VAL B 1 436 ? 3.932 -1.414 7.855 1 97.38 436 VAL B C 1
ATOM 7943 O O . VAL B 1 436 ? 4.93 -1.832 7.262 1 97.38 436 VAL B O 1
ATOM 7946 N N . SER B 1 437 ? 2.908 -0.863 7.219 1 98.19 437 SER B N 1
ATOM 7947 C CA . SER B 1 437 ? 2.785 -0.855 5.766 1 98.19 437 SER B CA 1
ATOM 7948 C C . SER B 1 437 ? 3.605 0.272 5.148 1 98.19 437 SER B C 1
ATOM 7950 O O . SER B 1 437 ? 4.285 0.071 4.141 1 98.19 437 SER B O 1
ATOM 7952 N N . LEU B 1 438 ? 3.482 1.523 5.797 1 97.94 438 LEU B N 1
ATOM 7953 C CA . LEU B 1 438 ? 3.973 2.711 5.105 1 97.94 438 LEU B CA 1
ATOM 7954 C C . LEU B 1 438 ? 4.953 3.482 5.984 1 97.94 438 LEU B C 1
ATOM 7956 O O . LEU B 1 438 ? 5.523 4.488 5.547 1 97.94 438 LEU B O 1
ATOM 7960 N N . GLY B 1 439 ? 5.191 3.018 7.184 1 96.81 439 GLY B N 1
ATOM 7961 C CA . GLY B 1 439 ? 6.043 3.768 8.094 1 96.81 439 GLY B CA 1
ATOM 7962 C C . GLY B 1 439 ? 5.535 5.168 8.367 1 96.81 439 GLY B C 1
ATOM 7963 O O . GLY B 1 439 ? 4.336 5.371 8.57 1 96.81 439 GLY B O 1
ATOM 7964 N N . ASP B 1 440 ? 6.469 6.121 8.477 1 95.31 440 ASP B N 1
ATOM 7965 C CA . ASP B 1 440 ? 6.129 7.508 8.773 1 95.31 440 ASP B CA 1
ATOM 7966 C C . ASP B 1 440 ? 6.242 8.383 7.523 1 95.31 440 ASP B C 1
ATOM 7968 O O . ASP B 1 440 ? 6.25 9.609 7.617 1 95.31 440 ASP B O 1
ATOM 7972 N N . GLN B 1 441 ? 6.352 7.719 6.402 1 94.38 441 GLN B N 1
ATOM 7973 C CA . GLN B 1 441 ? 6.684 8.484 5.207 1 94.38 441 GLN B CA 1
ATOM 7974 C C . GLN B 1 441 ? 5.426 8.898 4.445 1 94.38 441 GLN B C 1
ATOM 7976 O O . GLN B 1 441 ? 5.391 9.961 3.824 1 94.38 441 GLN B O 1
ATOM 7981 N N . TYR B 1 442 ? 4.41 8.023 4.504 1 97.38 442 TYR B N 1
ATOM 7982 C CA . TYR B 1 442 ? 3.203 8.281 3.727 1 97.38 442 TYR B CA 1
ATOM 7983 C C . TYR B 1 442 ? 1.963 8.234 4.609 1 97.38 442 TYR B C 1
ATOM 7985 O O . TYR B 1 442 ? 1.888 7.434 5.547 1 97.38 442 TYR B O 1
ATOM 7993 N N . THR B 1 443 ? 1.01 9.133 4.309 1 98.62 443 THR B N 1
ATOM 7994 C CA . THR B 1 443 ? -0.354 8.953 4.793 1 98.62 443 THR B CA 1
ATOM 7995 C C . THR B 1 443 ? -1.08 7.891 3.969 1 98.62 443 THR B C 1
ATOM 7997 O O . THR B 1 443 ? -1.032 7.914 2.738 1 98.62 443 THR B O 1
ATOM 8000 N N . GLY B 1 444 ? -1.65 6.918 4.688 1 98.81 444 GLY B N 1
ATOM 8001 C CA . GLY B 1 444 ? -2.41 5.91 3.973 1 98.81 444 GLY B CA 1
ATOM 8002 C C . GLY B 1 444 ? -3.719 6.434 3.41 1 98.81 444 GLY B C 1
ATOM 8003 O O . GLY B 1 444 ? -4.523 7.016 4.141 1 98.81 444 GLY B O 1
ATOM 8004 N N . LEU B 1 445 ? -3.963 6.254 2.105 1 98.81 445 LEU B N 1
ATOM 8005 C CA . LEU B 1 445 ? -5.168 6.688 1.409 1 98.81 445 LEU B CA 1
ATOM 8006 C C . LEU B 1 445 ? -5.98 5.488 0.929 1 98.81 445 LEU B C 1
ATOM 8008 O O . LEU B 1 445 ? -5.457 4.625 0.219 1 98.81 445 LEU B O 1
ATOM 8012 N N . PHE B 1 446 ? -7.203 5.371 1.393 1 98.69 446 PHE B N 1
ATOM 8013 C CA . PHE B 1 446 ? -8.172 4.375 0.952 1 98.69 446 PHE B CA 1
ATOM 8014 C C . PHE B 1 446 ? -9.391 5.043 0.327 1 98.69 446 PHE B C 1
ATOM 8016 O O . PHE B 1 446 ? -9.711 6.188 0.652 1 98.69 446 PHE B O 1
ATOM 8023 N N . CYS B 1 447 ? -10.07 4.32 -0.581 1 98 447 CYS B N 1
ATOM 8024 C CA . CYS B 1 447 ? -11.258 4.938 -1.176 1 98 447 CYS B CA 1
ATOM 8025 C C . CYS B 1 447 ? -12.242 3.875 -1.654 1 98 447 CYS B C 1
ATOM 8027 O O . CYS B 1 447 ? -11.898 2.693 -1.727 1 98 447 CYS B O 1
ATOM 8029 N N . ASN B 1 448 ? -13.453 4.324 -1.815 1 97 448 ASN B N 1
ATOM 8030 C CA . ASN B 1 448 ? -14.43 3.41 -2.398 1 97 448 ASN B CA 1
ATOM 8031 C C . ASN B 1 448 ? -14.352 3.402 -3.922 1 97 448 ASN B C 1
ATOM 8033 O O . ASN B 1 448 ? -13.555 4.137 -4.512 1 97 448 ASN B O 1
ATOM 8037 N N . ARG B 1 449 ? -15.133 2.588 -4.57 1 93.06 449 ARG B N 1
ATOM 8038 C CA . ARG B 1 449 ? -15.047 2.314 -6 1 93.06 449 ARG B CA 1
ATOM 8039 C C . ARG B 1 449 ? -15.375 3.562 -6.816 1 93.06 449 ARG B C 1
ATOM 8041 O O . ARG B 1 449 ? -14.758 3.812 -7.852 1 93.06 449 ARG B O 1
ATOM 8048 N N . ILE B 1 450 ? -16.281 4.367 -6.43 1 93.06 450 ILE B N 1
ATOM 8049 C CA . ILE B 1 450 ? -16.734 5.52 -7.191 1 93.06 450 ILE B CA 1
ATOM 8050 C C . ILE B 1 450 ? -15.617 6.547 -7.305 1 93.06 450 ILE B C 1
ATOM 8052 O O . ILE B 1 450 ? -15.516 7.25 -8.312 1 93.06 450 ILE B O 1
ATOM 8056 N N . VAL B 1 451 ? -14.758 6.629 -6.324 1 94.81 451 VAL B N 1
ATOM 8057 C CA . VAL B 1 451 ? -13.633 7.559 -6.355 1 94.81 451 VAL B CA 1
ATOM 8058 C C . VAL B 1 451 ? -12.68 7.176 -7.484 1 94.81 451 VAL B C 1
ATOM 8060 O O . VAL B 1 451 ? -12.07 8.047 -8.109 1 94.81 451 VAL B O 1
ATOM 8063 N N . GLN B 1 452 ? -12.547 5.941 -7.773 1 87.69 452 GLN B N 1
ATOM 8064 C CA . GLN B 1 452 ? -11.641 5.445 -8.805 1 87.69 452 GLN B CA 1
ATOM 8065 C C . GLN B 1 452 ? -12.203 5.707 -10.195 1 87.69 452 GLN B C 1
ATOM 8067 O O . GLN B 1 452 ? -11.461 5.691 -11.18 1 87.69 452 GLN B O 1
ATOM 8072 N N . GLN B 1 453 ? -13.484 6.023 -10.305 1 83.75 453 GLN B N 1
ATOM 8073 C CA . GLN B 1 453 ? -14.164 6.199 -11.586 1 83.75 453 GLN B CA 1
ATOM 8074 C C . GLN B 1 453 ? -14.445 7.676 -11.867 1 83.75 453 GLN B C 1
ATOM 8076 O O . GLN B 1 453 ? -14.766 8.047 -12.992 1 83.75 453 GLN B O 1
ATOM 8081 N N . ARG B 1 454 ? -14.242 8.516 -10.859 1 85.06 454 ARG B N 1
ATOM 8082 C CA . ARG B 1 454 ? -14.625 9.922 -10.977 1 85.06 454 ARG B CA 1
ATOM 8083 C C . ARG B 1 454 ? -13.398 10.828 -10.984 1 85.06 454 ARG B C 1
ATOM 8085 O O . ARG B 1 454 ? -12.297 10.383 -10.656 1 85.06 454 ARG B O 1
ATOM 8092 N N . ASN B 1 455 ? -13.742 12.039 -11.461 1 89.62 455 ASN B N 1
ATOM 8093 C CA . ASN B 1 455 ? -12.703 13.055 -11.492 1 89.62 455 ASN B CA 1
ATOM 8094 C C . ASN B 1 455 ? -13.031 14.227 -10.578 1 89.62 455 ASN B C 1
ATOM 8096 O O . ASN B 1 455 ? -14.094 14.242 -9.945 1 89.62 455 ASN B O 1
ATOM 8100 N N . ILE B 1 456 ? -12.18 15.125 -10.469 1 91.19 456 ILE B N 1
ATOM 8101 C CA . ILE B 1 456 ? -12.297 16.219 -9.508 1 91.19 456 ILE B CA 1
ATOM 8102 C C . ILE B 1 456 ? -13.477 17.109 -9.875 1 91.19 456 ILE B C 1
ATOM 8104 O O . ILE B 1 456 ? -14.094 17.719 -9.008 1 91.19 456 ILE B O 1
ATOM 8108 N N . SER B 1 457 ? -13.844 17.141 -11.125 1 88.94 457 SER B N 1
ATOM 8109 C CA . SER B 1 457 ? -14.969 17.969 -11.562 1 88.94 457 SER B CA 1
ATOM 8110 C C . SER B 1 457 ? -16.297 17.438 -11.016 1 88.94 457 SER B C 1
ATOM 8112 O O . SER B 1 457 ? -17.281 18.172 -10.938 1 88.94 457 SER B O 1
ATOM 8114 N N . ASN B 1 458 ? -16.219 16.141 -10.594 1 89.06 458 ASN B N 1
ATOM 8115 C CA . ASN B 1 458 ? -17.422 15.531 -10.047 1 89.06 458 ASN B CA 1
ATOM 8116 C C . ASN B 1 458 ? -17.641 15.922 -8.586 1 89.06 458 ASN B C 1
ATOM 8118 O O . ASN B 1 458 ? -18.766 15.922 -8.094 1 89.06 458 ASN B O 1
ATOM 8122 N N . ILE B 1 459 ? -16.531 16.328 -7.914 1 92.19 459 ILE B N 1
ATOM 8123 C CA . ILE B 1 459 ? -16.688 16.516 -6.48 1 92.19 459 ILE B CA 1
ATOM 8124 C C . ILE B 1 459 ? -16.797 18.016 -6.168 1 92.19 459 ILE B C 1
ATOM 8126 O O . ILE B 1 459 ? -17.203 18.391 -5.07 1 92.19 459 ILE B O 1
ATOM 8130 N N . TRP B 1 460 ? -16.422 18.828 -7.098 1 93 460 TRP B N 1
ATOM 8131 C CA . TRP B 1 460 ? -16.656 20.266 -7.027 1 93 460 TRP B CA 1
ATOM 8132 C C . TRP B 1 460 ? -16.781 20.875 -8.422 1 93 460 TRP B C 1
ATOM 8134 O O . TRP B 1 460 ? -15.82 21.422 -8.961 1 93 460 TRP B O 1
ATOM 8144 N N . PRO B 1 461 ? -17.953 20.781 -8.984 1 88.38 461 PRO B N 1
ATOM 8145 C CA . PRO B 1 461 ? -18.141 21.234 -10.367 1 88.38 461 PRO B CA 1
ATOM 8146 C C . PRO B 1 461 ? -17.906 22.734 -10.531 1 88.38 461 PRO B C 1
ATOM 8148 O O . PRO B 1 461 ? -18.219 23.516 -9.625 1 88.38 461 PRO B O 1
ATOM 8151 N N . PRO B 1 462 ? -17.344 23.062 -11.695 1 79.5 462 PRO B N 1
ATOM 8152 C CA . PRO B 1 462 ? -17.156 24.5 -11.93 1 79.5 462 PRO B CA 1
ATOM 8153 C C . PRO B 1 462 ? -18.484 25.266 -12.008 1 79.5 462 PRO B C 1
ATOM 8155 O O . PRO B 1 462 ? -19.484 24.703 -12.445 1 79.5 462 PRO B O 1
ATOM 8158 N N . GLY B 1 463 ? -18.578 26.344 -11.383 1 64 463 GLY B N 1
ATOM 8159 C CA . GLY B 1 463 ? -19.766 27.188 -11.453 1 64 463 GLY B CA 1
ATOM 8160 C C . GLY B 1 463 ? -20.172 27.516 -12.875 1 64 463 GLY B C 1
ATOM 8161 O O . GLY B 1 463 ? -19.344 27.531 -13.781 1 64 463 GLY B O 1
ATOM 8162 N N . VAL B 1 464 ? -21.5 27.328 -13.359 1 47.59 464 VAL B N 1
ATOM 8163 C CA . VAL B 1 464 ? -22.016 27.781 -14.641 1 47.59 464 VAL B CA 1
ATOM 8164 C C . VAL B 1 464 ? -21.625 29.234 -14.875 1 47.59 464 VAL B C 1
ATOM 8166 O O . VAL B 1 464 ? -22.078 30.125 -14.164 1 47.59 464 VAL B O 1
ATOM 8169 N N . VAL B 1 465 ? -20.531 29.609 -15.234 1 40.31 465 VAL B N 1
ATOM 8170 C CA . VAL B 1 465 ? -20.484 30.953 -15.82 1 40.31 465 VAL B CA 1
ATOM 8171 C C . VAL B 1 465 ? -21.547 31.062 -16.922 1 40.31 465 VAL B C 1
ATOM 8173 O O . VAL B 1 465 ? -21.75 30.125 -17.688 1 40.31 465 VAL B O 1
ATOM 8176 N N . GLY B 1 466 ? -22.484 32.031 -16.938 1 32.91 466 GLY B N 1
ATOM 8177 C CA . GLY B 1 466 ? -23.438 32.406 -17.984 1 32.91 466 GLY B CA 1
ATOM 8178 C C . GLY B 1 466 ? -22.828 32.406 -19.375 1 32.91 466 GLY B C 1
ATOM 8179 O O . GLY B 1 466 ? -22.031 33.281 -19.719 1 32.91 466 GLY B O 1
ATOM 8180 N N . VAL B 1 467 ? -22.547 31.344 -20.016 1 33.5 467 VAL B N 1
ATOM 8181 C CA . VAL B 1 467 ? -22.359 31.438 -21.453 1 33.5 467 VAL B CA 1
ATOM 8182 C C . VAL B 1 467 ? -23.547 32.188 -22.078 1 33.5 467 VAL B C 1
ATOM 8184 O O . VAL B 1 467 ? -24.688 31.75 -21.969 1 33.5 467 VAL B O 1
ATOM 8187 N N . SER B 1 468 ? -23.469 33.562 -22.312 1 28.08 468 SER B N 1
ATOM 8188 C CA . SER B 1 468 ? -24.297 34.156 -23.328 1 28.08 468 SER B CA 1
ATOM 8189 C C . SER B 1 468 ? -24.406 33.281 -24.578 1 28.08 468 SER B C 1
ATOM 8191 O O . SER B 1 468 ? -23.516 32.469 -24.828 1 28.08 468 SER B O 1
ATOM 8193 N N . ASP B 1 469 ? -25.562 33.531 -25.375 1 28.27 469 ASP B N 1
ATOM 8194 C CA . ASP B 1 469 ? -26.141 32.781 -26.5 1 28.27 469 ASP B CA 1
ATOM 8195 C C . ASP B 1 469 ? -25.062 32.375 -27.5 1 28.27 469 ASP B C 1
ATOM 8197 O O . ASP B 1 469 ? -24.938 31.188 -27.812 1 28.27 469 ASP B O 1
ATOM 8201 N N . GLU B 1 470 ? -25.297 33.031 -28.859 1 27.45 470 GLU B N 1
ATOM 8202 C CA . GLU B 1 470 ? -25.359 32.719 -30.281 1 27.45 470 GLU B CA 1
ATOM 8203 C C . GLU B 1 470 ? -23.969 32.719 -30.906 1 27.45 470 GLU B C 1
ATOM 8205 O O . GLU B 1 470 ? -23.812 32.562 -32.125 1 27.45 470 GLU B O 1
ATOM 8210 N N . THR B 1 471 ? -22.984 33.438 -30.469 1 28.91 471 THR B N 1
ATOM 8211 C CA . THR B 1 471 ? -22.094 33.625 -31.609 1 28.91 471 THR B CA 1
ATOM 8212 C C . THR B 1 471 ? -21.578 32.281 -32.094 1 28.91 471 THR B C 1
ATOM 8214 O O . THR B 1 471 ? -21.031 31.484 -31.312 1 28.91 471 THR B O 1
ATOM 8217 N N . SER B 1 472 ? -22.125 31.828 -33.312 1 27.2 472 SER B N 1
ATOM 8218 C CA . SER B 1 472 ? -21.812 30.844 -34.344 1 27.2 472 SER B CA 1
ATOM 8219 C C . SER B 1 472 ? -20.312 30.703 -34.562 1 27.2 472 SER B C 1
ATOM 8221 O O . SER B 1 472 ? -19.672 31.562 -35.156 1 27.2 472 SER B O 1
ATOM 8223 N N . VAL B 1 473 ? -19.484 30.578 -33.688 1 25.86 473 VAL B N 1
ATOM 8224 C CA . VAL B 1 473 ? -18.156 30.297 -34.219 1 25.86 473 VAL B CA 1
ATOM 8225 C C . VAL B 1 473 ? -18.219 29.203 -35.281 1 25.86 473 VAL B C 1
ATOM 8227 O O . VAL B 1 473 ? -18.781 28.141 -35.031 1 25.86 473 VAL B O 1
ATOM 8230 N N . ALA B 1 474 ? -18.062 29.562 -36.594 1 26.12 474 ALA B N 1
ATOM 8231 C CA . ALA B 1 474 ? -17.75 28.812 -37.812 1 26.12 474 ALA B CA 1
ATOM 8232 C C . ALA B 1 474 ? -16.812 27.656 -37.531 1 26.12 474 ALA B C 1
ATOM 8234 O O . ALA B 1 474 ? -16.016 27.703 -36.562 1 26.12 474 ALA B O 1
ATOM 8235 N N . SER B 1 475 ? -17 26.453 -38.219 1 27.23 475 SER B N 1
ATOM 8236 C CA . SER B 1 475 ? -16.453 25.109 -38.438 1 27.23 475 SER B CA 1
ATOM 8237 C C . SER B 1 475 ? -14.938 25.156 -38.562 1 27.23 475 SER B C 1
ATOM 8239 O O . SER B 1 475 ? -14.32 24.156 -38.906 1 27.23 475 SER B O 1
ATOM 8241 N N . GLY B 1 476 ? -14.312 26.438 -38.625 1 26.47 476 GLY B N 1
ATOM 8242 C CA . GLY B 1 476 ? -13.039 26.203 -39.312 1 26.47 476 GLY B CA 1
ATOM 8243 C C . GLY B 1 476 ? -12.195 25.141 -38.625 1 26.47 476 GLY B C 1
ATOM 8244 O O . GLY B 1 476 ? -12.312 23.953 -38.906 1 26.47 476 GLY B O 1
ATOM 8245 N N . THR B 1 477 ? -10.914 25.625 -38.312 1 28.75 477 THR B N 1
ATOM 8246 C CA . THR B 1 477 ? -9.75 24.75 -38.25 1 28.75 477 THR B CA 1
ATOM 8247 C C . THR B 1 477 ? -9.797 23.859 -37 1 28.75 477 THR B C 1
ATOM 8249 O O . THR B 1 477 ? -10.18 24.328 -35.938 1 28.75 477 THR B O 1
ATOM 8252 N N . ALA B 1 478 ? -9.961 22.484 -37.188 1 29.22 478 ALA B N 1
ATOM 8253 C CA . ALA B 1 478 ? -9.703 21.359 -36.312 1 29.22 478 ALA B CA 1
ATOM 8254 C C . ALA B 1 478 ? -8.617 21.688 -35.281 1 29.22 478 ALA B C 1
ATOM 8256 O O . ALA B 1 478 ? -7.422 21.578 -35.594 1 29.22 478 ALA B O 1
ATOM 8257 N N . THR B 1 479 ? -8.664 22.875 -34.656 1 30.39 479 THR B N 1
ATOM 8258 C CA . THR B 1 479 ? -7.629 23.031 -33.656 1 30.39 479 THR B CA 1
ATOM 8259 C C . THR B 1 479 ? -7.594 21.812 -32.719 1 30.39 479 THR B C 1
ATOM 8261 O O . THR B 1 479 ? -8.641 21.312 -32.312 1 30.39 479 THR B O 1
ATOM 8264 N N . GLU B 1 480 ? -6.547 21.094 -32.812 1 33.28 480 GLU B N 1
ATOM 8265 C CA . GLU B 1 480 ? -6.129 20 -31.938 1 33.28 480 GLU B CA 1
ATOM 8266 C C . GLU B 1 480 ? -6.484 20.297 -30.484 1 33.28 480 GLU B C 1
ATOM 8268 O O . GLU B 1 480 ? -5.906 21.188 -29.875 1 33.28 480 GLU B O 1
ATOM 8273 N N . THR B 1 481 ? -7.66 20.406 -30.078 1 33.94 481 THR B N 1
ATOM 8274 C CA . THR B 1 481 ? -8.062 20.406 -28.688 1 33.94 481 THR B CA 1
ATOM 8275 C C . THR B 1 481 ? -7.176 19.484 -27.859 1 33.94 481 THR B C 1
ATOM 8277 O O . THR B 1 481 ? -7.207 18.266 -28.031 1 33.94 481 THR B O 1
ATOM 8280 N N . SER B 1 482 ? -6.02 19.828 -27.641 1 38.62 482 SER B N 1
ATOM 8281 C CA . SER B 1 482 ? -5.242 19.172 -26.594 1 38.62 482 SER B CA 1
ATOM 8282 C C . SER B 1 482 ? -6.137 18.688 -25.453 1 38.62 482 SER B C 1
ATOM 8284 O O . SER B 1 482 ? -6.785 19.484 -24.797 1 38.62 482 SER B O 1
ATOM 8286 N N . SER B 1 483 ? -6.984 17.766 -25.516 1 44.84 483 SER B N 1
ATOM 8287 C CA . SER B 1 483 ? -7.832 17.109 -24.531 1 44.84 483 SER B CA 1
ATOM 8288 C C . SER B 1 483 ? -7.191 17.141 -23.141 1 44.84 483 SER B C 1
ATOM 8290 O O . SER B 1 483 ? -6.273 16.359 -22.859 1 44.84 483 SER B O 1
ATOM 8292 N N . VAL B 1 484 ? -7.016 18.203 -22.562 1 52.75 484 VAL B N 1
ATOM 8293 C CA . VAL B 1 484 ? -6.574 18.359 -21.172 1 52.75 484 VAL B CA 1
ATOM 8294 C C . VAL B 1 484 ? -7.23 17.281 -20.312 1 52.75 484 VAL B C 1
ATOM 8296 O O . VAL B 1 484 ? -8.461 17.25 -20.188 1 52.75 484 VAL B O 1
ATOM 8299 N N . LYS B 1 485 ? -6.59 16.266 -19.938 1 68.56 485 LYS B N 1
ATOM 8300 C CA . LYS B 1 485 ? -7.039 15.148 -19.094 1 68.56 485 LYS B CA 1
ATOM 8301 C C . LYS B 1 485 ? -7.391 15.633 -17.688 1 68.56 485 LYS B C 1
ATOM 8303 O O . LYS B 1 485 ? -6.535 16.156 -16.984 1 68.56 485 LYS B O 1
ATOM 8308 N N . ILE B 1 486 ? -8.688 15.758 -17.25 1 81.12 486 ILE B N 1
ATOM 8309 C CA . ILE B 1 486 ? -9.172 16.078 -15.906 1 81.12 486 ILE B CA 1
ATOM 8310 C C . ILE B 1 486 ? -8.562 15.109 -14.891 1 81.12 486 ILE B C 1
ATOM 8312 O O . ILE B 1 486 ? -8.625 13.891 -15.078 1 81.12 486 ILE B O 1
ATOM 8316 N N . PRO B 1 487 ? -7.934 15.766 -13.883 1 88.56 487 PRO B N 1
ATOM 8317 C CA . PRO B 1 487 ? -7.293 14.891 -12.898 1 88.56 487 PRO B CA 1
ATOM 8318 C C . PRO B 1 487 ? -8.297 14.047 -12.117 1 88.56 487 PRO B C 1
ATOM 8320 O O . PRO B 1 487 ? -9.406 14.508 -11.836 1 88.56 487 PRO B O 1
ATOM 8323 N N . THR B 1 488 ? -7.871 12.828 -11.812 1 92.94 488 THR B N 1
ATOM 8324 C CA . THR B 1 488 ? -8.656 11.992 -10.906 1 92.94 488 THR B CA 1
ATOM 8325 C C . THR B 1 488 ? -8.57 12.523 -9.477 1 92.94 488 THR B C 1
ATOM 8327 O O . THR B 1 488 ? -7.711 13.352 -9.164 1 92.94 488 THR B O 1
ATOM 8330 N N . ILE B 1 489 ? -9.477 12.125 -8.625 1 95.5 489 ILE B N 1
ATOM 8331 C CA . ILE B 1 489 ? -9.469 12.516 -7.219 1 95.5 489 ILE B CA 1
ATOM 8332 C C . ILE B 1 489 ? -8.164 12.062 -6.566 1 95.5 489 ILE B C 1
ATOM 8334 O O . ILE B 1 489 ? -7.477 12.859 -5.914 1 95.5 489 ILE B O 1
ATOM 8338 N N . ILE B 1 490 ? -7.762 10.836 -6.82 1 95.81 490 ILE B N 1
ATOM 8339 C CA . ILE B 1 490 ? -6.551 10.266 -6.242 1 95.81 490 ILE B CA 1
ATOM 8340 C C . ILE B 1 490 ? -5.324 10.969 -6.816 1 95.81 490 ILE B C 1
ATOM 8342 O O . ILE B 1 490 ? -4.379 11.281 -6.09 1 95.81 490 ILE B O 1
ATOM 8346 N N . GLY B 1 491 ? -5.375 11.18 -8.148 1 93.88 491 GLY B N 1
ATOM 8347 C CA . GLY B 1 491 ? -4.277 11.891 -8.781 1 93.88 491 GLY B CA 1
ATOM 8348 C C . GLY B 1 491 ? -4.062 13.281 -8.219 1 93.88 491 GLY B C 1
ATOM 8349 O O . GLY B 1 491 ? -2.924 13.711 -8.023 1 93.88 491 GLY B O 1
ATOM 8350 N N . SER B 1 492 ? -5.141 13.977 -7.953 1 95.06 492 SER B N 1
ATOM 8351 C CA . SER B 1 492 ? -5.059 15.32 -7.402 1 95.06 492 SER B CA 1
ATOM 8352 C C . SER B 1 492 ? -4.523 15.305 -5.977 1 95.06 492 SER B C 1
ATOM 8354 O O . SER B 1 492 ? -3.711 16.156 -5.602 1 95.06 492 SER B O 1
ATOM 8356 N N . LEU B 1 493 ? -5.016 14.359 -5.164 1 96.75 493 LEU B N 1
ATOM 8357 C CA . LEU B 1 493 ? -4.512 14.227 -3.801 1 96.75 493 LEU B CA 1
ATOM 8358 C C . LEU B 1 493 ? -3.02 13.914 -3.805 1 96.75 493 LEU B C 1
ATOM 8360 O O . LEU B 1 493 ? -2.254 14.508 -3.041 1 96.75 493 LEU B O 1
ATOM 8364 N N . ASN B 1 494 ? -2.619 13.031 -4.703 1 94.75 494 ASN B N 1
ATOM 8365 C CA . ASN B 1 494 ? -1.208 12.672 -4.809 1 94.75 494 ASN B CA 1
ATOM 8366 C C . ASN B 1 494 ? -0.356 13.867 -5.227 1 94.75 494 ASN B C 1
ATOM 8368 O O . ASN B 1 494 ? 0.738 14.07 -4.695 1 94.75 494 ASN B O 1
ATOM 8372 N N . HIS B 1 495 ? -0.846 14.594 -6.16 1 93.62 495 HIS B N 1
ATOM 8373 C CA . HIS B 1 495 ? -0.14 15.789 -6.613 1 93.62 495 HIS B CA 1
ATOM 8374 C C . HIS B 1 495 ? 0.042 16.781 -5.473 1 93.62 495 HIS B C 1
ATOM 8376 O O . HIS B 1 495 ? 1.143 17.297 -5.262 1 93.62 495 HIS B O 1
ATOM 8382 N N . CYS B 1 496 ? -0.995 17.016 -4.746 1 96.31 496 CYS B N 1
ATOM 8383 C CA . CYS B 1 496 ? -0.942 17.969 -3.643 1 96.31 496 CYS B CA 1
ATOM 8384 C C . CYS B 1 496 ? 0.005 17.484 -2.553 1 96.31 496 CYS B C 1
ATOM 8386 O O . CYS B 1 496 ? 0.731 18.281 -1.957 1 96.31 496 CYS B O 1
ATOM 8388 N N . GLY B 1 497 ? -0.02 16.172 -2.27 1 96.31 497 GLY B N 1
ATOM 8389 C CA . GLY B 1 497 ? 0.922 15.594 -1.319 1 96.31 497 GLY B CA 1
ATOM 8390 C C . GLY B 1 497 ? 2.371 15.805 -1.718 1 96.31 497 GLY B C 1
ATOM 8391 O O . GLY B 1 497 ? 3.205 16.156 -0.882 1 96.31 497 GLY B O 1
ATOM 8392 N N . LEU B 1 498 ? 2.664 15.648 -2.992 1 92.5 498 LEU B N 1
ATOM 8393 C CA . LEU B 1 498 ? 4.023 15.797 -3.498 1 92.5 498 LEU B CA 1
ATOM 8394 C C . LEU B 1 498 ? 4.477 17.25 -3.43 1 92.5 498 LEU B C 1
ATOM 8396 O O . LEU B 1 498 ? 5.594 17.547 -2.994 1 92.5 498 LEU B O 1
ATOM 8400 N N . VAL B 1 499 ? 3.588 18.156 -3.791 1 92.19 499 VAL B N 1
ATOM 8401 C CA . VAL B 1 499 ? 3.898 19.578 -3.828 1 92.19 499 VAL B CA 1
ATOM 8402 C C . VAL B 1 499 ? 4.203 20.078 -2.418 1 92.19 499 VAL B C 1
ATOM 8404 O O . VAL B 1 499 ? 5.078 20.922 -2.23 1 92.19 499 VAL B O 1
ATOM 8407 N N . LYS B 1 500 ? 3.539 19.516 -1.477 1 94.5 500 LYS B N 1
ATOM 8408 C CA . LYS B 1 500 ? 3.695 20 -0.108 1 94.5 500 LYS B CA 1
ATOM 8409 C C . LYS B 1 500 ? 4.668 19.125 0.677 1 94.5 500 LYS B C 1
ATOM 8411 O O . LYS B 1 500 ? 4.816 19.281 1.89 1 94.5 500 LYS B O 1
ATOM 8416 N N . ASN B 1 501 ? 5.352 18.188 0.035 1 92.19 501 ASN B N 1
ATOM 8417 C CA . ASN B 1 501 ? 6.301 17.266 0.651 1 92.19 501 ASN B CA 1
ATOM 8418 C C . ASN B 1 501 ? 5.68 16.547 1.841 1 92.19 501 ASN B C 1
ATOM 8420 O O . ASN B 1 501 ? 6.277 16.469 2.916 1 92.19 501 ASN B O 1
ATOM 8424 N N . ASP B 1 502 ? 4.527 16.141 1.704 1 95.75 502 ASP B N 1
ATOM 8425 C CA . ASP B 1 502 ? 3.727 15.359 2.637 1 95.75 502 ASP B CA 1
ATOM 8426 C C . ASP B 1 502 ? 2.809 14.398 1.891 1 95.75 502 ASP B C 1
ATOM 8428 O O . ASP B 1 502 ? 1.59 14.586 1.863 1 95.75 502 ASP B O 1
ATOM 8432 N N . PRO B 1 503 ? 3.42 13.289 1.387 1 96.75 503 PRO B N 1
ATOM 8433 C CA . PRO B 1 503 ? 2.77 12.484 0.35 1 96.75 503 PRO B CA 1
ATOM 8434 C C . PRO B 1 503 ? 1.768 11.484 0.921 1 96.75 503 PRO B C 1
ATOM 8436 O O . PRO B 1 503 ? 1.874 11.094 2.088 1 96.75 503 PRO B O 1
ATOM 8439 N N . PHE B 1 504 ? 0.758 11.117 0.038 1 98.25 504 PHE B N 1
ATOM 8440 C CA . PHE B 1 504 ? -0.207 10.047 0.257 1 98.25 504 PHE B CA 1
ATOM 8441 C C . PHE B 1 504 ? 0.203 8.781 -0.492 1 98.25 504 PHE B C 1
ATOM 8443 O O . PHE B 1 504 ? 0.97 8.852 -1.455 1 98.25 504 PHE B O 1
ATOM 8450 N N . TRP B 1 505 ? -0.198 7.652 -0.001 1 98 505 TRP B N 1
ATOM 8451 C CA . TRP B 1 505 ? -0.064 6.422 -0.771 1 98 505 TRP B CA 1
ATOM 8452 C C . TRP B 1 505 ? -1.383 5.656 -0.809 1 98 505 TRP B C 1
ATOM 8454 O O . TRP B 1 505 ? -1.978 5.379 0.236 1 98 505 TRP B O 1
ATOM 8464 N N . HIS B 1 506 ? -1.863 5.32 -2.021 1 97.81 506 HIS B N 1
ATOM 8465 C CA . HIS B 1 506 ? -3.123 4.609 -2.205 1 97.81 506 HIS B CA 1
ATOM 8466 C C . HIS B 1 506 ? -2.986 3.141 -1.824 1 97.81 506 HIS B C 1
ATOM 8468 O O . HIS B 1 506 ? -2.164 2.42 -2.396 1 97.81 506 HIS B O 1
ATOM 8474 N N . MET B 1 507 ? -3.754 2.727 -0.834 1 98.31 507 MET B N 1
ATOM 8475 C CA . MET B 1 507 ? -3.818 1.35 -0.355 1 98.31 507 MET B CA 1
ATOM 8476 C C . MET B 1 507 ? -5.16 0.713 -0.704 1 98.31 507 MET B C 1
ATOM 8478 O O . MET B 1 507 ? -6.156 1.415 -0.886 1 98.31 507 MET B O 1
ATOM 8482 N N . PRO B 1 508 ? -5.223 -0.606 -0.789 1 96.5 508 PRO B N 1
ATOM 8483 C CA . PRO B 1 508 ? -6.492 -1.264 -1.109 1 96.5 508 PRO B CA 1
ATOM 8484 C C . PRO B 1 508 ? -7.355 -1.515 0.125 1 96.5 508 PRO B C 1
ATOM 8486 O O . PRO B 1 508 ? -6.832 -1.833 1.195 1 96.5 508 PRO B O 1
ATOM 8489 N N . SER B 1 509 ? -8.695 -1.325 -0.022 1 97.19 509 SER B N 1
ATOM 8490 C CA . SER B 1 509 ? -9.625 -1.85 0.978 1 97.19 509 SER B CA 1
ATOM 8491 C C . SER B 1 509 ? -9.766 -3.363 0.858 1 97.19 509 SER B C 1
ATOM 8493 O O . SER B 1 509 ? -9.805 -3.902 -0.25 1 97.19 509 SER B O 1
ATOM 8495 N N . LEU B 1 510 ? -9.82 -3.996 2.025 1 96.44 510 LEU B N 1
ATOM 8496 C CA . LEU B 1 510 ? -9.766 -5.453 2.039 1 96.44 510 LEU B CA 1
ATOM 8497 C C . LEU B 1 510 ? -10.836 -6.027 2.965 1 96.44 510 LEU B C 1
ATOM 8499 O O . LEU B 1 510 ? -11.289 -5.352 3.895 1 96.44 510 LEU B O 1
ATOM 8503 N N . TYR B 1 511 ? -11.406 -7.258 2.674 1 95.44 511 TYR B N 1
ATOM 8504 C CA . TYR B 1 511 ? -12.078 -8.156 3.604 1 95.44 511 TYR B CA 1
ATOM 8505 C C . TYR B 1 511 ? -13.477 -7.645 3.939 1 95.44 511 TYR B C 1
ATOM 8507 O O . TYR B 1 511 ? -13.922 -7.746 5.086 1 95.44 511 TYR B O 1
ATOM 8515 N N . PHE B 1 512 ? -14.164 -7.078 2.986 1 94.62 512 PHE B N 1
ATOM 8516 C CA . PHE B 1 512 ? -15.562 -6.691 3.168 1 94.62 512 PHE B CA 1
ATOM 8517 C C . PHE B 1 512 ? -16.391 -7.883 3.623 1 94.62 512 PHE B C 1
ATOM 8519 O O . PHE B 1 512 ? -17.125 -7.797 4.617 1 94.62 512 PHE B O 1
ATOM 8526 N N . LYS B 1 513 ? -16.25 -9 2.938 1 92 513 LYS B N 1
ATOM 8527 C CA . LYS B 1 513 ? -17.031 -10.211 3.215 1 92 513 LYS B CA 1
ATOM 8528 C C . LYS B 1 513 ? -16.625 -10.82 4.555 1 92 513 LYS B C 1
ATOM 8530 O O . LYS B 1 513 ? -17.469 -11.258 5.324 1 92 513 LYS B O 1
ATOM 8535 N N . GLN B 1 514 ? -15.359 -10.836 4.816 1 93 514 GLN B N 1
ATOM 8536 C CA . GLN B 1 514 ? -14.844 -11.484 6.016 1 93 514 GLN B CA 1
ATOM 8537 C C . GLN B 1 514 ? -15.281 -10.75 7.277 1 93 514 GLN B C 1
ATOM 8539 O O . GLN B 1 514 ? -15.484 -11.367 8.32 1 93 514 GLN B O 1
ATOM 8544 N N . LEU B 1 515 ? -15.438 -9.43 7.227 1 95.44 515 LEU B N 1
ATOM 8545 C CA . LEU B 1 515 ? -15.953 -8.672 8.359 1 95.44 515 LEU B CA 1
ATOM 8546 C C . LEU B 1 515 ? -17.375 -9.102 8.695 1 95.44 515 LEU B C 1
ATOM 8548 O O . LEU B 1 515 ? -17.734 -9.195 9.867 1 95.44 515 LEU B O 1
ATOM 8552 N N . LYS B 1 516 ? -18.188 -9.367 7.684 1 94.25 516 LYS B N 1
ATOM 8553 C CA . LYS B 1 516 ? -19.562 -9.82 7.887 1 94.25 516 LYS B CA 1
ATOM 8554 C C . LYS B 1 516 ? -19.594 -11.25 8.398 1 94.25 516 LYS B C 1
ATOM 8556 O O . LYS B 1 516 ? -20.375 -11.578 9.289 1 94.25 516 LYS B O 1
ATOM 8561 N N . GLU B 1 517 ? -18.703 -12.016 7.895 1 90.94 517 GLU B N 1
ATOM 8562 C CA . GLU B 1 517 ? -18.672 -13.43 8.242 1 90.94 517 GLU B CA 1
ATOM 8563 C C . GLU B 1 517 ? -18.094 -13.648 9.633 1 90.94 517 GLU B C 1
ATOM 8565 O O . GLU B 1 517 ? -18.328 -14.688 10.258 1 90.94 517 GLU B O 1
ATOM 8570 N N . SER B 1 518 ? -17.312 -12.727 10.031 1 88.31 518 SER B N 1
ATOM 8571 C CA . SER B 1 518 ? -16.703 -12.836 11.344 1 88.31 518 SER B CA 1
ATOM 8572 C C . SER B 1 518 ? -17.719 -12.609 12.453 1 88.31 518 SER B C 1
ATOM 8574 O O . SER B 1 518 ? -17.469 -12.945 13.617 1 88.31 518 SER B O 1
ATOM 8576 N N . SER B 1 519 ? -18.844 -12.07 12.07 1 88 519 SER B N 1
ATOM 8577 C CA . SER B 1 519 ? -19.891 -11.82 13.062 1 88 519 SER B CA 1
ATOM 8578 C C . SER B 1 519 ? -20.875 -12.984 13.133 1 88 519 SER B C 1
ATOM 8580 O O . SER B 1 519 ? -21.359 -13.461 12.109 1 88 519 SER B O 1
ATOM 8582 N N . ILE B 1 520 ? -21.156 -13.406 14.352 1 85.5 520 ILE B N 1
ATOM 8583 C CA . ILE B 1 520 ? -22.109 -14.492 14.562 1 85.5 520 ILE B CA 1
ATOM 8584 C C . ILE B 1 520 ? -23.453 -13.922 14.992 1 85.5 520 ILE B C 1
ATOM 8586 O O . ILE B 1 520 ? -24.516 -14.43 14.602 1 85.5 520 ILE B O 1
ATOM 8590 N N . ASN B 1 521 ? -23.438 -12.844 15.688 1 89.94 521 ASN B N 1
ATOM 8591 C CA . ASN B 1 521 ? -24.625 -12.352 16.375 1 89.94 521 ASN B CA 1
ATOM 8592 C C . ASN B 1 521 ? -25.031 -10.969 15.891 1 89.94 521 ASN B C 1
ATOM 8594 O O . ASN B 1 521 ? -25.969 -10.375 16.406 1 89.94 521 ASN B O 1
ATOM 8598 N N . ALA B 1 522 ? -24.266 -10.367 14.969 1 96 522 ALA B N 1
ATOM 8599 C CA . ALA B 1 522 ? -24.516 -9.023 14.461 1 96 522 ALA B CA 1
ATOM 8600 C C . ALA B 1 522 ? -24.344 -8.969 12.938 1 96 522 ALA B C 1
ATOM 8602 O O . ALA B 1 522 ? -24.047 -9.984 12.312 1 96 522 ALA B O 1
ATOM 8603 N N . ASP B 1 523 ? -24.625 -7.879 12.367 1 96.94 523 ASP B N 1
ATOM 8604 C CA . ASP B 1 523 ? -24.531 -7.715 10.922 1 96.94 523 ASP B CA 1
ATOM 8605 C C . ASP B 1 523 ? -23.062 -7.707 10.469 1 96.94 523 ASP B C 1
ATOM 8607 O O . ASP B 1 523 ? -22.75 -8.18 9.367 1 96.94 523 ASP B O 1
ATOM 8611 N N . ILE B 1 524 ? -22.172 -7.145 11.242 1 97.5 524 ILE B N 1
ATOM 8612 C CA . ILE B 1 524 ? -20.766 -7 10.867 1 97.5 524 ILE B CA 1
ATOM 8613 C C . ILE B 1 524 ? -19.906 -6.941 12.125 1 97.5 524 ILE B C 1
ATOM 8615 O O . ILE B 1 524 ? -20.391 -6.586 13.203 1 97.5 524 ILE B O 1
ATOM 8619 N N . ALA B 1 525 ? -18.672 -7.426 12.086 1 97.94 525 ALA B N 1
ATOM 8620 C CA . ALA B 1 525 ? -17.703 -7.289 13.172 1 97.94 525 ALA B CA 1
ATOM 8621 C C . ALA B 1 525 ? -16.797 -6.094 12.938 1 97.94 525 ALA B C 1
ATOM 8623 O O . ALA B 1 525 ? -16.516 -5.723 11.789 1 97.94 525 ALA B O 1
ATOM 8624 N N . ASN B 1 526 ? -16.297 -5.488 14.055 1 97.62 526 ASN B N 1
ATOM 8625 C CA . ASN B 1 526 ? -15.469 -4.297 13.883 1 97.62 526 ASN B CA 1
ATOM 8626 C C . ASN B 1 526 ? -14.047 -4.66 13.461 1 97.62 526 ASN B C 1
ATOM 8628 O O . ASN B 1 526 ? -13.273 -3.789 13.055 1 97.62 526 ASN B O 1
ATOM 8632 N N . ILE B 1 527 ? -13.68 -5.945 13.57 1 97.19 527 ILE B N 1
ATOM 8633 C CA . ILE B 1 527 ? -12.422 -6.457 13.055 1 97.19 527 ILE B CA 1
ATOM 8634 C C . ILE B 1 527 ? -12.633 -7.844 12.453 1 97.19 527 ILE B C 1
ATOM 8636 O O . ILE B 1 527 ? -13.625 -8.508 12.75 1 97.19 527 ILE B O 1
ATOM 8640 N N . THR B 1 528 ? -11.664 -8.242 11.586 1 95.5 528 THR B N 1
ATOM 8641 C CA . THR B 1 528 ? -11.711 -9.609 11.078 1 95.5 528 THR B CA 1
ATOM 8642 C C . THR B 1 528 ? -11.266 -10.602 12.156 1 95.5 528 THR B C 1
ATOM 8644 O O . THR B 1 528 ? -10.445 -10.266 13.016 1 95.5 528 THR B O 1
ATOM 8647 N N . GLY B 1 529 ? -11.914 -11.859 12.133 1 92.56 529 GLY B N 1
ATOM 8648 C CA . GLY B 1 529 ? -11.578 -12.898 13.086 1 92.56 529 GLY B CA 1
ATOM 8649 C C . GLY B 1 529 ? -11.094 -14.18 12.43 1 92.56 529 GLY B C 1
ATOM 8650 O O . GLY B 1 529 ? -10.945 -14.234 11.203 1 92.56 529 GLY B O 1
ATOM 8651 N N . GLY B 1 530 ? -10.742 -15.109 13.258 1 90.75 530 GLY B N 1
ATOM 8652 C CA . GLY B 1 530 ? -10.344 -16.422 12.758 1 90.75 530 GLY B CA 1
ATOM 8653 C C . GLY B 1 530 ? -9.07 -16.375 11.93 1 90.75 530 GLY B C 1
ATOM 8654 O O . GLY B 1 530 ? -8.07 -15.805 12.359 1 90.75 530 GLY B O 1
ATOM 8655 N N . ALA B 1 531 ? -9.102 -16.984 10.789 1 88.56 531 ALA B N 1
ATOM 8656 C CA . ALA B 1 531 ? -7.934 -17.125 9.922 1 88.56 531 ALA B CA 1
ATOM 8657 C C . ALA B 1 531 ? -7.508 -15.773 9.352 1 88.56 531 ALA B C 1
ATOM 8659 O O . ALA B 1 531 ? -6.363 -15.609 8.914 1 88.56 531 ALA B O 1
ATOM 8660 N N . PHE B 1 532 ? -8.344 -14.836 9.453 1 91.69 532 PHE B N 1
ATOM 8661 C CA . PHE B 1 532 ? -8.078 -13.547 8.82 1 91.69 532 PHE B CA 1
ATOM 8662 C C . PHE B 1 532 ? -7.637 -12.516 9.852 1 91.69 532 PHE B C 1
ATOM 8664 O O . PHE B 1 532 ? -7.367 -11.359 9.508 1 91.69 532 PHE B O 1
ATOM 8671 N N . ALA B 1 533 ? -7.465 -13.023 11.102 1 90.56 533 ALA B N 1
ATOM 8672 C CA . ALA B 1 533 ? -7.035 -12.109 12.156 1 90.56 533 ALA B CA 1
ATOM 8673 C C . ALA B 1 533 ? -5.656 -11.531 11.852 1 90.56 533 ALA B C 1
ATOM 8675 O O . ALA B 1 533 ? -4.75 -12.25 11.438 1 90.56 533 ALA B O 1
ATOM 8676 N N . GLN B 1 534 ? -5.414 -10.25 11.867 1 87.5 534 GLN B N 1
ATOM 8677 C CA . GLN B 1 534 ? -4.156 -9.516 11.773 1 87.5 534 GLN B CA 1
ATOM 8678 C C . GLN B 1 534 ? -3.709 -9.375 10.32 1 87.5 534 GLN B C 1
ATOM 8680 O O . GLN B 1 534 ? -2.598 -8.906 10.055 1 87.5 534 GLN B O 1
ATOM 8685 N N . LEU B 1 535 ? -4.523 -9.891 9.336 1 93.5 535 LEU B N 1
ATOM 8686 C CA . LEU B 1 535 ? -4.207 -9.719 7.922 1 93.5 535 LEU B CA 1
ATOM 8687 C C . LEU B 1 535 ? -4.84 -8.438 7.379 1 93.5 535 LEU B C 1
ATOM 8689 O O . LEU B 1 535 ? -6.016 -8.172 7.629 1 93.5 535 LEU B O 1
ATOM 8693 N N . GLY B 1 536 ? -4.043 -7.664 6.629 1 96.81 536 GLY B N 1
ATOM 8694 C CA . GLY B 1 536 ? -4.586 -6.504 5.941 1 96.81 536 GLY B CA 1
ATOM 8695 C C . GLY B 1 536 ? -5.336 -5.562 6.863 1 96.81 536 GLY B C 1
ATOM 8696 O O . GLY B 1 536 ? -6.43 -5.102 6.527 1 96.81 536 GLY B O 1
ATOM 8697 N N . GLY B 1 537 ? -4.77 -5.285 8.008 1 97.06 537 GLY B N 1
ATOM 8698 C CA . GLY B 1 537 ? -5.48 -4.609 9.086 1 97.06 537 GLY B CA 1
ATOM 8699 C C . GLY B 1 537 ? -6.039 -3.26 8.672 1 97.06 537 GLY B C 1
ATOM 8700 O O . GLY B 1 537 ? -7.191 -2.941 8.969 1 97.06 537 GLY B O 1
ATOM 8701 N N . SER B 1 538 ? -5.273 -2.391 8.016 1 98.5 538 SER B N 1
ATOM 8702 C CA . SER B 1 538 ? -5.742 -1.068 7.609 1 98.5 538 SER B CA 1
ATOM 8703 C C . SER B 1 538 ? -6.797 -1.168 6.512 1 98.5 538 SER B C 1
ATOM 8705 O O . SER B 1 538 ? -7.727 -0.361 6.465 1 98.5 538 SER B O 1
ATOM 8707 N N . GLY B 1 539 ? -6.574 -2.145 5.617 1 98.5 539 GLY B N 1
ATOM 8708 C CA . GLY B 1 539 ? -7.574 -2.375 4.586 1 98.5 539 GLY B CA 1
ATOM 8709 C C . GLY B 1 539 ? -8.914 -2.805 5.141 1 98.5 539 GLY B C 1
ATOM 8710 O O . GLY B 1 539 ? -9.961 -2.35 4.672 1 98.5 539 GLY B O 1
ATOM 8711 N N . ALA B 1 540 ? -8.891 -3.682 6.129 1 98.38 540 ALA B N 1
ATOM 8712 C CA . ALA B 1 540 ? -10.117 -4.129 6.781 1 98.38 540 ALA B CA 1
ATOM 8713 C C . ALA B 1 540 ? -10.812 -2.975 7.496 1 98.38 540 ALA B C 1
ATOM 8715 O O . ALA B 1 540 ? -12.039 -2.883 7.488 1 98.38 540 ALA B O 1
ATOM 8716 N N . ALA B 1 541 ? -9.992 -2.115 8.141 1 98.69 541 ALA B N 1
ATOM 8717 C CA . ALA B 1 541 ? -10.555 -0.948 8.812 1 98.69 541 ALA B CA 1
ATOM 8718 C C . ALA B 1 541 ? -11.266 -0.031 7.824 1 98.69 541 ALA B C 1
ATOM 8720 O O . ALA B 1 541 ? -12.352 0.471 8.102 1 98.69 541 ALA B O 1
ATOM 8721 N N . SER B 1 542 ? -10.656 0.196 6.707 1 98.56 542 SER B N 1
ATOM 8722 C CA . SER B 1 542 ? -11.266 0.998 5.652 1 98.56 542 SER B CA 1
ATOM 8723 C C . SER B 1 542 ? -12.555 0.358 5.148 1 98.56 542 SER B C 1
ATOM 8725 O O . SER B 1 542 ? -13.539 1.053 4.895 1 98.56 542 SER B O 1
ATOM 8727 N N . ALA B 1 543 ? -12.516 -0.99 4.953 1 98.44 543 ALA B N 1
ATOM 8728 C CA . ALA B 1 543 ? -13.719 -1.696 4.52 1 98.44 543 ALA B CA 1
ATOM 8729 C C . ALA B 1 543 ? -14.859 -1.51 5.516 1 98.44 543 ALA B C 1
ATOM 8731 O O . ALA B 1 543 ? -16.016 -1.326 5.125 1 98.44 543 ALA B O 1
ATOM 8732 N N . PHE B 1 544 ? -14.57 -1.566 6.766 1 98.69 544 PHE B N 1
ATOM 8733 C CA . PHE B 1 544 ? -15.562 -1.332 7.805 1 98.69 544 PHE B CA 1
ATOM 8734 C C . PHE B 1 544 ? -16.188 0.047 7.652 1 98.69 544 PHE B C 1
ATOM 8736 O O . PHE B 1 544 ? -17.422 0.181 7.656 1 98.69 544 PHE B O 1
ATOM 8743 N N . LEU B 1 545 ? -15.352 1.114 7.531 1 98.88 545 LEU B N 1
ATOM 8744 C CA . LEU B 1 545 ? -15.852 2.475 7.383 1 98.88 545 LEU B CA 1
ATOM 8745 C C . LEU B 1 545 ? -16.734 2.596 6.141 1 98.88 545 LEU B C 1
ATOM 8747 O O . LEU B 1 545 ? -17.797 3.227 6.188 1 98.88 545 LEU B O 1
ATOM 8751 N N . GLN B 1 546 ? -16.312 1.962 5.055 1 98.44 546 GLN B N 1
ATOM 8752 C CA . GLN B 1 546 ? -17.031 2.049 3.789 1 98.44 546 GLN B CA 1
ATOM 8753 C C . GLN B 1 546 ? -18.406 1.41 3.9 1 98.44 546 GLN B C 1
ATOM 8755 O O . GLN B 1 546 ? -19.328 1.769 3.16 1 98.44 546 GLN B O 1
ATOM 8760 N N . SER B 1 547 ? -18.562 0.491 4.824 1 97.88 547 SER B N 1
ATOM 8761 C CA . SER B 1 547 ? -19.859 -0.172 5.027 1 97.88 547 SER B CA 1
ATOM 8762 C C . SER B 1 547 ? -20.891 0.796 5.582 1 97.88 547 SER B C 1
ATOM 8764 O O . SER B 1 547 ? -22.094 0.503 5.57 1 97.88 547 SER B O 1
ATOM 8766 N N . PHE B 1 548 ? -20.5 1.954 6.02 1 98.56 548 PHE B N 1
ATOM 8767 C CA . PHE B 1 548 ? -21.406 2.934 6.598 1 98.56 548 PHE B CA 1
ATOM 8768 C C . PHE B 1 548 ? -21.531 4.16 5.699 1 98.56 548 PHE B C 1
ATOM 8770 O O . PHE B 1 548 ? -22.031 5.199 6.121 1 98.56 548 PHE B O 1
ATOM 8777 N N . VAL B 1 549 ? -21.016 4.125 4.516 1 98.5 549 VAL B N 1
ATOM 8778 C CA . VAL B 1 549 ? -21.109 5.18 3.514 1 98.5 549 VAL B CA 1
ATOM 8779 C C . VAL B 1 549 ? -21.828 4.656 2.273 1 98.5 549 VAL B C 1
ATOM 8781 O O . VAL B 1 549 ? -21.531 3.572 1.776 1 98.5 549 VAL B O 1
ATOM 8784 N N . SER B 1 550 ? -22.781 5.391 1.801 1 97.5 550 SER B N 1
ATOM 8785 C CA . SER B 1 550 ? -23.453 5.031 0.562 1 97.5 550 SER B CA 1
ATOM 8786 C C . SER B 1 550 ? -22.469 4.855 -0.583 1 97.5 550 SER B C 1
ATOM 8788 O O . SER B 1 550 ? -21.562 5.68 -0.768 1 97.5 550 SER B O 1
ATOM 8790 N N . PRO B 1 551 ? -22.594 3.783 -1.343 1 94 551 PRO B N 1
ATOM 8791 C CA . PRO B 1 551 ? -21.672 3.553 -2.463 1 94 551 PRO B CA 1
ATOM 8792 C C . PRO B 1 551 ? -21.766 4.637 -3.533 1 94 551 PRO B C 1
ATOM 8794 O O . PRO B 1 551 ? -20.906 4.715 -4.41 1 94 551 PRO B O 1
ATOM 8797 N N . ARG B 1 552 ? -22.75 5.5 -3.449 1 94.31 552 ARG B N 1
ATOM 8798 C CA . ARG B 1 552 ? -22.953 6.547 -4.441 1 94.31 552 ARG B CA 1
ATOM 8799 C C . ARG B 1 552 ? -22.172 7.801 -4.082 1 94.31 552 ARG B C 1
ATOM 8801 O O . ARG B 1 552 ? -21.969 8.688 -4.922 1 94.31 552 ARG B O 1
ATOM 8808 N N . ILE B 1 553 ? -21.766 7.934 -2.906 1 97.06 553 ILE B N 1
ATOM 8809 C CA . ILE B 1 553 ? -21 9.102 -2.461 1 97.06 553 ILE B CA 1
ATOM 8810 C C . ILE B 1 553 ? -19.5 8.812 -2.547 1 97.06 553 ILE B C 1
ATOM 8812 O O . ILE B 1 553 ? -19.016 7.867 -1.921 1 97.06 553 ILE B O 1
ATOM 8816 N N . PRO B 1 554 ? -18.766 9.633 -3.41 1 97.69 554 PRO B N 1
ATOM 8817 C CA . PRO B 1 554 ? -17.312 9.445 -3.393 1 97.69 554 PRO B CA 1
ATOM 8818 C C . PRO B 1 554 ? -16.703 9.641 -2.004 1 97.69 554 PRO B C 1
ATOM 8820 O O . PRO B 1 554 ? -16.922 10.672 -1.373 1 97.69 554 PRO B O 1
ATOM 8823 N N . PHE B 1 555 ? -15.984 8.609 -1.556 1 98.5 555 PHE B N 1
ATOM 8824 C CA . PHE B 1 555 ? -15.484 8.586 -0.186 1 98.5 555 PHE B CA 1
ATOM 8825 C C . PHE B 1 555 ? -14 8.25 -0.158 1 98.5 555 PHE B C 1
ATOM 8827 O O . PHE B 1 555 ? -13.57 7.273 -0.774 1 98.5 555 PHE B O 1
ATOM 8834 N N . VAL B 1 556 ? -13.156 9.094 0.602 1 98.81 556 VAL B N 1
ATOM 8835 C CA . VAL B 1 556 ? -11.734 8.859 0.846 1 98.81 556 VAL B CA 1
ATOM 8836 C C . VAL B 1 556 ? -11.477 8.75 2.348 1 98.81 556 VAL B C 1
ATOM 8838 O O . VAL B 1 556 ? -11.945 9.594 3.121 1 98.81 556 VAL B O 1
ATOM 8841 N N . HIS B 1 557 ? -10.828 7.688 2.771 1 98.88 557 HIS B N 1
ATOM 8842 C CA . HIS B 1 557 ? -10.344 7.527 4.137 1 98.88 557 HIS B CA 1
ATOM 8843 C C . HIS B 1 557 ? -8.836 7.719 4.215 1 98.88 557 HIS B C 1
ATOM 8845 O O . HIS B 1 557 ? -8.086 7.102 3.451 1 98.88 557 HIS B O 1
ATOM 8851 N N . LEU B 1 558 ? -8.398 8.625 5.109 1 98.94 558 LEU B N 1
ATOM 8852 C CA . LEU B 1 558 ? -6.98 8.82 5.379 1 98.94 558 LEU B CA 1
ATOM 8853 C C . LEU B 1 558 ? -6.594 8.234 6.73 1 98.94 558 LEU B C 1
ATOM 8855 O O . LEU B 1 558 ? -7.059 8.703 7.773 1 98.94 558 LEU B O 1
ATOM 8859 N N . ASP B 1 559 ? -5.801 7.152 6.719 1 98.88 559 ASP B N 1
ATOM 8860 C CA . ASP B 1 559 ? -5.168 6.645 7.934 1 98.88 559 ASP B CA 1
ATOM 8861 C C . ASP B 1 559 ? -3.873 7.395 8.234 1 98.88 559 ASP B C 1
ATOM 8863 O O . ASP B 1 559 ? -2.877 7.23 7.527 1 98.88 559 ASP B O 1
ATOM 8867 N N . ILE B 1 560 ? -3.854 8.164 9.352 1 98.81 560 ILE B N 1
ATOM 8868 C CA . ILE B 1 560 ? -2.738 9.078 9.578 1 98.81 560 ILE B CA 1
ATOM 8869 C C . ILE B 1 560 ? -1.928 8.602 10.789 1 98.81 560 ILE B C 1
ATOM 8871 O O . ILE B 1 560 ? -1.139 9.359 11.352 1 98.81 560 ILE B O 1
ATOM 8875 N N . ALA B 1 561 ? -2.154 7.352 11.211 1 98.56 561 ALA B N 1
ATOM 8876 C CA . ALA B 1 561 ? -1.446 6.832 12.383 1 98.56 561 ALA B CA 1
ATOM 8877 C C . ALA B 1 561 ? 0.06 6.797 12.133 1 98.56 561 ALA B C 1
ATOM 8879 O O . ALA B 1 561 ? 0.848 7.082 13.039 1 98.56 561 ALA B O 1
ATOM 8880 N N . GLY B 1 562 ? 0.472 6.488 10.961 1 97.56 562 GLY B N 1
ATOM 8881 C CA . GLY B 1 562 ? 1.889 6.367 10.656 1 97.56 562 GLY B CA 1
ATOM 8882 C C . GLY B 1 562 ? 2.615 7.699 10.664 1 97.56 562 GLY B C 1
ATOM 8883 O O . GLY B 1 562 ? 3.824 7.75 10.906 1 97.56 562 GLY B O 1
ATOM 8884 N N . VAL B 1 563 ? 1.907 8.781 10.453 1 97.44 563 VAL B N 1
ATOM 8885 C CA . VAL B 1 563 ? 2.551 10.086 10.344 1 97.44 563 VAL B CA 1
ATOM 8886 C C . VAL B 1 563 ? 2.16 10.945 11.547 1 97.44 563 VAL B C 1
ATOM 8888 O O . VAL B 1 563 ? 2.311 12.172 11.508 1 97.44 563 VAL B O 1
ATOM 8891 N N . MET B 1 564 ? 1.668 10.352 12.57 1 97.12 564 MET B N 1
ATOM 8892 C CA . MET B 1 564 ? 1.155 11.031 13.758 1 97.12 564 MET B CA 1
ATOM 8893 C C . MET B 1 564 ? 2.277 11.75 14.5 1 97.12 564 MET B C 1
ATOM 8895 O O . MET B 1 564 ? 2.078 12.852 15.016 1 97.12 564 MET B O 1
ATOM 8899 N N . LYS B 1 565 ? 3.451 11.195 14.5 1 95.81 565 LYS B N 1
ATOM 8900 C CA . LYS B 1 565 ? 4.578 11.695 15.281 1 95.81 565 LYS B CA 1
ATOM 8901 C C . LYS B 1 565 ? 5.887 11.562 14.508 1 95.81 565 LYS B C 1
ATOM 8903 O O . LYS B 1 565 ? 6.012 10.711 13.633 1 95.81 565 LYS B O 1
ATOM 8908 N N . THR B 1 566 ? 6.785 12.445 14.758 1 93.19 566 THR B N 1
ATOM 8909 C CA . THR B 1 566 ? 8.102 12.336 14.141 1 93.19 566 THR B CA 1
ATOM 8910 C C . THR B 1 566 ? 8.82 11.086 14.625 1 93.19 566 THR B C 1
ATOM 8912 O O . THR B 1 566 ? 8.688 10.695 15.789 1 93.19 566 THR B O 1
ATOM 8915 N N . VAL B 1 567 ? 9.477 10.477 13.5 1 90.25 567 VAL B N 1
ATOM 8916 C CA . VAL B 1 567 ? 10.32 9.328 13.812 1 90.25 567 VAL B CA 1
ATOM 8917 C C . VAL B 1 567 ? 11.789 9.727 13.695 1 90.25 567 VAL B C 1
ATOM 8919 O O . VAL B 1 567 ? 12.234 10.203 12.648 1 90.25 567 VAL B O 1
ATOM 8922 N N . GLY B 1 568 ? 12.539 9.758 14.633 1 81.31 568 GLY B N 1
ATOM 8923 C CA . GLY B 1 568 ? 13.922 10.188 14.609 1 81.31 568 GLY B CA 1
ATOM 8924 C C . GLY B 1 568 ? 14.086 11.695 14.492 1 81.31 568 GLY B C 1
ATOM 8925 O O . GLY B 1 568 ? 13.156 12.445 14.805 1 81.31 568 GLY B O 1
ATOM 8926 N N . ASP B 1 569 ? 15.289 12.141 14.047 1 76.06 569 ASP B N 1
ATOM 8927 C CA . ASP B 1 569 ? 15.57 13.57 13.945 1 76.06 569 ASP B CA 1
ATOM 8928 C C . ASP B 1 569 ? 15.117 14.117 12.594 1 76.06 569 ASP B C 1
ATOM 8930 O O . ASP B 1 569 ? 15.367 13.516 11.547 1 76.06 569 ASP B O 1
ATOM 8934 N N . ASP B 1 570 ? 14.211 15.039 12.68 1 76.44 570 ASP B N 1
ATOM 8935 C CA . ASP B 1 570 ? 13.711 15.742 11.5 1 76.44 570 ASP B CA 1
ATOM 8936 C C . ASP B 1 570 ? 14.062 17.234 11.562 1 76.44 570 ASP B C 1
ATOM 8938 O O . ASP B 1 570 ? 13.656 17.938 12.492 1 76.44 570 ASP B O 1
ATOM 8942 N N . PRO B 1 571 ? 14.914 17.641 10.578 1 69.19 571 PRO B N 1
ATOM 8943 C CA . PRO B 1 571 ? 15.305 19.047 10.648 1 69.19 571 PRO B CA 1
ATOM 8944 C C . PRO B 1 571 ? 14.133 20 10.398 1 69.19 571 PRO B C 1
ATOM 8946 O O . PRO B 1 571 ? 14.18 21.156 10.789 1 69.19 571 PRO B O 1
ATOM 8949 N N . GLY B 1 572 ? 13.148 19.484 9.828 1 79.44 572 GLY B N 1
ATOM 8950 C CA . GLY B 1 572 ? 12.031 20.359 9.484 1 79.44 572 GLY B CA 1
ATOM 8951 C C . GLY B 1 572 ? 11.023 20.5 10.609 1 79.44 572 GLY B C 1
ATOM 8952 O O . GLY B 1 572 ? 10.242 21.453 10.633 1 79.44 572 GLY B O 1
ATOM 8953 N N . MET B 1 573 ? 11.031 19.594 11.531 1 88.75 573 MET B N 1
ATOM 8954 C CA . MET B 1 573 ? 10.078 19.625 12.641 1 88.75 573 MET B CA 1
ATOM 8955 C C . MET B 1 573 ? 10.711 19.062 13.906 1 88.75 573 MET B C 1
ATOM 8957 O O . MET B 1 573 ? 11.375 18.031 13.875 1 88.75 573 MET B O 1
ATOM 8961 N N . ARG B 1 574 ? 10.555 19.844 14.969 1 91.75 574 ARG B N 1
ATOM 8962 C CA . ARG B 1 574 ? 11.008 19.344 16.266 1 91.75 574 ARG B CA 1
ATOM 8963 C C . ARG B 1 574 ? 10.281 18.062 16.641 1 91.75 574 ARG B C 1
ATOM 8965 O O . ARG B 1 574 ? 9.164 17.812 16.188 1 91.75 574 ARG B O 1
ATOM 8972 N N . ARG B 1 575 ? 10.945 17.25 17.484 1 91.94 575 ARG B N 1
ATOM 8973 C CA . ARG B 1 575 ? 10.375 15.992 17.953 1 91.94 575 ARG B CA 1
ATOM 8974 C C . ARG B 1 575 ? 9 16.203 18.578 1 91.94 575 ARG B C 1
ATOM 8976 O O . ARG B 1 575 ? 8.797 17.172 19.312 1 91.94 575 ARG B O 1
ATOM 8983 N N . GLY B 1 576 ? 8.039 15.367 18.281 1 95.06 576 GLY B N 1
ATOM 8984 C CA . GLY B 1 576 ? 6.68 15.453 18.797 1 95.06 576 GLY B CA 1
ATOM 8985 C C . GLY B 1 576 ? 5.633 15.117 17.75 1 95.06 576 GLY B C 1
ATOM 8986 O O . GLY B 1 576 ? 5.918 14.414 16.781 1 95.06 576 GLY B O 1
ATOM 8987 N N . MET B 1 577 ? 4.402 15.5 18.062 1 97.69 577 MET B N 1
ATOM 8988 C CA . MET B 1 577 ? 3.301 15.266 17.125 1 97.69 577 MET B CA 1
ATOM 8989 C C . MET B 1 577 ? 3.473 16.109 15.859 1 97.69 577 MET B C 1
ATOM 8991 O O . MET B 1 577 ? 3.99 17.219 15.914 1 97.69 577 MET B O 1
ATOM 8995 N N . THR B 1 578 ? 3.014 15.586 14.688 1 97.5 578 THR B N 1
ATOM 8996 C CA . THR B 1 578 ? 3.396 16.203 13.414 1 97.5 578 THR B CA 1
ATOM 8997 C C . THR B 1 578 ? 2.264 17.062 12.867 1 97.5 578 THR B C 1
ATOM 8999 O O . THR B 1 578 ? 2.5 17.969 12.078 1 97.5 578 THR B O 1
ATOM 9002 N N . GLY B 1 579 ? 0.999 16.75 13.195 1 98.56 579 GLY B N 1
ATOM 9003 C CA . GLY B 1 579 ? -0.132 17.453 12.617 1 98.56 579 GLY B CA 1
ATOM 9004 C C . GLY B 1 579 ? -0.354 17.141 11.148 1 98.56 579 GLY B C 1
ATOM 9005 O O . GLY B 1 579 ? -1.153 17.797 10.484 1 98.56 579 GLY B O 1
ATOM 9006 N N . ARG B 1 580 ? 0.349 16.141 10.562 1 97.88 580 ARG B N 1
ATOM 9007 C CA . ARG B 1 580 ? 0.192 15.695 9.18 1 97.88 580 ARG B CA 1
ATOM 9008 C C . ARG B 1 580 ? -1.118 14.938 9 1 97.88 580 ARG B C 1
ATOM 9010 O O . ARG B 1 580 ? -1.614 14.305 9.93 1 97.88 580 ARG B O 1
ATOM 9017 N N . PRO B 1 581 ? -1.793 15.164 7.754 1 98.69 581 PRO B N 1
ATOM 9018 C CA . PRO B 1 581 ? -1.363 15.875 6.547 1 98.69 581 PRO B CA 1
ATOM 9019 C C . PRO B 1 581 ? -2.135 17.172 6.32 1 98.69 581 PRO B C 1
ATOM 9021 O O . PRO B 1 581 ? -2.66 17.391 5.227 1 98.69 581 PRO B O 1
ATOM 9024 N N . THR B 1 582 ? -2.078 18.062 7.184 1 98.88 582 THR B N 1
ATOM 9025 C CA . THR B 1 582 ? -2.877 19.297 7.188 1 98.88 582 THR B CA 1
ATOM 9026 C C . THR B 1 582 ? -2.594 20.125 5.941 1 98.88 582 THR B C 1
ATOM 9028 O O . THR B 1 582 ? -3.52 20.531 5.238 1 98.88 582 THR B O 1
ATOM 9031 N N . ARG B 1 583 ? -1.348 20.344 5.551 1 98.62 583 ARG B N 1
ATOM 9032 C CA . ARG B 1 583 ? -0.967 21.281 4.492 1 98.62 583 ARG B CA 1
ATOM 9033 C C . ARG B 1 583 ? -1.412 20.766 3.127 1 98.62 583 ARG B C 1
ATOM 9035 O O . ARG B 1 583 ? -2.051 21.5 2.363 1 98.62 583 ARG B O 1
ATOM 9042 N N . PRO B 1 584 ? -1.135 19.5 2.844 1 98.44 584 PRO B N 1
ATOM 9043 C CA . PRO B 1 584 ? -1.586 19.062 1.521 1 98.44 584 PRO B CA 1
ATOM 9044 C C . PRO B 1 584 ? -3.107 19.031 1.396 1 98.44 584 PRO B C 1
ATOM 9046 O O . PRO B 1 584 ? -3.646 19.25 0.306 1 98.44 584 PRO B O 1
ATOM 9049 N N . LEU B 1 585 ? -3.83 18.797 2.473 1 98.88 585 LEU B N 1
ATOM 9050 C CA . LEU B 1 585 ? -5.285 18.828 2.404 1 98.88 585 LEU B CA 1
ATOM 9051 C C . LEU B 1 585 ? -5.789 20.234 2.146 1 98.88 585 LEU B C 1
ATOM 9053 O O . LEU B 1 585 ? -6.711 20.438 1.351 1 98.88 585 LEU B O 1
ATOM 9057 N N . ILE B 1 586 ? -5.184 21.281 2.82 1 98.81 586 ILE B N 1
ATOM 9058 C CA . ILE B 1 586 ? -5.543 22.656 2.543 1 98.81 586 ILE B CA 1
ATOM 9059 C C . ILE B 1 586 ? -5.293 22.969 1.069 1 98.81 586 ILE B C 1
ATOM 9061 O O . ILE B 1 586 ? -6.152 23.547 0.394 1 98.81 586 ILE B O 1
ATOM 9065 N N . HIS B 1 587 ? -4.098 22.578 0.612 1 98.38 587 HIS B N 1
ATOM 9066 C CA . HIS B 1 587 ? -3.727 22.828 -0.777 1 98.38 587 HIS B CA 1
ATOM 9067 C C . HIS B 1 587 ? -4.699 22.141 -1.735 1 98.38 587 HIS B C 1
ATOM 9069 O O . HIS B 1 587 ? -5.09 22.734 -2.748 1 98.38 587 HIS B O 1
ATOM 9075 N N . PHE B 1 588 ? -5.148 20.969 -1.439 1 98 588 PHE B N 1
ATOM 9076 C CA . PHE B 1 588 ? -6.066 20.203 -2.275 1 98 588 PHE B CA 1
ATOM 9077 C C . PHE B 1 588 ? -7.41 20.906 -2.395 1 98 588 PHE B C 1
ATOM 9079 O O . PHE B 1 588 ? -7.895 21.156 -3.502 1 98 588 PHE B O 1
ATOM 9086 N N . PHE B 1 589 ? -7.996 21.297 -1.269 1 98.25 589 PHE B N 1
ATOM 9087 C CA . PHE B 1 589 ? -9.328 21.891 -1.288 1 98.25 589 PHE B CA 1
ATOM 9088 C C . PHE B 1 589 ? -9.273 23.297 -1.876 1 98.25 589 PHE B C 1
ATOM 9090 O O . PHE B 1 589 ? -10.203 23.719 -2.572 1 98.25 589 PHE B O 1
ATOM 9097 N N . ASP B 1 590 ? -8.219 24.031 -1.577 1 97.62 590 ASP B N 1
ATOM 9098 C CA . ASP B 1 590 ? -8.086 25.375 -2.135 1 97.62 590 ASP B CA 1
ATOM 9099 C C . ASP B 1 590 ? -7.953 25.328 -3.654 1 97.62 590 ASP B C 1
ATOM 9101 O O . ASP B 1 590 ? -8.57 26.125 -4.363 1 97.62 590 ASP B O 1
ATOM 9105 N N . ARG B 1 591 ? -7.125 24.406 -4.113 1 94.62 591 ARG B N 1
ATOM 9106 C CA . ARG B 1 591 ? -6.957 24.219 -5.555 1 94.62 591 ARG B CA 1
ATOM 9107 C C . ARG B 1 591 ? -8.258 23.766 -6.207 1 94.62 591 ARG B C 1
ATOM 9109 O O . ARG B 1 591 ? -8.602 24.219 -7.297 1 94.62 591 ARG B O 1
ATOM 9116 N N . LEU B 1 592 ? -8.875 22.844 -5.57 1 94.19 592 LEU B N 1
ATOM 9117 C CA . LEU B 1 592 ? -10.156 22.359 -6.059 1 94.19 592 LEU B CA 1
ATOM 9118 C C . LEU B 1 592 ? -11.148 23.5 -6.238 1 94.19 592 LEU B C 1
ATOM 9120 O O . LEU B 1 592 ? -11.859 23.547 -7.246 1 94.19 592 LEU B O 1
ATOM 9124 N N . ALA B 1 593 ? -11.219 24.422 -5.336 1 94.56 593 ALA B N 1
ATOM 9125 C CA . ALA B 1 593 ? -12.172 25.531 -5.328 1 94.56 593 ALA B CA 1
ATOM 9126 C C . ALA B 1 593 ? -11.82 26.562 -6.391 1 94.56 593 ALA B C 1
ATOM 9128 O O . ALA B 1 593 ? -12.703 27.109 -7.051 1 94.56 593 ALA B O 1
ATOM 9129 N N . ARG B 1 594 ? -10.578 26.859 -6.547 1 92.12 594 ARG B N 1
ATOM 9130 C CA . ARG B 1 594 ? -10.141 27.984 -7.383 1 92.12 594 ARG B CA 1
ATOM 9131 C C . ARG B 1 594 ? -9.938 27.531 -8.828 1 92.12 594 ARG B C 1
ATOM 9133 O O . ARG B 1 594 ? -10.188 28.297 -9.758 1 92.12 594 ARG B O 1
ATOM 9140 N N . TYR B 1 595 ? -9.43 26.328 -9.023 1 80.5 595 TYR B N 1
ATOM 9141 C CA . TYR B 1 595 ? -9 25.969 -10.367 1 80.5 595 TYR B CA 1
ATOM 9142 C C . TYR B 1 595 ? -9.836 24.812 -10.906 1 80.5 595 TYR B C 1
ATOM 9144 O O . TYR B 1 595 ? -9.891 24.578 -12.117 1 80.5 595 TYR B O 1
ATOM 9152 N N . GLY B 1 596 ? -10.664 24.344 -10.109 1 66.44 596 GLY B N 1
ATOM 9153 C CA . GLY B 1 596 ? -11.477 23.234 -10.57 1 66.44 596 GLY B CA 1
ATOM 9154 C C . GLY B 1 596 ? -10.672 22.188 -11.328 1 66.44 596 GLY B C 1
ATOM 9155 O O . GLY B 1 596 ? -9.641 21.719 -10.844 1 66.44 596 GLY B O 1
ATOM 9156 N N . SER B 1 597 ? -11.359 21.703 -12.594 1 56.84 597 SER B N 1
ATOM 9157 C CA . SER B 1 597 ? -10.789 20.688 -13.469 1 56.84 597 SER B CA 1
ATOM 9158 C C . SER B 1 597 ? -9.742 21.297 -14.406 1 56.84 597 SER B C 1
ATOM 9160 O O . SER B 1 597 ? -9.188 20.594 -15.258 1 56.84 597 SER B O 1
ATOM 9162 N N . ILE B 1 598 ? -9.562 22.516 -14.398 1 52.91 598 ILE B N 1
ATOM 9163 C CA . ILE B 1 598 ? -8.68 23.125 -15.398 1 52.91 598 ILE B CA 1
ATOM 9164 C C . ILE B 1 598 ? -7.223 22.891 -14.992 1 52.91 598 ILE B C 1
ATOM 9166 O O . ILE B 1 598 ? -6.867 23.047 -13.82 1 52.91 598 ILE B O 1
ATOM 9170 N N . LYS B 1 599 ? -6.582 22.234 -15.898 1 48.16 599 LYS B N 1
ATOM 9171 C CA . LYS B 1 599 ? -5.141 22.125 -15.703 1 48.16 599 LYS B CA 1
ATOM 9172 C C . LYS B 1 599 ? -4.535 23.484 -15.344 1 48.16 599 LYS B C 1
ATOM 9174 O O . LYS B 1 599 ? -4.66 24.453 -16.109 1 48.16 599 LYS B O 1
ATOM 9179 N N . ALA B 1 600 ? -4.266 23.812 -14.164 1 41.09 600 ALA B N 1
ATOM 9180 C CA . ALA B 1 600 ? -3.4 24.984 -14 1 41.09 600 ALA B CA 1
ATOM 9181 C C . ALA B 1 600 ? -2.223 24.938 -14.969 1 41.09 600 ALA B C 1
ATOM 9183 O O . ALA B 1 600 ? -1.665 23.859 -15.219 1 41.09 600 ALA B O 1
ATOM 9184 N N . SER B 1 601 ? -2.189 25.672 -16.031 1 35.69 601 SER B N 1
ATOM 9185 C CA . SER B 1 601 ? -0.928 25.812 -16.75 1 35.69 601 SER B CA 1
ATOM 9186 C C . SER B 1 601 ? 0.263 25.672 -15.812 1 35.69 601 SER B C 1
ATOM 9188 O O . SER B 1 601 ? 0.489 26.516 -14.945 1 35.69 601 SER B O 1
ATOM 9190 N N . ASP B 1 602 ? 0.517 24.547 -15.383 1 36.25 602 ASP B N 1
ATOM 9191 C CA . ASP B 1 602 ? 1.858 24.469 -14.812 1 36.25 602 ASP B CA 1
ATOM 9192 C C . ASP B 1 602 ? 2.895 25.062 -15.766 1 36.25 602 ASP B C 1
ATOM 9194 O O . ASP B 1 602 ? 3.324 24.391 -16.719 1 36.25 602 ASP B O 1
ATOM 9198 N N . GLU B 1 603 ? 2.951 26.094 -16.312 1 33 603 GLU B N 1
ATOM 9199 C CA . GLU B 1 603 ? 4.188 26.734 -16.734 1 33 603 GLU B CA 1
ATOM 9200 C C . GLU B 1 603 ? 5.367 26.297 -15.875 1 33 603 GLU B C 1
ATOM 9202 O O . GLU B 1 603 ? 6.523 26.484 -16.25 1 33 603 GLU B O 1
ATOM 9207 N N . ASP B 1 604 ? 5.195 26.062 -14.609 1 30.19 604 ASP B N 1
ATOM 9208 C CA . ASP B 1 604 ? 6.402 25.703 -13.867 1 30.19 604 ASP B CA 1
ATOM 9209 C C . ASP B 1 604 ? 6.691 24.219 -13.961 1 30.19 604 ASP B C 1
ATOM 9211 O O . ASP B 1 604 ? 7.398 23.656 -13.117 1 30.19 604 ASP B O 1
ATOM 9215 N N . GLU B 1 605 ? 6.09 23.516 -14.781 1 29.19 605 GLU B N 1
ATOM 9216 C CA . GLU B 1 605 ? 6.402 22.094 -14.867 1 29.19 605 GLU B CA 1
ATOM 9217 C C . GLU B 1 605 ? 7.852 21.875 -15.281 1 29.19 605 GLU B C 1
ATOM 9219 O O . GLU B 1 605 ? 8.281 20.734 -15.461 1 29.19 605 GLU B O 1
ATOM 9224 N N . ASP B 1 606 ? 8.5 22.859 -16.016 1 27 606 ASP B N 1
ATOM 9225 C CA . ASP B 1 606 ? 9.859 22.609 -16.484 1 27 606 ASP B CA 1
ATOM 9226 C C . ASP B 1 606 ? 10.797 22.359 -15.297 1 27 606 ASP B C 1
ATOM 9228 O O . ASP B 1 606 ? 12.016 22.297 -15.461 1 27 606 ASP B O 1
ATOM 9232 N N . VAL B 1 607 ? 10.43 22.469 -14.141 1 22.83 607 VAL B N 1
ATOM 9233 C CA . VAL B 1 607 ? 11.578 22.031 -13.352 1 22.83 607 VAL B CA 1
ATOM 9234 C C . VAL B 1 607 ? 11.688 20.516 -13.383 1 22.83 607 VAL B C 1
ATOM 9236 O O . VAL B 1 607 ? 10.688 19.812 -13.258 1 22.83 607 VAL B O 1
#

Sequence (1214 aa):
MLSIMRGGLGLLAPASLGRIYASKRHFSEESSEYQRERKLAGLVGGYAVQRHNQGLLSPAIAYVDEVFLNGGIKDRISKCCLSKIGAMDLCNATFLQSQYCIVCNPLIIRSAQNKECDFKDDPGQGPSSWRRIYHDKLQMCIGRGVQTLQRQGVSEIFVDPFTDAEMAAETAHLAAYSFDELKNPKSRVNQPPISCFTAHFDNDPDGFQTRRKLLAAWNRGRILAQAQNQARRWMEMPANLFPPEVFAHEIEEALSEASKSAAGDASLTVEIHDKTWIEQQDMGGVLGVARGSTRPPCFVEINFVGDPSRLNDHIALVGKGVTFDAGGISIKPSAGMGDMRADMGGAAVITSVITGLIQLQTPINIRAYLPLVENMPDGNAIRPGDVIRMASGTTVQVDNTDAEGRLILADALHYAQSRNPLFLLDAATLTGAISVSLGDQYTGLFCNRIVQQRNISNIWPPGVVGVSDETSVASGTATETSSVKIPTIIGSLNHCGLVKNDPFWHMPSLYFKQLKESSINADIANITGGAFAQLGGSGAASAFLQSFVSPRIPFVHLDIAGVMKTVGDDPGMRRGMTGRPTRPLIHFFDRLARYGSIKASDEDEDVMLSIMRGGLGLLAPASLGRIYASKRHFSEESSEYQRERKLAGLVGGYAVQRHNQGLLSPAIAYVDEVFLNGGIKDRISKCCLSKIGAMDLCNATFLQSQYCIVCNPLIIRSAQNKECDFKDDPGQGPSSWRRIYHDKLQMCIGRGVQTLQRQGVSEIFVDPFTDAEMAAETAHLAAYSFDELKNPKSRVNQPPISCFTAHFDNDPDGFQTRRKLLAAWNRGRILAQAQNQARRWMEMPANLFPPEVFAHEIEEALSEASKSAAGDASLTVEIHDKTWIEQQDMGGVLGVARGSTRPPCFVEINFVGDPSRLNDHIALVGKGVTFDAGGISIKPSAGMGDMRADMGGAAVITSVITGLIQLQTPINIRAYLPLVENMPDGNAIRPGDVIRMASGTTVQVDNTDAEGRLILADALHYAQSRNPLFLLDAATLTGAISVSLGDQYTGLFCNRIVQQRNISNIWPPGVVGVSDETSVASGTATETSSVKIPTIIGSLNHCGLVKNDPFWHMPSLYFKQLKESSINADIANITGGAFAQLGGSGAASAFLQSFVSPRIPFVHLDIAGVMKTVGDDPGMRRGMTGRPTRPLIHFFDRLARYGSIKASDEDEDV

Organism: Echinococcus multilocularis (NCBI:txid6211)

Foldseek 3Di:
DDDDDPDDDDDDDPDDDDDPDPPPPVPPPPPPPPPVPQFEEEEAWEFEQEPPDDTHTFLLVVLCCVPPVVNPVRVCCVPPVNVVPWDKDWDWDDDPNGIYTYIYTYFYQDPPPDDPPPPPCPVPPPQCRLLRGDLQRLLLRLLVRLQVVQVVVGQEYEYECGPQLLSSLLLNLQSQDDQQVVPDPVPDGRRHYYDYDLVSLVPPPCSVVVVVVSRVSNVLSNLLNVLLSQLQNQLFDFLVCRAQVNVLVVLVVLVVVLLVLFDPPKDKDKDKDWQVVCVVLQAFLLCQQQQFDPGTKIKMKMKIALAPVCRLEAEEEEFEAACAAQQEPLGDDPVPRRSRNNQRLFVSLVSSLVSSCRNVSFRHIYMYMYIHHYGYYDPRHDDQQDWTAHSVRFIEHERTSSQSRLSNLLNRQLVRPVSPYLAYETEGLGDPVVCVVPAQQAWEKEWADVLVVDALCSRPPDDPPPPDDDDPPDPDDPPPPPVQDQHGPQRLLQVLCVVSSHGHDYDAADCLPQQQVQDDDTRGYCFGDDPCPPPPGVNPSVSSSVVSHDSVHIYMYINNSNNQFDDPDRSSHDGGGRSPPNSSSSVSSSCCRPPNRHDPPCPVPPD/DDDDDDDDDDDDDDDDDDDPPDDPDDPPPPPPPPPVPQFEEEEAWEFEDEPPDDTHTFLLVVLCCVPPVVNPVRVVCVPPDNVVPWDKDWDWDDDPNGIYTYIYTYFYQDPPPDDPPPPPCPVPPPQCRLLRGDLQRLLLRLLVRLQVVQVVVGQEYEYECGPQLLSSLLLNLQSQDDQQVVPDPVPDTRRHYYDYDLVSLVPPPCSVVVVVVSRVSNVLSNLLNVLLSQLQNQLFDFLVCRAQVNVLVVLVVLVVVLLVLFDPPKDKDKDKAWQVVCVVLQAFLLCQQQQFDPGTKIKMKMKIALAPVCRLEAEEEEFEAACAQQQEPLGDDPVPRRSRNNQRLFVSLVSSLVSSCRNVSFRHIYMYMYIHHYGYYDPRHDDQQDWTAHSVRFIEHERTSSQSRLSNLLNRQLVRPVSPYLAYETEGLGDPVVCVVPAQQAWEKEWAPVLVVDALCSRPPDDPPPPDDDDPPDPDDPPPPPVQDQHGPQRLLQVLCVVSSHGHDYDAADCLPQQCVQDDDTRGYCFGDDPCPPPPGVNPSVSSSVVSHDSVHIYMYINNSNNQFDDPDRSSHDGGGRSPPNSSSSVSSSCCRPPNRHDPPCPVPPD

Nearest PDB structures (foldseek):
  2ewb-assembly1_A  TM=9.106E-01  e=5.030E-50  Bos taurus
  2j9a-assembly1_A  TM=9.042E-01  e=5.030E-50  Bos taurus
  1bll-assembly1_E  TM=9.226E-01  e=2.450E-48  Bos taurus
  8d1x-assembly1_E  TM=8.398E-01  e=4.766E-41  Neisseria gonorrhoeae NCCP11945
  1gyt-assembly2_I  TM=8.292E-01  e=8.370E-41  Escherichia coli K-12

InterPro domains:
  IPR000819 Peptidase M17, leucyl aminopeptidase, C-terminal [PF00883] (230-449)
  IPR000819 Peptidase M17, leucyl aminopeptidase, C-terminal [PF00883] (472-585)
  IPR000819 Peptidase M17, leucyl aminopeptidase, C-terminal [PS00631] (400-407)
  IPR011356 Peptidase M17, leucine aminopeptidase/peptidase B [PR00481] (315-332)
  IPR011356 Peptidase M17, leucine aminopeptidase/peptidase B [PR00481] (337-358)
  IPR011356 Peptidase M17, leucine aminopeptidase/peptidase B [PR00481] (374-395)
  IPR011356 Peptidase M17, leucine aminopeptidase/peptidase B [PR00481] (396-416)
  IPR011356 Peptidase M17, leucine aminopeptidase/peptidase B [PR00481] (424-439)
  IPR011356 Peptidase M17, leucine aminopeptidase/peptidase B [PTHR11963] (139-449)
  IPR011356 Peptidase M17, leucine aminopeptidase/peptidase B [cd00433] (142-589)
  IPR043472 Macro domain-like [G3DSA:3.40.220.10] (122-226)
  IPR043472 Macro domain-like [SSF52949] (131-189)

Radius of gyration: 37.64 Å; Cα contacts (8 Å, |Δi|>4): 2569; chains: 2; bounding box: 76×159×135 Å

Solvent-accessible surface area (backbone atoms only — not comparable to full-atom values): 63533 Å² total; per-residue (Å²): 136,90,84,75,90,73,81,80,86,85,82,83,79,83,76,79,80,85,79,78,77,76,71,69,77,71,70,75,74,77,80,73,79,72,75,71,69,76,59,39,28,24,36,30,33,35,28,35,48,40,98,82,58,80,58,53,50,30,61,50,48,40,41,47,19,60,77,65,44,76,40,47,59,56,52,48,42,62,67,54,27,61,75,46,74,69,45,75,44,75,49,74,47,72,53,97,91,38,43,31,42,35,29,34,22,47,30,74,42,77,74,86,64,73,78,72,73,74,68,76,74,59,80,74,74,71,79,66,70,63,64,61,53,51,67,67,48,51,28,38,24,44,7,48,30,46,45,51,39,35,75,69,62,37,59,30,35,30,32,37,33,70,94,41,30,27,60,41,28,24,26,36,51,36,21,56,50,72,94,39,83,90,46,58,76,89,74,37,80,60,79,48,57,76,46,75,53,59,74,71,37,70,82,40,91,63,20,65,64,52,46,51,52,44,50,52,35,24,49,51,14,38,42,38,24,51,22,20,49,52,13,18,48,60,30,58,38,54,40,94,79,32,41,27,59,55,47,53,50,50,52,48,51,52,46,56,60,31,53,75,54,34,47,92,77,40,50,77,46,74,46,80,35,46,55,69,55,42,57,74,59,40,29,28,27,48,53,42,45,19,45,18,33,91,58,62,37,29,39,36,38,38,42,37,33,39,32,70,91,44,76,76,55,30,36,32,39,36,13,30,19,28,20,30,49,45,15,19,64,48,54,56,64,74,80,69,41,79,61,22,22,29,33,20,39,9,27,32,23,52,52,21,25,51,40,31,35,33,55,66,48,36,53,43,29,39,37,35,39,30,46,19,24,30,29,26,53,48,96,66,25,53,42,64,70,40,71,44,46,32,45,85,64,53,32,34,24,33,65,47,41,55,55,41,56,58,37,30,44,31,30,45,49,41,57,56,50,80,66,59,40,44,26,39,38,35,32,22,47,60,37,75,34,41,20,26,43,43,13,62,70,29,32,39,32,34,56,46,73,49,36,78,76,37,38,46,44,69,50,43,57,71,75,83,69,82,74,78,88,69,86,74,75,76,84,65,80,83,66,79,69,74,75,76,78,62,50,34,45,64,55,44,50,39,50,27,6,56,76,59,75,48,32,56,40,77,49,68,62,32,58,61,65,48,18,33,66,48,23,88,89,32,64,24,24,72,49,53,45,79,80,46,46,74,39,12,42,42,12,34,48,47,29,55,42,50,72,41,43,63,80,84,46,33,34,38,42,32,38,27,39,20,29,40,42,60,72,63,91,46,58,40,35,57,83,46,47,51,20,52,62,20,47,26,52,32,50,38,54,42,43,41,49,74,44,39,56,53,73,68,81,60,75,72,60,81,102,134,94,78,88,87,89,75,89,79,81,86,82,78,84,86,76,85,84,71,84,69,81,71,82,74,77,75,75,75,77,80,72,80,72,74,71,70,77,62,39,28,24,36,30,34,34,27,36,47,39,98,83,60,78,57,52,51,28,61,50,48,40,40,47,19,59,75,65,42,76,40,48,59,57,54,48,41,62,66,53,27,62,75,47,75,68,46,74,46,76,48,74,47,73,54,96,92,37,42,29,41,36,29,34,22,46,31,75,42,77,75,85,65,72,80,76,71,73,68,75,74,59,82,73,74,72,80,66,69,62,66,60,53,52,68,67,46,53,27,39,24,42,7,47,29,47,46,51,38,34,73,70,63,35,58,29,36,30,32,38,34,70,92,41,30,26,59,39,29,24,26,36,52,37,20,54,51,73,93,38,86,89,48,58,75,90,74,37,80,57,80,48,59,75,46,75,53,60,74,70,37,70,83,40,91,64,20,66,64,51,46,51,54,44,50,51,35,23,50,49,14,39,42,38,22,50,20,19,48,51,13,17,48,59,29,60,39,54,41,93,78,32,40,28,61,54,47,53,51,49,52,48,50,53,46,57,59,32,53,75,54,34,47,92,77,39,50,77,49,74,45,80,36,48,54,68,56,43,58,73,58,39,27,28,27,49,52,41,45,20,45,18,32,90,58,63,38,29,41,37,39,37,41,37,35,38,32,70,91,44,76,76,55,31,35,32,39,36,13,29,20,27,20,30,50,46,13,19,64,49,53,56,62,74,80,69,43,78,60,22,23,29,34,19,38,10,27,33,24,51,52,21,25,49,40,32,34,34,57,67,47,36,54,42,30,40,38,36,38,30,47,19,25,31,29,27,54,49,98,66,25,53,47,64,72,40,72,42,46,31,45,85,63,54,32,34,23,33,66,48,41,55,55,42,56,59,36,31,43,30,30,45,49,40,58,56,50,78,66,59,39,45,26,39,40,34,33,22,47,60,37,76,34,42,18,27,43,44,14,64,67,30,33,39,32,33,58,47,72,48,37,78,76,38,37,42,44,69,50,42,57,71,73,83,69,83,75,77,89,70,87,73,76,78,84,66,82,83,65,79,71,73,76,75,78,61,49,34,47,64,56,44,49,40,50,26,6,55,74,59,75,47,33,56,40,79,48,70,62,32,58,61,66,47,18,34,65,51,22,86,88,34,64,25,24,73,49,52,44,78,81,45,46,74,37,12,42,43,13,34,48,47,28,56,42,50,72,41,44,63,80,83,46,34,36,39,42,33,40,27,39,22,29,40,43,58,72,63,91,44,56,40,35,55,83,45,49,50,20,51,62,20,46,24,52,32,50,38,55,44,44,40,49,74,45,40,53,53,74,69,79,59,78,72,61,80,101

pLDDT: mean 83.67, std 24.67, range [15.09, 98.94]